Protein AF-A0A1I0S6W9-F1 (afdb_monomer)

Structure (mmCIF, N/CA/C/O backbone):
data_AF-A0A1I0S6W9-F1
#
_entry.id   AF-A0A1I0S6W9-F1
#
loop_
_atom_site.group_PDB
_atom_site.id
_atom_site.type_symbol
_atom_site.label_atom_id
_atom_site.label_alt_id
_atom_site.label_comp_id
_atom_site.label_asym_id
_atom_site.label_entity_id
_atom_site.label_seq_id
_atom_site.pdbx_PDB_ins_code
_atom_site.Cartn_x
_atom_site.Cartn_y
_atom_site.Cartn_z
_atom_site.occupancy
_atom_site.B_iso_or_equiv
_atom_site.auth_seq_id
_atom_site.auth_comp_id
_atom_site.auth_asym_id
_atom_site.auth_atom_id
_atom_site.pdbx_PDB_model_num
ATOM 1 N N . MET A 1 1 ? 18.420 69.011 -19.693 1.00 34.06 1 MET A N 1
ATOM 2 C CA . MET A 1 1 ? 17.581 70.192 -19.987 1.00 34.06 1 MET A CA 1
ATOM 3 C C . MET A 1 1 ? 16.120 69.764 -20.000 1.00 34.06 1 MET A C 1
ATOM 5 O O . MET A 1 1 ? 15.823 68.688 -20.496 1.00 34.06 1 MET A O 1
ATOM 9 N N . GLN A 1 2 ? 15.286 70.566 -19.335 1.00 28.67 2 GLN A N 1
ATOM 10 C CA . GLN A 1 2 ? 13.851 70.407 -19.043 1.00 28.67 2 GLN A CA 1
ATOM 11 C C . GLN A 1 2 ? 12.995 70.218 -20.307 1.00 28.67 2 GLN A C 1
ATOM 13 O O . GLN A 1 2 ? 13.357 70.728 -21.360 1.00 28.67 2 GLN A O 1
ATOM 18 N N . SER A 1 3 ? 11.871 69.491 -20.252 1.00 27.48 3 SER A N 1
ATOM 19 C CA . SER A 1 3 ? 10.493 70.034 -20.122 1.00 27.48 3 SER A CA 1
ATOM 20 C C . SER A 1 3 ? 9.525 68.917 -20.575 1.00 27.48 3 SER A C 1
ATOM 22 O O . SER A 1 3 ? 9.880 68.190 -21.491 1.00 27.48 3 SER A O 1
ATOM 24 N N . SER A 1 4 ? 8.307 68.686 -20.080 1.00 28.06 4 SER A N 1
ATOM 25 C CA . SER A 1 4 ? 7.511 69.193 -18.958 1.00 28.06 4 SER A CA 1
ATOM 26 C C . SER A 1 4 ? 6.297 68.258 -18.784 1.00 28.06 4 SER A C 1
ATOM 28 O O . SER A 1 4 ? 5.915 67.513 -19.685 1.00 28.06 4 SER A O 1
ATOM 30 N N . ALA A 1 5 ? 5.723 68.283 -17.584 1.00 30.48 5 ALA A N 1
ATOM 31 C CA . ALA A 1 5 ? 4.601 67.475 -17.130 1.00 30.48 5 ALA A CA 1
ATOM 32 C C . ALA A 1 5 ? 3.227 68.033 -17.548 1.00 30.48 5 ALA A C 1
ATOM 34 O O . ALA A 1 5 ? 3.073 69.241 -17.700 1.00 30.48 5 ALA A O 1
ATOM 35 N N . LYS A 1 6 ? 2.204 67.165 -17.550 1.00 27.91 6 LYS A N 1
ATOM 36 C CA . LYS A 1 6 ? 0.851 67.443 -17.024 1.00 27.91 6 LYS A CA 1
ATOM 37 C C . LYS A 1 6 ? 0.179 66.110 -16.666 1.00 27.91 6 LYS A C 1
ATOM 39 O O . LYS A 1 6 ? 0.097 65.215 -17.498 1.00 27.91 6 LYS A O 1
ATOM 44 N N . GLY A 1 7 ? -0.200 65.961 -15.396 1.00 25.58 7 GLY A N 1
ATOM 45 C CA . GLY A 1 7 ? -0.736 64.723 -14.825 1.00 25.58 7 GLY A CA 1
ATOM 46 C C . GLY A 1 7 ? -2.258 64.625 -14.845 1.00 25.58 7 GLY A C 1
ATOM 47 O O . GLY A 1 7 ? -2.930 65.572 -15.233 1.00 25.58 7 GLY A O 1
ATOM 48 N N . MET A 1 8 ? -2.784 63.498 -14.347 1.00 24.47 8 MET A N 1
ATOM 49 C CA . MET A 1 8 ? -4.138 63.392 -13.791 1.00 24.47 8 MET A CA 1
ATOM 50 C C . MET A 1 8 ? -4.294 62.149 -12.888 1.00 24.47 8 MET A C 1
ATOM 52 O O . MET A 1 8 ? -4.060 61.020 -13.301 1.00 24.47 8 MET A O 1
ATOM 56 N N . CYS A 1 9 ? -4.702 62.433 -11.647 1.00 24.12 9 CYS A N 1
ATOM 57 C CA . CYS A 1 9 ? -5.577 61.682 -10.736 1.00 24.12 9 CYS A CA 1
ATOM 58 C C . CYS A 1 9 ? -5.337 60.186 -10.428 1.00 24.12 9 CYS A C 1
ATOM 60 O O . CYS A 1 9 ? -5.738 59.286 -11.157 1.00 24.12 9 CYS A O 1
ATOM 62 N N . TYR A 1 10 ? -4.879 59.942 -9.194 1.00 26.95 10 TYR A N 1
ATOM 63 C CA . TYR A 1 10 ? -5.105 58.711 -8.426 1.00 26.95 10 TYR A CA 1
ATOM 64 C C . TYR A 1 10 ? -6.587 58.529 -8.041 1.00 26.95 10 TYR A C 1
ATOM 66 O O . TYR A 1 10 ? -7.192 59.480 -7.537 1.00 26.95 10 TYR A O 1
ATOM 74 N N . PRO A 1 11 ? -7.112 57.286 -8.046 1.00 31.62 11 PRO A N 1
ATOM 75 C CA . PRO A 1 11 ? -8.170 56.898 -7.127 1.00 31.62 11 PRO A CA 1
ATOM 76 C C . PRO A 1 11 ? -7.713 55.827 -6.118 1.00 31.62 11 PRO A C 1
ATOM 78 O O . PRO A 1 11 ? -7.273 54.734 -6.454 1.00 31.62 11 PRO A O 1
ATOM 81 N N . LYS A 1 12 ? -7.859 56.218 -4.848 1.00 26.42 12 LYS A N 1
ATOM 82 C CA . LYS A 1 12 ? -8.341 55.468 -3.673 1.00 26.42 12 LYS A CA 1
ATOM 83 C C . LYS A 1 12 ? -7.995 53.974 -3.508 1.00 26.42 12 LYS A C 1
ATOM 85 O O . LYS A 1 12 ? -8.557 53.091 -4.141 1.00 26.42 12 LYS A O 1
ATOM 90 N N . LYS A 1 13 ? -7.207 53.748 -2.445 1.00 37.06 13 LYS A N 1
ATOM 91 C CA . LYS A 1 13 ? -7.213 52.621 -1.488 1.00 37.06 13 LYS A CA 1
ATOM 92 C C . LYS A 1 13 ? -8.391 51.636 -1.636 1.00 37.06 13 LYS A C 1
ATOM 94 O O . LYS A 1 13 ? -9.505 51.951 -1.223 1.00 37.06 13 LYS A O 1
ATOM 99 N N . SER A 1 14 ? -8.095 50.402 -2.047 1.00 29.05 14 SER A N 1
ATOM 100 C CA . SER A 1 14 ? -8.870 49.216 -1.672 1.00 29.05 14 SER A CA 1
ATOM 101 C C . SER A 1 14 ? -8.132 48.474 -0.552 1.00 29.05 14 SER A C 1
ATOM 103 O O . SER A 1 14 ? -6.925 48.224 -0.610 1.00 29.05 14 SER A O 1
ATOM 105 N N . GLY A 1 15 ? -8.848 48.220 0.543 1.00 29.77 15 GLY A N 1
ATOM 106 C CA . GLY A 1 15 ? -8.318 47.581 1.739 1.00 29.77 15 GLY A CA 1
ATOM 107 C C . GLY A 1 15 ? -7.901 46.138 1.469 1.00 29.77 15 GLY A C 1
ATOM 108 O O . GLY A 1 15 ? -8.711 45.312 1.059 1.00 29.77 15 GLY A O 1
ATOM 109 N N . LYS A 1 16 ? -6.638 45.821 1.761 1.00 31.31 16 LYS A N 1
ATOM 110 C CA . LYS A 1 16 ? -6.207 44.442 2.003 1.00 31.31 16 LYS A CA 1
ATOM 111 C C . LYS A 1 16 ? -6.839 43.981 3.323 1.00 31.31 16 LYS A C 1
ATOM 113 O O . LYS A 1 16 ? -6.613 44.653 4.332 1.00 31.31 16 LYS A O 1
ATOM 118 N N . PRO A 1 17 ? -7.573 42.857 3.387 1.00 30.83 17 PRO A N 1
ATOM 119 C CA . PRO A 1 17 ? -7.879 42.265 4.674 1.00 30.83 17 PRO A CA 1
ATOM 120 C C . PRO A 1 17 ? -6.579 41.709 5.260 1.00 30.83 17 PRO A C 1
ATOM 122 O O . PRO A 1 17 ? -5.844 40.958 4.617 1.00 30.83 17 PRO A O 1
ATOM 125 N N . ALA A 1 18 ? -6.280 42.118 6.487 1.00 34.22 18 ALA A N 1
ATOM 126 C CA . ALA A 1 18 ? -5.176 41.609 7.278 1.00 34.22 18 ALA A CA 1
ATOM 127 C C . ALA A 1 18 ? -5.406 40.122 7.616 1.00 34.22 18 ALA A C 1
ATOM 129 O O . ALA A 1 18 ? -5.950 39.784 8.660 1.00 34.22 18 ALA A O 1
ATOM 130 N N . THR A 1 19 ? -4.975 39.210 6.744 1.00 35.44 19 THR A N 1
ATOM 131 C CA . THR A 1 19 ? -4.903 37.760 7.021 1.00 35.44 19 THR A CA 1
ATOM 132 C C . THR A 1 19 ? -3.455 37.295 7.178 1.00 35.44 19 THR A C 1
ATOM 134 O O . THR A 1 19 ? -3.056 36.239 6.692 1.00 35.44 19 THR A O 1
ATOM 137 N N . LEU A 1 20 ? -2.644 38.104 7.862 1.00 37.47 20 LEU A N 1
ATOM 138 C CA . LEU A 1 20 ? -1.222 37.865 8.111 1.00 37.47 20 LEU A CA 1
ATOM 139 C C . LEU A 1 20 ? -0.908 38.081 9.599 1.00 37.47 20 LEU A C 1
ATOM 141 O O . LEU A 1 20 ? -0.140 38.953 9.976 1.00 37.47 20 LEU A O 1
ATOM 145 N N . SER A 1 21 ? -1.527 37.281 10.470 1.00 40.38 21 SER A N 1
ATOM 146 C CA . SER A 1 21 ? -1.095 37.175 11.878 1.00 40.38 21 SER A CA 1
ATOM 147 C C . SER A 1 21 ? -1.501 35.869 12.571 1.00 40.38 21 SER A C 1
ATOM 149 O O . SER A 1 21 ? -0.802 35.436 13.482 1.00 40.38 21 SER A O 1
ATOM 151 N N . VAL A 1 22 ? -2.517 35.141 12.093 1.00 41.00 22 VAL A N 1
ATOM 152 C CA . VAL A 1 22 ? -2.935 33.875 12.733 1.00 41.00 22 VAL A CA 1
ATOM 153 C C . VAL A 1 22 ? -1.885 32.763 12.581 1.00 41.00 22 VAL A C 1
ATOM 155 O O . VAL A 1 22 ? -1.628 32.047 13.538 1.00 41.00 22 VAL A O 1
ATOM 158 N N . ARG A 1 23 ? -1.198 32.647 11.434 1.00 39.19 23 ARG A N 1
ATOM 159 C CA . ARG A 1 23 ? -0.241 31.547 11.168 1.00 39.19 23 ARG A CA 1
ATOM 160 C C . ARG A 1 23 ? 1.044 31.630 12.010 1.00 39.19 23 ARG A C 1
ATOM 162 O O . ARG A 1 23 ? 1.552 30.603 12.447 1.00 39.19 23 ARG A O 1
ATOM 169 N N . ARG A 1 24 ? 1.549 32.844 12.286 1.00 38.25 24 ARG A N 1
ATOM 170 C CA . ARG A 1 24 ? 2.706 33.051 13.185 1.00 38.25 24 ARG A CA 1
ATOM 171 C C . ARG A 1 24 ? 2.318 32.865 14.654 1.00 38.25 24 ARG A C 1
ATOM 173 O O . ARG A 1 24 ? 3.046 32.190 15.374 1.00 38.25 24 ARG A O 1
ATOM 180 N N . LEU A 1 25 ? 1.145 33.361 15.062 1.00 39.00 25 LEU A N 1
ATOM 181 C CA . LEU A 1 25 ? 0.602 33.134 16.406 1.00 39.00 25 LEU A CA 1
ATOM 182 C C . LEU A 1 25 ? 0.301 31.648 16.665 1.00 39.00 25 LEU A C 1
ATOM 184 O O . LEU A 1 25 ? 0.535 31.177 17.771 1.00 39.00 25 LEU A O 1
ATOM 188 N N . LEU A 1 26 ? -0.168 30.890 15.667 1.00 43.59 26 LEU A N 1
ATOM 189 C CA . LEU A 1 26 ? -0.436 29.453 15.800 1.00 43.59 26 LEU A CA 1
ATOM 190 C C . LEU A 1 26 ? 0.864 28.645 15.942 1.00 43.59 26 LEU A C 1
ATOM 192 O O . LEU A 1 26 ? 0.958 27.813 16.836 1.00 43.59 26 LEU A O 1
ATOM 196 N N . ASN A 1 27 ? 1.891 28.941 15.136 1.00 41.12 27 ASN A N 1
ATOM 197 C CA . ASN A 1 27 ? 3.192 28.268 15.234 1.00 41.12 27 ASN A CA 1
ATOM 198 C C . ASN A 1 27 ? 3.900 28.564 16.568 1.00 41.12 27 ASN A C 1
ATOM 200 O O . ASN A 1 27 ? 4.458 27.653 17.176 1.00 41.12 27 ASN A O 1
ATOM 204 N N . GLN A 1 28 ? 3.825 29.805 17.065 1.00 41.69 28 GLN A N 1
ATOM 205 C CA . GLN A 1 28 ? 4.352 30.165 18.388 1.00 41.69 28 GLN A CA 1
ATOM 206 C C . GLN A 1 28 ? 3.558 29.505 19.528 1.00 41.69 28 GLN A C 1
ATOM 208 O O . GLN A 1 28 ? 4.152 29.072 20.511 1.00 41.69 28 GLN A O 1
ATOM 213 N N . LYS A 1 29 ? 2.234 29.352 19.386 1.00 48.38 29 LYS A N 1
ATOM 214 C CA . LYS A 1 29 ? 1.382 28.667 20.373 1.00 48.38 29 LYS A CA 1
ATOM 215 C C . LYS A 1 29 ? 1.571 27.150 20.389 1.00 48.38 29 LYS A C 1
ATOM 217 O O . LYS A 1 29 ? 1.531 26.569 21.465 1.00 48.38 29 LYS A O 1
ATOM 222 N N . VAL A 1 30 ? 1.813 26.509 19.244 1.00 48.03 30 VAL A N 1
ATOM 223 C CA . VAL A 1 30 ? 2.148 25.073 19.177 1.00 48.03 30 VAL A CA 1
ATOM 224 C C . VAL A 1 30 ? 3.526 24.818 19.784 1.00 48.03 30 VAL A C 1
ATOM 226 O O . VAL A 1 30 ? 3.660 23.894 20.577 1.00 48.03 30 VAL A O 1
ATOM 229 N N . ALA A 1 31 ? 4.521 25.668 19.506 1.00 46.56 31 ALA A N 1
ATOM 230 C CA . ALA A 1 31 ? 5.820 25.588 20.174 1.00 46.56 31 ALA A CA 1
ATOM 231 C C . ALA A 1 31 ? 5.689 25.781 21.694 1.00 46.56 31 ALA A C 1
ATOM 233 O O . ALA A 1 31 ? 6.269 25.012 22.451 1.00 46.56 31 ALA A O 1
ATOM 234 N N . ALA A 1 32 ? 4.863 26.733 22.146 1.00 48.84 32 ALA A N 1
ATOM 235 C CA . ALA A 1 32 ? 4.565 26.921 23.565 1.00 48.84 32 ALA A CA 1
ATOM 236 C C . ALA A 1 32 ? 3.820 25.724 24.181 1.00 48.84 32 ALA A C 1
ATOM 238 O O . ALA A 1 32 ? 4.109 25.374 25.317 1.00 48.84 32 ALA A O 1
ATOM 239 N N . LEU A 1 33 ? 2.909 25.065 23.451 1.00 53.34 33 LEU A N 1
ATOM 240 C CA . LEU A 1 33 ? 2.189 23.871 23.913 1.00 53.34 33 LEU A CA 1
ATOM 241 C C . LEU A 1 33 ? 3.107 22.642 23.992 1.00 53.34 33 LEU A C 1
ATOM 243 O O . LEU A 1 33 ? 3.020 21.889 24.954 1.00 53.34 33 LEU A O 1
ATOM 247 N N . VAL A 1 34 ? 4.009 22.462 23.018 1.00 56.06 34 VAL A N 1
ATOM 248 C CA . VAL A 1 34 ? 5.053 21.423 23.036 1.00 56.06 34 VAL A CA 1
ATOM 249 C C . VAL A 1 34 ? 6.039 21.689 24.172 1.00 56.06 34 VAL A C 1
ATOM 251 O O . VAL A 1 34 ? 6.360 20.768 24.912 1.00 56.06 34 VAL A O 1
ATOM 254 N N . LEU A 1 35 ? 6.449 22.945 24.382 1.00 48.81 35 LEU A N 1
ATOM 255 C CA . LEU A 1 35 ? 7.269 23.342 25.526 1.00 48.81 35 LEU A CA 1
ATOM 256 C C . LEU A 1 35 ? 6.529 23.086 26.848 1.00 48.81 35 LEU A C 1
ATOM 258 O O . LEU A 1 35 ? 7.137 22.579 27.780 1.00 48.81 35 LEU A O 1
ATOM 262 N N . LEU A 1 36 ? 5.217 23.348 26.924 1.00 49.19 36 LEU A N 1
ATOM 263 C CA . LEU A 1 36 ? 4.386 23.042 28.094 1.00 49.19 36 LEU A CA 1
ATOM 264 C C . LEU A 1 36 ? 4.295 21.527 28.343 1.00 49.19 36 LEU A C 1
ATOM 266 O O . LEU A 1 36 ? 4.391 21.096 29.486 1.00 49.19 36 LEU A O 1
ATOM 270 N N . LEU A 1 37 ? 4.162 20.719 27.285 1.00 50.09 37 LEU A N 1
ATOM 271 C CA . LEU A 1 37 ? 4.142 19.251 27.347 1.00 50.09 37 LEU A CA 1
ATOM 272 C C . LEU A 1 37 ? 5.495 18.681 27.807 1.00 50.09 37 LEU A C 1
ATOM 274 O O . LEU A 1 37 ? 5.535 17.804 28.671 1.00 50.09 37 LEU A O 1
ATOM 278 N N . VAL A 1 38 ? 6.605 19.229 27.304 1.00 51.12 38 VAL A N 1
ATOM 279 C CA . VAL A 1 38 ? 7.970 18.889 27.744 1.00 51.12 38 VAL A CA 1
ATOM 280 C C . VAL A 1 38 ? 8.210 19.345 29.190 1.00 51.12 38 VAL A C 1
ATOM 282 O O . VAL A 1 38 ? 8.780 18.599 29.982 1.00 51.12 38 VAL A O 1
ATOM 285 N N . LEU A 1 39 ? 7.694 20.511 29.589 1.00 43.25 39 LEU A N 1
ATOM 286 C CA . LEU A 1 39 ? 7.749 20.997 30.972 1.00 43.25 39 LEU A CA 1
ATOM 287 C C . LEU A 1 39 ? 6.872 20.165 31.925 1.00 43.25 39 LEU A C 1
ATOM 289 O O . LEU A 1 39 ? 7.216 20.043 33.097 1.00 43.25 39 LEU A O 1
ATOM 293 N N . THR A 1 40 ? 5.788 19.537 31.448 1.00 52.62 40 THR A N 1
ATOM 294 C CA . THR A 1 40 ? 5.023 18.561 32.249 1.00 52.62 40 THR A CA 1
ATOM 295 C C . THR A 1 40 ? 5.711 17.201 32.363 1.00 52.62 40 THR A C 1
ATOM 297 O O . THR A 1 40 ? 5.534 16.535 33.377 1.00 52.62 40 THR A O 1
ATOM 300 N N . LEU A 1 41 ? 6.546 16.816 31.389 1.00 46.31 41 LEU A N 1
ATOM 301 C CA . LEU A 1 41 ? 7.429 15.642 31.488 1.00 46.31 41 LEU A CA 1
ATOM 302 C C . LEU A 1 41 ? 8.611 15.888 32.444 1.00 46.31 41 LEU A C 1
ATOM 304 O O . LEU A 1 41 ? 9.058 14.962 33.111 1.00 46.31 41 LEU A O 1
ATOM 308 N N . ALA A 1 42 ? 9.070 17.136 32.568 1.00 41.41 42 ALA A N 1
ATOM 309 C CA . ALA A 1 42 ? 10.085 17.558 33.541 1.00 41.41 42 ALA A CA 1
ATOM 310 C C . ALA A 1 42 ? 9.499 17.975 34.914 1.00 41.41 42 ALA A C 1
ATOM 312 O O . ALA A 1 42 ? 10.228 18.349 35.835 1.00 41.41 42 ALA A O 1
ATOM 313 N N . GLY A 1 43 ? 8.173 17.933 35.072 1.00 39.88 43 GLY A N 1
ATOM 314 C CA . GLY A 1 43 ? 7.462 18.515 36.205 1.00 39.88 43 GLY A CA 1
ATOM 315 C C . GLY A 1 43 ? 7.288 17.562 37.386 1.00 39.88 43 GLY A C 1
ATOM 316 O O . GLY A 1 43 ? 6.303 16.832 37.443 1.00 39.88 43 GLY A O 1
ATOM 317 N N . LYS A 1 44 ? 8.173 17.707 38.383 1.00 40.50 44 LYS A N 1
ATOM 318 C CA . LYS A 1 44 ? 8.165 17.120 39.745 1.00 40.50 44 LYS A CA 1
ATOM 319 C C . LYS A 1 44 ? 8.875 15.772 39.915 1.00 40.50 44 LYS A C 1
ATOM 321 O O . LYS A 1 44 ? 8.289 14.802 40.389 1.00 40.50 44 LYS A O 1
ATOM 326 N N . ALA A 1 45 ? 10.200 15.791 39.783 1.00 35.44 45 ALA A N 1
ATOM 327 C CA . ALA A 1 45 ? 10.996 15.184 40.847 1.00 35.44 45 ALA A CA 1
ATOM 328 C C . ALA A 1 45 ? 10.710 15.990 42.128 1.00 35.44 45 ALA A C 1
ATOM 330 O O . ALA A 1 45 ? 11.237 17.084 42.326 1.00 35.44 45 ALA A O 1
ATOM 331 N N . VAL A 1 46 ? 9.772 15.522 42.954 1.00 38.31 46 VAL A N 1
ATOM 332 C CA . VAL A 1 46 ? 9.625 16.047 44.314 1.00 38.31 46 VAL A CA 1
ATOM 333 C C . VAL A 1 46 ? 10.916 15.666 45.026 1.00 38.31 46 VAL A C 1
ATOM 335 O O . VAL A 1 46 ? 11.084 14.516 45.416 1.00 38.31 46 VAL A O 1
ATOM 338 N N . MET A 1 47 ? 11.848 16.613 45.144 1.00 43.16 47 MET A N 1
ATOM 339 C CA . MET A 1 47 ? 12.962 16.507 46.080 1.00 43.16 47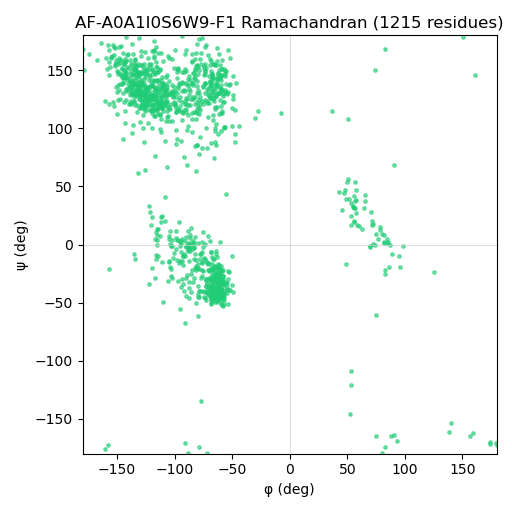 MET A CA 1
ATOM 340 C C . MET A 1 47 ? 12.328 16.300 47.457 1.00 43.16 47 MET A C 1
ATOM 342 O O . MET A 1 47 ? 11.752 17.228 48.027 1.00 43.16 47 MET A O 1
ATOM 346 N N . ALA A 1 48 ? 12.311 15.056 47.935 1.00 50.75 48 ALA A N 1
ATOM 347 C CA . ALA A 1 48 ? 11.841 14.746 49.272 1.00 50.75 48 ALA A CA 1
ATOM 348 C C . ALA A 1 48 ? 12.692 15.562 50.253 1.00 50.75 48 ALA A C 1
ATOM 350 O O . ALA A 1 48 ? 13.917 15.559 50.161 1.00 50.75 48 ALA A O 1
ATOM 351 N N . GLN A 1 49 ? 12.050 16.311 51.149 1.00 66.44 49 GLN A N 1
ATOM 352 C CA . GLN A 1 49 ? 12.758 17.050 52.191 1.00 66.44 49 GLN A CA 1
ATOM 353 C C . GLN A 1 49 ? 13.398 16.027 53.132 1.00 66.44 49 GLN A C 1
ATOM 355 O O . GLN A 1 49 ? 12.695 15.277 53.810 1.00 66.44 49 GLN A O 1
ATOM 360 N N . THR A 1 50 ? 14.724 15.952 53.106 1.00 80.38 50 THR A N 1
ATOM 361 C CA . THR A 1 50 ? 15.507 15.037 53.934 1.00 80.38 50 THR A CA 1
ATOM 362 C C . THR A 1 50 ? 15.918 15.722 55.233 1.00 80.38 50 THR A C 1
ATOM 364 O O . THR A 1 50 ? 16.306 16.888 55.210 1.00 80.38 50 THR A O 1
ATOM 367 N N . ILE A 1 51 ? 15.857 14.998 56.346 1.00 86.00 51 ILE A N 1
ATOM 368 C CA . ILE A 1 51 ? 16.188 15.464 57.694 1.00 86.00 51 ILE A CA 1
ATOM 369 C C . ILE A 1 51 ? 17.548 14.889 58.087 1.00 86.00 51 ILE A C 1
ATOM 371 O O . ILE A 1 51 ? 17.756 13.677 57.990 1.00 86.00 51 ILE A O 1
ATOM 375 N N . SER A 1 52 ? 18.445 15.752 58.558 1.00 90.06 52 SER A N 1
ATOM 376 C CA . SER A 1 52 ? 19.696 15.345 59.198 1.00 90.06 52 SER A CA 1
ATOM 377 C C . SER A 1 52 ? 19.701 15.891 60.621 1.00 90.06 52 SER A C 1
ATOM 379 O O . SER A 1 52 ? 19.665 17.106 60.828 1.00 90.06 52 SER A O 1
ATOM 381 N N . LEU A 1 53 ? 19.680 14.997 61.606 1.00 88.38 53 LEU A N 1
ATOM 382 C CA . LEU A 1 53 ? 19.550 15.364 63.010 1.00 88.38 53 LEU A CA 1
ATOM 383 C C . LEU A 1 53 ? 20.322 14.382 63.888 1.00 88.38 53 LEU A C 1
ATOM 385 O O . LEU A 1 53 ? 20.066 13.180 63.855 1.00 88.38 53 LEU A O 1
ATOM 389 N N . SER A 1 54 ? 21.221 14.925 64.704 1.00 91.31 54 SER A N 1
ATOM 390 C CA . SER A 1 54 ? 21.956 14.184 65.724 1.00 91.31 54 SER A CA 1
ATOM 391 C C . SER A 1 54 ? 21.603 14.744 67.097 1.00 91.31 54 SER A C 1
ATOM 393 O O . SER A 1 54 ? 21.763 15.939 67.354 1.00 91.31 54 SER A O 1
ATOM 395 N N . ALA A 1 55 ? 21.062 13.904 67.972 1.00 87.56 55 ALA A N 1
ATOM 396 C CA . ALA A 1 55 ? 20.693 14.262 69.332 1.00 87.56 55 ALA A CA 1
ATOM 397 C C . ALA A 1 55 ? 20.872 13.055 70.257 1.00 87.56 55 ALA A C 1
ATOM 399 O O . ALA A 1 55 ? 20.493 11.936 69.917 1.00 87.56 55 ALA A O 1
ATOM 400 N N . LYS A 1 56 ? 21.422 13.278 71.453 1.00 89.31 56 LYS A N 1
ATOM 401 C CA . LYS A 1 56 ? 21.678 12.234 72.454 1.00 89.31 56 LYS A CA 1
ATOM 402 C C . LYS A 1 56 ? 20.897 12.552 73.727 1.00 89.31 56 LYS A C 1
ATOM 404 O O . LYS A 1 56 ? 21.094 13.616 74.303 1.00 89.31 56 LYS A O 1
ATOM 409 N N . GLN A 1 57 ? 20.003 11.647 74.132 1.00 87.44 57 GLN A N 1
ATOM 410 C CA . GLN A 1 57 ? 19.083 11.797 75.270 1.00 87.44 57 GLN A CA 1
ATOM 411 C C . GLN A 1 57 ? 18.344 13.148 75.307 1.00 87.44 57 GLN A C 1
ATOM 413 O O . GLN A 1 57 ? 18.214 13.782 76.353 1.00 87.44 57 GLN A O 1
ATOM 418 N N . ALA A 1 58 ? 17.841 13.603 74.160 1.00 87.88 58 ALA A N 1
ATOM 419 C CA . ALA A 1 58 ? 17.084 14.846 74.082 1.00 87.88 58 ALA A CA 1
ATOM 420 C C . ALA A 1 58 ? 15.577 14.591 74.294 1.00 87.88 58 ALA A C 1
ATOM 422 O O . ALA A 1 58 ? 15.037 13.616 73.764 1.00 87.88 58 ALA A O 1
ATOM 423 N N . PRO A 1 59 ? 14.862 15.455 75.039 1.00 90.75 59 PRO A N 1
ATOM 424 C CA . PRO A 1 59 ? 13.412 15.355 75.160 1.00 90.75 59 PRO A CA 1
ATOM 425 C C . PRO A 1 59 ? 12.735 15.684 73.822 1.00 90.75 59 PRO A C 1
ATOM 427 O O . PRO A 1 59 ? 13.215 16.527 73.057 1.00 90.75 59 PRO A O 1
ATOM 430 N N . LEU A 1 60 ? 11.575 15.071 73.555 1.00 89.06 60 LEU A N 1
ATOM 431 C CA . LEU A 1 60 ? 10.815 15.314 72.319 1.00 89.06 60 LEU A CA 1
ATOM 432 C C . LEU A 1 60 ? 10.446 16.795 72.135 1.00 89.06 60 LEU A C 1
ATOM 434 O O . LEU A 1 60 ? 10.410 17.275 71.004 1.00 89.06 60 LEU A O 1
ATOM 438 N N . SER A 1 61 ? 10.274 17.547 73.226 1.00 86.94 61 SER A N 1
ATOM 439 C CA . SER A 1 61 ? 10.043 18.998 73.199 1.00 86.94 61 SER A CA 1
ATOM 440 C C . SER A 1 61 ? 11.171 19.800 72.536 1.00 86.94 61 SER A C 1
ATOM 442 O O . SER A 1 61 ? 10.913 20.889 72.035 1.00 86.94 61 SER A O 1
ATOM 444 N N . LYS A 1 62 ? 12.403 19.269 72.471 1.00 88.19 62 LYS A N 1
ATOM 445 C CA . LYS A 1 62 ? 13.522 19.871 71.722 1.00 88.19 62 LYS A CA 1
ATOM 446 C C . LYS A 1 62 ? 13.656 19.333 70.296 1.00 88.19 62 LYS A C 1
ATOM 448 O O . LYS A 1 62 ? 14.100 20.061 69.416 1.00 88.19 62 LYS A O 1
ATOM 453 N N . ILE A 1 63 ? 13.254 18.087 70.055 1.00 90.62 63 ILE A N 1
ATOM 454 C CA . ILE A 1 63 ? 13.391 17.430 68.747 1.00 90.62 63 ILE A CA 1
ATOM 455 C C . ILE A 1 63 ? 12.287 17.861 67.775 1.00 90.62 63 ILE A C 1
ATOM 457 O O . ILE A 1 63 ? 12.573 18.179 66.624 1.00 90.62 63 ILE A O 1
ATOM 461 N N . LEU A 1 64 ? 11.024 17.905 68.216 1.00 91.69 64 LEU A N 1
ATOM 462 C CA . LEU A 1 64 ? 9.885 18.224 67.343 1.00 91.69 64 LEU A CA 1
ATOM 463 C C . LEU A 1 64 ? 9.973 19.631 66.705 1.00 91.69 64 LEU A C 1
ATOM 465 O O . LEU A 1 64 ? 9.651 19.746 65.519 1.00 91.69 64 LEU A O 1
ATOM 469 N N . PRO A 1 65 ? 10.453 20.690 67.395 1.00 90.00 65 PRO A N 1
ATOM 470 C CA . PRO A 1 65 ? 10.712 21.986 66.761 1.00 90.00 65 PRO A CA 1
ATOM 471 C C . PRO A 1 65 ? 11.779 21.936 65.658 1.00 90.00 65 PRO A C 1
ATOM 473 O O . PRO A 1 65 ? 11.632 22.604 64.634 1.00 90.00 65 PRO A O 1
ATOM 476 N N . GLU A 1 66 ? 12.820 21.119 65.821 1.00 89.06 66 GLU A N 1
ATOM 477 C CA . GLU A 1 66 ? 13.873 20.967 64.810 1.00 89.06 66 GLU A CA 1
ATOM 478 C C . GLU A 1 66 ? 13.356 20.192 63.589 1.00 89.06 66 GLU A C 1
ATOM 480 O O . GLU A 1 66 ? 13.586 20.586 62.443 1.00 89.06 66 GLU A O 1
ATOM 485 N N . LEU A 1 67 ? 12.520 19.169 63.811 1.00 90.69 67 LEU A N 1
ATOM 486 C CA . LEU A 1 67 ? 11.805 18.494 62.725 1.00 90.69 67 LEU A CA 1
ATOM 487 C C . LEU A 1 67 ? 10.840 19.435 62.005 1.00 90.69 67 LEU A C 1
ATOM 489 O O . LEU A 1 67 ? 10.762 19.392 60.778 1.00 90.69 67 LEU A O 1
ATOM 493 N N . LYS A 1 68 ? 10.133 20.317 62.721 1.00 90.12 68 LYS A N 1
ATOM 494 C CA . LYS A 1 68 ? 9.293 21.365 62.118 1.00 90.12 68 LYS A CA 1
ATOM 495 C C . LYS A 1 68 ? 10.113 22.274 61.201 1.00 90.12 68 LYS A C 1
ATOM 497 O O . LYS A 1 68 ? 9.679 22.556 60.084 1.00 90.12 68 LYS A O 1
ATOM 502 N N . LYS A 1 69 ? 11.305 22.686 61.643 1.00 86.94 69 LYS A N 1
ATOM 503 C CA . LYS A 1 69 ? 12.214 23.555 60.884 1.00 86.94 69 LYS A CA 1
ATOM 504 C C . LYS A 1 69 ? 12.727 22.892 59.602 1.00 86.94 69 LYS A C 1
ATOM 506 O O . LYS A 1 69 ? 12.709 23.531 58.555 1.00 86.94 69 LYS A O 1
ATOM 511 N N . GLN A 1 70 ? 13.133 21.622 59.664 1.00 87.69 70 GLN A N 1
ATOM 512 C CA . GLN A 1 70 ? 13.723 20.919 58.515 1.00 87.69 70 GLN A CA 1
ATOM 513 C C . GLN A 1 70 ? 12.684 20.315 57.553 1.00 87.69 70 GLN A C 1
ATOM 515 O O . GLN A 1 70 ? 12.910 20.268 56.346 1.00 87.69 70 GLN A O 1
ATOM 520 N N . SER A 1 71 ? 11.528 19.870 58.058 1.00 87.31 71 SER A N 1
ATOM 521 C CA . SER A 1 71 ? 10.500 19.195 57.246 1.00 87.31 71 SER A CA 1
ATOM 522 C C . SER A 1 71 ? 9.384 20.111 56.741 1.00 87.31 71 SER A C 1
ATOM 524 O O . SER A 1 71 ? 8.600 19.711 55.886 1.00 87.31 71 SER A O 1
ATOM 526 N N . GLY A 1 72 ? 9.226 21.313 57.301 1.00 82.31 72 GLY A N 1
ATOM 527 C CA . GLY A 1 72 ? 8.103 22.196 56.974 1.00 82.31 72 GLY A CA 1
ATOM 528 C C . GLY A 1 72 ? 6.715 21.632 57.326 1.00 82.31 72 GLY A C 1
ATOM 529 O O . GLY A 1 72 ? 5.711 22.169 56.847 1.00 82.31 72 GLY A O 1
ATOM 530 N N . TYR A 1 73 ? 6.639 20.561 58.128 1.00 89.69 73 TYR A N 1
ATOM 531 C CA . TYR A 1 73 ? 5.398 20.072 58.733 1.00 89.69 73 TYR A CA 1
ATOM 532 C C . TYR A 1 73 ? 5.075 20.872 59.992 1.00 89.69 73 TYR A C 1
ATOM 534 O O . TYR A 1 73 ? 5.963 21.252 60.753 1.00 89.69 73 TYR A O 1
ATOM 542 N N . GLN A 1 74 ? 3.787 21.096 60.241 1.00 87.62 74 GLN A N 1
ATOM 543 C CA . GLN A 1 74 ? 3.332 21.576 61.543 1.00 87.62 74 GLN A CA 1
ATOM 544 C C . GLN A 1 74 ? 3.262 20.402 62.517 1.00 87.62 74 GLN A C 1
ATOM 546 O O . GLN A 1 74 ? 2.947 19.285 62.122 1.00 87.62 74 GLN A O 1
ATOM 551 N N . PHE A 1 75 ? 3.533 20.652 63.791 1.00 91.31 75 PHE A N 1
ATOM 552 C CA . PHE A 1 75 ? 3.420 19.651 64.844 1.00 91.31 75 PHE A CA 1
ATOM 553 C C . PHE A 1 75 ? 2.366 20.125 65.834 1.00 91.31 75 PHE A C 1
ATOM 555 O O . PHE A 1 75 ? 2.441 21.252 66.316 1.00 91.31 75 PHE A O 1
ATOM 562 N N . PHE A 1 76 ? 1.369 19.282 66.083 1.00 87.62 76 PHE A N 1
ATOM 563 C CA . PHE A 1 76 ? 0.285 19.543 67.017 1.00 87.62 76 PHE A CA 1
ATOM 564 C C . PHE A 1 76 ? 0.387 18.548 68.169 1.00 87.62 76 PHE A C 1
ATOM 566 O O . PHE A 1 76 ? 0.302 17.335 67.963 1.00 87.62 76 PHE A O 1
ATOM 573 N N . TYR A 1 77 ? 0.616 19.063 69.370 1.00 86.75 77 TYR A N 1
ATOM 574 C CA . TYR A 1 77 ? 0.801 18.288 70.590 1.00 86.75 77 TYR A CA 1
ATOM 575 C C . TYR A 1 77 ? 0.406 19.138 71.799 1.00 86.75 77 TYR A C 1
ATOM 577 O O . TYR A 1 77 ? 0.334 20.362 71.709 1.00 86.75 77 TYR A O 1
ATOM 585 N N . ASN A 1 78 ? 0.161 18.482 72.929 1.00 81.56 78 ASN A N 1
ATOM 586 C CA . ASN A 1 78 ? -0.012 19.127 74.226 1.00 81.56 78 ASN A CA 1
ATOM 587 C C . ASN A 1 78 ? 1.279 18.932 75.042 1.00 81.56 78 ASN A C 1
ATOM 589 O O . ASN A 1 78 ? 1.783 17.810 75.127 1.00 81.56 78 ASN A O 1
ATOM 593 N N . ASP A 1 79 ? 1.814 19.997 75.641 1.00 80.06 79 ASP A N 1
ATOM 594 C CA . ASP A 1 79 ? 3.067 19.955 76.411 1.00 80.06 79 ASP A CA 1
ATOM 595 C C . ASP A 1 79 ? 3.002 18.974 77.593 1.00 80.06 79 ASP A C 1
ATOM 597 O O . ASP A 1 79 ? 3.972 18.264 77.867 1.00 80.06 79 ASP A O 1
ATOM 601 N N . ALA A 1 80 ? 1.829 18.825 78.221 1.00 78.62 80 ALA A N 1
ATOM 602 C CA . ALA A 1 80 ? 1.607 17.839 79.281 1.00 78.62 80 ALA A CA 1
ATOM 603 C C . ALA A 1 80 ? 1.723 16.383 78.783 1.00 78.62 80 ALA A C 1
ATOM 605 O O . ALA A 1 80 ? 2.019 15.481 79.564 1.00 78.62 80 ALA A O 1
ATOM 606 N N . MET A 1 81 ? 1.509 16.134 77.485 1.00 79.62 81 MET A N 1
ATOM 607 C CA . MET A 1 81 ? 1.680 14.807 76.883 1.00 79.62 81 MET A CA 1
ATOM 608 C C . MET A 1 81 ? 3.153 14.517 76.606 1.00 79.62 81 MET A C 1
ATOM 610 O O . MET A 1 81 ? 3.620 13.424 76.911 1.00 79.62 81 MET A O 1
ATOM 614 N N . LEU A 1 82 ? 3.905 15.497 76.091 1.00 83.44 82 LEU A N 1
ATOM 615 C CA . LEU A 1 82 ? 5.341 15.336 75.838 1.00 83.44 82 LEU A CA 1
ATOM 616 C C . LEU A 1 82 ? 6.143 15.104 77.125 1.00 83.44 82 LEU A C 1
ATOM 618 O O . LEU A 1 82 ? 7.158 14.417 77.072 1.00 83.44 82 LEU A O 1
ATOM 622 N N . ALA A 1 83 ? 5.669 15.602 78.272 1.00 80.12 83 ALA A N 1
ATOM 623 C CA . ALA A 1 83 ? 6.268 15.333 79.581 1.00 80.12 83 ALA A CA 1
ATOM 624 C C . ALA A 1 83 ? 6.236 13.843 79.982 1.00 80.12 83 ALA A C 1
ATOM 626 O O . ALA A 1 83 ? 7.052 13.414 80.793 1.00 80.12 83 ALA A O 1
ATOM 627 N N . LYS A 1 84 ? 5.328 13.042 79.402 1.00 80.38 84 LYS A N 1
ATOM 628 C CA . LYS A 1 84 ? 5.261 11.587 79.620 1.00 80.38 84 LYS A CA 1
ATOM 629 C C . LYS A 1 84 ? 6.297 10.814 78.793 1.00 80.38 84 LYS A C 1
ATOM 631 O O . LYS A 1 84 ? 6.526 9.638 79.061 1.00 80.38 84 LYS A O 1
ATOM 636 N N . ALA A 1 85 ? 6.876 11.428 77.759 1.00 83.94 85 ALA A N 1
ATOM 637 C CA . ALA A 1 85 ? 7.831 10.769 76.876 1.00 83.94 85 ALA A CA 1
ATOM 638 C C . ALA A 1 85 ? 9.230 10.724 77.500 1.00 83.94 85 ALA A C 1
ATOM 640 O O . ALA A 1 85 ? 9.730 11.719 78.023 1.00 83.94 85 ALA A O 1
ATOM 641 N N . SER A 1 86 ? 9.894 9.576 77.385 1.00 88.44 86 SER A N 1
ATOM 642 C CA . SER A 1 86 ? 11.300 9.448 77.770 1.00 88.44 86 SER A CA 1
ATOM 643 C C . SER A 1 86 ? 12.205 10.148 76.745 1.00 88.44 86 SER A C 1
ATOM 645 O O . SER A 1 86 ? 11.881 10.140 75.554 1.00 88.44 86 SER A O 1
ATOM 647 N N . PRO A 1 87 ? 13.345 10.737 77.153 1.00 88.62 87 PRO A N 1
ATOM 648 C CA . PRO A 1 87 ? 14.306 11.314 76.215 1.00 88.62 87 PRO A CA 1
ATOM 649 C C . PRO A 1 87 ? 14.786 10.288 75.181 1.00 88.62 87 PRO A C 1
ATOM 651 O O . PRO A 1 87 ? 14.965 9.114 75.502 1.00 88.62 87 PRO A O 1
ATOM 654 N N . VAL A 1 88 ? 15.026 10.730 73.945 1.00 89.19 88 VAL A N 1
ATOM 655 C CA . VAL A 1 88 ? 15.454 9.858 72.841 1.00 89.19 88 VAL A CA 1
ATOM 656 C C . VAL A 1 88 ? 16.811 10.271 72.292 1.00 89.19 88 VAL A C 1
ATOM 658 O O . VAL A 1 88 ? 17.194 11.443 72.319 1.00 89.19 88 VAL A O 1
ATOM 661 N N . SER A 1 89 ? 17.538 9.282 71.782 1.00 88.75 89 SER A N 1
ATOM 662 C CA . SER A 1 89 ? 18.771 9.486 71.029 1.00 88.75 89 SER A CA 1
ATOM 663 C C . SER A 1 89 ? 18.534 9.079 69.581 1.00 88.75 89 SER A C 1
ATOM 665 O O . SER A 1 89 ? 17.995 8.002 69.331 1.00 88.75 89 SER A O 1
ATOM 667 N N . LEU A 1 90 ? 18.939 9.921 68.638 1.00 89.19 90 LEU A N 1
ATOM 668 C CA . LEU A 1 90 ? 18.931 9.619 67.214 1.00 89.19 90 LEU A CA 1
ATOM 669 C C . LEU A 1 90 ? 20.147 10.251 66.549 1.00 89.19 90 LEU A C 1
ATOM 671 O O . LEU A 1 90 ? 20.552 11.349 66.917 1.00 89.19 90 LEU A O 1
ATOM 675 N N . ASP A 1 91 ? 20.695 9.558 65.564 1.00 91.94 91 ASP A N 1
ATOM 676 C CA . ASP A 1 91 ? 21.728 10.077 64.682 1.00 91.94 91 ASP A CA 1
ATOM 677 C C . ASP A 1 91 ? 21.351 9.656 63.266 1.00 91.94 91 ASP A C 1
ATOM 679 O O . ASP A 1 91 ? 21.395 8.473 62.925 1.00 91.94 91 ASP A O 1
ATOM 683 N N . VAL A 1 92 ? 20.815 10.599 62.494 1.00 88.44 92 VAL A N 1
ATOM 684 C CA . VAL A 1 92 ? 20.279 10.339 61.156 1.00 88.44 92 VAL A CA 1
ATOM 685 C C . VAL A 1 92 ? 20.818 11.362 60.171 1.00 88.44 92 VAL A C 1
ATOM 687 O O . VAL A 1 92 ? 20.810 12.562 60.442 1.00 88.44 92 VAL A O 1
ATOM 690 N N . GLU A 1 93 ? 21.232 10.887 59.000 1.00 88.62 93 GLU A N 1
ATOM 691 C CA . GLU A 1 93 ? 21.679 11.721 57.890 1.00 88.62 93 GLU A CA 1
ATOM 692 C C . GLU A 1 93 ? 20.784 11.466 56.672 1.00 88.62 93 GLU A C 1
ATOM 694 O O . GLU A 1 93 ? 20.587 10.328 56.250 1.00 88.62 93 GLU A O 1
ATOM 699 N N . ARG A 1 94 ? 20.209 12.535 56.112 1.00 85.88 94 ARG A N 1
ATOM 700 C CA . ARG A 1 94 ? 19.330 12.516 54.930 1.00 85.88 94 ARG A CA 1
ATOM 701 C C . ARG A 1 94 ? 18.109 11.575 55.033 1.00 85.88 94 ARG A C 1
ATOM 703 O O . ARG A 1 94 ? 17.644 11.056 54.018 1.00 85.88 94 ARG A O 1
ATOM 710 N N . ALA A 1 95 ? 17.548 11.387 56.226 1.00 84.12 95 ALA A N 1
ATOM 711 C CA . ALA A 1 95 ? 16.400 10.506 56.460 1.00 84.12 95 ALA A CA 1
ATOM 712 C C . ALA A 1 95 ? 15.057 11.162 56.086 1.00 84.12 95 ALA A C 1
ATOM 714 O O . ALA A 1 95 ? 14.917 12.387 56.117 1.00 84.12 95 ALA A O 1
ATOM 715 N N . SER A 1 96 ? 14.030 10.370 55.752 1.00 87.44 96 SER A N 1
ATOM 716 C CA . SER A 1 96 ? 12.683 10.919 55.539 1.00 87.44 96 SER A CA 1
ATOM 717 C C . SER A 1 96 ? 12.023 11.276 56.877 1.00 87.44 96 SER A C 1
ATOM 719 O O . SER A 1 96 ? 12.274 10.625 57.891 1.00 87.44 96 SER A O 1
ATOM 721 N N . LEU A 1 97 ? 11.116 12.265 56.898 1.00 88.06 97 LEU A N 1
ATOM 722 C CA . LEU A 1 97 ? 10.376 12.626 58.120 1.00 88.06 97 LEU A CA 1
ATOM 723 C C . LEU A 1 97 ? 9.707 11.410 58.778 1.00 88.06 97 LEU A C 1
ATOM 725 O O . LEU A 1 97 ? 9.702 11.296 59.999 1.00 88.06 97 LEU A O 1
ATOM 729 N N . LYS A 1 98 ? 9.162 10.489 57.978 1.00 86.88 98 LYS A N 1
ATOM 730 C CA . LYS A 1 98 ? 8.479 9.297 58.487 1.00 86.88 98 LYS A CA 1
ATOM 731 C C . LYS A 1 98 ? 9.436 8.366 59.239 1.00 86.88 98 LYS A C 1
ATOM 733 O O . LYS A 1 98 ? 9.058 7.845 60.286 1.00 86.88 98 LYS A O 1
ATOM 738 N N . ASP A 1 99 ? 10.658 8.203 58.740 1.00 87.12 99 ASP A N 1
ATOM 739 C CA . ASP A 1 99 ? 11.674 7.353 59.371 1.00 87.12 99 ASP A CA 1
ATOM 740 C C . ASP A 1 99 ? 12.141 7.966 60.691 1.00 87.12 99 ASP A C 1
ATOM 742 O O . ASP A 1 99 ? 12.209 7.282 61.711 1.00 87.12 99 ASP A O 1
ATOM 746 N N . VAL A 1 100 ? 12.355 9.286 60.707 1.00 90.06 100 VAL A N 1
ATOM 747 C CA . VAL A 1 100 ? 12.737 10.005 61.928 1.00 90.06 100 VAL A CA 1
ATOM 748 C C . VAL A 1 100 ? 11.627 9.945 62.980 1.00 90.06 100 VAL A C 1
ATOM 750 O O . VAL A 1 100 ? 11.905 9.646 64.140 1.00 90.06 100 VAL A O 1
ATOM 753 N N . LEU A 1 101 ? 10.360 10.138 62.588 1.00 91.31 101 LEU A N 1
ATOM 754 C CA . LEU A 1 101 ? 9.209 9.991 63.487 1.00 91.31 101 LEU A CA 1
ATOM 755 C C . LEU A 1 101 ? 9.092 8.566 64.049 1.00 91.31 101 LEU A C 1
ATOM 757 O O . LEU A 1 101 ? 8.790 8.396 65.228 1.00 91.31 101 LEU A O 1
ATOM 761 N N . ALA A 1 102 ? 9.353 7.538 63.236 1.00 87.38 102 ALA A N 1
ATOM 762 C CA . ALA A 1 102 ? 9.341 6.151 63.696 1.00 87.38 102 ALA A CA 1
ATOM 763 C C . ALA A 1 102 ? 10.421 5.874 64.754 1.00 87.38 102 ALA A C 1
ATOM 765 O O . ALA A 1 102 ? 10.157 5.131 65.696 1.00 87.38 102 ALA A O 1
ATOM 766 N N . ILE A 1 103 ? 11.602 6.491 64.635 1.00 87.81 103 ILE A N 1
ATOM 767 C CA . ILE A 1 103 ? 12.687 6.364 65.619 1.00 87.81 103 ILE A CA 1
ATOM 768 C C . ILE A 1 103 ? 12.306 7.048 66.937 1.00 87.81 103 ILE A C 1
ATOM 770 O O . ILE A 1 103 ? 12.398 6.429 67.994 1.00 87.81 103 ILE A O 1
ATOM 774 N N . ILE A 1 104 ? 11.841 8.301 66.889 1.00 90.12 104 ILE A N 1
ATOM 775 C CA . ILE A 1 104 ? 11.624 9.097 68.110 1.00 90.12 104 ILE A CA 1
ATOM 776 C C . ILE A 1 104 ? 10.364 8.704 68.893 1.00 90.12 104 ILE A C 1
ATOM 778 O O . ILE A 1 104 ? 10.291 8.966 70.089 1.00 90.12 104 ILE A O 1
ATOM 782 N N . PHE A 1 105 ? 9.385 8.061 68.248 1.00 89.81 105 PHE A N 1
ATOM 783 C CA . PHE A 1 105 ? 8.191 7.522 68.913 1.00 89.81 105 PHE A CA 1
ATOM 784 C C . PHE A 1 105 ? 8.298 6.021 69.227 1.00 89.81 105 PHE A C 1
ATOM 786 O O . PHE A 1 105 ? 7.349 5.424 69.737 1.00 89.81 105 PHE A O 1
ATOM 793 N N . ARG A 1 106 ? 9.447 5.385 68.958 1.00 84.31 106 ARG A N 1
ATOM 794 C CA . ARG A 1 106 ? 9.668 3.977 69.305 1.00 84.31 106 ARG A CA 1
ATOM 795 C C . ARG A 1 106 ? 9.715 3.813 70.824 1.00 84.31 106 ARG A C 1
ATOM 797 O O . ARG A 1 106 ? 10.466 4.511 71.496 1.00 84.31 106 ARG A O 1
ATOM 804 N N . ASN A 1 107 ? 8.947 2.857 71.348 1.00 79.19 107 ASN A N 1
ATOM 805 C CA . ASN A 1 107 ? 8.861 2.536 72.780 1.00 79.19 107 ASN A CA 1
ATOM 806 C C . ASN A 1 107 ? 8.445 3.724 73.672 1.00 79.19 107 ASN A C 1
ATOM 808 O O . ASN A 1 107 ? 8.804 3.771 74.845 1.00 79.19 107 ASN A O 1
ATOM 812 N N . GLN A 1 108 ? 7.693 4.682 73.124 1.00 83.50 108 GLN A N 1
ATOM 813 C CA . GLN A 1 108 ? 7.149 5.812 73.874 1.00 83.50 108 GLN A CA 1
ATOM 814 C C . GLN A 1 108 ? 5.691 5.546 74.288 1.00 83.50 108 GLN A C 1
ATOM 816 O O . GLN A 1 108 ? 4.952 4.884 73.553 1.00 83.50 108 GLN A O 1
ATOM 821 N N . PRO A 1 109 ? 5.210 6.138 75.396 1.00 79.56 109 PRO A N 1
ATOM 822 C CA . PRO A 1 109 ? 3.782 6.159 75.732 1.00 79.56 109 PRO A CA 1
ATOM 823 C C . PRO A 1 109 ? 2.956 7.075 74.802 1.00 79.56 109 PRO A C 1
ATOM 825 O O . PRO A 1 109 ? 1.766 7.286 75.030 1.00 79.56 109 PRO A O 1
ATOM 828 N N . LEU A 1 110 ? 3.578 7.608 73.744 1.00 85.31 110 LEU A N 1
ATOM 829 C CA . LEU A 1 110 ? 2.989 8.469 72.724 1.00 85.31 110 LEU A CA 1
ATOM 830 C C . LEU A 1 110 ? 3.175 7.857 71.329 1.00 85.31 110 LEU A C 1
ATOM 832 O O . LEU A 1 110 ? 4.190 7.224 71.041 1.00 85.31 110 LEU A O 1
ATOM 836 N N . THR A 1 111 ? 2.239 8.138 70.430 1.00 85.31 111 THR A N 1
ATOM 837 C CA . THR A 1 111 ? 2.311 7.820 69.000 1.00 85.31 111 THR A CA 1
ATOM 838 C C . THR A 1 111 ? 1.954 9.049 68.156 1.00 85.31 111 THR A C 1
ATOM 840 O O . THR A 1 111 ? 1.623 10.112 68.685 1.00 85.31 111 THR A O 1
ATOM 843 N N . TYR A 1 112 ? 2.016 8.931 66.830 1.00 87.94 112 TYR A N 1
ATOM 844 C CA . TYR A 1 112 ? 1.746 10.037 65.916 1.00 87.94 112 TYR A CA 1
ATOM 845 C C . TYR A 1 112 ? 0.833 9.634 64.755 1.00 87.94 112 TYR A C 1
ATOM 847 O O . TYR A 1 112 ? 0.766 8.475 64.347 1.00 87.94 112 TYR A O 1
ATOM 855 N N . ALA A 1 113 ? 0.129 10.616 64.199 1.00 80.62 113 ALA A N 1
ATOM 856 C CA . ALA A 1 113 ? -0.578 10.501 62.930 1.00 80.62 113 ALA A CA 1
ATOM 857 C C . ALA A 1 113 ? -0.219 11.689 62.035 1.00 80.62 113 ALA A C 1
ATOM 859 O O . ALA A 1 113 ? -0.149 12.826 62.498 1.00 80.62 113 ALA A O 1
ATOM 860 N N . ILE A 1 114 ? -0.003 11.430 60.747 1.00 83.06 114 ILE A N 1
ATOM 861 C CA . ILE A 1 114 ? 0.238 12.481 59.757 1.00 83.06 114 ILE A CA 1
ATOM 862 C C . ILE A 1 114 ? -1.080 12.747 59.036 1.00 83.06 114 ILE A C 1
ATOM 864 O O . ILE A 1 114 ? -1.581 11.883 58.318 1.00 83.06 114 ILE A O 1
ATOM 868 N N . VAL A 1 115 ? -1.641 13.941 59.224 1.00 73.12 115 VAL A N 1
ATOM 869 C CA . VAL A 1 115 ? -2.858 14.387 58.539 1.00 73.12 115 VAL A CA 1
ATOM 870 C C . VAL A 1 115 ? -2.497 15.602 57.690 1.00 73.12 115 VAL A C 1
ATOM 872 O O . VAL A 1 115 ? -2.169 16.669 58.207 1.00 73.12 115 VAL A O 1
ATOM 875 N N . ALA A 1 116 ? -2.520 15.425 56.367 1.00 79.19 116 ALA A N 1
ATOM 876 C CA . ALA A 1 116 ? -2.015 16.399 55.398 1.00 79.19 116 ALA A CA 1
ATOM 877 C C . ALA A 1 116 ? -0.556 16.821 55.689 1.00 79.19 116 ALA A C 1
ATOM 879 O O . ALA A 1 116 ? 0.353 16.022 55.486 1.00 79.19 116 ALA A O 1
ATOM 880 N N . LYS A 1 117 ? -0.328 18.059 56.153 1.00 86.69 117 LYS A N 1
ATOM 881 C CA . LYS A 1 117 ? 0.995 18.621 56.497 1.00 86.69 117 LYS A CA 1
ATOM 882 C C . LYS A 1 117 ? 1.184 18.866 58.002 1.00 86.69 117 LYS A C 1
ATOM 884 O O . LYS A 1 117 ? 2.066 19.626 58.401 1.00 86.69 117 LYS A O 1
ATOM 889 N N . THR A 1 118 ? 0.370 18.212 58.829 1.00 82.50 118 THR A N 1
ATOM 890 C CA . THR A 1 118 ? 0.421 18.322 60.289 1.00 82.50 118 THR A CA 1
ATOM 891 C C . THR A 1 118 ? 0.666 16.950 60.914 1.00 82.50 118 THR A C 1
ATOM 893 O O . THR A 1 118 ? -0.064 15.995 60.642 1.00 82.50 118 THR A O 1
ATOM 896 N N . VAL A 1 119 ? 1.694 16.847 61.754 1.00 89.12 119 VAL A N 1
ATOM 897 C CA . VAL A 1 119 ? 1.970 15.689 62.608 1.00 89.12 119 VAL A CA 1
ATOM 898 C C . VAL A 1 119 ? 1.249 15.902 63.933 1.00 89.12 119 VAL A C 1
ATOM 900 O O . VAL A 1 119 ? 1.575 16.822 64.680 1.00 89.12 119 VAL A O 1
ATOM 903 N N . VAL A 1 120 ? 0.255 15.068 64.217 1.00 88.50 120 VAL A N 1
ATOM 904 C CA . VAL A 1 120 ? -0.511 15.103 65.466 1.00 88.50 120 VAL A CA 1
ATOM 905 C C . VAL A 1 120 ? 0.048 14.041 66.406 1.00 88.50 120 VAL A C 1
ATOM 907 O O . VAL A 1 120 ? -0.005 12.853 66.081 1.00 88.50 120 VAL A O 1
ATOM 910 N N . VAL A 1 121 ? 0.583 14.460 67.553 1.00 87.88 121 VAL A N 1
ATOM 911 C CA . VAL A 1 121 ? 1.053 13.556 68.614 1.00 87.88 121 VAL A CA 1
ATOM 912 C C . VAL A 1 121 ? -0.124 13.208 69.518 1.00 87.88 121 VAL A C 1
ATOM 914 O O . VAL A 1 121 ? -0.872 14.093 69.931 1.00 87.88 121 VAL A O 1
ATOM 917 N N . LYS A 1 122 ? -0.303 11.924 69.821 1.00 81.38 122 LYS A N 1
ATOM 918 C CA . LYS A 1 122 ? -1.401 11.417 70.655 1.00 81.38 122 LYS A CA 1
ATOM 919 C C . LYS A 1 122 ? -0.903 10.346 71.627 1.00 81.38 122 LYS A C 1
ATOM 921 O O . LYS A 1 122 ? 0.107 9.706 71.349 1.00 81.38 122 LYS A O 1
ATOM 926 N N . ASP A 1 123 ? -1.598 10.144 72.746 1.00 76.31 123 ASP A N 1
ATOM 927 C CA . ASP A 1 123 ? -1.284 9.053 73.679 1.00 76.31 123 ASP A CA 1
ATOM 928 C C . ASP A 1 123 ? -1.421 7.708 72.945 1.00 76.31 123 ASP A C 1
ATOM 930 O O . ASP A 1 123 ? -2.303 7.527 72.092 1.00 76.31 123 ASP A O 1
ATOM 934 N N . THR A 1 124 ? -0.546 6.756 73.266 1.00 58.91 124 THR A N 1
ATOM 935 C CA . THR A 1 124 ? -0.683 5.375 72.801 1.00 58.91 124 THR A CA 1
ATOM 936 C C . THR A 1 124 ? -1.849 4.748 73.560 1.00 58.91 124 THR A C 1
ATOM 938 O O . THR A 1 124 ? -1.667 4.111 74.592 1.00 58.91 124 THR A O 1
ATOM 941 N N . ALA A 1 125 ? -3.078 4.970 73.089 1.00 47.69 125 ALA A N 1
ATOM 942 C CA . ALA A 1 125 ? -4.226 4.231 73.588 1.00 47.69 125 ALA A CA 1
ATOM 943 C C . ALA A 1 125 ? -3.956 2.738 73.348 1.00 47.69 125 ALA A C 1
ATOM 945 O O . ALA A 1 125 ? -3.855 2.309 72.195 1.00 47.69 125 ALA A O 1
ATOM 946 N N . MET A 1 126 ? -3.829 1.951 74.422 1.00 41.66 126 MET A N 1
ATOM 947 C CA . MET A 1 126 ? -4.026 0.505 74.347 1.00 41.66 126 MET A CA 1
ATOM 948 C C . MET A 1 126 ? -5.488 0.287 73.961 1.00 41.66 126 MET A C 1
ATOM 950 O O . MET A 1 126 ? -6.372 0.187 74.806 1.00 41.66 126 MET A O 1
ATOM 954 N N . LEU A 1 127 ? -5.751 0.305 72.657 1.00 43.19 127 LEU A N 1
ATOM 955 C CA . LEU A 1 127 ? -7.003 -0.166 72.094 1.00 43.19 127 LEU A CA 1
ATOM 956 C C . LEU A 1 127 ? -7.071 -1.654 72.417 1.00 43.19 127 LEU A C 1
ATOM 958 O O . LEU A 1 127 ? -6.181 -2.402 72.002 1.00 43.19 127 LEU A O 1
ATOM 962 N N . SER A 1 128 ? -8.084 -2.079 73.177 1.00 50.81 128 SER A N 1
ATOM 963 C CA . SER A 1 128 ? -8.341 -3.505 73.318 1.00 50.81 128 SER A CA 1
ATOM 964 C C . SER A 1 128 ? -8.658 -4.033 71.924 1.00 50.81 128 SER A C 1
ATOM 966 O O . SER A 1 128 ? -9.616 -3.626 71.267 1.00 50.81 128 SER A O 1
ATOM 968 N N . GLN A 1 129 ? -7.754 -4.862 71.426 1.00 66.19 129 GLN A N 1
ATOM 969 C CA . GLN A 1 129 ? -7.944 -5.572 70.181 1.00 66.19 129 GLN A CA 1
ATOM 970 C C . GLN A 1 129 ? -8.999 -6.644 70.438 1.00 66.19 129 GLN A C 1
ATOM 972 O O . GLN A 1 129 ? -8.965 -7.310 71.474 1.00 66.19 129 GLN A O 1
ATOM 977 N N . MET A 1 130 ? -9.964 -6.765 69.533 1.00 79.25 130 MET A N 1
ATOM 978 C CA . MET A 1 130 ? -10.998 -7.789 69.631 1.00 79.25 130 MET A CA 1
ATOM 979 C C . MET A 1 130 ? -10.922 -8.736 68.439 1.00 79.25 130 MET A C 1
ATOM 981 O O . MET A 1 130 ? -10.599 -8.321 67.324 1.00 79.25 130 MET A O 1
ATOM 985 N N . ASP A 1 131 ? -11.285 -9.990 68.668 1.00 86.31 131 ASP A N 1
ATOM 986 C CA . ASP A 1 131 ? -11.589 -10.913 67.584 1.00 86.31 131 ASP A CA 1
ATOM 987 C C . ASP A 1 131 ? -13.016 -10.638 67.102 1.00 86.31 131 ASP A C 1
ATOM 989 O O . ASP A 1 131 ? -13.944 -10.523 67.904 1.00 86.31 131 ASP A O 1
ATOM 993 N N . VAL A 1 132 ? -13.178 -10.501 65.788 1.00 89.75 132 VAL A N 1
ATOM 994 C CA . VAL A 1 132 ? -14.471 -10.274 65.143 1.00 89.75 132 VAL A CA 1
ATOM 995 C C . VAL A 1 132 ? -14.881 -11.531 64.387 1.00 89.75 132 VAL A C 1
ATOM 997 O O . VAL A 1 132 ? -14.146 -12.004 63.516 1.00 89.75 132 VAL A O 1
ATOM 1000 N N . VAL A 1 133 ? -16.062 -12.054 64.698 1.00 92.62 133 VAL A N 1
ATOM 1001 C CA . VAL A 1 133 ? -16.668 -13.220 64.050 1.00 92.62 133 VAL A CA 1
ATOM 1002 C C . VAL A 1 133 ? -17.951 -12.836 63.315 1.00 92.62 133 VAL A C 1
ATOM 1004 O O . VAL A 1 133 ? -18.619 -11.864 63.668 1.00 92.62 133 VAL A O 1
ATOM 1007 N N . GLY A 1 134 ? -18.295 -13.581 62.267 1.00 92.00 134 GLY A N 1
ATOM 1008 C CA . GLY A 1 134 ? -19.558 -13.395 61.555 1.00 92.00 134 GLY A CA 1
ATOM 1009 C C . GLY A 1 134 ? -19.800 -14.447 60.478 1.00 92.00 134 GLY A C 1
ATOM 1010 O O . GLY A 1 134 ? -18.881 -15.148 60.053 1.00 92.00 134 GLY A O 1
ATOM 1011 N N . PHE A 1 135 ? -21.048 -14.537 60.021 1.00 93.69 135 PHE A N 1
ATOM 1012 C CA . PHE A 1 135 ? -21.478 -15.441 58.953 1.00 93.69 135 PHE A CA 1
ATOM 1013 C C . PHE A 1 135 ? -21.812 -14.657 57.688 1.00 93.69 135 PHE A C 1
ATOM 1015 O O . PHE A 1 135 ? -22.504 -13.643 57.742 1.00 93.69 135 PHE A O 1
ATOM 1022 N N . LEU A 1 136 ? -21.370 -15.142 56.535 1.00 92.31 136 LEU A N 1
ATOM 1023 C CA . LEU A 1 136 ? -21.660 -14.557 55.231 1.00 92.31 136 LEU A CA 1
ATOM 1024 C C . LEU A 1 136 ? -22.668 -15.430 54.488 1.00 92.31 136 LEU A C 1
ATOM 1026 O O . LEU A 1 136 ? -22.456 -16.633 54.333 1.00 92.31 136 LEU A O 1
ATOM 1030 N N . LYS A 1 137 ? -23.746 -14.817 53.996 1.00 91.38 137 LYS A N 1
ATOM 1031 C CA . LYS A 1 137 ? -24.733 -15.459 53.115 1.00 91.38 137 LYS A CA 1
ATOM 1032 C C . LYS A 1 137 ? -24.936 -14.651 51.838 1.00 91.38 137 LYS A C 1
ATOM 1034 O O . LYS A 1 137 ? -24.701 -13.445 51.839 1.00 91.38 137 LYS A O 1
ATOM 1039 N N . ASP A 1 138 ? -25.368 -15.302 50.766 1.00 84.44 138 ASP A N 1
ATOM 1040 C CA . ASP A 1 138 ? -25.853 -14.634 49.555 1.00 84.44 138 ASP A CA 1
ATOM 1041 C C . ASP A 1 138 ? -27.316 -14.165 49.703 1.00 84.44 138 ASP A C 1
ATOM 1043 O O . ASP A 1 138 ? -27.991 -14.485 50.687 1.00 84.44 138 ASP A O 1
ATOM 1047 N N . GLU A 1 139 ? -27.837 -13.406 48.732 1.00 83.56 139 GLU A N 1
ATOM 1048 C CA . GLU A 1 139 ? -29.234 -12.939 48.733 1.00 83.56 139 GLU A CA 1
ATOM 1049 C C . GLU A 1 139 ? -30.292 -14.056 48.663 1.00 83.56 139 GLU A C 1
ATOM 1051 O O . GLU A 1 139 ? -31.468 -13.784 48.896 1.00 83.56 139 GLU A O 1
ATOM 1056 N N . ASN A 1 140 ? -29.891 -15.301 48.383 1.00 77.94 140 ASN A N 1
ATOM 1057 C CA . ASN A 1 140 ? -30.759 -16.481 48.387 1.00 77.94 140 ASN A CA 1
ATOM 1058 C C . ASN A 1 140 ? -30.647 -17.282 49.699 1.00 77.94 140 ASN A C 1
ATOM 1060 O O . ASN A 1 140 ? -31.234 -18.358 49.821 1.00 77.94 140 ASN A O 1
ATOM 1064 N N . GLY A 1 141 ? -29.894 -16.779 50.684 1.00 78.56 141 GLY A N 1
ATOM 1065 C CA . GLY A 1 141 ? -29.716 -17.397 51.995 1.00 78.56 141 GLY A CA 1
ATOM 1066 C C . GLY A 1 141 ? -28.699 -18.543 52.043 1.00 78.56 141 GLY A C 1
ATOM 1067 O O . GLY A 1 141 ? -28.610 -19.205 53.081 1.00 78.56 141 GLY A O 1
ATOM 1068 N N . LYS A 1 142 ? -27.920 -18.785 50.978 1.00 84.06 142 LYS A N 1
ATOM 1069 C CA . LYS A 1 142 ? -26.855 -19.803 50.960 1.00 84.06 142 LYS A CA 1
ATOM 1070 C C . LYS A 1 142 ? -25.551 -19.258 51.560 1.00 84.06 142 LYS A C 1
ATOM 1072 O O . LYS A 1 142 ? -25.270 -18.072 51.394 1.00 84.06 142 LYS A O 1
ATOM 1077 N N . PRO A 1 143 ? -24.731 -20.088 52.231 1.00 87.38 143 PRO A N 1
ATOM 1078 C CA . PRO A 1 143 ? -23.428 -19.665 52.746 1.00 87.38 143 PRO A CA 1
ATOM 1079 C C . PRO A 1 143 ? -22.485 -19.144 51.653 1.00 87.38 143 PRO A C 1
ATOM 1081 O O . PRO A 1 143 ? -22.305 -19.784 50.617 1.00 87.38 143 PRO A O 1
ATOM 1084 N N . ALA A 1 144 ? -21.852 -17.994 51.893 1.00 85.19 144 ALA A N 1
ATOM 1085 C CA . ALA A 1 144 ? -20.901 -17.373 50.974 1.00 85.19 144 ALA A CA 1
ATOM 1086 C C . ALA A 1 144 ? -19.455 -17.706 51.385 1.00 85.19 144 ALA A C 1
ATOM 1088 O O . ALA A 1 144 ? -18.833 -16.999 52.184 1.00 85.19 144 ALA A O 1
ATOM 1089 N N . ALA A 1 145 ? -18.925 -18.799 50.834 1.00 85.81 145 ALA A N 1
ATOM 1090 C CA . ALA A 1 145 ? -17.569 -19.290 51.090 1.00 85.81 145 ALA A CA 1
ATOM 1091 C C . ALA A 1 145 ? -16.493 -18.576 50.248 1.00 85.81 145 ALA A C 1
ATOM 1093 O O . ALA A 1 145 ? -16.752 -18.140 49.124 1.00 85.81 145 ALA A O 1
ATOM 1094 N N . GLY A 1 146 ? -15.263 -18.488 50.767 1.00 83.50 146 GLY A N 1
ATOM 1095 C CA . GLY A 1 146 ? -14.109 -17.937 50.045 1.00 83.50 146 GLY A CA 1
ATOM 1096 C C . GLY A 1 146 ? -14.123 -16.414 49.862 1.00 83.50 146 GLY A C 1
ATOM 1097 O O . GLY A 1 146 ? -13.402 -15.892 49.010 1.00 83.50 146 GLY A O 1
ATOM 1098 N N . ILE A 1 147 ? -14.930 -15.687 50.639 1.00 89.56 147 ILE A N 1
ATOM 1099 C CA . ILE A 1 147 ? -14.963 -14.221 50.631 1.00 89.56 147 ILE A CA 1
ATOM 1100 C C . ILE A 1 147 ? -13.830 -13.694 51.509 1.00 89.56 147 ILE A C 1
ATOM 1102 O O . ILE A 1 147 ? -13.712 -14.073 52.672 1.00 89.56 147 ILE A O 1
ATOM 1106 N N . SER A 1 148 ? -13.009 -12.803 50.958 1.00 89.50 148 SER A N 1
ATOM 1107 C CA . SER A 1 148 ? -11.956 -12.101 51.689 1.00 89.50 148 SER A CA 1
ATOM 1108 C C . SER A 1 148 ? -12.568 -11.034 52.592 1.00 89.50 148 SER A C 1
ATOM 1110 O O . SER A 1 148 ? -13.265 -10.139 52.106 1.00 89.50 148 SER A O 1
ATOM 1112 N N . VAL A 1 149 ? -12.270 -11.104 53.888 1.00 91.94 149 VAL A N 1
ATOM 1113 C CA . VAL A 1 149 ? -12.687 -10.145 54.919 1.00 91.94 149 VAL A CA 1
ATOM 1114 C C . VAL A 1 149 ? -11.450 -9.447 55.470 1.00 91.94 149 VAL A C 1
ATOM 1116 O O . VAL A 1 149 ? -10.567 -10.098 56.022 1.00 91.94 149 VAL A O 1
ATOM 1119 N N . GLN A 1 150 ? -11.367 -8.126 55.322 1.00 90.81 150 GLN A N 1
ATOM 1120 C CA . GLN A 1 150 ? -10.164 -7.355 55.655 1.00 90.81 150 GLN A CA 1
ATOM 1121 C C . GLN A 1 150 ? -10.499 -6.060 56.397 1.00 90.81 150 GLN A C 1
ATOM 1123 O O . GLN A 1 150 ? -11.491 -5.407 56.091 1.00 90.81 150 GLN A O 1
ATOM 1128 N N . GLU A 1 151 ? -9.646 -5.629 57.327 1.00 88.12 151 GLU A N 1
ATOM 1129 C CA . GLU A 1 151 ? -9.742 -4.281 57.901 1.00 88.12 151 GLU A CA 1
ATOM 1130 C C . GLU A 1 151 ? -9.343 -3.222 56.856 1.00 88.12 151 GLU A C 1
ATOM 1132 O O . GLU A 1 151 ? -8.226 -3.221 56.329 1.00 88.12 151 GLU A O 1
ATOM 1137 N N . LYS A 1 152 ? -10.247 -2.284 56.555 1.00 79.75 152 LYS A N 1
ATOM 1138 C CA . LYS A 1 152 ? -10.030 -1.243 55.543 1.00 79.75 152 LYS A CA 1
ATOM 1139 C C . LYS A 1 152 ? -8.812 -0.377 55.895 1.00 79.75 152 LYS A C 1
ATOM 1141 O O . LYS A 1 152 ? -8.841 0.393 56.850 1.00 79.75 152 LYS A O 1
ATOM 1146 N N . GLY A 1 153 ? -7.758 -0.467 55.079 1.00 71.00 153 GLY A N 1
ATOM 1147 C CA . GLY A 1 153 ? -6.508 0.288 55.248 1.00 71.00 153 GLY A CA 1
ATOM 1148 C C . GLY A 1 153 ? -5.360 -0.477 55.921 1.00 71.00 153 GLY A C 1
ATOM 1149 O O . GLY A 1 153 ? -4.266 0.076 56.026 1.00 71.00 153 GLY A O 1
ATOM 1150 N N . ARG A 1 154 ? -5.560 -1.741 56.327 1.00 75.19 154 ARG A N 1
ATOM 1151 C CA . ARG A 1 154 ? -4.500 -2.637 56.827 1.00 75.19 154 ARG A CA 1
ATOM 1152 C C . ARG A 1 154 ? -4.381 -3.892 55.968 1.00 75.19 154 ARG A C 1
ATOM 1154 O O . ARG A 1 154 ? -5.342 -4.301 55.341 1.00 75.19 154 ARG A O 1
ATOM 1161 N N . SER A 1 155 ? -3.217 -4.540 55.952 1.00 64.56 155 SER A N 1
ATOM 1162 C CA . SER A 1 155 ? -2.960 -5.781 55.194 1.00 64.56 155 SER A CA 1
ATOM 1163 C C . SER A 1 155 ? -3.490 -7.062 55.861 1.00 64.56 155 SER A C 1
ATOM 1165 O O . SER A 1 155 ? -3.299 -8.147 55.323 1.00 64.56 155 SER A O 1
ATOM 1167 N N . LYS A 1 156 ? -4.142 -6.957 57.026 1.00 70.62 156 LYS A N 1
ATOM 1168 C CA . LYS A 1 156 ? -4.610 -8.101 57.819 1.00 70.62 156 LYS A CA 1
ATOM 1169 C C . LYS A 1 156 ? -6.040 -8.489 57.421 1.00 70.62 156 LYS A C 1
ATOM 1171 O O . LYS A 1 156 ? -6.947 -7.662 57.511 1.00 70.62 156 LYS A O 1
ATOM 1176 N N . GLY A 1 157 ? -6.227 -9.732 56.980 1.00 83.12 157 GLY A N 1
ATOM 1177 C CA . GLY A 1 157 ? -7.503 -10.266 56.501 1.00 83.12 157 GLY A CA 1
ATOM 1178 C C . GLY A 1 157 ? -7.622 -11.778 56.710 1.00 83.12 157 GLY A C 1
ATOM 1179 O O . GLY A 1 157 ? -6.645 -12.442 57.049 1.00 83.12 157 GLY A O 1
ATOM 1180 N N . THR A 1 158 ? -8.825 -12.307 56.520 1.00 90.56 158 THR A N 1
ATOM 1181 C CA . THR A 1 158 ? -9.166 -13.735 56.593 1.00 90.56 158 THR A CA 1
ATOM 1182 C C . THR A 1 158 ? -10.098 -14.097 55.432 1.00 90.56 158 THR A C 1
ATOM 1184 O O . THR A 1 158 ? -10.568 -13.209 54.719 1.00 90.56 158 THR A O 1
ATOM 1187 N N . PHE A 1 159 ? -10.396 -15.380 55.247 1.00 89.38 159 PHE A N 1
ATOM 1188 C CA . PHE A 1 159 ? -11.399 -15.844 54.286 1.00 89.38 159 PHE A CA 1
ATOM 1189 C C . PHE A 1 159 ? -12.547 -16.544 55.010 1.00 89.38 159 PHE A C 1
ATOM 1191 O O . PHE A 1 159 ? -12.324 -17.206 56.024 1.00 89.38 159 PHE A O 1
ATOM 1198 N N . SER A 1 160 ? -13.768 -16.430 54.483 1.00 90.88 160 SER A N 1
ATOM 1199 C CA . SER A 1 160 ? -14.884 -17.251 54.957 1.00 90.88 160 SER A CA 1
ATOM 1200 C C . SER A 1 160 ? -14.711 -18.721 54.561 1.00 90.88 160 SER A C 1
ATOM 1202 O O . SER A 1 160 ? -14.278 -19.034 53.447 1.00 90.88 160 SER A O 1
ATOM 1204 N N . ASN A 1 161 ? -15.051 -19.632 55.473 1.00 86.94 161 ASN A N 1
ATOM 1205 C CA . ASN A 1 161 ? -15.004 -21.079 55.248 1.00 86.94 161 ASN A CA 1
ATOM 1206 C C . ASN A 1 161 ? -16.223 -21.584 54.437 1.00 86.94 161 ASN A C 1
ATOM 1208 O O . ASN A 1 161 ? -17.034 -20.789 53.964 1.00 86.94 161 ASN A O 1
ATOM 1212 N N . ALA A 1 162 ? -16.359 -22.906 54.272 1.00 85.69 162 ALA A N 1
ATOM 1213 C CA . ALA A 1 162 ? -17.454 -23.529 53.514 1.00 85.69 162 ALA A CA 1
ATOM 1214 C C . ALA A 1 162 ? -18.863 -23.194 54.053 1.00 85.69 162 ALA A C 1
ATOM 1216 O O . ALA A 1 162 ? -19.803 -23.091 53.268 1.00 85.69 162 ALA A O 1
ATOM 1217 N N . ASP A 1 163 ? -18.987 -22.945 55.359 1.00 85.75 163 ASP A N 1
ATOM 1218 C CA . ASP A 1 163 ? -20.239 -22.575 56.033 1.00 85.75 163 ASP A CA 1
ATOM 1219 C C . ASP A 1 163 ? -20.461 -21.051 56.081 1.00 85.75 163 ASP A C 1
ATOM 1221 O O . ASP A 1 163 ? -21.398 -20.562 56.714 1.00 85.75 163 ASP A O 1
ATOM 1225 N N . GLY A 1 164 ? -19.603 -20.275 55.408 1.00 84.62 164 GLY A N 1
ATOM 1226 C CA . GLY A 1 164 ? -19.664 -18.815 55.367 1.00 84.62 164 GLY A CA 1
ATOM 1227 C C . GLY A 1 164 ? -19.155 -18.127 56.639 1.00 84.62 164 GLY A C 1
ATOM 1228 O O . GLY A 1 164 ? -19.225 -16.902 56.719 1.00 84.62 164 GLY A O 1
ATOM 1229 N N . LEU A 1 165 ? -18.629 -18.863 57.621 1.00 92.88 165 LEU A N 1
ATOM 1230 C CA . LEU A 1 165 ? -18.069 -18.308 58.856 1.00 92.88 165 LEU A CA 1
ATOM 1231 C C . LEU A 1 165 ? -16.691 -17.690 58.594 1.00 92.88 165 LEU A C 1
ATOM 1233 O O . LEU A 1 165 ? -15.839 -18.309 57.952 1.00 92.88 165 LEU A O 1
ATOM 1237 N N . PHE A 1 166 ? -16.441 -16.504 59.147 1.00 92.62 166 PHE A N 1
ATOM 1238 C CA . PHE A 1 166 ? -15.109 -15.906 59.218 1.00 92.62 166 PHE A CA 1
ATOM 1239 C C . PHE A 1 166 ? -14.753 -15.513 60.655 1.00 92.62 166 PHE A C 1
ATOM 1241 O O . PHE A 1 166 ? -15.618 -15.150 61.452 1.00 92.62 166 PHE A O 1
ATOM 1248 N N . VAL A 1 167 ? -13.455 -15.557 60.960 1.00 92.50 167 VAL A N 1
ATOM 1249 C CA . VAL A 1 167 ? -12.877 -15.077 62.221 1.00 92.50 167 VAL A CA 1
ATOM 1250 C C . VAL A 1 167 ? -11.691 -14.188 61.884 1.00 92.50 167 VAL A C 1
ATOM 1252 O O . VAL A 1 167 ? -10.719 -14.646 61.276 1.00 92.50 167 VAL A O 1
ATOM 1255 N N . LEU A 1 168 ? -11.778 -12.914 62.252 1.00 89.12 168 LEU A N 1
ATOM 1256 C CA . LEU A 1 168 ? -10.751 -11.917 61.992 1.00 89.12 168 LEU A CA 1
ATOM 1257 C C . LEU A 1 168 ? -10.183 -11.403 63.318 1.00 89.12 168 LEU A C 1
ATOM 1259 O O . LEU A 1 168 ? -10.895 -10.781 64.102 1.00 89.12 168 LEU A O 1
ATOM 1263 N N . LYS A 1 169 ? -8.899 -11.685 63.558 1.00 87.00 169 LYS A N 1
ATOM 1264 C CA . LYS A 1 169 ? -8.255 -11.465 64.857 1.00 87.00 169 LYS A CA 1
ATOM 1265 C C . LYS A 1 169 ? -7.576 -10.112 65.005 1.00 87.00 169 LYS A C 1
ATOM 1267 O O . LYS A 1 169 ? -6.979 -9.588 64.058 1.00 87.00 169 LYS A O 1
ATOM 1272 N N . ASP A 1 170 ? -7.574 -9.629 66.236 1.00 83.69 170 ASP A N 1
ATOM 1273 C CA . ASP A 1 170 ? -6.926 -8.402 66.696 1.00 83.69 170 ASP A CA 1
ATOM 1274 C C . ASP A 1 170 ? -7.345 -7.115 65.954 1.00 83.69 170 ASP A C 1
ATOM 1276 O O . ASP A 1 170 ? -6.515 -6.370 65.416 1.00 83.69 170 ASP A O 1
ATOM 1280 N N . ILE A 1 171 ? -8.648 -6.862 65.891 1.00 85.62 171 ILE A N 1
ATOM 1281 C CA . ILE A 1 171 ? -9.244 -5.742 65.159 1.00 85.62 171 ILE A CA 1
ATOM 1282 C C . ILE A 1 171 ? -9.559 -4.565 66.086 1.00 85.62 171 ILE A C 1
ATOM 1284 O O . ILE A 1 171 ? -9.962 -4.741 67.236 1.00 85.62 171 ILE A O 1
ATOM 1288 N N . ASP A 1 172 ? -9.360 -3.346 65.570 1.00 81.25 172 ASP A N 1
ATOM 1289 C CA . ASP A 1 172 ? -9.710 -2.096 66.252 1.00 81.25 172 ASP A CA 1
ATOM 1290 C C . ASP A 1 172 ? -11.242 -1.992 66.418 1.00 81.25 172 ASP A C 1
ATOM 1292 O O . ASP A 1 172 ? -11.953 -2.101 65.417 1.00 81.25 172 ASP A O 1
ATOM 1296 N N . PRO A 1 173 ? -11.780 -1.723 67.625 1.00 79.25 173 PRO A N 1
ATOM 1297 C CA . PRO A 1 173 ? -13.217 -1.554 67.851 1.00 79.25 173 PRO A CA 1
ATOM 1298 C C . PRO A 1 173 ? -13.933 -0.538 66.943 1.00 79.25 173 PRO A C 1
ATOM 1300 O O . PRO A 1 173 ? -15.143 -0.641 66.731 1.00 79.25 173 PRO A O 1
ATOM 1303 N N . GLY A 1 174 ? -13.217 0.439 66.380 1.00 81.00 174 GLY A N 1
ATOM 1304 C CA . GLY A 1 174 ? -13.737 1.412 65.416 1.00 81.00 174 GLY A CA 1
ATOM 1305 C C . GLY A 1 174 ? -13.601 1.012 63.940 1.00 81.00 174 GLY A C 1
ATOM 1306 O O . GLY A 1 174 ? -13.941 1.819 63.065 1.00 81.00 174 GLY A O 1
ATOM 1307 N N . ALA A 1 175 ? -13.090 -0.187 63.646 1.00 83.62 175 ALA A N 1
ATOM 1308 C CA . ALA A 1 175 ? -12.733 -0.623 62.302 1.00 83.62 175 ALA A CA 1
ATOM 1309 C C . ALA A 1 175 ? -13.931 -0.753 61.349 1.00 83.62 175 ALA A C 1
ATOM 1311 O O . ALA A 1 175 ? -15.086 -0.974 61.725 1.00 83.62 175 ALA A O 1
ATOM 1312 N N . THR A 1 176 ? -13.632 -0.623 60.058 1.00 89.00 176 THR A N 1
ATOM 1313 C CA . THR A 1 176 ? -14.548 -0.968 58.967 1.00 89.00 176 THR A CA 1
ATOM 1314 C C . THR A 1 176 ? -13.989 -2.184 58.250 1.00 89.00 176 THR A C 1
ATOM 1316 O O . THR A 1 176 ? -12.853 -2.145 57.778 1.00 89.00 176 THR A O 1
ATOM 1319 N N . LEU A 1 177 ? -14.775 -3.254 58.185 1.00 90.88 177 LEU A N 1
ATOM 1320 C CA . LEU A 1 177 ? -14.428 -4.461 57.453 1.00 90.88 177 LEU A CA 1
ATOM 1321 C C . LEU A 1 177 ? -14.869 -4.336 56.000 1.00 90.88 177 LEU A C 1
ATOM 1323 O O . LEU A 1 177 ? -15.968 -3.866 55.705 1.00 90.88 177 LEU A O 1
ATOM 1327 N N . LEU A 1 178 ? -13.988 -4.765 55.109 1.00 91.06 178 LEU A N 1
ATOM 1328 C CA . LEU A 1 178 ? -14.169 -4.830 53.674 1.00 91.06 178 LEU A CA 1
ATOM 1329 C C . LEU A 1 178 ? -14.350 -6.297 53.274 1.00 91.06 178 LEU A C 1
ATOM 1331 O O . LEU A 1 178 ? -13.457 -7.113 53.504 1.00 91.06 178 LEU A O 1
ATOM 1335 N N . PHE A 1 179 ? -15.482 -6.608 52.651 1.00 91.62 179 PHE A N 1
ATOM 1336 C CA . PHE A 1 179 ? -15.809 -7.929 52.123 1.00 91.62 179 PHE A CA 1
ATOM 1337 C C . PHE A 1 179 ? -15.624 -7.906 50.608 1.00 91.62 179 PHE A C 1
ATOM 1339 O O . PHE A 1 179 ? -16.244 -7.099 49.911 1.00 91.62 179 PHE A O 1
ATOM 1346 N N . THR A 1 180 ? -14.750 -8.766 50.090 1.00 81.62 180 THR A N 1
ATOM 1347 C CA . THR A 1 180 ? -14.420 -8.842 48.661 1.00 81.62 180 THR A CA 1
ATOM 1348 C C . THR A 1 180 ? -14.369 -10.287 48.194 1.00 81.62 180 THR A C 1
ATOM 1350 O O . THR A 1 180 ? -13.805 -11.153 48.854 1.00 81.62 180 THR A O 1
ATOM 1353 N N . GLY A 1 181 ? -14.946 -10.564 47.031 1.00 75.06 181 GLY A N 1
ATOM 1354 C CA . GLY A 1 181 ? -14.910 -11.886 46.420 1.00 75.06 181 GLY A CA 1
ATOM 1355 C C . GLY A 1 181 ? -15.200 -11.796 44.929 1.00 75.06 181 GLY A C 1
ATOM 1356 O O . GLY A 1 181 ? -15.751 -10.803 44.457 1.00 75.06 181 GLY A O 1
ATOM 1357 N N . LEU A 1 182 ? -14.823 -12.831 44.178 1.00 64.75 182 LEU A N 1
ATOM 1358 C CA . LEU A 1 182 ? -14.999 -12.880 42.719 1.00 64.75 182 LEU A CA 1
ATOM 1359 C C . LEU A 1 182 ? -16.468 -12.694 42.293 1.00 64.75 182 LEU A C 1
ATOM 1361 O O . LEU A 1 182 ? -16.731 -12.050 41.279 1.00 64.75 182 LEU A O 1
ATOM 1365 N N . ASN A 1 183 ? -17.404 -13.195 43.108 1.00 65.25 183 ASN A N 1
ATOM 1366 C CA . ASN A 1 183 ? -18.825 -13.319 42.773 1.00 65.25 183 ASN A CA 1
ATOM 1367 C C . ASN A 1 183 ? -19.749 -12.434 43.630 1.00 65.25 183 ASN A C 1
ATOM 1369 O O . ASN A 1 183 ? -20.957 -12.640 43.612 1.00 65.25 183 ASN A O 1
ATOM 1373 N N . VAL A 1 184 ? -19.224 -11.465 44.387 1.00 74.75 184 VAL A N 1
ATOM 1374 C CA . VAL A 1 184 ? -20.015 -10.575 45.265 1.00 74.75 184 VAL A CA 1
ATOM 1375 C C . VAL A 1 184 ? -19.620 -9.113 45.066 1.00 74.75 184 VAL A C 1
ATOM 1377 O O . VAL A 1 184 ? -18.480 -8.812 44.705 1.00 74.75 184 VAL A O 1
ATOM 1380 N N . GLU A 1 185 ? -20.560 -8.188 45.250 1.00 79.00 185 GLU A N 1
ATOM 1381 C CA . GLU A 1 185 ? -20.236 -6.759 45.285 1.00 79.00 185 GLU A CA 1
ATOM 1382 C C . GLU A 1 185 ? -19.376 -6.443 46.516 1.00 79.00 185 GLU A C 1
ATOM 1384 O O . GLU A 1 185 ? -19.580 -7.009 47.591 1.00 79.00 185 GLU A O 1
ATOM 1389 N N . THR A 1 186 ? -18.413 -5.526 46.369 1.00 83.06 186 THR A N 1
ATOM 1390 C CA . THR A 1 186 ? -17.617 -5.056 47.507 1.00 83.06 186 THR A CA 1
ATOM 1391 C C . THR A 1 186 ? -18.545 -4.439 48.547 1.00 83.06 186 THR A C 1
ATOM 1393 O O . THR A 1 186 ? -19.224 -3.450 48.266 1.00 83.06 186 THR A O 1
ATOM 1396 N N . HIS A 1 187 ? -18.553 -5.007 49.748 1.00 85.44 187 HIS A N 1
ATOM 1397 C CA . HIS A 1 187 ? -19.409 -4.563 50.841 1.00 85.44 187 HIS A CA 1
ATOM 1398 C C . HIS A 1 187 ? -18.551 -4.050 52.001 1.00 85.44 187 HIS A C 1
ATOM 1400 O O . HIS A 1 187 ? -17.497 -4.614 52.291 1.00 85.44 187 HIS A O 1
ATOM 1406 N N . GLU A 1 188 ? -18.981 -2.971 52.654 1.00 91.75 188 GLU A N 1
ATOM 1407 C CA . GLU A 1 188 ? -18.280 -2.378 53.797 1.00 91.75 188 GLU A CA 1
ATOM 1408 C C . GLU A 1 188 ? -19.188 -2.390 55.026 1.00 91.75 188 GLU A C 1
ATOM 1410 O O . GLU A 1 188 ? -20.306 -1.877 54.970 1.00 91.75 188 GLU A O 1
ATOM 1415 N N . VAL A 1 189 ? -18.701 -2.932 56.145 1.00 89.06 189 VAL A N 1
ATOM 1416 C CA . VAL A 1 189 ? -19.436 -2.951 57.420 1.00 89.06 189 VAL A CA 1
ATOM 1417 C C . VAL A 1 189 ? -18.578 -2.348 58.518 1.00 89.06 189 VAL A C 1
ATOM 1419 O O . VAL A 1 189 ? -17.466 -2.799 58.785 1.00 89.06 189 VAL A O 1
ATOM 1422 N N . ARG A 1 190 ? -19.102 -1.322 59.187 1.00 88.75 190 ARG A N 1
ATOM 1423 C CA . ARG A 1 190 ? -18.468 -0.732 60.369 1.00 88.75 190 ARG A CA 1
ATOM 1424 C C . ARG A 1 190 ? -18.843 -1.537 61.614 1.00 88.75 190 ARG A C 1
ATOM 1426 O O . ARG A 1 190 ? -20.032 -1.715 61.886 1.00 88.75 190 ARG A O 1
ATOM 1433 N N . ILE A 1 191 ? -17.850 -2.010 62.370 1.00 88.44 191 ILE A N 1
ATOM 1434 C CA . ILE A 1 191 ? -18.099 -2.966 63.465 1.00 88.44 191 ILE A CA 1
ATOM 1435 C C . ILE A 1 191 ? -18.674 -2.301 64.723 1.00 88.44 191 ILE A C 1
ATOM 1437 O O . ILE A 1 191 ? -19.474 -2.916 65.425 1.00 88.44 191 ILE A O 1
ATOM 1441 N N . ASN A 1 192 ? -18.359 -1.018 64.959 1.00 84.25 192 ASN A N 1
ATOM 1442 C CA . ASN A 1 192 ? -18.868 -0.213 66.082 1.00 84.25 192 ASN A CA 1
ATOM 1443 C C . ASN A 1 192 ? -18.760 -0.928 67.447 1.00 84.25 192 ASN A C 1
ATOM 1445 O O . ASN A 1 192 ? -19.727 -0.968 68.202 1.00 84.25 192 ASN A O 1
ATOM 1449 N N . GLY A 1 193 ? -17.608 -1.524 67.756 1.00 79.38 193 GLY A N 1
ATOM 1450 C CA . GLY A 1 193 ? -17.371 -2.192 69.039 1.00 79.38 193 GLY A CA 1
ATOM 1451 C C . GLY A 1 193 ? -17.903 -3.625 69.155 1.00 79.38 193 GLY A C 1
ATOM 1452 O O . GLY A 1 193 ? -17.763 -4.220 70.218 1.00 79.38 193 GLY A O 1
ATOM 1453 N N . ARG A 1 194 ? -18.514 -4.187 68.102 1.00 82.62 194 ARG A N 1
ATOM 1454 C CA . ARG A 1 194 ? -19.102 -5.536 68.128 1.00 82.62 194 ARG A CA 1
ATOM 1455 C C . ARG A 1 194 ? -18.091 -6.611 67.723 1.00 82.62 194 ARG A C 1
ATOM 1457 O O . ARG A 1 194 ? -17.547 -6.544 66.622 1.00 82.62 194 ARG A O 1
ATOM 1464 N N . SER A 1 195 ? -17.914 -7.615 68.584 1.00 83.38 195 SER A N 1
ATOM 1465 C CA . SER A 1 195 ? -17.115 -8.822 68.320 1.00 83.38 195 SER A CA 1
ATOM 1466 C C . SER A 1 195 ? -17.874 -9.888 67.523 1.00 83.38 195 SER A C 1
ATOM 1468 O O . SER A 1 195 ? -17.246 -10.717 66.880 1.00 83.38 195 SER A O 1
ATOM 1470 N N . ASP A 1 196 ? -19.208 -9.847 67.503 1.00 88.56 196 ASP A N 1
ATOM 1471 C CA . ASP A 1 196 ? -20.048 -10.686 66.643 1.00 88.56 196 ASP A CA 1
ATOM 1472 C C . ASP A 1 196 ? -20.879 -9.799 65.705 1.00 88.56 196 ASP A C 1
ATOM 1474 O O . ASP A 1 196 ? -21.651 -8.938 66.142 1.00 88.56 196 ASP A O 1
ATOM 1478 N N . LEU A 1 197 ? -20.686 -9.982 64.400 1.00 85.62 197 LEU A N 1
ATOM 1479 C CA . LEU A 1 197 ? -21.395 -9.252 63.349 1.00 85.62 197 LEU A CA 1
ATOM 1480 C C . LEU A 1 197 ? -22.647 -9.980 62.844 1.00 85.62 197 LEU A C 1
ATOM 1482 O O . LEU A 1 197 ? -23.294 -9.484 61.919 1.00 85.62 197 LEU A O 1
ATOM 1486 N N . ALA A 1 198 ? -23.012 -11.109 63.456 1.00 85.81 198 ALA A N 1
ATOM 1487 C CA . ALA A 1 198 ? -24.123 -11.960 63.054 1.00 85.81 198 ALA A CA 1
ATOM 1488 C C . ALA A 1 198 ? -24.039 -12.342 61.559 1.00 85.81 198 ALA A C 1
ATOM 1490 O O . ALA A 1 198 ? -22.954 -12.572 61.018 1.00 85.81 198 ALA A O 1
ATOM 1491 N N . THR A 1 199 ? -25.187 -12.468 60.884 1.00 88.44 199 THR A N 1
ATOM 1492 C CA . THR A 1 199 ? -25.242 -12.791 59.451 1.00 88.44 199 THR A CA 1
ATOM 1493 C C . THR A 1 199 ? -25.193 -11.525 58.597 1.00 88.44 199 THR A C 1
ATOM 1495 O O . THR A 1 199 ? -26.102 -10.698 58.644 1.00 88.44 199 THR A O 1
ATOM 1498 N N . ILE A 1 200 ? -24.175 -11.414 57.750 1.00 89.88 200 ILE A N 1
ATOM 1499 C CA . ILE A 1 200 ? -24.035 -10.374 56.731 1.00 89.88 200 ILE A CA 1
ATOM 1500 C C . ILE A 1 200 ? -24.466 -10.968 55.389 1.00 89.88 200 ILE A C 1
ATOM 1502 O O . ILE A 1 200 ? -23.914 -11.967 54.925 1.00 89.88 200 ILE A O 1
ATOM 1506 N N . THR A 1 201 ? -25.463 -10.346 54.758 1.00 90.19 201 THR A N 1
ATOM 1507 C CA . THR A 1 201 ? -25.928 -10.743 53.422 1.00 90.19 201 THR A CA 1
ATOM 1508 C C . THR A 1 201 ? -25.155 -9.966 52.364 1.00 90.19 201 THR A C 1
ATOM 1510 O O . THR A 1 201 ? -25.245 -8.739 52.294 1.00 90.19 201 THR A O 1
ATOM 1513 N N . LEU A 1 202 ? -24.390 -10.675 51.545 1.00 86.56 202 LEU A N 1
ATOM 1514 C CA . LEU A 1 202 ? -23.648 -10.119 50.424 1.00 86.56 202 LEU A CA 1
ATOM 1515 C C . LEU A 1 202 ? -24.492 -10.246 49.165 1.00 86.56 202 LEU A C 1
ATOM 1517 O O . LEU A 1 202 ? -25.010 -11.317 48.868 1.00 86.56 202 LEU A O 1
ATOM 1521 N N . LYS A 1 203 ? -24.599 -9.157 48.405 1.00 81.12 203 LYS A N 1
ATOM 1522 C CA . LYS A 1 203 ? -25.195 -9.226 47.073 1.00 81.12 203 LYS A CA 1
ATOM 1523 C C . LYS A 1 203 ? -24.225 -9.934 46.149 1.00 81.12 203 LYS A C 1
ATOM 1525 O O . LYS A 1 203 ? -23.085 -9.476 45.995 1.00 81.12 203 LYS A O 1
ATOM 1530 N N . THR A 1 204 ? -24.672 -11.009 45.514 1.00 68.38 204 THR A N 1
ATOM 1531 C CA . THR A 1 204 ? -23.934 -11.578 44.404 1.00 68.38 204 THR A CA 1
ATOM 1532 C C . THR A 1 204 ? -23.751 -10.491 43.367 1.00 68.38 204 THR A C 1
ATOM 1534 O O . THR A 1 204 ? -24.645 -9.722 42.997 1.00 68.38 204 THR A O 1
ATOM 1537 N N . LYS A 1 205 ? -22.515 -10.403 42.908 1.00 57.69 205 LYS A N 1
ATOM 1538 C CA . LYS A 1 205 ? -22.211 -9.665 41.714 1.00 57.69 205 LYS A CA 1
ATOM 1539 C C . LYS A 1 205 ? -22.899 -10.460 40.621 1.00 57.69 205 LYS A C 1
ATOM 1541 O O . LYS A 1 205 ? -22.414 -11.525 40.236 1.00 57.69 205 LYS A O 1
ATOM 1546 N N . VAL A 1 206 ? -23.995 -9.924 40.084 1.00 41.44 206 VAL A N 1
ATOM 1547 C CA . VAL A 1 206 ? -24.393 -10.232 38.712 1.00 41.44 206 VAL A CA 1
ATOM 1548 C C . VAL A 1 206 ? -23.296 -9.635 37.844 1.00 41.44 206 VAL A C 1
ATOM 1550 O O . VAL A 1 206 ? -23.419 -8.581 37.223 1.00 41.44 206 VAL A O 1
ATOM 1553 N N . THR A 1 207 ? -22.150 -10.306 37.848 1.00 30.97 207 THR A N 1
ATOM 1554 C CA . THR A 1 207 ? -21.284 -10.325 36.701 1.00 30.97 207 THR A CA 1
ATOM 1555 C C . THR A 1 207 ? -22.228 -10.870 35.651 1.00 30.97 207 THR A C 1
ATOM 1557 O O . THR A 1 207 ? -22.509 -12.065 35.617 1.00 30.97 207 THR A O 1
ATOM 1560 N N . ALA A 1 208 ? -22.775 -9.983 34.815 1.00 31.72 208 ALA A N 1
ATOM 1561 C CA . ALA A 1 208 ? -22.876 -10.346 33.422 1.00 31.72 208 ALA A CA 1
ATOM 1562 C C . ALA A 1 208 ? -21.507 -10.965 33.153 1.00 31.72 208 ALA A C 1
ATOM 1564 O O . ALA A 1 208 ? -20.507 -10.239 33.197 1.00 31.72 208 ALA A O 1
ATOM 1565 N N . LEU A 1 209 ? -21.450 -12.311 33.113 1.00 28.06 209 LEU A N 1
ATOM 1566 C CA . LEU A 1 209 ? -20.363 -13.075 32.508 1.00 28.06 209 LEU A CA 1
ATOM 1567 C C . LEU A 1 209 ? -19.849 -12.151 31.448 1.00 28.06 209 LEU A C 1
ATOM 1569 O O . LEU A 1 209 ? -20.705 -11.773 30.657 1.00 28.06 209 LEU A O 1
ATOM 1573 N N . ASN A 1 210 ? -18.603 -11.675 31.561 1.00 29.50 210 ASN A N 1
ATOM 1574 C CA . ASN A 1 210 ? -18.056 -10.661 30.675 1.00 29.50 210 ASN A CA 1
ATOM 1575 C C . ASN A 1 210 ? -18.389 -11.081 29.237 1.00 29.50 210 ASN A C 1
ATOM 1577 O O . ASN A 1 210 ? -17.599 -11.752 28.580 1.00 29.50 210 ASN A O 1
ATOM 1581 N N . GLU A 1 211 ? -19.564 -10.678 28.747 1.00 31.64 211 GLU A N 1
ATOM 1582 C CA . GLU A 1 211 ? -19.836 -10.380 27.379 1.00 31.64 211 GLU A CA 1
ATOM 1583 C C . GLU A 1 211 ? -18.775 -9.336 27.211 1.00 31.64 211 GLU A C 1
ATOM 1585 O O . GLU A 1 211 ? -18.839 -8.237 27.775 1.00 31.64 211 GLU A O 1
ATOM 1590 N N . ILE A 1 212 ? -17.684 -9.777 26.598 1.00 34.00 212 ILE A N 1
ATOM 1591 C CA . ILE A 1 212 ? -16.728 -8.911 25.968 1.00 34.00 212 ILE A CA 1
ATOM 1592 C C . ILE A 1 212 ? -17.639 -7.994 25.164 1.00 34.00 212 ILE A C 1
ATOM 1594 O O . ILE A 1 212 ? -18.153 -8.391 24.123 1.00 34.00 212 ILE A O 1
ATOM 1598 N N . ASN A 1 213 ? -17.979 -6.839 25.739 1.00 39.41 213 ASN A N 1
ATOM 1599 C CA . ASN A 1 213 ? -18.841 -5.854 25.129 1.00 39.41 213 ASN A CA 1
ATOM 1600 C C . ASN A 1 213 ? -17.980 -5.360 23.986 1.00 39.41 213 ASN A C 1
ATOM 1602 O O . ASN A 1 213 ? -17.141 -4.477 24.173 1.00 39.41 213 ASN A O 1
ATOM 1606 N N . VAL A 1 214 ? -18.072 -6.046 22.843 1.00 57.53 214 VAL A N 1
ATOM 1607 C CA . VAL A 1 214 ? -17.280 -5.754 21.663 1.00 57.53 214 VAL A CA 1
ATOM 1608 C C . VAL A 1 214 ? -17.736 -4.376 21.237 1.00 57.53 214 VAL A C 1
ATOM 1610 O O . VAL A 1 214 ? -18.796 -4.183 20.644 1.00 57.53 214 VAL A O 1
ATOM 1613 N N . ALA A 1 215 ? -16.948 -3.399 21.654 1.00 74.31 215 ALA A N 1
ATOM 1614 C CA . ALA A 1 215 ? -17.206 -2.008 21.419 1.00 74.31 215 ALA A CA 1
ATOM 1615 C C . ALA A 1 215 ? -16.846 -1.716 19.959 1.00 74.31 215 ALA A C 1
ATOM 1617 O O . ALA A 1 215 ? -15.729 -1.987 19.512 1.00 74.31 215 ALA A O 1
ATOM 1618 N N . VAL A 1 216 ? -17.807 -1.200 19.209 1.00 82.62 216 VAL A N 1
ATOM 1619 C CA . VAL A 1 216 ? -17.675 -0.803 17.812 1.00 82.62 216 VAL A CA 1
ATOM 1620 C C . VAL A 1 216 ? -17.374 0.681 17.795 1.00 82.62 216 VAL A C 1
ATOM 1622 O O . VAL A 1 216 ? -18.197 1.496 18.218 1.00 82.62 216 VAL A O 1
ATOM 1625 N N . SER A 1 217 ? -16.186 1.042 17.323 1.00 87.88 217 SER A N 1
ATOM 1626 C CA . SER A 1 217 ? -15.840 2.445 17.143 1.00 87.88 217 SER A CA 1
ATOM 1627 C C . SER A 1 217 ? -16.206 2.888 15.736 1.00 87.88 217 SER A C 1
ATOM 1629 O O . SER A 1 217 ? -15.719 2.331 14.756 1.00 87.88 217 SER A O 1
ATOM 1631 N N . THR A 1 218 ? -17.024 3.931 15.629 1.00 86.81 218 THR A N 1
ATOM 1632 C CA . THR A 1 218 ? -17.267 4.611 14.349 1.00 86.81 218 THR A CA 1
ATOM 1633 C C . THR A 1 218 ? -16.253 5.731 14.094 1.00 86.81 218 THR A C 1
ATOM 1635 O O . THR A 1 218 ? -16.356 6.450 13.105 1.00 86.81 218 THR A O 1
ATOM 1638 N N . GLY A 1 219 ? -15.299 5.942 15.009 1.00 85.62 219 GLY A N 1
ATOM 1639 C CA . GLY A 1 219 ? -14.385 7.087 15.038 1.00 85.62 219 GLY A CA 1
ATOM 1640 C C . GLY A 1 219 ? -14.975 8.353 15.678 1.00 85.62 219 GLY A C 1
ATOM 1641 O O . GLY A 1 219 ? -14.217 9.193 16.149 1.00 85.62 219 GLY A O 1
ATOM 1642 N N . TYR A 1 220 ? -16.305 8.488 15.745 1.00 88.12 220 TYR A N 1
ATOM 1643 C CA . TYR A 1 220 ? -16.989 9.605 16.426 1.00 88.12 220 TYR A CA 1
ATOM 1644 C C . TYR A 1 220 ? -17.606 9.178 17.756 1.00 88.12 220 TYR A C 1
ATOM 1646 O O . TYR A 1 220 ? -17.703 9.979 18.682 1.00 88.12 220 TYR A O 1
ATOM 1654 N N . GLN A 1 221 ? -18.039 7.921 17.837 1.00 85.50 221 GLN A N 1
ATOM 1655 C CA . GLN A 1 221 ? -18.630 7.328 19.025 1.00 85.50 221 GLN A CA 1
ATOM 1656 C C . GLN A 1 221 ? -18.238 5.856 19.134 1.00 85.50 221 GLN A C 1
ATOM 1658 O O . GLN A 1 221 ? -17.792 5.232 18.165 1.00 85.50 221 GLN A O 1
ATOM 1663 N N . THR A 1 222 ? -18.449 5.310 20.323 1.00 84.81 222 THR A N 1
ATOM 1664 C CA . THR A 1 222 ? -18.292 3.889 20.604 1.00 84.81 222 THR A CA 1
ATOM 1665 C C . THR A 1 222 ? -19.655 3.329 20.983 1.00 84.81 222 THR A C 1
ATOM 1667 O O . THR A 1 222 ? -20.229 3.738 21.990 1.00 84.81 222 THR A O 1
ATOM 1670 N N . ILE A 1 223 ? -20.168 2.406 20.177 1.00 82.38 223 ILE A N 1
ATOM 1671 C CA . ILE A 1 223 ? -21.446 1.718 20.397 1.00 82.38 223 ILE A CA 1
ATOM 1672 C C . ILE A 1 223 ? -21.176 0.245 20.687 1.00 82.38 223 ILE A C 1
ATOM 1674 O O . ILE A 1 223 ? -20.173 -0.300 20.242 1.00 82.38 223 ILE A O 1
ATOM 1678 N N . SER A 1 224 ? -22.033 -0.418 21.453 1.00 81.31 224 SER A N 1
ATOM 1679 C CA . SER A 1 224 ? -21.867 -1.853 21.707 1.00 81.31 224 SER A CA 1
ATOM 1680 C C . SER A 1 224 ? -22.444 -2.690 20.557 1.00 81.31 224 SER A C 1
ATOM 1682 O O . SER A 1 224 ? -23.365 -2.249 19.860 1.00 81.31 224 SER A O 1
ATOM 1684 N N . LYS A 1 225 ? -21.868 -3.875 20.314 1.00 80.25 225 LYS A N 1
ATOM 1685 C CA . LYS A 1 225 ? -22.199 -4.760 19.179 1.00 80.25 225 LYS A CA 1
ATOM 1686 C C . LYS A 1 225 ? -23.688 -5.109 19.104 1.00 80.25 225 LYS A C 1
ATOM 1688 O O . LYS A 1 225 ? -24.259 -5.168 18.014 1.00 80.25 225 LYS A O 1
ATOM 1693 N N . GLU A 1 226 ? -24.332 -5.322 20.242 1.00 76.81 226 GLU A N 1
ATOM 1694 C CA . GLU A 1 226 ? -25.749 -5.661 20.349 1.00 76.81 226 GLU A CA 1
ATOM 1695 C C . GLU A 1 226 ? -26.683 -4.509 19.945 1.00 76.81 226 GLU A C 1
ATOM 1697 O O . GLU A 1 226 ? -27.821 -4.764 19.560 1.00 76.81 226 GLU A O 1
ATOM 1702 N N . ARG A 1 227 ? -26.189 -3.260 19.949 1.00 79.94 227 ARG A N 1
ATOM 1703 C CA . ARG A 1 227 ? -26.935 -2.047 19.558 1.00 79.94 227 ARG A CA 1
ATOM 1704 C C . ARG A 1 227 ? -26.651 -1.568 18.127 1.00 79.94 227 ARG A C 1
ATOM 1706 O O . ARG A 1 227 ? -27.244 -0.585 17.680 1.00 79.94 227 ARG A O 1
ATOM 1713 N N . SER A 1 228 ? -25.727 -2.211 17.410 1.00 85.12 228 SER A N 1
ATOM 1714 C CA . SER A 1 228 ? -25.363 -1.840 16.037 1.00 85.12 228 SER A CA 1
ATOM 1715 C C . SER A 1 228 ? -26.060 -2.739 15.017 1.00 85.12 228 SER A C 1
ATOM 1717 O O . SER A 1 228 ? -25.817 -3.944 14.989 1.00 85.12 228 SER A O 1
ATOM 1719 N N . ALA A 1 229 ? -26.871 -2.150 14.133 1.00 87.25 229 ALA A N 1
ATOM 1720 C CA . ALA A 1 229 ? -27.407 -2.841 12.956 1.00 87.25 229 ALA A CA 1
ATOM 1721 C C . ALA A 1 229 ? -26.405 -2.935 11.785 1.00 87.25 229 ALA A C 1
ATOM 1723 O O . ALA A 1 229 ? -26.568 -3.781 10.908 1.00 87.25 229 ALA A O 1
ATOM 1724 N N . GLY A 1 230 ? -25.375 -2.079 11.758 1.00 88.19 230 GLY A N 1
ATOM 1725 C CA . GLY A 1 230 ? -24.397 -2.026 10.664 1.00 88.19 230 GLY A CA 1
ATOM 1726 C C . GLY A 1 230 ? -23.411 -3.200 10.654 1.00 88.19 230 GLY A C 1
ATOM 1727 O O . GLY A 1 230 ? -23.058 -3.721 11.712 1.00 88.19 230 GLY A O 1
ATOM 1728 N N . SER A 1 231 ? -22.941 -3.585 9.464 1.00 90.12 231 SER A N 1
ATOM 1729 C CA . SER A 1 231 ? -21.876 -4.579 9.268 1.00 90.12 231 SER A CA 1
ATOM 1730 C C . SER A 1 231 ? -20.495 -3.979 9.543 1.00 90.12 231 SER A C 1
ATOM 1732 O O . SER A 1 231 ? -20.048 -3.027 8.891 1.00 90.12 231 SER A O 1
ATOM 1734 N N . PHE A 1 232 ? -19.790 -4.578 10.497 1.00 92.50 232 PHE A N 1
ATOM 1735 C CA . PHE A 1 232 ? -18.415 -4.247 10.842 1.00 92.50 232 PHE A CA 1
ATOM 1736 C C . PHE A 1 232 ? -17.623 -5.519 11.146 1.00 92.50 232 PHE A C 1
ATOM 1738 O O . PHE A 1 232 ? -18.178 -6.594 11.379 1.00 92.50 232 PHE A O 1
ATOM 1745 N N . SER A 1 233 ? -16.302 -5.405 11.144 1.00 92.50 233 SER A N 1
ATOM 1746 C CA . SER A 1 233 ? -15.400 -6.501 11.491 1.00 92.50 233 SER A CA 1
ATOM 1747 C C . SER A 1 233 ? -14.204 -5.965 12.259 1.00 92.50 233 SER A C 1
ATOM 1749 O O . SER A 1 233 ? -13.789 -4.824 12.061 1.00 92.50 233 SER A O 1
ATOM 1751 N N . LYS A 1 234 ? -13.666 -6.782 13.159 1.00 91.69 234 LYS A N 1
ATOM 1752 C CA . LYS A 1 234 ? -12.510 -6.441 13.987 1.00 91.69 234 LYS A CA 1
ATOM 1753 C C . LYS A 1 234 ? -11.521 -7.599 13.903 1.00 91.69 234 LYS A C 1
ATOM 1755 O O . LYS A 1 234 ? -11.975 -8.740 13.991 1.00 91.69 234 LYS A O 1
ATOM 1760 N N . PRO A 1 235 ? -10.224 -7.336 13.692 1.00 91.69 235 PRO A N 1
ATOM 1761 C CA . PRO A 1 235 ? -9.234 -8.397 13.653 1.00 91.69 235 PRO A CA 1
ATOM 1762 C C . PRO A 1 235 ? -8.924 -8.858 15.082 1.00 91.69 235 PRO A C 1
ATOM 1764 O O . PRO A 1 235 ? -9.199 -8.142 16.050 1.00 91.69 235 PRO A O 1
ATOM 1767 N N . ASP A 1 236 ? -8.288 -10.018 15.216 1.00 87.19 236 ASP A N 1
ATOM 1768 C CA . ASP A 1 236 ? -7.644 -10.374 16.475 1.00 87.19 236 ASP A CA 1
ATOM 1769 C C . ASP A 1 236 ? -6.399 -9.495 16.668 1.00 87.19 236 ASP A C 1
ATOM 1771 O O . ASP A 1 236 ? -5.401 -9.610 15.948 1.00 87.19 236 ASP A O 1
ATOM 1775 N N . MET A 1 237 ? -6.466 -8.579 17.635 1.00 88.19 237 MET A N 1
ATOM 1776 C CA . MET A 1 237 ? -5.378 -7.641 17.894 1.00 88.19 237 MET A CA 1
ATOM 1777 C C . MET A 1 237 ? -4.114 -8.316 18.439 1.00 88.19 237 MET A C 1
ATOM 1779 O O . MET A 1 237 ? -3.043 -7.740 18.266 1.00 88.19 237 MET A O 1
ATOM 1783 N N . ALA A 1 238 ? -4.195 -9.514 19.034 1.00 83.62 238 ALA A N 1
ATOM 1784 C CA . ALA A 1 238 ? -3.005 -10.265 19.437 1.00 83.62 238 ALA A CA 1
ATOM 1785 C C . ALA A 1 238 ? -2.229 -10.738 18.198 1.00 83.62 238 ALA A C 1
ATOM 1787 O O . ALA A 1 238 ? -1.041 -10.453 18.060 1.00 83.62 238 ALA A O 1
ATOM 1788 N N . VAL A 1 239 ? -2.935 -11.327 17.225 1.00 85.94 239 VAL A N 1
ATOM 1789 C CA . VAL A 1 239 ? -2.349 -11.742 15.939 1.00 85.94 239 VAL A CA 1
ATOM 1790 C C . VAL A 1 239 ? -1.763 -10.543 15.184 1.00 85.94 239 VAL A C 1
ATOM 1792 O O . VAL A 1 239 ? -0.648 -10.608 14.667 1.00 85.94 239 VAL A O 1
ATOM 1795 N N . VAL A 1 240 ? -2.485 -9.419 15.131 1.00 89.12 240 VAL A N 1
ATOM 1796 C CA . VAL A 1 240 ? -2.013 -8.198 14.451 1.00 89.12 240 VAL A CA 1
ATOM 1797 C C . VAL A 1 240 ? -0.783 -7.588 15.141 1.00 89.12 240 VAL A C 1
ATOM 1799 O O . VAL A 1 240 ? 0.115 -7.088 14.454 1.00 89.12 240 VAL A O 1
ATOM 1802 N N . ALA A 1 241 ? -0.721 -7.614 16.475 1.00 86.44 241 ALA A N 1
ATOM 1803 C CA . ALA A 1 241 ? 0.420 -7.100 17.233 1.00 86.44 241 ALA A CA 1
ATOM 1804 C C . ALA A 1 241 ? 1.683 -7.948 17.014 1.00 86.44 241 ALA A C 1
ATOM 1806 O O . ALA A 1 241 ? 2.760 -7.383 16.800 1.00 86.44 241 ALA A O 1
ATOM 1807 N N . ASP A 1 242 ? 1.538 -9.276 16.984 1.00 85.75 242 ASP A N 1
ATOM 1808 C CA . ASP A 1 242 ? 2.653 -10.214 16.822 1.00 85.75 242 ASP A CA 1
ATOM 1809 C C . ASP A 1 242 ? 3.223 -10.235 15.398 1.00 85.75 242 ASP A C 1
ATOM 1811 O O . ASP A 1 242 ? 4.435 -10.394 15.220 1.00 85.75 242 ASP A O 1
ATOM 1815 N N . ARG A 1 243 ? 2.387 -9.991 14.376 1.00 89.44 243 ARG A N 1
ATOM 1816 C CA . ARG A 1 243 ? 2.796 -9.918 12.963 1.00 89.44 243 ARG A CA 1
ATOM 1817 C C . ARG A 1 243 ? 3.832 -8.826 12.719 1.00 89.44 243 ARG A C 1
ATOM 1819 O O . ARG A 1 243 ? 3.498 -7.671 12.484 1.00 89.44 243 ARG A O 1
ATOM 1826 N N . SER A 1 244 ? 5.102 -9.204 12.685 1.00 87.50 244 SER A N 1
ATOM 1827 C CA . SER A 1 244 ? 6.230 -8.262 12.691 1.00 87.50 244 SER A CA 1
ATOM 1828 C C . SER A 1 244 ? 6.972 -8.171 11.344 1.00 87.50 244 SER A C 1
ATOM 1830 O O . SER A 1 244 ? 8.114 -7.730 11.287 1.00 87.50 244 SER A O 1
ATOM 1832 N N . THR A 1 245 ? 6.340 -8.579 10.239 1.00 84.44 245 THR A N 1
ATOM 1833 C CA . THR A 1 245 ? 6.926 -8.555 8.880 1.00 84.44 245 THR A CA 1
ATOM 1834 C C . THR A 1 245 ? 6.922 -7.180 8.222 1.00 84.44 245 THR A C 1
ATOM 1836 O O . THR A 1 245 ? 7.667 -6.944 7.275 1.00 84.44 245 THR A O 1
ATOM 1839 N N . SER A 1 246 ? 6.063 -6.275 8.691 1.00 87.00 246 SER A N 1
ATOM 1840 C CA . SER A 1 246 ? 5.907 -4.925 8.154 1.00 87.00 246 SER A CA 1
ATOM 1841 C C . SER A 1 246 ? 5.492 -3.956 9.255 1.00 87.00 246 SER A C 1
ATOM 1843 O O . SER A 1 246 ? 4.760 -4.320 10.180 1.00 87.00 246 SER A O 1
ATOM 1845 N N . MET A 1 247 ? 5.920 -2.699 9.146 1.00 89.56 247 MET A N 1
ATOM 1846 C CA . MET A 1 247 ? 5.443 -1.609 10.005 1.00 89.56 247 MET A CA 1
ATOM 1847 C C . MET A 1 247 ? 4.143 -0.968 9.497 1.00 89.56 247 MET A C 1
ATOM 1849 O O . MET A 1 247 ? 3.581 -0.107 10.170 1.00 89.56 247 MET A O 1
ATOM 1853 N N . ASN A 1 248 ? 3.636 -1.385 8.333 1.00 89.75 248 ASN A N 1
ATOM 1854 C CA . ASN A 1 248 ? 2.350 -0.935 7.814 1.00 89.75 248 ASN A CA 1
ATOM 1855 C C . ASN A 1 248 ? 1.202 -1.727 8.462 1.00 89.75 248 ASN A C 1
ATOM 1857 O O . ASN A 1 248 ? 1.041 -2.922 8.217 1.00 89.75 248 ASN A O 1
ATOM 1861 N N . ILE A 1 249 ? 0.375 -1.041 9.254 1.00 91.81 249 ILE A N 1
ATOM 1862 C CA . ILE A 1 249 ? -0.749 -1.640 9.989 1.00 91.81 249 ILE A CA 1
ATOM 1863 C C . ILE A 1 249 ? -1.755 -2.316 9.049 1.00 91.81 249 ILE A C 1
ATOM 1865 O O . ILE A 1 249 ? -2.243 -3.396 9.371 1.00 91.81 249 ILE A O 1
ATOM 1869 N N . LEU A 1 250 ? -2.052 -1.729 7.882 1.00 91.44 250 LEU A N 1
ATOM 1870 C CA . LEU A 1 250 ? -3.054 -2.293 6.971 1.00 91.44 250 LEU A CA 1
ATOM 1871 C C . LEU A 1 250 ? -2.590 -3.621 6.380 1.00 91.44 250 LEU A C 1
ATOM 1873 O O . LEU A 1 250 ? -3.386 -4.546 6.294 1.00 91.44 250 LEU A O 1
ATOM 1877 N N . GLN A 1 251 ? -1.301 -3.756 6.054 1.00 88.44 251 GLN A N 1
ATOM 1878 C CA . GLN A 1 251 ? -0.741 -5.024 5.567 1.00 88.44 251 GLN A CA 1
ATOM 1879 C C . GLN A 1 251 ? -0.856 -6.153 6.604 1.00 88.44 251 GLN A C 1
ATOM 1881 O O . GLN A 1 251 ? -0.960 -7.319 6.235 1.00 88.44 251 GLN A O 1
ATOM 1886 N N . ARG A 1 252 ? -0.901 -5.829 7.905 1.00 91.19 252 ARG A N 1
ATOM 1887 C CA . ARG A 1 252 ? -1.086 -6.823 8.976 1.00 91.19 252 ARG A CA 1
ATOM 1888 C C . ARG A 1 252 ? -2.521 -7.350 9.077 1.00 91.19 252 ARG A C 1
ATOM 1890 O O . ARG A 1 252 ? -2.732 -8.354 9.756 1.00 91.19 252 ARG A O 1
ATOM 1897 N N . LEU A 1 253 ? -3.489 -6.724 8.401 1.00 92.94 253 LEU A N 1
ATOM 1898 C CA . LEU A 1 253 ? -4.893 -7.155 8.369 1.00 92.94 253 LEU A CA 1
ATOM 1899 C C . LEU A 1 253 ? -5.173 -8.259 7.340 1.00 92.94 253 LEU A C 1
ATOM 1901 O O . LEU A 1 253 ? -6.303 -8.742 7.267 1.00 92.94 253 LEU A O 1
ATOM 1905 N N . ASP A 1 254 ? -4.172 -8.667 6.557 1.00 90.00 254 ASP A N 1
ATOM 1906 C CA . ASP A 1 254 ? -4.336 -9.652 5.487 1.00 90.00 254 ASP A CA 1
ATOM 1907 C C . ASP A 1 254 ? -4.903 -10.984 6.018 1.00 90.00 254 ASP A C 1
ATOM 1909 O O . ASP A 1 254 ? -4.357 -11.577 6.958 1.00 90.00 254 ASP A O 1
ATOM 1913 N N . GLY A 1 255 ? -6.040 -11.419 5.468 1.00 90.75 255 GLY A N 1
ATOM 1914 C CA . GLY A 1 255 ? -6.806 -12.590 5.924 1.00 90.75 255 GLY A CA 1
ATOM 1915 C C . GLY A 1 255 ? -7.523 -12.460 7.280 1.00 90.75 255 GLY A C 1
ATOM 1916 O O . GLY A 1 255 ? -8.199 -13.398 7.698 1.00 90.75 255 GLY A O 1
ATOM 1917 N N . GLN A 1 256 ? -7.410 -11.325 7.981 1.00 92.31 256 GLN A N 1
ATOM 1918 C CA . GLN A 1 256 ? -8.014 -11.118 9.311 1.00 92.31 256 GLN A CA 1
ATOM 1919 C C . GLN A 1 256 ? -9.399 -10.463 9.262 1.00 92.31 256 GLN A C 1
ATOM 1921 O O . GLN A 1 256 ? -10.107 -10.449 10.267 1.00 92.31 256 GLN A O 1
ATOM 1926 N N . ILE A 1 257 ? -9.785 -9.903 8.114 1.00 95.12 257 ILE A N 1
ATOM 1927 C CA . ILE A 1 257 ? -11.041 -9.174 7.939 1.00 95.12 257 ILE A CA 1
ATOM 1928 C C . ILE A 1 257 ? -11.795 -9.736 6.728 1.00 95.12 257 ILE A C 1
ATOM 1930 O O . ILE A 1 257 ? -11.275 -9.686 5.613 1.00 95.12 257 ILE A O 1
ATOM 1934 N N . PRO A 1 258 ? -13.036 -10.222 6.892 1.00 93.81 258 PRO A N 1
ATOM 1935 C CA . PRO A 1 258 ? -13.825 -10.714 5.775 1.00 93.81 258 PRO A CA 1
ATOM 1936 C C . PRO A 1 258 ? -14.320 -9.544 4.920 1.00 93.81 258 PRO A C 1
ATOM 1938 O O . PRO A 1 258 ? -14.888 -8.573 5.432 1.00 93.81 258 PRO A O 1
ATOM 1941 N N . GLY A 1 259 ? -14.109 -9.652 3.611 1.00 92.06 259 GLY A N 1
ATOM 1942 C CA . GLY A 1 259 ? -14.477 -8.634 2.626 1.00 92.06 259 GLY A CA 1
ATOM 1943 C C . GLY A 1 259 ? -13.412 -7.564 2.403 1.00 92.06 259 GLY A C 1
ATOM 1944 O O . GLY A 1 259 ? -13.636 -6.686 1.573 1.00 92.06 259 GLY A O 1
ATOM 1945 N N . LEU A 1 260 ? -12.273 -7.629 3.106 1.00 94.00 260 LEU A N 1
ATOM 1946 C CA . LEU A 1 260 ? -11.090 -6.811 2.838 1.00 94.00 260 LEU A CA 1
ATOM 1947 C C . LEU A 1 260 ? -10.103 -7.611 1.981 1.00 94.00 260 LEU A C 1
ATOM 1949 O O . LEU A 1 260 ? -9.548 -8.607 2.437 1.00 94.00 260 LEU A O 1
ATOM 1953 N N . VAL A 1 261 ? -9.855 -7.141 0.762 1.00 91.38 261 VAL A N 1
ATOM 1954 C CA . VAL A 1 261 ? -8.811 -7.672 -0.120 1.00 91.38 261 VAL A CA 1
ATOM 1955 C C . VAL A 1 261 ? -7.588 -6.774 -0.017 1.00 91.38 261 VAL A C 1
ATOM 1957 O O . VAL A 1 261 ? -7.695 -5.561 -0.224 1.00 91.38 261 VAL A O 1
ATOM 1960 N N . ILE A 1 262 ? -6.435 -7.377 0.273 1.00 90.38 262 ILE A N 1
ATOM 1961 C CA . ILE A 1 262 ? -5.127 -6.727 0.185 1.00 90.38 262 ILE A CA 1
ATOM 1962 C C . ILE A 1 262 ? -4.414 -7.303 -1.033 1.00 90.38 262 ILE A C 1
ATOM 1964 O O . ILE A 1 262 ? -3.996 -8.459 -1.029 1.00 90.38 262 ILE A O 1
ATOM 1968 N N . ASN A 1 263 ? -4.325 -6.517 -2.104 1.00 84.12 263 ASN A N 1
ATOM 1969 C CA . ASN A 1 263 ? -3.682 -6.949 -3.337 1.00 84.12 263 ASN A CA 1
ATOM 1970 C C . ASN A 1 263 ? -2.214 -6.509 -3.346 1.00 84.12 263 ASN A C 1
ATOM 1972 O O . ASN A 1 263 ? -1.912 -5.326 -3.504 1.00 84.12 263 ASN A O 1
ATOM 1976 N N . ASN A 1 264 ? -1.316 -7.479 -3.173 1.00 81.62 264 ASN A N 1
ATOM 1977 C CA . ASN A 1 264 ? 0.129 -7.257 -3.137 1.00 81.62 264 ASN A CA 1
ATOM 1978 C C . ASN A 1 264 ? 0.792 -7.285 -4.529 1.00 81.62 264 ASN A C 1
ATOM 1980 O O . ASN A 1 264 ? 1.987 -7.010 -4.619 1.00 81.62 264 ASN A O 1
ATOM 1984 N N . SER A 1 265 ? 0.039 -7.582 -5.600 1.00 76.81 265 SER A N 1
ATOM 1985 C CA . SER A 1 265 ? 0.568 -7.615 -6.971 1.00 76.81 265 SER A CA 1
ATOM 1986 C C . SER A 1 265 ? 1.148 -6.253 -7.393 1.00 76.81 265 SER A C 1
ATOM 1988 O O . SER A 1 265 ? 0.580 -5.211 -7.045 1.00 76.81 265 SER A O 1
ATOM 1990 N N . PRO A 1 266 ? 2.231 -6.215 -8.199 1.00 71.56 266 PRO A N 1
ATOM 1991 C CA . PRO A 1 266 ? 2.805 -4.968 -8.709 1.00 71.56 266 PRO A CA 1
ATOM 1992 C C . PRO A 1 266 ? 1.787 -4.063 -9.410 1.00 71.56 266 PRO A C 1
ATOM 1994 O O . PRO A 1 266 ? 1.806 -2.847 -9.214 1.00 71.56 266 PRO A O 1
ATOM 1997 N N . SER A 1 267 ? 0.862 -4.653 -10.178 1.00 66.69 267 SER A N 1
ATOM 1998 C CA . SER A 1 267 ? -0.186 -3.909 -10.886 1.00 66.69 267 SER A CA 1
ATOM 1999 C C . SER A 1 267 ? -1.142 -3.204 -9.925 1.00 66.69 267 SER A C 1
ATOM 2001 O O . SER A 1 267 ? -1.665 -2.142 -10.256 1.00 66.69 267 SER A O 1
ATOM 2003 N N . ALA A 1 268 ? -1.318 -3.725 -8.707 1.00 68.44 268 ALA A N 1
ATOM 2004 C CA . ALA A 1 268 ? -2.238 -3.154 -7.735 1.00 68.44 268 ALA A CA 1
ATOM 2005 C C . ALA A 1 268 ? -1.753 -1.825 -7.141 1.00 68.44 268 ALA A C 1
ATOM 2007 O O . ALA A 1 268 ? -2.541 -0.918 -6.856 1.00 68.44 268 ALA A O 1
ATOM 2008 N N . SER A 1 269 ? -0.434 -1.699 -6.970 1.00 64.81 269 SER A N 1
ATOM 2009 C CA . SER A 1 269 ? 0.207 -0.451 -6.549 1.00 64.81 269 SER A CA 1
ATOM 2010 C C . SER A 1 269 ? 0.097 0.613 -7.645 1.00 64.81 269 SER A C 1
ATOM 2012 O O . SER A 1 269 ? -0.333 1.738 -7.380 1.00 64.81 269 SER A O 1
ATOM 2014 N N . THR A 1 270 ? 0.389 0.238 -8.897 1.00 60.34 270 THR A N 1
ATOM 2015 C CA . THR A 1 270 ? 0.259 1.123 -10.067 1.00 60.34 270 THR A CA 1
ATOM 2016 C C . THR A 1 270 ? -1.182 1.608 -10.258 1.00 60.34 270 THR A C 1
ATOM 2018 O O . THR A 1 270 ? -1.409 2.804 -10.446 1.00 60.34 270 THR A O 1
ATOM 2021 N N . ASP A 1 271 ? -2.159 0.710 -10.115 1.00 57.56 271 ASP A N 1
ATOM 2022 C CA . ASP A 1 271 ? -3.589 0.998 -10.280 1.00 57.56 271 ASP A CA 1
ATOM 2023 C C . ASP A 1 271 ? -4.256 1.580 -9.011 1.00 57.56 271 ASP A C 1
ATOM 2025 O O . ASP A 1 271 ? -5.469 1.827 -9.005 1.00 57.56 271 ASP A O 1
ATOM 2029 N N . LYS A 1 272 ? -3.493 1.821 -7.931 1.00 63.50 272 LYS A N 1
ATOM 2030 C CA . LYS A 1 272 ? -3.957 2.373 -6.639 1.00 63.50 272 LYS A CA 1
ATOM 2031 C C . LYS A 1 272 ? -5.162 1.632 -6.039 1.00 63.50 272 LYS A C 1
ATOM 2033 O O . LYS A 1 272 ? -6.068 2.263 -5.497 1.00 63.50 272 LYS A O 1
ATOM 2038 N N . ASN A 1 273 ? -5.198 0.307 -6.144 1.00 72.56 273 ASN A N 1
ATOM 2039 C CA . ASN A 1 273 ? -6.287 -0.545 -5.647 1.00 72.56 273 ASN A CA 1
ATOM 2040 C C . ASN A 1 273 ? -5.786 -1.597 -4.633 1.00 72.56 273 ASN A C 1
ATOM 2042 O O . ASN A 1 273 ? -6.318 -2.703 -4.554 1.00 72.56 273 ASN A O 1
ATOM 2046 N N . THR A 1 274 ? -4.766 -1.235 -3.848 1.00 81.12 274 THR A N 1
ATOM 2047 C CA . THR A 1 274 ? -4.097 -2.115 -2.876 1.00 81.12 274 THR A CA 1
ATOM 2048 C C . THR A 1 274 ? -5.035 -2.622 -1.783 1.00 81.12 274 THR A C 1
ATOM 2050 O O . THR A 1 274 ? -4.937 -3.786 -1.408 1.00 81.12 274 THR A O 1
ATOM 2053 N N . PHE A 1 275 ? -5.949 -1.782 -1.281 1.00 90.44 275 PHE A N 1
ATOM 2054 C CA . PHE A 1 275 ? -6.910 -2.154 -0.239 1.00 90.44 275 PHE A CA 1
ATOM 2055 C C . PHE A 1 275 ? -8.335 -1.940 -0.742 1.00 90.44 275 PHE A C 1
ATOM 2057 O O . PHE A 1 275 ? -8.712 -0.814 -1.064 1.00 90.44 275 PHE A O 1
ATOM 2064 N N . LEU A 1 276 ? -9.145 -2.999 -0.785 1.00 91.31 276 LEU A N 1
ATOM 2065 C CA . LEU A 1 276 ? -10.527 -2.928 -1.267 1.00 91.31 276 LEU A CA 1
ATOM 2066 C C . LEU A 1 276 ? -11.478 -3.598 -0.280 1.00 91.31 276 LEU A C 1
ATOM 2068 O O . LEU A 1 276 ? -11.273 -4.750 0.095 1.00 91.31 276 LEU A O 1
ATOM 2072 N N . ILE A 1 277 ? -12.544 -2.890 0.104 1.00 93.69 277 ILE A N 1
ATOM 2073 C CA . ILE A 1 277 ? -13.626 -3.435 0.931 1.00 93.69 277 ILE A CA 1
ATOM 2074 C C . ILE A 1 277 ? -14.838 -3.698 0.036 1.00 93.69 277 ILE A C 1
ATOM 2076 O O . ILE A 1 277 ? -15.424 -2.760 -0.511 1.00 93.69 277 ILE A O 1
ATOM 2080 N N . ARG A 1 278 ? -15.232 -4.974 -0.083 1.00 92.75 278 ARG A N 1
ATOM 2081 C CA . ARG A 1 278 ? -16.372 -5.431 -0.905 1.00 92.75 278 ARG A CA 1
ATOM 2082 C C . ARG A 1 278 ? -16.266 -5.004 -2.380 1.00 92.75 278 ARG A C 1
ATOM 2084 O O . ARG A 1 278 ? -17.244 -4.577 -2.992 1.00 92.75 278 ARG A O 1
ATOM 2091 N N . GLY A 1 279 ? -15.058 -5.112 -2.938 1.00 89.88 279 GLY A N 1
ATOM 2092 C CA . GLY A 1 279 ? -14.771 -4.839 -4.349 1.00 89.88 279 GLY A CA 1
ATOM 2093 C C . GLY A 1 279 ? -14.541 -3.368 -4.710 1.00 89.88 279 GLY A C 1
ATOM 2094 O O . GLY A 1 279 ? -14.454 -2.487 -3.855 1.00 89.88 279 GLY A O 1
ATOM 2095 N N . LEU A 1 280 ? -14.405 -3.113 -6.015 1.00 89.75 280 LEU A N 1
ATOM 2096 C CA . LEU A 1 280 ? -14.160 -1.787 -6.586 1.00 89.75 280 LEU A CA 1
ATOM 2097 C C . LEU A 1 280 ? -15.453 -0.957 -6.642 1.00 89.75 280 LEU A C 1
ATOM 2099 O O . LEU A 1 280 ? -16.412 -1.382 -7.284 1.00 89.75 280 LEU A O 1
ATOM 2103 N N . ASN A 1 281 ? -15.467 0.243 -6.049 1.00 88.44 281 ASN A N 1
ATOM 2104 C CA . ASN A 1 281 ? -16.637 1.140 -6.089 1.00 88.44 281 ASN A CA 1
ATOM 2105 C C . ASN A 1 281 ? -16.488 2.342 -7.040 1.00 88.44 281 ASN A C 1
ATOM 2107 O O . ASN A 1 281 ? -17.489 2.959 -7.374 1.00 88.44 281 ASN A O 1
ATOM 2111 N N . THR A 1 282 ? -15.275 2.665 -7.502 1.00 87.56 282 THR A N 1
ATOM 2112 C CA . THR A 1 282 ? -14.999 3.811 -8.391 1.00 87.56 282 THR A CA 1
ATOM 2113 C C . THR A 1 282 ? -13.939 3.485 -9.434 1.00 87.56 282 THR A C 1
ATOM 2115 O O . THR A 1 282 ? -13.121 2.589 -9.228 1.00 87.56 282 THR A O 1
ATOM 2118 N N . LEU A 1 283 ? -13.926 4.226 -10.545 1.00 81.75 283 LEU A N 1
ATOM 2119 C CA . LEU A 1 283 ? -12.960 4.043 -11.627 1.00 81.75 283 LEU A CA 1
ATOM 2120 C C . LEU A 1 283 ? -11.763 4.980 -11.493 1.00 81.75 283 LEU A C 1
ATOM 2122 O O . LEU A 1 283 ? -10.645 4.490 -11.455 1.00 81.75 283 LEU A O 1
ATOM 2126 N N . GLN A 1 284 ? -11.933 6.299 -11.400 1.00 74.50 284 GLN A N 1
ATOM 2127 C CA . GLN A 1 284 ? -10.787 7.229 -11.422 1.00 74.50 284 GLN A CA 1
ATOM 2128 C C . GLN A 1 284 ? -10.508 7.951 -10.096 1.00 74.50 284 GLN A C 1
ATOM 2130 O O . GLN A 1 284 ? -9.409 8.493 -9.915 1.00 74.50 284 GLN A O 1
ATOM 2135 N N . SER A 1 285 ? -11.447 7.937 -9.147 1.00 72.44 285 SER A N 1
ATOM 2136 C CA . SER A 1 285 ? -11.268 8.525 -7.811 1.00 72.44 285 SER A CA 1
ATOM 2137 C C . SER A 1 285 ? -10.300 7.690 -6.948 1.00 72.44 285 SER A C 1
ATOM 2139 O O . SER A 1 285 ? -9.703 6.725 -7.426 1.00 72.44 285 SER A O 1
ATOM 2141 N N . ASP A 1 286 ? -10.037 8.095 -5.700 1.00 76.44 286 ASP A N 1
ATOM 2142 C CA . ASP A 1 286 ? -9.287 7.226 -4.778 1.00 76.44 286 ASP A CA 1
ATOM 2143 C C . ASP A 1 286 ? -10.118 5.967 -4.489 1.00 76.44 286 ASP A C 1
ATOM 2145 O O . ASP A 1 286 ? -11.301 6.057 -4.161 1.00 76.44 286 ASP A O 1
ATOM 2149 N N . ARG A 1 287 ? -9.514 4.794 -4.685 1.00 85.56 287 ARG A N 1
ATOM 2150 C CA . ARG A 1 287 ? -10.180 3.489 -4.572 1.00 85.56 287 ARG A CA 1
ATOM 2151 C C . ARG A 1 287 ? -9.981 2.861 -3.196 1.00 85.56 287 ARG A C 1
ATOM 2153 O O . ARG A 1 287 ? -10.686 1.910 -2.869 1.00 85.56 287 ARG A O 1
ATOM 2160 N N . ASN A 1 288 ? -9.044 3.379 -2.403 1.00 88.50 288 ASN A N 1
ATOM 2161 C CA . ASN A 1 288 ? -8.780 2.863 -1.068 1.00 88.50 288 ASN A CA 1
ATOM 2162 C C . ASN A 1 288 ? -9.906 3.259 -0.090 1.00 88.50 288 ASN A C 1
ATOM 2164 O O . ASN A 1 288 ? -10.602 4.261 -0.308 1.00 88.50 288 ASN A O 1
ATOM 2168 N N . PRO A 1 289 ? -10.110 2.492 0.996 1.00 91.88 289 PRO A N 1
ATOM 2169 C CA . PRO A 1 289 ? -11.001 2.884 2.078 1.00 91.88 289 PRO A CA 1
ATOM 2170 C C . PRO A 1 289 ? -10.472 4.115 2.817 1.00 91.88 289 PRO A C 1
ATOM 2172 O O . PRO A 1 289 ? -9.266 4.363 2.877 1.00 91.88 289 PRO A O 1
ATOM 2175 N N . LEU A 1 290 ? -11.379 4.856 3.454 1.00 91.75 290 LEU A N 1
ATOM 2176 C CA . LEU A 1 290 ? -10.989 5.940 4.349 1.00 91.75 290 LEU A CA 1
ATOM 2177 C C . LEU A 1 290 ? -10.347 5.356 5.610 1.00 91.75 290 LEU A C 1
ATOM 2179 O O . LEU A 1 290 ? -10.964 4.552 6.308 1.00 91.75 290 LEU A O 1
ATOM 2183 N N . VAL A 1 291 ? -9.143 5.806 5.948 1.00 94.00 291 VAL A N 1
ATOM 2184 C CA . VAL A 1 291 ? -8.495 5.458 7.214 1.00 94.00 291 VAL A CA 1
ATOM 2185 C C . VAL A 1 291 ? -8.723 6.576 8.220 1.00 94.00 291 VAL A C 1
ATOM 2187 O O . VAL A 1 291 ? -8.582 7.760 7.917 1.00 94.00 291 VAL A O 1
ATOM 2190 N N . VAL A 1 292 ? -9.090 6.196 9.436 1.00 93.69 292 VAL A N 1
ATOM 2191 C CA . VAL A 1 292 ? -9.404 7.106 10.534 1.00 93.69 292 VAL A CA 1
ATOM 2192 C C . VAL A 1 292 ? -8.576 6.702 11.732 1.00 93.69 292 VAL A C 1
ATOM 2194 O O . VAL A 1 292 ? -8.581 5.538 12.112 1.00 93.69 292 VAL A O 1
ATOM 2197 N N . VAL A 1 293 ? -7.910 7.661 12.363 1.00 93.38 293 VAL A N 1
ATOM 2198 C CA . VAL A 1 293 ? -7.086 7.416 13.546 1.00 93.38 293 VAL A CA 1
ATOM 2199 C C . VAL A 1 293 ? -7.506 8.383 14.636 1.00 93.38 293 VAL A C 1
ATOM 2201 O O . VAL A 1 293 ? -7.489 9.595 14.423 1.00 93.38 293 VAL A O 1
ATOM 2204 N N . ASP A 1 294 ? -7.961 7.849 15.769 1.00 91.44 294 ASP A N 1
ATOM 2205 C CA . ASP A 1 294 ? -8.520 8.623 16.888 1.00 91.44 294 ASP A CA 1
ATOM 2206 C C . ASP A 1 294 ? -9.585 9.643 16.446 1.00 91.44 294 ASP A C 1
ATOM 2208 O O . ASP A 1 294 ? -9.661 10.780 16.922 1.00 91.44 294 ASP A O 1
ATOM 2212 N N . GLY A 1 295 ? -10.414 9.222 15.489 1.00 89.44 295 GLY A N 1
ATOM 2213 C CA . GLY A 1 295 ? -11.514 10.017 14.959 1.00 89.44 295 GLY A CA 1
ATOM 2214 C C . GLY A 1 295 ? -11.116 11.100 13.959 1.00 89.44 295 GLY A C 1
ATOM 2215 O O . GLY A 1 295 ? -11.964 11.944 13.672 1.00 89.44 295 GLY A O 1
ATOM 2216 N N . ILE A 1 296 ? -9.883 11.094 13.439 1.00 90.56 296 ILE A N 1
ATOM 2217 C CA . ILE A 1 296 ? -9.383 12.017 12.407 1.00 90.56 296 ILE A CA 1
ATOM 2218 C C . ILE A 1 296 ? -9.018 11.234 11.142 1.00 90.56 296 ILE A C 1
ATOM 2220 O O . ILE A 1 296 ? -8.350 10.207 11.222 1.00 90.56 296 ILE A O 1
ATOM 2224 N N . ALA A 1 297 ? -9.442 11.716 9.973 1.00 89.31 297 ALA A N 1
ATOM 2225 C CA . ALA A 1 297 ? -9.105 11.098 8.692 1.00 89.31 297 ALA A CA 1
ATOM 2226 C C . ALA A 1 297 ? -7.600 11.214 8.390 1.00 89.31 297 ALA A C 1
ATOM 2228 O O . ALA A 1 297 ? -7.011 12.290 8.521 1.00 89.31 297 ALA A O 1
ATOM 2229 N N . VAL A 1 298 ? -6.997 10.112 7.950 1.00 87.62 298 VAL A N 1
ATOM 2230 C CA . VAL A 1 298 ? -5.589 10.012 7.557 1.00 87.62 298 VAL A CA 1
ATOM 2231 C C . VAL A 1 298 ? -5.518 9.389 6.166 1.00 87.62 298 VAL A C 1
ATOM 2233 O O . VAL A 1 298 ? -6.245 8.449 5.859 1.00 87.62 298 VAL A O 1
ATOM 2236 N N . ASP A 1 299 ? -4.645 9.926 5.319 1.00 82.69 299 ASP A N 1
ATOM 2237 C CA . ASP A 1 299 ? -4.370 9.349 4.004 1.00 82.69 299 ASP A CA 1
ATOM 2238 C C . ASP A 1 299 ? -3.737 7.956 4.154 1.00 82.69 299 ASP A C 1
ATOM 2240 O O . ASP A 1 299 ? -2.840 7.759 4.979 1.00 82.69 299 ASP A O 1
ATOM 2244 N N . VAL A 1 300 ? -4.184 6.990 3.351 1.00 81.56 300 VAL A N 1
ATOM 2245 C CA . VAL A 1 300 ? -3.696 5.601 3.383 1.00 81.56 300 VAL A CA 1
ATOM 2246 C C . VAL A 1 300 ? -2.184 5.521 3.160 1.00 81.56 300 VAL A C 1
ATOM 2248 O O . VAL A 1 300 ? -1.519 4.710 3.803 1.00 81.56 300 VAL A O 1
ATOM 2251 N N . SER A 1 301 ? -1.613 6.399 2.329 1.00 78.19 301 SER A N 1
ATOM 2252 C CA . SER A 1 301 ? -0.161 6.479 2.095 1.00 78.19 301 SER A CA 1
ATOM 2253 C C . SER A 1 301 ? 0.635 6.842 3.353 1.00 78.19 301 SER A C 1
ATOM 2255 O O . SER A 1 301 ? 1.827 6.554 3.434 1.00 78.19 301 SER A O 1
ATOM 2257 N N . ARG A 1 302 ? -0.019 7.425 4.366 1.00 81.44 302 ARG A N 1
ATOM 2258 C CA . ARG A 1 302 ? 0.605 7.887 5.615 1.00 81.44 302 ARG A CA 1
ATOM 2259 C C . ARG A 1 302 ? 0.364 6.944 6.788 1.00 81.44 302 ARG A C 1
ATOM 2261 O O . ARG A 1 302 ? 0.810 7.241 7.896 1.00 81.44 302 ARG A O 1
ATOM 2268 N N . ILE A 1 303 ? -0.288 5.795 6.586 1.00 86.81 303 ILE A N 1
ATOM 2269 C CA . ILE A 1 303 ? -0.534 4.835 7.673 1.00 86.81 303 ILE A CA 1
ATOM 2270 C C . ILE A 1 303 ? 0.762 4.320 8.318 1.00 86.81 303 ILE A C 1
ATOM 2272 O O . ILE A 1 303 ? 0.795 4.068 9.520 1.00 86.81 303 ILE A O 1
ATOM 2276 N N . SER A 1 304 ? 1.853 4.228 7.551 1.00 83.69 304 SER A N 1
ATOM 2277 C CA . SER A 1 304 ? 3.171 3.800 8.039 1.00 83.69 304 SER A CA 1
ATOM 2278 C C . SER A 1 304 ? 3.761 4.723 9.112 1.00 83.69 304 SER A C 1
ATOM 2280 O O . SER A 1 304 ? 4.661 4.304 9.842 1.00 83.69 304 SER A O 1
ATOM 2282 N N . THR A 1 305 ? 3.248 5.951 9.260 1.00 86.12 305 THR A N 1
ATOM 2283 C CA . THR A 1 305 ? 3.656 6.888 10.324 1.00 86.12 305 THR A CA 1
ATOM 2284 C C . THR A 1 305 ? 3.182 6.451 11.708 1.00 86.12 305 THR A C 1
ATOM 2286 O O . THR A 1 305 ? 3.806 6.782 12.710 1.00 86.12 305 THR A O 1
ATOM 2289 N N . ILE A 1 306 ? 2.141 5.625 11.793 1.00 91.25 306 ILE A N 1
ATOM 2290 C CA . ILE A 1 306 ? 1.607 5.148 13.070 1.00 91.25 306 ILE A CA 1
ATOM 2291 C C . ILE A 1 306 ? 2.407 3.923 13.502 1.00 91.25 306 ILE A C 1
ATOM 2293 O O . ILE A 1 306 ? 2.795 3.091 12.682 1.00 91.25 306 ILE A O 1
ATOM 2297 N N . ASN A 1 307 ? 2.730 3.825 14.788 1.00 92.88 307 ASN A N 1
ATOM 2298 C CA . ASN A 1 307 ? 3.378 2.638 15.329 1.00 92.88 307 ASN A CA 1
ATOM 2299 C C . ASN A 1 307 ? 2.323 1.543 15.578 1.00 92.88 307 ASN A C 1
ATOM 2301 O O . ASN A 1 307 ? 1.393 1.791 16.349 1.00 92.88 307 ASN A O 1
ATOM 2305 N N . PRO A 1 308 ? 2.449 0.336 14.993 1.00 92.81 308 PRO A N 1
ATOM 2306 C CA . PRO A 1 308 ? 1.524 -0.764 15.260 1.00 92.81 308 PRO A CA 1
ATOM 2307 C C . PRO A 1 308 ? 1.387 -1.102 16.750 1.00 92.81 308 PRO A C 1
ATOM 2309 O O . PRO A 1 308 ? 0.293 -1.445 17.188 1.00 92.81 308 PRO A O 1
ATOM 2312 N N . GLN A 1 309 ? 2.454 -0.940 17.545 1.00 92.38 309 GLN A N 1
ATOM 2313 C CA . GLN A 1 309 ? 2.415 -1.224 18.986 1.00 92.38 309 GLN A CA 1
ATOM 2314 C C . GLN A 1 309 ? 1.596 -0.214 19.801 1.00 92.38 309 GLN A C 1
ATOM 2316 O O . GLN A 1 309 ? 1.181 -0.521 20.921 1.00 92.38 309 GLN A O 1
ATOM 2321 N N . ASP A 1 310 ? 1.302 0.960 19.239 1.00 94.94 310 ASP A N 1
ATOM 2322 C CA . ASP A 1 310 ? 0.446 1.966 19.871 1.00 94.94 310 ASP A CA 1
ATOM 2323 C C . ASP A 1 310 ? -1.039 1.778 19.538 1.00 94.94 310 ASP A C 1
ATOM 2325 O O . ASP A 1 310 ? -1.892 2.474 20.095 1.00 94.94 310 ASP A O 1
ATOM 2329 N N . VAL A 1 311 ? -1.378 0.838 18.650 1.00 94.81 311 VAL A N 1
ATOM 2330 C CA . VAL A 1 311 ? -2.763 0.549 18.271 1.00 94.81 311 VAL A CA 1
ATOM 2331 C C . VAL A 1 311 ? -3.433 -0.278 19.365 1.00 94.81 311 VAL A C 1
ATOM 2333 O O . VAL A 1 311 ? -2.930 -1.319 19.785 1.00 94.81 311 VAL A O 1
ATOM 2336 N N . ALA A 1 312 ? -4.583 0.192 19.840 1.00 92.62 312 ALA A N 1
ATOM 2337 C CA . ALA A 1 312 ? -5.413 -0.528 20.799 1.00 92.62 312 ALA A CA 1
ATOM 2338 C C . ALA A 1 312 ? -6.463 -1.396 20.104 1.00 92.62 312 ALA A C 1
ATOM 2340 O O . ALA A 1 312 ? -6.761 -2.490 20.570 1.00 92.62 312 ALA A O 1
ATOM 2341 N N . ASP A 1 313 ? -7.053 -0.878 19.028 1.00 92.88 313 ASP A N 1
ATOM 2342 C CA . ASP A 1 313 ? -8.195 -1.498 18.373 1.00 92.88 313 ASP A CA 1
ATOM 2343 C C . ASP A 1 313 ? -8.308 -1.063 16.914 1.00 92.88 313 ASP A C 1
ATOM 2345 O O . ASP A 1 313 ? -8.028 0.094 16.581 1.00 92.88 313 ASP A O 1
ATOM 2349 N N . ILE A 1 314 ? -8.780 -1.979 16.069 1.00 95.12 314 ILE A N 1
ATOM 2350 C CA . ILE A 1 314 ? -9.110 -1.716 14.671 1.00 95.12 314 ILE A CA 1
ATOM 2351 C C . ILE A 1 314 ? -10.551 -2.165 14.421 1.00 95.12 314 ILE A C 1
ATOM 2353 O O . ILE A 1 314 ? -10.930 -3.296 14.720 1.00 95.12 314 ILE A O 1
ATOM 2357 N N . THR A 1 315 ? -11.360 -1.278 13.848 1.00 95.62 315 THR A N 1
ATOM 2358 C CA . THR A 1 315 ? -12.725 -1.570 13.406 1.00 95.62 315 THR A CA 1
ATOM 2359 C C . THR A 1 315 ? -12.849 -1.254 11.919 1.00 95.62 315 THR A C 1
ATOM 2361 O O . THR A 1 315 ? -12.642 -0.119 11.500 1.00 95.62 315 THR A O 1
ATOM 2364 N N . VAL A 1 316 ? -13.217 -2.245 11.111 1.00 95.81 316 VAL A N 1
ATOM 2365 C CA . VAL A 1 316 ? -13.501 -2.080 9.682 1.00 95.81 316 VAL A CA 1
ATOM 2366 C C . VAL A 1 316 ? -15.010 -1.979 9.486 1.00 95.81 316 VAL A C 1
ATOM 2368 O O . VAL A 1 316 ? -15.739 -2.934 9.746 1.00 95.81 316 VAL A O 1
ATOM 2371 N N . LEU A 1 317 ? -15.481 -0.816 9.042 1.00 94.94 317 LEU A N 1
ATOM 2372 C CA . LEU A 1 317 ? -16.885 -0.511 8.766 1.00 94.94 317 LEU A CA 1
ATOM 2373 C C . LEU A 1 317 ? -17.156 -0.795 7.283 1.00 94.94 317 LEU A C 1
ATOM 2375 O O . LEU A 1 317 ? -16.592 -0.130 6.409 1.00 94.94 317 LEU A O 1
ATOM 2379 N N . LYS A 1 318 ? -17.984 -1.809 7.001 1.00 93.38 318 LYS A N 1
ATOM 2380 C CA . LYS A 1 318 ? -18.142 -2.378 5.649 1.00 93.38 318 LYS A CA 1
ATOM 2381 C C . LYS A 1 318 ? -19.427 -1.958 4.942 1.00 93.38 318 LYS A C 1
ATOM 2383 O O . LYS A 1 318 ? -19.517 -2.086 3.720 1.00 93.38 318 LYS A O 1
ATOM 2388 N N . ASP A 1 319 ? -20.422 -1.488 5.690 1.00 88.81 319 ASP A N 1
ATOM 2389 C CA . ASP A 1 319 ? -21.694 -1.026 5.143 1.00 88.81 319 ASP A CA 1
ATOM 2390 C C . ASP A 1 319 ? -21.956 0.467 5.388 1.00 88.81 319 ASP A C 1
ATOM 2392 O O . ASP A 1 319 ? -21.245 1.158 6.126 1.00 88.81 319 ASP A O 1
ATOM 2396 N N . ALA A 1 320 ? -22.996 0.969 4.721 1.00 83.81 320 ALA A N 1
ATOM 2397 C CA . ALA A 1 320 ? -23.350 2.379 4.748 1.00 83.81 320 ALA A CA 1
ATOM 2398 C C . ALA A 1 320 ? -23.848 2.842 6.126 1.00 83.81 320 ALA A C 1
ATOM 2400 O O . ALA A 1 320 ? -23.607 3.991 6.479 1.00 83.81 320 ALA A O 1
ATOM 2401 N N . THR A 1 321 ? -24.505 1.985 6.918 1.00 87.31 321 THR A N 1
ATOM 2402 C CA . THR A 1 321 ? -24.997 2.360 8.256 1.00 87.31 321 THR A CA 1
ATOM 2403 C C . THR A 1 321 ? -23.869 2.454 9.275 1.00 87.31 321 THR A C 1
ATOM 2405 O O . THR A 1 321 ? -23.794 3.453 9.995 1.00 87.31 321 THR A O 1
ATOM 2408 N N . ALA A 1 322 ? -22.949 1.485 9.295 1.00 85.00 322 ALA A N 1
ATOM 2409 C CA . ALA A 1 322 ? -21.770 1.507 10.156 1.00 85.00 322 ALA A CA 1
ATOM 2410 C C . ALA A 1 322 ? -20.848 2.695 9.834 1.00 85.00 322 ALA A C 1
ATOM 2412 O O . ALA A 1 322 ? -20.391 3.384 10.746 1.00 85.00 322 ALA A O 1
ATOM 2413 N N . ALA A 1 323 ? -20.614 2.977 8.547 1.00 88.88 323 ALA A N 1
ATOM 2414 C CA . ALA A 1 323 ? -19.725 4.048 8.093 1.00 88.88 323 ALA A CA 1
ATOM 2415 C C . ALA A 1 323 ? -20.418 5.414 7.895 1.00 88.88 323 ALA A C 1
ATOM 2417 O O . ALA A 1 323 ? -19.755 6.398 7.564 1.00 88.88 323 ALA A O 1
ATOM 2418 N N . SER A 1 324 ? -21.735 5.494 8.123 1.00 84.62 324 SER A N 1
ATOM 2419 C CA . SER A 1 324 ? -22.597 6.645 7.799 1.00 84.62 324 SER A CA 1
ATOM 2420 C C . SER A 1 324 ? -22.081 7.996 8.289 1.00 84.62 324 SER A C 1
ATOM 2422 O O . SER A 1 324 ? -22.237 9.012 7.609 1.00 84.62 324 SER A O 1
ATOM 2424 N N . ILE A 1 325 ? -21.431 8.017 9.453 1.00 86.62 325 ILE A N 1
ATOM 2425 C CA . ILE A 1 325 ? -20.927 9.244 10.070 1.00 86.62 325 ILE A CA 1
ATOM 2426 C C . ILE A 1 325 ? -19.833 9.928 9.237 1.00 86.62 325 ILE A C 1
ATOM 2428 O O . ILE A 1 325 ? -19.689 11.146 9.312 1.00 86.62 325 ILE A O 1
ATOM 2432 N N . TRP A 1 326 ? -19.118 9.173 8.396 1.00 89.69 326 TRP A N 1
ATOM 2433 C CA . TRP A 1 326 ? -18.070 9.658 7.489 1.00 89.69 326 TRP A CA 1
ATOM 2434 C C . TRP A 1 326 ? -18.602 10.123 6.127 1.00 89.69 326 TRP A C 1
ATOM 2436 O O . TRP A 1 326 ? -17.838 10.641 5.307 1.00 89.69 326 TRP A O 1
ATOM 2446 N N . GLY A 1 327 ? -19.910 9.966 5.898 1.00 84.06 327 GLY A N 1
ATOM 2447 C CA . GLY A 1 327 ? -20.651 10.555 4.790 1.00 84.06 327 GLY A CA 1
ATOM 2448 C C . GLY A 1 327 ? -20.047 10.278 3.421 1.00 84.06 327 GLY A C 1
ATOM 2449 O O . GLY A 1 327 ? -19.889 9.130 3.002 1.00 84.06 327 GLY A O 1
ATOM 2450 N N . ALA A 1 328 ? -19.701 11.346 2.711 1.00 73.94 328 ALA A N 1
ATOM 2451 C CA . ALA A 1 328 ? -19.222 11.274 1.342 1.00 73.94 328 ALA A CA 1
ATOM 2452 C C . ALA A 1 328 ? -17.769 10.778 1.178 1.00 73.94 328 ALA A C 1
ATOM 2454 O O . ALA A 1 328 ? -17.201 10.866 0.095 1.00 73.94 328 ALA A O 1
ATOM 2455 N N . ARG A 1 329 ? -17.142 10.259 2.238 1.00 77.25 329 ARG A N 1
ATOM 2456 C CA . ARG A 1 329 ? -15.860 9.534 2.165 1.00 77.25 329 ARG A CA 1
ATOM 2457 C C . ARG A 1 329 ? -15.992 8.061 2.566 1.00 77.25 329 ARG A C 1
ATOM 2459 O O . ARG A 1 329 ? -15.000 7.348 2.619 1.00 77.25 329 ARG A O 1
ATOM 2466 N N . ALA A 1 330 ? -17.213 7.600 2.839 1.00 85.94 330 ALA A N 1
ATOM 2467 C CA . ALA A 1 330 ? -17.490 6.261 3.355 1.00 85.94 330 ALA A CA 1
ATOM 2468 C C . ALA A 1 330 ? -17.768 5.203 2.271 1.00 85.94 330 ALA A C 1
ATOM 2470 O O . ALA A 1 330 ? -17.885 4.024 2.595 1.00 85.94 330 ALA A O 1
ATOM 2471 N N . SER A 1 331 ? -17.898 5.590 0.994 1.00 87.19 331 SER A N 1
ATOM 2472 C CA . SER A 1 331 ? -18.355 4.682 -0.077 1.00 87.19 331 SER A CA 1
ATOM 2473 C C . SER A 1 331 ? -17.442 3.467 -0.294 1.00 87.19 331 SER A C 1
ATOM 2475 O O . SER A 1 331 ? -17.936 2.377 -0.594 1.00 87.19 331 SER A O 1
ATOM 2477 N N . ASN A 1 332 ? -16.134 3.627 -0.070 1.00 90.19 332 ASN A N 1
ATOM 2478 C CA . ASN A 1 332 ? -15.139 2.549 -0.140 1.00 90.19 332 ASN A CA 1
ATOM 2479 C C . ASN A 1 332 ? -14.988 1.763 1.177 1.00 90.19 332 ASN A C 1
ATOM 2481 O O . ASN A 1 332 ? -14.120 0.902 1.273 1.00 90.19 332 ASN A O 1
ATOM 2485 N N . GLY A 1 333 ? -15.817 2.046 2.187 1.00 92.31 333 GLY A N 1
ATOM 2486 C CA . GLY A 1 333 ? -15.645 1.560 3.555 1.00 92.31 333 GLY A CA 1
ATOM 2487 C C . GLY A 1 333 ? -14.669 2.418 4.365 1.00 92.31 333 GLY A C 1
ATOM 2488 O O . GLY A 1 333 ? -13.982 3.295 3.834 1.00 92.31 333 GLY A O 1
ATOM 2489 N N . VAL A 1 334 ? -14.643 2.186 5.679 1.00 94.69 334 VAL A N 1
ATOM 2490 C CA . VAL A 1 334 ? -13.831 2.966 6.624 1.00 94.69 334 VAL A CA 1
ATOM 2491 C C . VAL A 1 334 ? -13.078 2.027 7.560 1.00 94.69 334 VAL A C 1
ATOM 2493 O O . VAL A 1 334 ? -13.672 1.123 8.142 1.00 94.69 334 VAL A O 1
ATOM 2496 N N . ILE A 1 335 ? -11.781 2.260 7.741 1.00 95.62 335 ILE A N 1
ATOM 2497 C CA . ILE A 1 335 ? -10.938 1.559 8.712 1.00 95.62 335 ILE A CA 1
ATOM 2498 C C . ILE A 1 335 ? -10.654 2.520 9.864 1.00 95.62 335 ILE A C 1
ATOM 2500 O O . ILE A 1 335 ? -9.925 3.498 9.707 1.00 95.62 335 ILE A O 1
ATOM 2504 N N . VAL A 1 336 ? -11.244 2.247 11.023 1.00 96.19 336 VAL A N 1
ATOM 2505 C CA . VAL A 1 336 ? -11.080 3.034 12.246 1.00 96.19 336 VAL A CA 1
ATOM 2506 C C . VAL A 1 336 ? -10.009 2.395 13.117 1.00 96.19 336 VAL A C 1
ATOM 2508 O O . VAL A 1 336 ? -10.121 1.233 13.494 1.00 96.19 336 VAL A O 1
ATOM 2511 N N . ILE A 1 337 ? -8.994 3.173 13.463 1.00 95.31 337 ILE A N 1
ATOM 2512 C CA . ILE A 1 337 ? -7.870 2.801 14.314 1.00 95.31 337 ILE A CA 1
ATOM 2513 C C . ILE A 1 337 ? -7.941 3.667 15.568 1.00 95.31 337 ILE A C 1
ATOM 2515 O O . ILE A 1 337 ? -7.957 4.896 15.488 1.00 95.31 337 ILE A O 1
ATOM 2519 N N . ASN A 1 338 ? -7.972 3.034 16.734 1.00 94.31 338 ASN A N 1
ATOM 2520 C CA . ASN A 1 338 ? -7.882 3.732 18.012 1.00 94.31 338 ASN A CA 1
ATOM 2521 C C . ASN A 1 338 ? -6.529 3.450 18.652 1.00 94.31 338 ASN A C 1
ATOM 2523 O O . ASN A 1 338 ? -6.106 2.293 18.727 1.00 94.31 338 ASN A O 1
ATOM 2527 N N . THR A 1 339 ? -5.863 4.496 19.133 1.00 94.12 339 THR A N 1
ATOM 2528 C CA . THR A 1 339 ? -4.592 4.356 19.848 1.00 94.12 339 THR A CA 1
ATOM 2529 C C . THR A 1 339 ? -4.812 4.053 21.330 1.00 94.12 339 THR A C 1
ATOM 2531 O O . THR A 1 339 ? -5.881 4.301 21.909 1.00 94.12 339 THR A O 1
ATOM 2534 N N . LYS A 1 340 ? -3.795 3.456 21.956 1.00 93.69 340 LYS A N 1
ATOM 2535 C CA . LYS A 1 340 ? -3.768 3.174 23.393 1.00 93.69 340 LYS A CA 1
ATOM 2536 C C . LYS A 1 340 ? -3.832 4.477 24.197 1.00 93.69 340 LYS A C 1
ATOM 2538 O O . LYS A 1 340 ? -3.343 5.526 23.789 1.00 93.69 340 LYS A O 1
ATOM 2543 N N . LYS A 1 341 ? -4.473 4.401 25.364 1.00 92.88 341 LYS A N 1
ATOM 2544 C CA . LYS A 1 341 ? -4.683 5.529 26.283 1.00 92.88 341 LYS A CA 1
ATOM 2545 C C . LYS A 1 341 ? -4.205 5.145 27.676 1.00 92.88 341 LYS A C 1
ATOM 2547 O O . LYS A 1 341 ? -4.243 3.965 28.032 1.00 92.88 341 LYS A O 1
ATOM 2552 N N . GLY A 1 342 ? -3.796 6.139 28.461 1.00 87.75 342 GLY A N 1
ATOM 2553 C CA . GLY A 1 342 ? -3.430 5.935 29.859 1.00 87.75 342 GLY A CA 1
ATOM 2554 C C . GLY A 1 342 ? -4.620 5.429 30.672 1.00 87.75 342 GLY A C 1
ATOM 2555 O O . GLY A 1 342 ? -5.771 5.778 30.400 1.00 87.75 342 GLY A O 1
ATOM 2556 N N . LYS A 1 343 ? -4.347 4.607 31.684 1.00 88.38 343 LYS A N 1
ATOM 2557 C CA . LYS A 1 343 ? -5.341 4.168 32.670 1.00 88.38 343 LYS A CA 1
ATOM 2558 C C . LYS A 1 343 ? -4.902 4.622 34.059 1.00 88.38 343 LYS A C 1
ATOM 2560 O O . LYS A 1 343 ? -3.708 4.749 34.316 1.00 88.38 343 LYS A O 1
ATOM 2565 N N . SER A 1 344 ? -5.876 4.852 34.938 1.00 87.06 344 SER A N 1
ATOM 2566 C CA . SER A 1 344 ? -5.611 5.076 36.362 1.00 87.06 344 SER A CA 1
ATOM 2567 C C . SER A 1 344 ? -4.930 3.837 36.940 1.00 87.06 344 SER A C 1
ATOM 2569 O O . SER A 1 344 ? -5.372 2.713 36.685 1.00 87.06 344 SER A O 1
ATOM 2571 N N . GLY A 1 345 ? -3.829 4.031 37.657 1.00 89.06 345 GLY A N 1
ATOM 2572 C CA . GLY A 1 345 ? -3.005 2.942 38.158 1.00 89.06 345 GLY A CA 1
ATOM 2573 C C . GLY A 1 345 ? -1.537 3.324 38.304 1.00 89.06 345 GLY A C 1
ATOM 2574 O O . GLY A 1 345 ? -1.116 4.443 38.001 1.00 89.06 345 GLY A O 1
ATOM 2575 N N . LYS A 1 346 ? -0.748 2.359 38.784 1.00 90.06 346 LYS A N 1
ATOM 2576 C CA . LYS A 1 346 ? 0.705 2.508 38.884 1.00 90.06 346 LYS A CA 1
ATOM 2577 C C . LYS A 1 346 ? 1.301 2.783 37.502 1.00 90.06 346 LYS A C 1
ATOM 2579 O O . LYS A 1 346 ? 0.752 2.368 36.482 1.00 90.06 346 LYS A O 1
ATOM 2584 N N . MET A 1 347 ? 2.419 3.502 37.496 1.00 93.44 347 MET A N 1
ATOM 2585 C CA . MET A 1 347 ? 3.225 3.652 36.292 1.00 93.44 347 MET A CA 1
ATOM 2586 C C . MET A 1 347 ? 3.681 2.267 35.829 1.00 9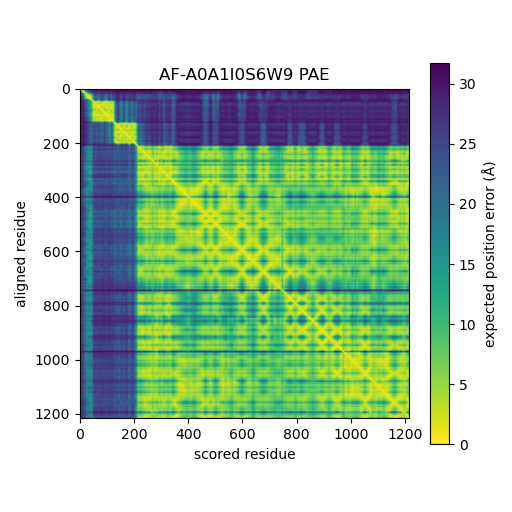3.44 347 MET A C 1
ATOM 2588 O O . MET A 1 347 ? 4.166 1.490 36.644 1.00 93.44 347 MET A O 1
ATOM 2592 N N . LYS A 1 348 ? 3.518 2.003 34.538 1.00 94.31 348 LYS A N 1
ATOM 2593 C CA . LYS A 1 348 ? 3.883 0.768 33.854 1.00 94.31 348 LYS A CA 1
ATOM 2594 C C . LYS A 1 348 ? 4.803 1.112 32.697 1.00 94.31 348 LYS A C 1
ATOM 2596 O O . LYS A 1 348 ? 4.458 1.977 31.879 1.00 94.31 348 LYS A O 1
ATOM 2601 N N . VAL A 1 349 ? 5.950 0.444 32.632 1.00 96.06 349 VAL A N 1
ATOM 2602 C CA . VAL A 1 349 ? 6.926 0.621 31.552 1.00 96.06 349 VAL A CA 1
ATOM 2603 C C . VAL A 1 349 ? 6.967 -0.656 30.729 1.00 96.06 349 VAL A C 1
ATOM 2605 O O . VAL A 1 349 ? 7.228 -1.730 31.256 1.00 96.06 349 VAL A O 1
ATOM 2608 N N . THR A 1 350 ? 6.710 -0.559 29.429 1.00 96.88 350 THR A N 1
ATOM 2609 C CA . THR A 1 350 ? 6.789 -1.709 28.523 1.00 96.88 350 THR A CA 1
ATOM 2610 C C . THR A 1 350 ? 7.842 -1.489 27.458 1.00 96.88 350 THR A C 1
ATOM 2612 O O . THR A 1 350 ? 7.956 -0.392 26.915 1.00 96.88 350 THR A O 1
ATOM 2615 N N . TYR A 1 351 ? 8.563 -2.547 27.112 1.00 97.31 351 TYR A N 1
ATOM 2616 C CA . TYR A 1 351 ? 9.457 -2.588 25.964 1.00 97.31 351 TYR A CA 1
ATOM 2617 C C . TYR A 1 351 ? 9.003 -3.691 25.007 1.00 97.31 351 TYR A C 1
ATOM 2619 O O . TYR A 1 351 ? 8.836 -4.834 25.423 1.00 97.31 351 TYR A O 1
ATOM 2627 N N . ASP A 1 352 ? 8.820 -3.355 23.732 1.00 96.25 352 ASP A N 1
ATOM 2628 C CA . ASP A 1 352 ? 8.594 -4.310 22.646 1.00 96.25 352 ASP A CA 1
ATOM 2629 C C . ASP A 1 352 ? 9.696 -4.147 21.602 1.00 96.25 352 ASP A C 1
ATOM 2631 O O . ASP A 1 352 ? 9.888 -3.058 21.055 1.00 96.25 352 ASP A O 1
ATOM 2635 N N . GLY A 1 353 ? 10.429 -5.222 21.328 1.00 96.50 353 GLY A N 1
ATOM 2636 C CA . GLY A 1 353 ? 11.522 -5.210 20.366 1.00 96.50 353 GLY A CA 1
ATOM 2637 C C . GLY A 1 353 ? 11.501 -6.431 19.464 1.00 96.50 353 GLY A C 1
ATOM 2638 O O . GLY A 1 353 ? 11.221 -7.537 19.927 1.00 96.50 353 GLY A O 1
ATOM 2639 N N . PHE A 1 354 ? 11.830 -6.252 18.186 1.00 96.94 354 PHE A N 1
ATOM 2640 C CA . PHE A 1 354 ? 12.043 -7.371 17.273 1.00 96.94 354 PHE A CA 1
ATOM 2641 C C . PHE A 1 354 ? 13.085 -7.097 16.196 1.00 96.94 354 PHE A C 1
ATOM 2643 O O . PHE A 1 354 ? 13.383 -5.955 15.845 1.00 96.94 354 PHE A O 1
ATOM 2650 N N . VAL A 1 355 ? 13.573 -8.201 15.639 1.00 97.00 355 VAL A N 1
ATOM 2651 C CA . VAL A 1 355 ? 14.462 -8.281 14.486 1.00 97.00 355 VAL A CA 1
ATOM 2652 C C . VAL A 1 355 ? 13.825 -9.263 13.504 1.00 97.00 355 VAL A C 1
ATOM 2654 O O . VAL A 1 355 ? 13.589 -10.419 13.852 1.00 97.00 355 VAL A O 1
ATOM 2657 N N . ASN A 1 356 ? 13.503 -8.802 12.299 1.00 96.25 356 ASN A N 1
ATOM 2658 C CA . ASN A 1 356 ? 12.916 -9.588 11.217 1.00 96.25 356 ASN A CA 1
ATOM 2659 C C . ASN A 1 356 ? 13.936 -9.730 10.078 1.00 96.25 356 ASN A C 1
ATOM 2661 O O . ASN A 1 356 ? 14.228 -8.773 9.363 1.00 96.25 356 ASN A O 1
ATOM 2665 N N . PHE A 1 357 ? 14.486 -10.931 9.924 1.00 95.44 357 PHE A N 1
ATOM 2666 C CA . PHE A 1 357 ? 15.399 -11.310 8.853 1.00 95.44 357 PHE A CA 1
ATOM 2667 C C . PHE A 1 357 ? 14.589 -11.690 7.614 1.00 95.44 357 PHE A C 1
ATOM 2669 O O . PHE A 1 357 ? 13.869 -12.688 7.618 1.00 95.44 357 PHE A O 1
ATOM 2676 N N . GLN A 1 358 ? 14.705 -10.897 6.553 1.00 90.62 358 GLN A N 1
ATOM 2677 C CA . GLN A 1 358 ? 13.889 -11.022 5.341 1.00 90.62 358 GLN A CA 1
ATOM 2678 C C . GLN A 1 358 ? 14.610 -11.737 4.188 1.00 90.62 358 GLN A C 1
ATOM 2680 O O . GLN A 1 358 ? 13.989 -12.072 3.179 1.00 90.62 358 GLN A O 1
ATOM 2685 N N . GLY A 1 359 ? 15.907 -12.014 4.351 1.00 89.12 359 GLY A N 1
ATOM 2686 C CA . GLY A 1 359 ? 16.717 -12.721 3.361 1.00 89.12 359 GLY A CA 1
ATOM 2687 C C . GLY A 1 359 ? 17.078 -11.859 2.148 1.00 89.12 359 GLY A C 1
ATOM 2688 O O . GLY A 1 359 ? 16.995 -10.628 2.186 1.00 89.12 359 GLY A O 1
ATOM 2689 N N . ARG A 1 360 ? 17.542 -12.509 1.077 1.00 90.69 360 ARG A N 1
ATOM 2690 C CA . ARG A 1 360 ? 17.812 -11.881 -0.226 1.00 90.69 360 ARG A CA 1
ATOM 2691 C C . ARG A 1 360 ? 16.607 -12.100 -1.157 1.00 90.69 360 ARG A C 1
ATOM 2693 O O . ARG A 1 360 ? 15.931 -13.121 -1.017 1.00 90.69 360 ARG A O 1
ATOM 2700 N N . PRO A 1 361 ? 16.328 -11.181 -2.097 1.00 90.69 361 PRO A N 1
ATOM 2701 C CA . PRO A 1 361 ? 15.331 -11.423 -3.134 1.00 90.69 361 PRO A CA 1
ATOM 2702 C C . PRO A 1 361 ? 15.759 -12.588 -4.040 1.00 90.69 361 PRO A C 1
ATOM 2704 O O . PRO A 1 361 ? 16.950 -12.861 -4.186 1.00 90.69 361 PRO A O 1
ATOM 2707 N N . GLN A 1 362 ? 14.791 -13.252 -4.669 1.00 90.06 362 GLN A N 1
ATOM 2708 C CA . GLN A 1 362 ? 15.035 -14.285 -5.683 1.00 90.06 362 GLN A CA 1
ATOM 2709 C C . GLN A 1 362 ? 15.338 -13.619 -7.032 1.00 90.06 362 GLN A C 1
ATOM 2711 O O . GLN A 1 362 ? 14.440 -13.365 -7.834 1.00 90.06 362 GLN A O 1
ATOM 2716 N N . TYR A 1 363 ? 16.602 -13.261 -7.259 1.00 87.88 363 TYR A N 1
ATOM 2717 C CA . TYR A 1 363 ? 17.043 -12.524 -8.453 1.00 87.88 363 TYR A CA 1
ATOM 2718 C C . TYR A 1 363 ? 17.188 -13.381 -9.720 1.00 87.88 363 TYR A C 1
ATOM 2720 O O . TYR A 1 363 ? 17.374 -12.852 -10.817 1.00 87.88 363 TYR A O 1
ATOM 2728 N N . ASP A 1 364 ? 17.062 -14.695 -9.567 1.00 86.12 364 ASP A N 1
ATOM 2729 C CA . ASP A 1 364 ? 17.045 -15.726 -10.602 1.00 86.12 364 ASP A CA 1
ATOM 2730 C C . ASP A 1 364 ? 15.629 -16.267 -10.886 1.00 86.12 364 ASP A C 1
ATOM 2732 O O . ASP A 1 364 ? 15.467 -17.264 -11.583 1.00 86.12 364 ASP A O 1
ATOM 2736 N N . TYR A 1 365 ? 14.592 -15.599 -10.372 1.00 89.38 365 TYR A N 1
ATOM 2737 C CA . TYR A 1 365 ? 13.205 -16.064 -10.423 1.00 89.38 365 TYR A CA 1
ATOM 2738 C C . TYR A 1 365 ? 12.626 -16.229 -11.841 1.00 89.38 365 TYR A C 1
ATOM 2740 O O . TYR A 1 365 ? 11.734 -17.051 -12.049 1.00 89.38 365 TYR A O 1
ATOM 2748 N N . PHE A 1 366 ? 13.087 -15.452 -12.825 1.00 89.88 366 PHE A N 1
ATOM 2749 C CA . PHE A 1 366 ? 12.522 -15.498 -14.176 1.00 89.88 366 PHE A CA 1
ATOM 2750 C C . PHE A 1 366 ? 13.124 -16.644 -15.004 1.00 89.88 366 PHE A C 1
ATOM 2752 O O . PHE A 1 366 ? 14.323 -16.900 -14.945 1.00 89.88 366 PHE A O 1
ATOM 2759 N N . HIS A 1 367 ? 12.325 -17.298 -15.849 1.00 91.38 367 HIS A N 1
ATOM 2760 C CA . HIS A 1 367 ? 12.805 -18.363 -16.741 1.00 91.38 367 HIS A CA 1
ATOM 2761 C C . HIS A 1 367 ? 13.572 -17.790 -17.944 1.00 91.38 367 HIS A C 1
ATOM 2763 O O . HIS A 1 367 ? 13.008 -17.571 -19.016 1.00 91.38 367 HIS A O 1
ATOM 2769 N N . MET A 1 368 ? 14.856 -17.502 -17.750 1.00 93.25 368 MET A N 1
ATOM 2770 C CA . MET A 1 368 ? 15.738 -16.867 -18.733 1.00 93.25 368 MET A CA 1
ATOM 2771 C C . MET A 1 368 ? 16.830 -17.821 -19.211 1.00 93.25 368 MET A C 1
ATOM 2773 O O . MET A 1 368 ? 17.244 -18.713 -18.471 1.00 93.25 368 MET A O 1
ATOM 2777 N N . MET A 1 369 ? 17.290 -17.647 -20.451 1.00 95.56 369 MET A N 1
ATOM 2778 C CA . MET A 1 369 ? 18.367 -18.467 -21.007 1.00 95.56 369 MET A CA 1
ATOM 2779 C C . MET A 1 369 ? 19.650 -18.333 -20.185 1.00 95.56 369 MET A C 1
ATOM 2781 O O . MET A 1 369 ? 20.033 -17.236 -19.767 1.00 95.56 369 MET A O 1
ATOM 2785 N N . ASN A 1 370 ? 20.357 -19.450 -20.015 1.00 96.56 370 ASN A N 1
ATOM 2786 C CA . ASN A 1 370 ? 21.747 -19.405 -19.574 1.00 96.56 370 ASN A CA 1
ATOM 2787 C C . ASN A 1 370 ? 22.663 -18.902 -20.709 1.00 96.56 370 ASN A C 1
ATOM 2789 O O . ASN A 1 370 ? 22.242 -18.765 -21.860 1.00 96.56 370 ASN A O 1
ATOM 2793 N N . SER A 1 371 ? 23.934 -18.641 -20.405 1.00 97.50 371 SER A N 1
ATOM 2794 C CA . SER A 1 371 ? 24.880 -18.068 -21.371 1.00 97.50 371 SER A CA 1
ATOM 2795 C C . SER A 1 371 ? 25.083 -18.911 -22.622 1.00 97.50 371 SER A C 1
ATOM 2797 O O . SER A 1 371 ? 25.086 -18.364 -23.720 1.00 97.50 371 SER A O 1
ATOM 2799 N N . SER A 1 372 ? 25.198 -20.232 -22.491 1.00 97.38 372 SER A N 1
ATOM 2800 C CA . SER A 1 372 ? 25.356 -21.124 -23.643 1.00 97.38 372 SER A CA 1
ATOM 2801 C C . SER A 1 372 ? 24.132 -21.071 -24.565 1.00 97.38 372 SER A C 1
ATOM 2803 O O . SER A 1 372 ? 24.275 -20.855 -25.769 1.00 97.38 372 SER A O 1
ATOM 2805 N N . GLN A 1 373 ? 22.926 -21.163 -23.996 1.00 97.56 373 GLN A N 1
ATOM 2806 C CA . GLN A 1 373 ? 21.662 -21.062 -24.731 1.00 97.56 373 GLN A CA 1
ATOM 2807 C C . GLN A 1 373 ? 21.492 -19.695 -25.405 1.00 97.56 373 GLN A C 1
ATOM 2809 O O . GLN A 1 373 ? 21.078 -19.621 -26.565 1.00 97.56 373 GLN A O 1
ATOM 2814 N N . TYR A 1 374 ? 21.842 -18.613 -24.704 1.00 96.94 374 TYR A N 1
ATOM 2815 C CA . TYR A 1 374 ? 21.775 -17.254 -25.235 1.00 96.94 374 TYR A CA 1
ATOM 2816 C C . TYR A 1 374 ? 22.727 -17.076 -26.425 1.00 96.94 374 TYR A C 1
ATOM 2818 O O . TYR A 1 374 ? 22.309 -16.621 -27.488 1.00 96.94 374 TYR A O 1
ATOM 2826 N N . ILE A 1 375 ? 23.994 -17.481 -26.282 1.00 97.50 375 ILE A N 1
ATOM 2827 C CA . ILE A 1 375 ? 24.999 -17.378 -27.348 1.00 97.50 375 ILE A CA 1
ATOM 2828 C C . ILE A 1 375 ? 24.602 -18.222 -28.560 1.00 97.50 375 ILE A C 1
ATOM 2830 O O . ILE A 1 375 ? 24.672 -17.733 -29.689 1.00 97.50 375 ILE A O 1
ATOM 2834 N N . GLN A 1 376 ? 24.134 -19.453 -28.343 1.00 96.62 376 GLN A N 1
ATOM 2835 C CA . GLN A 1 376 ? 23.624 -20.305 -29.415 1.00 96.62 376 GLN A CA 1
ATOM 2836 C C . GLN A 1 376 ? 22.457 -19.633 -30.150 1.00 96.62 376 GLN A C 1
ATOM 2838 O O . GLN A 1 376 ? 22.443 -19.576 -31.378 1.00 96.62 376 GLN A O 1
ATOM 2843 N N . THR A 1 377 ? 21.521 -19.041 -29.408 1.00 95.81 377 THR A N 1
ATOM 2844 C CA . THR A 1 377 ? 20.394 -18.303 -29.986 1.00 95.81 377 THR A CA 1
ATOM 2845 C C . THR A 1 377 ? 20.862 -17.105 -30.809 1.00 95.81 377 THR A C 1
ATOM 2847 O O . THR A 1 377 ? 20.355 -16.898 -31.910 1.00 95.81 377 THR A O 1
ATOM 2850 N N . MET A 1 378 ? 21.850 -16.343 -30.323 1.00 95.25 378 MET A N 1
ATOM 2851 C CA . MET A 1 378 ? 22.417 -15.217 -31.072 1.00 95.25 378 MET A CA 1
ATOM 2852 C C . MET A 1 378 ? 23.032 -15.686 -32.389 1.00 95.25 378 MET A C 1
ATOM 2854 O O . MET A 1 378 ? 22.741 -15.087 -33.418 1.00 95.25 378 MET A O 1
ATOM 2858 N N . ARG A 1 379 ? 23.799 -16.787 -32.388 1.00 95.38 379 ARG A N 1
ATOM 2859 C CA . ARG A 1 379 ? 24.358 -17.385 -33.615 1.00 95.38 379 ARG A CA 1
ATOM 2860 C C . ARG A 1 379 ? 23.261 -17.768 -34.613 1.00 95.38 379 ARG A C 1
ATOM 2862 O O . ARG A 1 379 ? 23.364 -17.418 -35.782 1.00 95.38 379 ARG A O 1
ATOM 2869 N N . GLU A 1 380 ? 22.204 -18.438 -34.150 1.00 94.69 380 GLU A N 1
ATOM 2870 C CA . GLU A 1 380 ? 21.110 -18.934 -35.003 1.00 94.69 380 GLU A CA 1
ATOM 2871 C C . GLU A 1 380 ? 20.346 -17.821 -35.732 1.00 94.69 380 GLU A C 1
ATOM 2873 O O . GLU A 1 380 ? 19.896 -18.010 -36.860 1.00 94.69 380 GLU A O 1
ATOM 2878 N N . VAL A 1 381 ? 20.156 -16.666 -35.091 1.00 94.25 381 VAL A N 1
ATOM 2879 C CA . VAL A 1 381 ? 19.337 -15.569 -35.641 1.00 94.25 381 VAL A CA 1
ATOM 2880 C C . VAL A 1 381 ? 20.162 -14.479 -36.330 1.00 94.25 381 VAL A C 1
ATOM 2882 O O . VAL A 1 381 ? 19.594 -13.637 -37.034 1.00 94.25 381 VAL A O 1
ATOM 2885 N N . PHE A 1 382 ? 21.486 -14.475 -36.142 1.00 95.25 382 PHE A N 1
ATOM 2886 C CA . PHE A 1 382 ? 22.355 -13.358 -36.516 1.00 95.25 382 PHE A CA 1
ATOM 2887 C C . PHE A 1 382 ? 22.336 -13.024 -38.006 1.00 95.25 382 PHE A C 1
ATOM 2889 O O . PHE A 1 382 ? 22.294 -11.845 -38.363 1.00 95.25 382 PHE A O 1
ATOM 2896 N N . ASP A 1 383 ? 22.330 -14.024 -38.887 1.00 93.75 383 ASP A N 1
ATOM 2897 C CA . ASP A 1 383 ? 22.361 -13.781 -40.333 1.00 93.75 383 ASP A CA 1
ATOM 2898 C C . ASP A 1 383 ? 21.158 -12.946 -40.782 1.00 93.75 383 ASP A C 1
ATOM 2900 O O . ASP A 1 383 ? 21.315 -11.955 -41.494 1.00 93.75 383 ASP A O 1
ATOM 2904 N N . SER A 1 384 ? 19.968 -13.262 -40.265 1.00 92.44 384 SER A N 1
ATOM 2905 C CA . SER A 1 384 ? 18.752 -12.488 -40.532 1.00 92.44 384 SER A CA 1
ATOM 2906 C C . SER A 1 384 ? 18.761 -11.125 -39.827 1.00 92.44 384 SER A C 1
ATOM 2908 O O . SER A 1 384 ? 18.367 -10.118 -40.419 1.00 92.44 384 SER A O 1
ATOM 2910 N N . VAL A 1 385 ? 19.217 -11.062 -38.568 1.00 92.06 385 VAL A N 1
ATOM 2911 C CA . VAL A 1 385 ? 19.291 -9.806 -37.793 1.00 92.06 385 VAL A CA 1
ATOM 2912 C C . VAL A 1 385 ? 20.231 -8.801 -38.448 1.00 92.06 385 VAL A C 1
ATOM 2914 O O . VAL A 1 385 ? 19.863 -7.640 -38.608 1.00 92.06 385 VAL A O 1
ATOM 2917 N N . SER A 1 386 ? 21.407 -9.244 -38.882 1.00 92.81 386 SER A N 1
ATOM 2918 C CA . SER A 1 386 ? 22.436 -8.394 -39.483 1.00 92.81 386 SER A CA 1
ATOM 2919 C C . SER A 1 386 ? 22.070 -7.876 -40.881 1.00 92.81 386 SER A C 1
ATOM 2921 O O . SER A 1 386 ? 22.686 -6.920 -41.346 1.00 92.81 386 SER A O 1
ATOM 2923 N N . LEU A 1 387 ? 21.070 -8.463 -41.552 1.00 91.50 387 LEU A N 1
ATOM 2924 C CA . LEU A 1 387 ? 20.474 -7.895 -42.770 1.00 91.50 387 LEU A CA 1
ATOM 2925 C C . LEU A 1 387 ? 19.547 -6.710 -42.453 1.00 91.50 387 LEU A C 1
ATOM 2927 O O . LEU A 1 387 ? 19.556 -5.709 -43.162 1.00 91.50 387 LEU A O 1
ATOM 2931 N N . TYR A 1 388 ? 18.757 -6.800 -41.378 1.00 88.62 388 TYR A N 1
ATOM 2932 C CA . TYR A 1 388 ? 17.854 -5.725 -40.939 1.00 88.62 388 TYR A CA 1
ATOM 2933 C C . TYR A 1 388 ? 18.589 -4.586 -40.203 1.00 88.62 388 TYR A C 1
ATOM 2935 O O . TYR A 1 388 ? 18.284 -3.399 -40.375 1.00 88.62 388 TYR A O 1
ATOM 2943 N N . MET A 1 389 ? 19.561 -4.949 -39.371 1.00 88.88 389 MET A N 1
ATOM 2944 C CA . MET A 1 389 ? 20.414 -4.053 -38.597 1.00 88.88 389 MET A CA 1
ATOM 2945 C C . MET A 1 389 ? 21.863 -4.231 -39.065 1.00 88.88 389 MET A C 1
ATOM 2947 O O . MET A 1 389 ? 22.637 -4.880 -38.380 1.00 88.88 389 MET A O 1
ATOM 2951 N N . PRO A 1 390 ? 22.278 -3.697 -40.225 1.00 90.31 390 PRO A N 1
ATOM 2952 C CA . PRO A 1 390 ? 23.684 -3.763 -40.622 1.00 90.31 390 PRO A CA 1
ATOM 2953 C C . PRO A 1 390 ? 24.572 -3.052 -39.590 1.00 90.31 390 PRO A C 1
ATOM 2955 O O . PRO A 1 390 ? 24.121 -2.121 -38.919 1.00 90.31 390 PRO A O 1
ATOM 2958 N N . TYR A 1 391 ? 25.849 -3.443 -39.502 1.00 89.81 391 TYR A N 1
ATOM 2959 C CA . TYR A 1 391 ? 26.786 -2.951 -38.478 1.00 89.81 391 TYR A CA 1
ATOM 2960 C C . TYR A 1 391 ? 26.797 -1.422 -38.337 1.00 89.81 391 TYR A C 1
ATOM 2962 O O . TYR A 1 391 ? 26.798 -0.899 -37.226 1.00 89.81 391 TYR A O 1
ATOM 2970 N N . GLN A 1 392 ? 26.733 -0.692 -39.457 1.00 88.19 392 GLN A N 1
ATOM 2971 C CA . GLN A 1 392 ? 26.667 0.771 -39.446 1.00 88.19 392 GLN A CA 1
ATOM 2972 C C . GLN A 1 392 ? 25.438 1.278 -38.682 1.00 88.19 392 GLN A C 1
ATOM 2974 O O . GLN A 1 392 ? 25.576 2.046 -37.738 1.00 88.19 392 GLN A O 1
ATOM 2979 N N . ARG A 1 393 ? 24.244 0.775 -39.011 1.00 85.94 393 ARG A N 1
ATOM 2980 C CA . ARG A 1 393 ? 22.997 1.154 -38.335 1.00 85.94 393 ARG A CA 1
ATOM 2981 C C . ARG A 1 393 ? 22.965 0.703 -36.871 1.00 85.94 393 ARG A C 1
ATOM 2983 O O . ARG A 1 393 ? 22.346 1.367 -36.054 1.00 85.94 393 ARG A O 1
ATOM 2990 N N . ALA A 1 394 ? 23.616 -0.414 -36.549 1.00 84.12 394 ALA A N 1
ATOM 2991 C CA . ALA A 1 394 ? 23.699 -0.945 -35.190 1.00 84.12 394 ALA A CA 1
ATOM 2992 C C . ALA A 1 394 ? 24.693 -0.190 -34.283 1.00 84.12 394 ALA A C 1
ATOM 2994 O O . ALA A 1 394 ? 24.654 -0.376 -33.071 1.00 84.12 394 ALA A O 1
ATOM 2995 N N . THR A 1 395 ? 25.590 0.630 -34.847 1.00 84.81 395 THR A N 1
ATOM 2996 C CA . THR A 1 395 ? 26.650 1.324 -34.089 1.00 84.81 395 THR A CA 1
ATOM 2997 C C . THR A 1 395 ? 26.597 2.845 -34.161 1.00 84.81 395 THR A C 1
ATOM 2999 O O . THR A 1 395 ? 27.167 3.497 -33.286 1.00 84.81 395 THR A O 1
ATOM 3002 N N . THR A 1 396 ? 25.924 3.424 -35.154 1.00 83.94 396 THR A N 1
ATOM 3003 C CA . THR A 1 396 ? 25.736 4.874 -35.251 1.00 83.94 396 THR A CA 1
ATOM 3004 C C . THR A 1 396 ? 24.778 5.369 -34.168 1.00 83.94 396 THR A C 1
ATOM 3006 O O . THR A 1 396 ? 23.664 4.865 -34.039 1.00 83.94 396 THR A O 1
ATOM 3009 N N . TYR A 1 397 ? 25.207 6.387 -33.419 1.00 81.25 397 TYR A N 1
ATOM 3010 C CA . TYR A 1 397 ? 24.346 7.095 -32.474 1.00 81.25 397 TYR A CA 1
ATOM 3011 C C . TYR A 1 397 ? 23.184 7.776 -33.208 1.00 81.25 397 TYR A C 1
ATOM 3013 O O . TYR A 1 397 ? 23.391 8.508 -34.178 1.00 81.25 397 TYR A O 1
ATOM 3021 N N . ASP A 1 398 ? 21.964 7.568 -32.719 1.00 76.44 398 ASP A N 1
ATOM 3022 C CA . ASP A 1 398 ? 20.768 8.232 -33.223 1.00 76.44 398 ASP A CA 1
ATOM 3023 C C . ASP A 1 398 ? 19.950 8.772 -32.041 1.00 76.44 398 ASP A C 1
ATOM 3025 O O . ASP A 1 398 ? 19.413 7.984 -31.265 1.00 76.44 398 ASP A O 1
ATOM 3029 N N . PRO A 1 399 ? 19.802 10.099 -31.886 1.00 72.25 399 PRO A N 1
ATOM 3030 C CA . PRO A 1 399 ? 19.032 10.665 -30.778 1.00 72.25 399 PRO A CA 1
ATOM 3031 C C . PRO A 1 399 ? 17.526 10.353 -30.864 1.00 72.25 399 PRO A C 1
ATOM 3033 O O . PRO A 1 399 ? 16.804 10.588 -29.898 1.00 72.25 399 PRO A O 1
ATOM 3036 N N . LEU A 1 400 ? 17.038 9.846 -32.006 1.00 69.81 400 LEU A N 1
ATOM 3037 C CA . LEU A 1 400 ? 15.625 9.517 -32.235 1.00 69.81 400 LEU A CA 1
ATOM 3038 C C . LEU A 1 400 ? 15.312 8.026 -32.136 1.00 69.81 400 LEU A C 1
ATOM 3040 O O . LEU A 1 400 ? 14.185 7.657 -31.814 1.00 69.81 400 LEU A O 1
ATOM 3044 N N . ASN A 1 401 ? 16.283 7.173 -32.446 1.00 60.94 401 ASN A N 1
ATOM 3045 C CA . ASN A 1 401 ? 16.119 5.731 -32.398 1.00 60.94 401 ASN A CA 1
ATOM 3046 C C . ASN A 1 401 ? 16.954 5.235 -31.232 1.00 60.94 401 ASN A C 1
ATOM 3048 O O . ASN A 1 401 ? 18.168 5.352 -31.292 1.00 60.94 401 ASN A O 1
ATOM 3052 N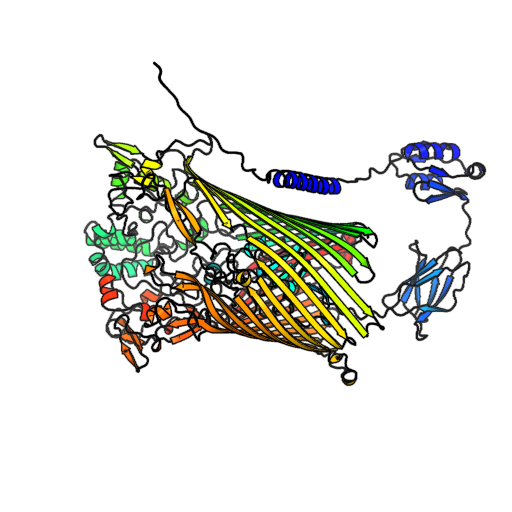 N . SER A 1 402 ? 16.303 4.689 -30.205 1.00 57.00 402 SER A N 1
ATOM 3053 C CA . SER A 1 402 ? 16.844 4.079 -28.978 1.00 57.00 402 SER A CA 1
ATOM 3054 C C . SER A 1 402 ? 17.857 2.931 -29.201 1.00 57.00 402 SER A C 1
ATOM 3056 O O . SER A 1 402 ? 17.767 1.879 -28.572 1.00 57.00 402 SER A O 1
ATOM 3058 N N . VAL A 1 403 ? 18.790 3.078 -30.139 1.00 56.53 403 VAL A N 1
ATOM 3059 C CA . VAL A 1 403 ? 19.870 2.150 -30.446 1.00 56.53 403 VAL A CA 1
ATOM 3060 C C . VAL A 1 403 ? 21.000 2.484 -29.489 1.00 56.53 403 VAL A C 1
ATOM 3062 O O . VAL A 1 403 ? 21.765 3.424 -29.684 1.00 56.53 403 VAL A O 1
ATOM 3065 N N . TYR A 1 404 ? 21.037 1.726 -28.405 1.00 67.19 404 TYR A N 1
ATOM 3066 C CA . TYR A 1 404 ? 22.093 1.786 -27.408 1.00 67.19 404 TYR A CA 1
ATOM 3067 C C . TYR A 1 404 ? 23.200 0.804 -27.787 1.00 67.19 404 TYR A C 1
ATOM 3069 O O . TYR A 1 404 ? 23.033 0.009 -28.716 1.00 67.19 404 TYR A O 1
ATOM 3077 N N . GLY A 1 405 ? 24.354 0.915 -27.131 1.00 71.12 405 GLY A N 1
ATOM 3078 C CA . GLY A 1 405 ? 25.565 0.218 -27.545 1.00 71.12 405 GLY A CA 1
ATOM 3079 C C . GLY A 1 405 ? 25.413 -1.298 -27.765 1.00 71.12 405 GLY A C 1
ATOM 3080 O O . GLY A 1 405 ? 24.481 -1.969 -27.319 1.00 71.12 405 GLY A O 1
ATOM 3081 N N . LEU A 1 406 ? 26.362 -1.850 -28.518 1.00 85.69 406 LEU A N 1
ATOM 3082 C CA . LEU A 1 406 ? 26.287 -3.212 -29.027 1.00 85.69 406 LEU A CA 1
ATOM 3083 C C . LEU A 1 406 ? 26.844 -4.226 -28.021 1.00 85.69 406 LEU A C 1
ATOM 3085 O O . LEU A 1 406 ? 28.016 -4.160 -27.654 1.00 85.69 406 LEU A O 1
ATOM 3089 N N . ALA A 1 407 ? 26.013 -5.180 -27.593 1.00 89.75 407 ALA A N 1
ATOM 3090 C CA . ALA A 1 407 ? 26.430 -6.221 -26.654 1.00 89.75 407 ALA A CA 1
ATOM 3091 C C . ALA A 1 407 ? 27.651 -7.017 -27.179 1.00 89.75 407 ALA A C 1
ATOM 3093 O O . ALA A 1 407 ? 27.729 -7.264 -28.388 1.00 89.75 407 ALA A O 1
ATOM 3094 N N . PRO A 1 408 ? 28.564 -7.498 -26.304 1.00 92.06 408 PRO A N 1
ATOM 3095 C CA . PRO A 1 408 ? 29.803 -8.166 -26.730 1.00 92.06 408 PRO A CA 1
ATOM 3096 C C . PRO A 1 408 ? 29.606 -9.355 -27.680 1.00 92.06 408 PRO A C 1
ATOM 3098 O O . PRO A 1 408 ? 30.349 -9.504 -28.647 1.00 92.06 408 PRO A O 1
ATOM 3101 N N . SER A 1 409 ? 28.575 -10.174 -27.452 1.00 93.75 409 SER A N 1
ATOM 3102 C CA . SER A 1 409 ? 28.224 -11.293 -28.337 1.00 93.75 409 SER A CA 1
ATOM 3103 C C . SER A 1 409 ? 27.864 -10.830 -29.753 1.00 93.75 409 SER A C 1
ATOM 3105 O O . SER A 1 409 ? 28.366 -11.389 -30.726 1.00 93.75 409 SER A O 1
ATOM 3107 N N . ASN A 1 410 ? 27.067 -9.765 -29.879 1.00 91.94 410 ASN A N 1
ATOM 3108 C CA . ASN A 1 410 ? 26.708 -9.193 -31.174 1.00 91.94 410 ASN A CA 1
ATOM 3109 C C . ASN A 1 410 ? 27.924 -8.567 -31.867 1.00 91.94 410 ASN A C 1
ATOM 3111 O O . ASN A 1 410 ? 28.085 -8.766 -33.068 1.00 91.94 410 ASN A O 1
ATOM 3115 N N . GLN A 1 411 ? 28.795 -7.860 -31.136 1.00 92.25 411 GLN A N 1
ATOM 3116 C CA . GLN A 1 411 ? 30.028 -7.296 -31.705 1.00 92.25 411 GLN A CA 1
ATOM 3117 C C . GLN A 1 411 ? 30.898 -8.391 -32.338 1.00 92.25 411 GLN A C 1
ATOM 3119 O O . GLN A 1 411 ? 31.275 -8.260 -33.499 1.00 92.25 411 GLN A O 1
ATOM 3124 N N . ILE A 1 412 ? 31.130 -9.503 -31.628 1.00 95.31 412 ILE A N 1
ATOM 3125 C CA . ILE A 1 412 ? 31.915 -10.635 -32.150 1.00 95.31 412 ILE A CA 1
ATOM 3126 C C . ILE A 1 412 ? 31.296 -11.187 -33.442 1.00 95.31 412 ILE A C 1
ATOM 3128 O O . ILE A 1 412 ? 32.014 -11.471 -34.400 1.00 95.31 412 ILE A O 1
ATOM 3132 N N . LEU A 1 413 ? 29.967 -11.307 -33.500 1.00 95.69 413 LEU A N 1
ATOM 3133 C CA . LEU A 1 413 ? 29.267 -11.797 -34.689 1.00 95.69 413 LEU A CA 1
ATOM 3134 C C . LEU A 1 413 ? 29.406 -10.842 -35.893 1.00 95.69 413 LEU A C 1
ATOM 3136 O O . LEU A 1 413 ? 29.616 -11.306 -37.017 1.00 95.69 413 LEU A O 1
ATOM 3140 N N . TYR A 1 414 ? 29.357 -9.518 -35.690 1.00 94.62 414 TYR A N 1
ATOM 3141 C CA . TYR A 1 414 ? 29.644 -8.560 -36.770 1.00 94.62 414 TYR A CA 1
ATOM 3142 C C . TYR A 1 414 ? 31.109 -8.588 -37.196 1.00 94.62 414 TYR A C 1
ATOM 3144 O O . TYR A 1 414 ? 31.374 -8.512 -38.394 1.00 94.62 414 TYR A O 1
ATOM 3152 N N . ASP A 1 415 ? 32.047 -8.737 -36.261 1.00 95.00 415 ASP A N 1
ATOM 3153 C CA . ASP A 1 415 ? 33.475 -8.837 -36.571 1.00 95.00 415 ASP A CA 1
ATOM 3154 C C . ASP A 1 415 ? 33.768 -10.077 -37.428 1.00 95.00 415 ASP A C 1
ATOM 3156 O O . ASP A 1 415 ? 34.512 -9.986 -38.405 1.00 95.00 415 ASP A O 1
ATOM 3160 N N . MET A 1 416 ? 33.126 -11.214 -37.126 1.00 95.94 416 MET A N 1
ATOM 3161 C CA . MET A 1 416 ? 33.184 -12.423 -37.958 1.00 95.94 416 MET A CA 1
ATOM 3162 C C . MET A 1 416 ? 32.604 -12.176 -39.357 1.00 95.94 416 MET A C 1
ATOM 3164 O O . MET A 1 416 ? 33.212 -12.552 -40.356 1.00 95.94 416 MET A O 1
ATOM 3168 N N . LYS A 1 417 ? 31.427 -11.539 -39.447 1.00 94.69 417 LYS A N 1
ATOM 3169 C CA . LYS A 1 417 ? 30.754 -11.266 -40.729 1.00 94.69 417 LYS A CA 1
ATOM 3170 C C . LYS A 1 417 ? 31.523 -10.276 -41.606 1.00 94.69 417 LYS A C 1
ATOM 3172 O O . LYS A 1 417 ? 31.522 -10.424 -42.824 1.00 94.69 417 LYS A O 1
ATOM 3177 N N . ASN A 1 418 ? 32.182 -9.292 -40.999 1.00 94.25 418 ASN A N 1
ATOM 3178 C CA . ASN A 1 418 ? 32.960 -8.266 -41.693 1.00 94.25 418 ASN A CA 1
ATOM 3179 C C . ASN A 1 418 ? 34.422 -8.683 -41.948 1.00 94.25 418 ASN A C 1
ATOM 3181 O O . ASN A 1 418 ? 35.185 -7.885 -42.484 1.00 94.25 418 ASN A O 1
ATOM 3185 N N . GLY A 1 419 ? 34.828 -9.897 -41.552 1.00 94.56 419 GLY A N 1
ATOM 3186 C CA . GLY A 1 419 ? 36.191 -10.403 -41.747 1.00 94.56 419 GLY A CA 1
ATOM 3187 C C . GLY A 1 419 ? 37.254 -9.752 -40.853 1.00 94.56 419 GLY A C 1
ATOM 3188 O O . GLY A 1 419 ? 38.441 -9.880 -41.136 1.00 94.56 419 GLY A O 1
ATOM 3189 N N . VAL A 1 420 ? 36.852 -9.068 -39.776 1.00 95.69 420 VAL A N 1
ATOM 3190 C CA . VAL A 1 420 ? 37.772 -8.476 -38.784 1.00 95.69 420 VAL A CA 1
ATOM 3191 C C . VAL A 1 420 ? 38.474 -9.572 -37.976 1.00 95.69 420 VAL A C 1
ATOM 3193 O O . VAL A 1 420 ? 39.629 -9.421 -37.585 1.00 95.69 420 VAL A O 1
ATOM 3196 N N . ILE A 1 421 ? 37.786 -10.692 -37.738 1.00 96.75 421 ILE A N 1
ATOM 3197 C CA . ILE A 1 421 ? 38.324 -11.896 -37.094 1.00 96.75 421 ILE A CA 1
ATOM 3198 C C . ILE A 1 421 ? 37.896 -13.148 -37.868 1.00 96.75 421 ILE A C 1
ATOM 3200 O O . ILE A 1 421 ? 36.848 -13.152 -38.515 1.00 96.75 421 ILE A O 1
ATOM 3204 N N . SER A 1 422 ? 38.679 -14.229 -37.774 1.00 97.00 422 SER A N 1
ATOM 3205 C CA . SER A 1 422 ? 38.305 -15.515 -38.378 1.00 97.00 422 SER A CA 1
ATOM 3206 C C . SER A 1 422 ? 37.109 -16.152 -37.658 1.00 97.00 422 SER A C 1
ATOM 3208 O O . SER A 1 422 ? 36.818 -15.838 -36.496 1.00 97.00 422 SER A O 1
ATOM 3210 N N . LYS A 1 423 ? 36.418 -17.084 -38.329 1.00 95.00 423 LYS A N 1
ATOM 3211 C CA . LYS A 1 423 ? 35.284 -17.805 -37.732 1.00 95.00 423 LYS A CA 1
ATOM 3212 C C . LYS A 1 423 ? 35.717 -18.635 -36.525 1.00 95.00 423 LYS A C 1
ATOM 3214 O O . LYS A 1 423 ? 34.987 -18.697 -35.545 1.00 95.00 423 LYS A O 1
ATOM 3219 N N . GLU A 1 424 ? 36.907 -19.221 -36.568 1.00 95.94 424 GLU A N 1
ATOM 3220 C CA . GLU A 1 424 ? 37.485 -20.036 -35.496 1.00 95.94 424 GLU A CA 1
ATOM 3221 C C . GLU A 1 424 ? 37.733 -19.181 -34.248 1.00 95.94 424 GLU A C 1
ATOM 3223 O O . GLU A 1 424 ? 37.298 -19.537 -33.153 1.00 95.94 424 GLU A O 1
ATOM 3228 N N . VAL A 1 425 ? 38.349 -18.004 -34.421 1.00 97.25 425 VAL A N 1
ATOM 3229 C CA . VAL A 1 425 ? 38.598 -17.051 -33.327 1.00 97.25 425 VAL A CA 1
ATOM 3230 C C . VAL A 1 425 ? 37.285 -16.516 -32.757 1.00 97.25 425 VAL A C 1
ATOM 3232 O O . VAL A 1 425 ? 37.112 -16.466 -31.539 1.00 97.25 425 VAL A O 1
ATOM 3235 N N . GLY A 1 426 ? 36.345 -16.122 -33.619 1.00 96.75 426 GLY A N 1
ATOM 3236 C CA . GLY A 1 426 ? 35.031 -15.649 -33.191 1.00 96.75 426 GLY A CA 1
ATOM 3237 C C . GLY A 1 426 ? 34.239 -16.720 -32.440 1.00 96.75 426 GLY A C 1
ATOM 3238 O O . GLY A 1 426 ? 33.673 -16.438 -31.383 1.00 96.75 426 GLY A O 1
ATOM 3239 N N . ASN A 1 427 ? 34.276 -17.968 -32.918 1.00 96.94 427 ASN A N 1
ATOM 3240 C CA . ASN A 1 427 ? 33.643 -19.099 -32.250 1.00 96.94 427 ASN A CA 1
ATOM 3241 C C . ASN A 1 427 ? 34.248 -19.343 -30.869 1.00 96.94 427 ASN A C 1
ATOM 3243 O O . ASN A 1 427 ? 33.489 -19.410 -29.910 1.00 96.94 427 ASN A O 1
ATOM 3247 N N . ALA A 1 428 ? 35.578 -19.371 -30.746 1.00 97.38 428 ALA A N 1
ATOM 3248 C CA . ALA A 1 428 ? 36.249 -19.540 -29.460 1.00 97.38 428 ALA A CA 1
ATOM 3249 C C . ALA A 1 428 ? 35.894 -18.425 -28.457 1.00 97.38 428 ALA A C 1
ATOM 3251 O O . ALA A 1 428 ? 35.657 -18.701 -27.279 1.00 97.38 428 ALA A O 1
ATOM 3252 N N . LYS A 1 429 ? 35.799 -17.165 -28.914 1.00 97.69 429 LYS A N 1
ATOM 3253 C CA . LYS A 1 429 ? 35.368 -16.032 -28.075 1.00 97.69 429 LYS A CA 1
ATOM 3254 C C . LYS A 1 429 ? 33.920 -16.185 -27.598 1.00 97.69 429 LYS A C 1
ATOM 3256 O O . LYS A 1 429 ? 33.645 -15.995 -26.417 1.00 97.69 429 LYS A O 1
ATOM 3261 N N . LEU A 1 430 ? 33.001 -16.541 -28.493 1.00 97.69 430 LEU A N 1
ATOM 3262 C CA . LEU A 1 430 ? 31.591 -16.769 -28.157 1.00 97.69 430 LEU A CA 1
ATOM 3263 C C . LEU A 1 430 ? 31.411 -17.980 -27.226 1.00 97.69 430 LEU A C 1
ATOM 3265 O O . LEU A 1 430 ? 30.627 -17.907 -26.283 1.00 97.69 430 LEU A O 1
ATOM 3269 N N . ASP A 1 431 ? 32.168 -19.057 -27.429 1.00 96.94 431 ASP A N 1
ATOM 3270 C CA . ASP A 1 431 ? 32.132 -20.241 -26.564 1.00 96.94 431 ASP A CA 1
ATOM 3271 C C . ASP A 1 431 ? 32.676 -19.932 -25.166 1.00 96.94 431 ASP A C 1
ATOM 3273 O O . ASP A 1 431 ? 32.153 -20.442 -24.176 1.00 96.94 431 ASP A O 1
ATOM 3277 N N . SER A 1 432 ? 33.677 -19.050 -25.065 1.00 96.62 432 SER A N 1
ATOM 3278 C CA . SER A 1 432 ? 34.140 -18.511 -23.782 1.00 96.62 432 SER A CA 1
ATOM 3279 C C . SER A 1 432 ? 33.014 -17.773 -23.050 1.00 96.62 432 SER A C 1
ATOM 3281 O O . SER A 1 432 ? 32.722 -18.102 -21.902 1.00 96.62 432 SER A O 1
ATOM 3283 N N . LEU A 1 433 ? 32.291 -16.869 -23.732 1.00 96.69 433 LEU A N 1
ATOM 3284 C CA . LEU A 1 433 ? 31.114 -16.203 -23.151 1.00 96.69 433 LEU A CA 1
ATOM 3285 C C . LEU A 1 433 ? 30.038 -17.208 -22.719 1.00 96.69 433 LEU A C 1
ATOM 3287 O O . LEU A 1 433 ? 29.437 -17.052 -21.660 1.00 96.69 433 LEU A O 1
ATOM 3291 N N . GLY A 1 434 ? 29.825 -18.267 -23.504 1.00 96.94 434 GLY A N 1
ATOM 3292 C CA . GLY A 1 434 ? 28.859 -19.325 -23.208 1.00 96.94 434 GLY A CA 1
ATOM 3293 C C . GLY A 1 434 ? 29.131 -20.097 -21.910 1.00 96.94 434 GLY A C 1
ATOM 3294 O O . GLY A 1 434 ? 28.199 -20.687 -21.365 1.00 96.94 434 GLY A O 1
ATOM 3295 N N . ARG A 1 435 ? 30.371 -20.075 -21.396 1.00 96.75 435 ARG A N 1
ATOM 3296 C CA . ARG A 1 435 ? 30.783 -20.737 -20.141 1.00 96.75 435 ARG A CA 1
ATOM 3297 C C . ARG A 1 435 ? 30.695 -19.834 -18.907 1.00 96.75 435 ARG A C 1
ATOM 3299 O O . ARG A 1 435 ? 30.850 -20.326 -17.793 1.00 96.75 435 ARG A O 1
ATOM 3306 N N . ILE A 1 436 ? 30.460 -18.534 -19.082 1.00 96.12 436 ILE A N 1
ATOM 3307 C CA . ILE A 1 436 ? 30.410 -17.557 -17.986 1.00 96.12 436 ILE A CA 1
ATOM 3308 C C . ILE A 1 436 ? 28.993 -17.481 -17.409 1.00 96.12 436 ILE A C 1
ATOM 3310 O O . ILE A 1 436 ? 28.019 -17.548 -18.151 1.00 96.12 436 ILE A O 1
ATOM 3314 N N . SER A 1 437 ? 28.864 -17.277 -16.097 1.00 94.50 437 SER A N 1
ATOM 3315 C CA . SER A 1 437 ? 27.598 -16.924 -15.444 1.00 94.50 437 SER A CA 1
ATOM 3316 C C . SER A 1 437 ? 27.793 -15.737 -14.508 1.00 94.50 437 SER A C 1
ATOM 3318 O O . SER A 1 437 ? 28.713 -15.724 -13.691 1.00 94.50 437 SER A O 1
ATOM 3320 N N . ASN A 1 438 ? 26.911 -14.744 -14.602 1.00 93.69 438 ASN A N 1
ATOM 3321 C CA . ASN A 1 438 ? 26.947 -13.560 -13.747 1.00 93.69 438 ASN A CA 1
ATOM 3322 C C . ASN A 1 438 ? 26.142 -13.688 -12.443 1.00 93.69 438 ASN A C 1
ATOM 3324 O O . ASN A 1 438 ? 26.179 -12.775 -11.617 1.00 93.69 438 ASN A O 1
ATOM 3328 N N . THR A 1 439 ? 25.452 -14.811 -12.221 1.00 91.06 439 THR A N 1
ATOM 3329 C CA . THR A 1 439 ? 24.510 -15.003 -11.105 1.00 91.06 439 THR A CA 1
ATOM 3330 C C . THR A 1 439 ? 25.149 -14.772 -9.729 1.00 91.06 439 THR A C 1
ATOM 3332 O O . THR A 1 439 ? 24.556 -14.095 -8.892 1.00 91.06 439 THR A O 1
ATOM 3335 N N . SER A 1 440 ? 26.378 -15.254 -9.497 1.00 91.12 440 SER A N 1
ATOM 3336 C CA . SER A 1 440 ? 27.070 -15.048 -8.210 1.00 91.12 440 SER A CA 1
ATOM 3337 C C . SER A 1 440 ? 27.370 -13.569 -7.961 1.00 91.12 440 SER A C 1
ATOM 3339 O O . SER A 1 440 ? 27.012 -13.025 -6.920 1.00 91.12 440 SER A O 1
ATOM 3341 N N . GLN A 1 441 ? 27.958 -12.885 -8.951 1.00 93.19 441 GLN A N 1
ATOM 3342 C CA . GLN A 1 441 ? 28.256 -11.457 -8.836 1.00 93.19 441 GLN A CA 1
ATOM 3343 C C . GLN A 1 441 ? 26.981 -10.624 -8.685 1.00 93.19 441 GLN A C 1
ATOM 3345 O O . GLN A 1 441 ? 26.995 -9.619 -7.976 1.00 93.19 441 GLN A O 1
ATOM 3350 N N . MET A 1 442 ? 25.868 -11.052 -9.292 1.00 91.00 442 MET A N 1
ATOM 3351 C CA . MET A 1 442 ? 24.586 -10.391 -9.089 1.00 91.00 442 MET A CA 1
ATOM 3352 C C . MET A 1 442 ? 24.175 -10.377 -7.616 1.00 91.00 442 MET A C 1
ATOM 3354 O O . MET A 1 442 ? 23.877 -9.316 -7.065 1.00 91.00 442 MET A O 1
ATOM 3358 N N . GLY A 1 443 ? 24.193 -11.554 -6.986 1.00 89.56 443 GLY A N 1
ATOM 3359 C CA . GLY A 1 443 ? 23.815 -11.733 -5.589 1.00 89.56 443 GLY A CA 1
ATOM 3360 C C . GLY A 1 443 ? 24.739 -11.033 -4.591 1.00 89.56 443 GLY A C 1
ATOM 3361 O O . GLY A 1 443 ? 24.267 -10.669 -3.516 1.00 89.56 443 GLY A O 1
ATOM 3362 N N . ASP A 1 444 ? 26.013 -10.838 -4.935 1.00 90.62 444 ASP A N 1
ATOM 3363 C CA . ASP A 1 444 ? 27.021 -10.300 -4.013 1.00 90.62 444 ASP A CA 1
ATOM 3364 C C . ASP A 1 444 ? 27.261 -8.792 -4.158 1.00 90.62 444 ASP A C 1
ATOM 3366 O O . ASP A 1 444 ? 27.563 -8.121 -3.171 1.00 90.62 444 ASP A O 1
ATOM 3370 N N . ILE A 1 445 ? 27.116 -8.239 -5.366 1.00 92.31 445 ILE A N 1
ATOM 3371 C CA . ILE A 1 445 ? 27.362 -6.812 -5.636 1.00 92.31 445 ILE A CA 1
ATOM 3372 C C . ILE A 1 445 ? 26.090 -5.991 -5.437 1.00 92.31 445 ILE A C 1
ATOM 3374 O O . ILE A 1 445 ? 26.131 -4.916 -4.839 1.00 92.31 445 ILE A O 1
ATOM 3378 N N . TRP A 1 446 ? 24.960 -6.481 -5.951 1.00 91.56 446 TRP A N 1
ATOM 3379 C CA . TRP A 1 446 ? 23.731 -5.689 -6.069 1.00 91.56 446 TRP A CA 1
ATOM 3380 C C . TRP A 1 446 ? 22.702 -5.995 -4.990 1.00 91.56 446 TRP A C 1
ATOM 3382 O O . TRP A 1 446 ? 21.746 -5.237 -4.821 1.00 91.56 446 TRP A O 1
ATOM 3392 N N . TYR A 1 447 ? 22.908 -7.077 -4.240 1.00 92.69 447 TYR A N 1
ATOM 3393 C CA . TYR A 1 447 ? 21.986 -7.535 -3.216 1.00 92.69 447 TYR A CA 1
ATOM 3394 C C . TYR A 1 447 ? 22.691 -7.807 -1.890 1.00 92.69 447 TYR A C 1
ATOM 3396 O O . TYR A 1 447 ? 23.826 -8.264 -1.820 1.00 92.69 447 TYR A O 1
ATOM 3404 N N . ARG A 1 448 ? 21.980 -7.549 -0.795 1.00 91.94 448 ARG A N 1
ATOM 3405 C CA . ARG A 1 448 ? 22.368 -7.940 0.563 1.00 91.94 448 ARG A CA 1
ATOM 3406 C C . ARG A 1 448 ? 21.172 -8.555 1.289 1.00 91.94 448 ARG A C 1
ATOM 3408 O O . ARG A 1 448 ? 20.032 -8.298 0.898 1.00 91.94 448 ARG A O 1
ATOM 3415 N N . PRO A 1 449 ? 21.390 -9.351 2.349 1.00 92.06 449 PRO A N 1
ATOM 3416 C CA . PRO A 1 449 ? 20.301 -9.758 3.226 1.00 92.06 449 PRO A CA 1
ATOM 3417 C C . PRO A 1 449 ? 19.567 -8.530 3.780 1.00 92.06 449 PRO A C 1
ATOM 3419 O O . PRO A 1 449 ? 20.199 -7.594 4.274 1.00 92.06 449 PRO A O 1
ATOM 3422 N N . SER A 1 450 ? 18.243 -8.541 3.673 1.00 92.38 450 SER A N 1
ATOM 3423 C CA . SER A 1 450 ? 17.363 -7.495 4.191 1.00 92.38 450 SER A CA 1
ATOM 3424 C C . SER A 1 450 ? 16.928 -7.787 5.626 1.00 92.38 450 SER A C 1
ATOM 3426 O O . SER A 1 450 ? 16.842 -8.942 6.061 1.00 92.38 450 SER A O 1
ATOM 3428 N N . LEU A 1 451 ? 16.702 -6.714 6.377 1.00 93.88 451 LEU A N 1
ATOM 3429 C CA . LEU A 1 451 ? 16.456 -6.732 7.811 1.00 93.88 451 LEU A CA 1
ATOM 3430 C C . LEU A 1 451 ? 15.514 -5.586 8.178 1.00 93.88 451 LEU A C 1
ATOM 3432 O O . LEU A 1 451 ? 15.780 -4.442 7.825 1.00 93.88 451 LEU A O 1
ATOM 3436 N N . LEU A 1 452 ? 14.493 -5.879 8.977 1.00 95.00 452 LEU A N 1
ATOM 3437 C CA . LEU A 1 452 ? 13.662 -4.879 9.642 1.00 95.00 452 LEU A CA 1
ATOM 3438 C C . LEU A 1 452 ? 13.805 -5.029 11.159 1.00 95.00 452 LEU A C 1
ATOM 3440 O O . LEU A 1 452 ? 13.488 -6.087 11.702 1.00 95.00 452 LEU A O 1
ATOM 3444 N N . THR A 1 453 ? 14.244 -3.983 11.854 1.00 96.25 453 THR A N 1
ATOM 3445 C CA . THR A 1 453 ? 14.224 -3.933 13.323 1.00 96.25 453 THR A CA 1
ATOM 3446 C C . THR A 1 453 ? 13.273 -2.861 13.815 1.00 96.25 453 THR A C 1
ATOM 3448 O O . THR A 1 453 ? 13.078 -1.824 13.179 1.00 96.25 453 THR A O 1
ATOM 3451 N N . ASN A 1 454 ? 12.676 -3.104 14.976 1.00 96.25 454 ASN A N 1
ATOM 3452 C CA . ASN A 1 454 ? 11.879 -2.106 15.666 1.00 96.25 454 ASN A CA 1
ATOM 3453 C C . ASN A 1 454 ? 12.050 -2.248 17.170 1.00 96.25 454 ASN A C 1
ATOM 3455 O O . ASN A 1 454 ? 12.016 -3.356 17.702 1.00 96.25 454 ASN A O 1
ATOM 3459 N N . HIS A 1 455 ? 12.152 -1.109 17.840 1.00 97.19 455 HIS A N 1
ATOM 3460 C CA . HIS A 1 455 ? 12.217 -0.994 19.286 1.00 97.19 455 HIS A CA 1
ATOM 3461 C C . HIS A 1 455 ? 11.170 0.019 19.718 1.00 97.19 455 HIS A C 1
ATOM 3463 O O . HIS A 1 455 ? 11.125 1.119 19.176 1.00 97.19 455 HIS A O 1
ATOM 3469 N N . THR A 1 456 ? 10.310 -0.338 20.661 1.00 97.75 456 THR A N 1
ATOM 3470 C CA . THR A 1 456 ? 9.285 0.544 21.219 1.00 97.75 456 THR A CA 1
ATOM 3471 C C . THR A 1 456 ? 9.366 0.503 22.734 1.00 97.75 456 THR A C 1
ATOM 3473 O O . THR A 1 456 ? 9.284 -0.566 23.329 1.00 97.75 456 THR A O 1
ATOM 3476 N N . VAL A 1 457 ? 9.513 1.668 23.355 1.00 98.06 457 VAL A N 1
ATOM 3477 C CA . VAL A 1 457 ? 9.417 1.854 24.804 1.00 98.06 457 VAL A CA 1
ATOM 3478 C C . VAL A 1 457 ? 8.166 2.662 25.083 1.00 98.06 457 VAL A C 1
ATOM 3480 O O . VAL A 1 457 ? 7.971 3.725 24.498 1.00 98.06 457 VAL A O 1
ATOM 3483 N N . THR A 1 458 ? 7.336 2.192 26.001 1.00 97.50 458 THR A N 1
ATOM 3484 C CA . THR A 1 458 ? 6.099 2.863 26.385 1.00 97.50 458 THR A CA 1
ATOM 3485 C C . THR A 1 458 ? 6.057 3.058 27.891 1.00 97.50 458 THR A C 1
ATOM 3487 O O . THR A 1 458 ? 6.402 2.162 28.653 1.00 97.50 458 THR A O 1
ATOM 3490 N N . VAL A 1 459 ? 5.598 4.227 28.320 1.00 97.00 459 VAL A N 1
ATOM 3491 C CA . VAL A 1 459 ? 5.371 4.588 29.717 1.00 97.00 459 VAL A CA 1
ATOM 3492 C C . VAL A 1 459 ? 3.923 5.040 29.848 1.00 97.00 459 VAL A C 1
ATOM 3494 O O . VAL A 1 459 ? 3.498 6.004 29.205 1.00 97.00 459 VAL A O 1
ATOM 3497 N N . SER A 1 460 ? 3.145 4.346 30.672 1.00 96.12 460 SER A N 1
ATOM 3498 C CA . SER A 1 460 ? 1.727 4.652 30.877 1.00 96.12 460 SER A CA 1
ATOM 3499 C C . SER A 1 460 ? 1.340 4.560 32.346 1.00 96.12 460 SER A C 1
ATOM 3501 O O . SER A 1 460 ? 1.975 3.845 33.113 1.00 96.12 460 SER A O 1
ATOM 3503 N N . GLY A 1 461 ? 0.308 5.291 32.750 1.00 94.19 461 GLY A N 1
ATOM 3504 C CA . GLY A 1 461 ? -0.199 5.264 34.119 1.00 94.19 461 GLY A CA 1
ATOM 3505 C C . GLY A 1 461 ? -0.950 6.538 34.465 1.00 94.19 461 GLY A C 1
ATOM 3506 O O . GLY A 1 461 ? -1.300 7.328 33.584 1.00 94.19 461 GLY A O 1
ATOM 3507 N N . GLY A 1 462 ? -1.183 6.751 35.757 1.00 93.75 462 GLY A N 1
ATOM 3508 C CA . GLY A 1 462 ? -1.741 7.996 36.268 1.00 93.75 462 GLY A CA 1
ATOM 3509 C C . GLY A 1 462 ? -2.791 7.790 37.351 1.00 93.75 462 GLY A C 1
ATOM 3510 O O . GLY A 1 462 ? -2.890 6.746 37.983 1.00 93.75 462 GLY A O 1
ATOM 3511 N N . THR A 1 463 ? -3.585 8.824 37.576 1.00 92.62 463 THR A N 1
ATOM 3512 C CA . THR A 1 463 ? -4.670 8.870 38.557 1.00 92.62 463 THR A CA 1
ATOM 3513 C C . THR A 1 463 ? -6.004 9.097 37.854 1.00 92.62 463 THR A C 1
ATOM 3515 O O . THR A 1 463 ? -6.054 9.409 36.665 1.00 92.62 463 THR A O 1
ATOM 3518 N N . ASP A 1 464 ? -7.104 9.058 38.603 1.00 89.75 464 ASP A N 1
ATOM 3519 C CA . ASP A 1 464 ? -8.431 9.357 38.055 1.00 89.75 464 ASP A CA 1
ATOM 3520 C C . ASP A 1 464 ? -8.543 10.777 37.480 1.00 89.75 464 ASP A C 1
ATOM 3522 O O . ASP A 1 464 ? -9.378 11.017 36.611 1.00 89.75 464 ASP A O 1
ATOM 3526 N N . LYS A 1 465 ? -7.706 11.720 37.941 1.00 92.75 465 LYS A N 1
ATOM 3527 C CA . LYS A 1 465 ? -7.687 13.117 37.472 1.00 92.75 465 LYS A CA 1
ATOM 3528 C C . LYS A 1 465 ? -6.772 13.354 36.276 1.00 92.75 465 LYS A C 1
ATOM 3530 O O . LYS A 1 465 ? -6.986 14.309 35.536 1.00 92.75 465 LYS A O 1
ATOM 3535 N N . HIS A 1 466 ? -5.744 12.533 36.107 1.00 95.38 466 HIS A N 1
ATOM 3536 C CA . HIS A 1 466 ? -4.761 12.683 35.041 1.00 95.38 466 HIS A CA 1
ATOM 3537 C C . HIS A 1 466 ? -4.166 11.325 34.702 1.00 95.38 466 HIS A C 1
ATOM 3539 O O . HIS A 1 466 ? -3.545 10.707 35.562 1.00 95.38 466 HIS A O 1
ATOM 3545 N N . ALA A 1 467 ? -4.349 10.886 33.462 1.00 95.69 467 ALA A N 1
ATOM 3546 C CA . ALA A 1 467 ? -3.771 9.663 32.931 1.00 95.69 467 ALA A CA 1
ATOM 3547 C C . ALA A 1 467 ? -2.915 9.982 31.705 1.00 95.69 467 ALA A C 1
ATOM 3549 O O . ALA A 1 467 ? -3.238 10.882 30.930 1.00 95.69 467 ALA A O 1
ATOM 3550 N N . TYR A 1 468 ? -1.832 9.234 31.523 1.00 95.75 468 TYR A N 1
ATOM 3551 C CA . TYR A 1 468 ? -0.880 9.455 30.445 1.00 95.75 468 TYR A CA 1
ATOM 3552 C C . TYR A 1 468 ? -0.485 8.154 29.747 1.00 95.75 468 TYR A C 1
ATOM 3554 O O . TYR A 1 468 ? -0.468 7.071 30.340 1.00 95.75 468 TYR A O 1
ATOM 3562 N N . TYR A 1 469 ? -0.151 8.282 28.468 1.00 97.25 469 TYR A N 1
ATOM 3563 C CA . TYR A 1 469 ? 0.452 7.254 27.631 1.00 97.25 469 TYR A CA 1
ATOM 3564 C C . TYR A 1 469 ? 1.520 7.921 26.770 1.00 97.25 469 TYR A C 1
ATOM 3566 O O . TYR A 1 469 ? 1.217 8.853 26.032 1.00 97.25 469 TYR A O 1
ATOM 3574 N N . ASN A 1 470 ? 2.765 7.474 26.875 1.00 97.56 470 ASN A N 1
ATOM 3575 C CA . ASN A 1 470 ? 3.878 7.979 26.079 1.00 97.56 470 ASN A CA 1
ATOM 3576 C C . ASN A 1 470 ? 4.612 6.794 25.467 1.00 97.56 470 ASN A C 1
ATOM 3578 O O . ASN A 1 470 ? 4.895 5.835 26.173 1.00 97.56 470 ASN A O 1
ATOM 3582 N N . SER A 1 471 ? 4.932 6.860 24.184 1.00 97.38 471 SER A N 1
ATOM 3583 C CA . SER A 1 471 ? 5.587 5.795 23.436 1.00 97.38 471 SER A CA 1
ATOM 3584 C C . SER A 1 471 ? 6.666 6.385 22.544 1.00 97.38 471 SER A C 1
ATOM 3586 O O . SER A 1 471 ? 6.419 7.346 21.819 1.00 97.38 471 SER A O 1
ATOM 3588 N N . PHE A 1 472 ? 7.865 5.824 22.612 1.00 97.94 472 PHE A N 1
ATOM 3589 C CA . PHE A 1 472 ? 8.989 6.154 21.750 1.00 97.94 472 PHE A CA 1
ATOM 3590 C C . PHE A 1 472 ? 9.357 4.915 20.948 1.00 97.94 472 PHE A C 1
ATOM 3592 O O . PHE A 1 472 ? 9.556 3.848 21.529 1.00 97.94 472 PHE A O 1
ATOM 3599 N N . ALA A 1 473 ? 9.471 5.055 19.631 1.00 97.19 473 ALA A N 1
ATOM 3600 C CA . ALA A 1 473 ? 9.885 3.963 18.772 1.00 97.19 473 ALA A CA 1
ATOM 3601 C C . ALA A 1 473 ? 10.989 4.362 17.797 1.00 97.19 473 ALA A C 1
ATOM 3603 O O . ALA A 1 473 ? 11.004 5.471 17.262 1.00 97.19 473 ALA A O 1
ATOM 3604 N N . TYR A 1 474 ? 11.885 3.415 17.548 1.00 97.38 474 TYR A N 1
ATOM 3605 C CA . TYR A 1 474 ? 12.904 3.485 16.514 1.00 97.38 474 TYR A CA 1
ATOM 3606 C C . TYR A 1 474 ? 12.788 2.253 15.621 1.00 97.38 474 TYR A C 1
ATOM 3608 O O . TYR A 1 474 ? 12.755 1.124 16.113 1.00 97.38 474 TYR A O 1
ATOM 3616 N N . THR A 1 475 ? 12.721 2.486 14.316 1.00 96.62 475 THR A N 1
ATOM 3617 C CA . THR A 1 475 ? 12.683 1.452 13.285 1.00 96.62 475 THR A CA 1
ATOM 3618 C C . THR A 1 475 ? 13.865 1.653 12.340 1.00 96.62 475 THR A C 1
ATOM 3620 O O . THR A 1 475 ? 14.027 2.752 11.804 1.00 96.62 475 THR A O 1
ATOM 3623 N N . ASP A 1 476 ? 14.643 0.597 12.103 1.00 95.88 476 ASP A N 1
ATOM 3624 C CA . ASP A 1 476 ? 15.682 0.540 11.067 1.00 95.88 476 ASP A CA 1
ATOM 3625 C C . ASP A 1 476 ? 15.269 -0.497 10.018 1.00 95.88 476 ASP A C 1
ATOM 3627 O O . ASP A 1 476 ? 15.090 -1.683 10.315 1.00 95.88 476 ASP A O 1
ATOM 3631 N N . ASN A 1 477 ? 15.063 -0.033 8.791 1.00 94.00 477 ASN A N 1
ATOM 3632 C CA . ASN A 1 477 ? 14.655 -0.850 7.660 1.00 94.00 477 ASN A CA 1
ATOM 3633 C C . ASN A 1 477 ? 15.809 -0.932 6.654 1.00 94.00 477 ASN A C 1
ATOM 3635 O O . ASN A 1 477 ? 16.015 -0.057 5.810 1.00 94.00 477 ASN A O 1
ATOM 3639 N N . LYS A 1 478 ? 16.583 -2.012 6.725 1.00 93.06 478 LYS A N 1
ATOM 3640 C CA . LYS A 1 478 ? 17.661 -2.284 5.775 1.00 93.06 478 LYS A CA 1
ATOM 3641 C C . LYS A 1 478 ? 17.098 -3.062 4.598 1.00 93.06 478 LYS A C 1
ATOM 3643 O O . LYS A 1 478 ? 16.915 -4.278 4.668 1.00 93.06 478 LYS A O 1
ATOM 3648 N N . SER A 1 479 ? 16.879 -2.356 3.491 1.00 91.31 479 SER A N 1
ATOM 3649 C CA . SER A 1 479 ? 16.488 -2.983 2.228 1.00 91.31 479 SER A CA 1
ATOM 3650 C C . SER A 1 479 ? 17.564 -3.951 1.720 1.00 91.31 479 SER A C 1
ATOM 3652 O O . SER A 1 479 ? 18.734 -3.895 2.125 1.00 91.31 479 SER A O 1
ATOM 3654 N N . TYR A 1 480 ? 17.175 -4.808 0.776 1.00 91.81 480 TYR A N 1
ATOM 3655 C CA . TYR A 1 480 ? 18.098 -5.710 0.089 1.00 91.81 480 TYR A CA 1
ATOM 3656 C C . TYR A 1 480 ? 19.081 -4.983 -0.837 1.00 91.81 480 TYR A C 1
ATOM 3658 O O . TYR A 1 480 ? 19.976 -5.622 -1.378 1.00 91.81 480 TYR A O 1
ATOM 3666 N N . THR A 1 481 ? 18.933 -3.670 -1.024 1.00 91.31 481 THR A N 1
ATOM 3667 C CA . THR A 1 481 ? 19.789 -2.851 -1.881 1.00 91.31 481 THR A CA 1
ATOM 3668 C C . THR A 1 481 ? 20.963 -2.292 -1.067 1.00 91.31 481 THR A C 1
ATOM 3670 O O . THR A 1 481 ? 20.744 -1.590 -0.072 1.00 91.31 481 THR A O 1
ATOM 3673 N N . PRO A 1 482 ? 22.222 -2.583 -1.437 1.00 90.69 482 PRO A N 1
ATOM 3674 C CA . PRO A 1 482 ? 23.391 -1.980 -0.806 1.00 90.69 482 PRO A CA 1
ATOM 3675 C C . PRO A 1 482 ? 23.384 -0.445 -0.911 1.00 90.69 482 PRO A C 1
ATOM 3677 O O . PRO A 1 482 ? 22.911 0.124 -1.888 1.00 90.69 482 PRO A O 1
ATOM 3680 N N . GLY A 1 483 ? 23.896 0.242 0.114 1.00 87.44 483 GLY A N 1
ATOM 3681 C CA . GLY A 1 483 ? 23.931 1.713 0.172 1.00 87.44 483 GLY A CA 1
ATOM 3682 C C . GLY A 1 483 ? 22.636 2.378 0.662 1.00 87.44 483 GLY A C 1
ATOM 3683 O O . GLY A 1 483 ? 22.713 3.440 1.276 1.00 87.44 483 GLY A O 1
ATOM 3684 N N . SER A 1 484 ? 21.478 1.728 0.505 1.00 92.81 484 SER A N 1
ATOM 3685 C CA . SER A 1 484 ? 20.191 2.229 1.004 1.00 92.81 484 SER A CA 1
ATOM 3686 C C . SER A 1 484 ? 20.099 2.216 2.536 1.00 92.81 484 SER A C 1
ATOM 3688 O O . SER A 1 484 ? 20.510 1.248 3.191 1.00 92.81 484 SER A O 1
ATOM 3690 N N . LYS A 1 485 ? 19.522 3.270 3.115 1.00 93.62 485 LYS A N 1
ATOM 3691 C CA . LYS A 1 485 ? 19.216 3.415 4.547 1.00 93.62 485 LYS A CA 1
ATOM 3692 C C . LYS A 1 485 ? 17.810 3.987 4.715 1.00 93.62 485 LYS A C 1
ATOM 3694 O O . LYS A 1 485 ? 17.471 4.938 4.017 1.00 93.62 485 LYS A O 1
ATOM 3699 N N . ASP A 1 486 ? 17.043 3.464 5.667 1.00 95.25 486 ASP A N 1
ATOM 3700 C CA . ASP A 1 486 ? 15.699 3.941 6.012 1.00 95.25 486 ASP A CA 1
ATOM 3701 C C . ASP A 1 486 ? 15.506 3.848 7.532 1.00 95.25 486 ASP A C 1
ATOM 3703 O O . ASP A 1 486 ? 15.363 2.765 8.097 1.00 95.25 486 ASP A O 1
ATOM 3707 N N . ASN A 1 487 ? 15.570 5.003 8.197 1.00 96.12 487 ASN A N 1
ATOM 3708 C CA . ASN A 1 487 ? 15.460 5.125 9.646 1.00 96.12 487 ASN A CA 1
ATOM 3709 C C . ASN A 1 487 ? 14.224 5.935 10.011 1.00 96.12 487 ASN A C 1
ATOM 3711 O O . ASN A 1 487 ? 14.032 7.047 9.516 1.00 96.12 487 ASN A O 1
ATOM 3715 N N . THR A 1 488 ? 13.429 5.429 10.949 1.00 96.50 488 THR A N 1
ATOM 3716 C CA . THR A 1 488 ? 12.233 6.123 11.428 1.00 96.50 488 THR A CA 1
ATOM 3717 C C . THR A 1 488 ? 12.241 6.248 12.941 1.00 96.50 488 THR A C 1
ATOM 3719 O O . THR A 1 488 ? 12.324 5.251 13.652 1.00 96.50 488 THR A O 1
ATOM 3722 N N . PHE A 1 489 ? 12.085 7.474 13.434 1.00 97.44 489 PHE A N 1
ATOM 3723 C CA . PHE A 1 489 ? 11.841 7.772 14.843 1.00 97.44 489 PHE A CA 1
ATOM 3724 C C . PHE A 1 489 ? 10.387 8.188 15.024 1.00 97.44 489 PHE A C 1
ATOM 3726 O O . PHE A 1 489 ? 9.886 9.018 14.262 1.00 97.44 489 PHE A O 1
ATOM 3733 N N . LYS A 1 490 ? 9.713 7.639 16.034 1.00 96.56 490 LYS A N 1
ATOM 3734 C CA . LYS A 1 490 ? 8.322 7.955 16.368 1.00 96.56 490 LYS A CA 1
ATOM 3735 C C . LYS A 1 490 ? 8.201 8.311 17.843 1.00 96.56 490 LYS A C 1
ATOM 3737 O O . LYS A 1 490 ? 8.781 7.646 18.695 1.00 96.56 490 LYS A O 1
ATOM 3742 N N . LEU A 1 491 ? 7.414 9.337 18.134 1.00 96.75 491 LEU A N 1
ATOM 3743 C CA . LEU A 1 491 ? 6.978 9.693 19.478 1.00 96.75 491 LEU A CA 1
ATOM 3744 C C . LEU A 1 491 ? 5.459 9.821 19.458 1.00 96.75 491 LEU A C 1
ATOM 3746 O O . LEU A 1 491 ? 4.925 10.639 18.717 1.00 96.75 491 LEU A O 1
ATOM 3750 N N . ASN A 1 492 ? 4.774 9.055 20.291 1.00 96.12 492 ASN A N 1
ATOM 3751 C CA . ASN A 1 492 ? 3.351 9.207 20.544 1.00 96.12 492 ASN A CA 1
ATOM 3752 C C . ASN A 1 492 ? 3.159 9.602 22.008 1.00 96.12 492 ASN A C 1
ATOM 3754 O O . ASN A 1 492 ? 3.699 8.964 22.907 1.00 96.12 492 ASN A O 1
ATOM 3758 N N . THR A 1 493 ? 2.409 10.665 22.263 1.00 96.12 493 THR A N 1
ATOM 3759 C CA . THR A 1 493 ? 2.034 11.083 23.612 1.00 96.12 493 THR A CA 1
ATOM 3760 C C . THR A 1 493 ? 0.548 11.376 23.666 1.00 96.12 493 THR A C 1
ATOM 3762 O O . THR A 1 493 ? -0.007 12.014 22.774 1.00 96.12 493 THR A O 1
ATOM 3765 N N . ARG A 1 494 ? -0.102 10.932 24.736 1.00 96.00 494 ARG A N 1
ATOM 3766 C CA . ARG A 1 494 ? -1.490 11.232 25.055 1.00 96.00 494 ARG A CA 1
ATOM 3767 C C . ARG A 1 494 ? -1.622 11.517 26.543 1.00 96.00 494 ARG A C 1
ATOM 3769 O O . ARG A 1 494 ? -1.161 10.745 27.380 1.00 96.00 494 ARG A O 1
ATOM 3776 N N . GLN A 1 495 ? -2.284 12.622 26.850 1.00 96.38 495 GLN A N 1
ATOM 3777 C CA . GLN A 1 495 ? -2.548 13.119 28.192 1.00 96.38 495 GLN A CA 1
ATOM 3778 C C . GLN A 1 495 ? -4.057 13.327 28.328 1.00 96.38 495 GLN A C 1
ATOM 3780 O O . GLN A 1 495 ? -4.635 14.128 27.594 1.00 96.38 495 GLN A O 1
ATOM 3785 N N . ASP A 1 496 ? -4.701 12.616 29.248 1.00 95.88 496 ASP A N 1
ATOM 3786 C CA . ASP A 1 496 ? -6.129 12.729 29.543 1.00 95.88 496 ASP A CA 1
ATOM 3787 C C . ASP A 1 496 ? -6.303 13.367 30.936 1.00 95.88 496 ASP A C 1
ATOM 3789 O O . ASP A 1 496 ? -5.863 12.822 31.947 1.00 95.88 496 ASP A O 1
ATOM 3793 N N . PHE A 1 497 ? -6.957 14.526 30.999 1.00 95.88 497 PHE A N 1
ATOM 3794 C CA . PHE A 1 497 ? -7.242 15.297 32.210 1.00 95.88 497 PHE A CA 1
ATOM 3795 C C . PHE A 1 497 ? -8.737 15.248 32.541 1.00 95.88 497 PHE A C 1
ATOM 3797 O O . PHE A 1 497 ? -9.582 15.716 31.776 1.00 95.88 497 PHE A O 1
ATOM 3804 N N . ASN A 1 498 ? -9.073 14.740 33.724 1.00 95.00 498 ASN A N 1
ATOM 3805 C CA . ASN A 1 498 ? -10.424 14.741 34.277 1.00 95.00 498 ASN A CA 1
ATOM 3806 C C . ASN A 1 498 ? -10.483 15.747 35.436 1.00 95.00 498 ASN A C 1
ATOM 3808 O O . ASN A 1 498 ? -10.243 15.397 36.592 1.00 95.00 498 ASN A O 1
ATOM 3812 N N . PHE A 1 499 ? -10.795 17.009 35.135 1.00 93.06 499 PHE A N 1
ATOM 3813 C CA . PHE A 1 499 ? -10.829 18.074 36.146 1.00 93.06 499 PHE A CA 1
ATOM 3814 C C . PHE A 1 499 ? -11.910 17.823 37.198 1.00 93.06 499 PHE A C 1
ATOM 3816 O O . PHE A 1 499 ? -11.676 17.954 38.400 1.00 93.06 499 PHE A O 1
ATOM 3823 N N . ASN A 1 500 ? -13.104 17.453 36.740 1.00 91.88 500 ASN A N 1
ATOM 3824 C CA . ASN A 1 500 ? -14.240 17.084 37.573 1.00 91.88 500 ASN A CA 1
ATOM 3825 C C . ASN A 1 500 ? -15.218 16.218 36.754 1.00 91.88 500 ASN A C 1
ATOM 3827 O O . ASN A 1 500 ? -14.935 15.821 35.624 1.00 91.88 500 ASN A O 1
ATOM 3831 N N . ARG A 1 501 ? -16.393 15.909 37.316 1.00 89.25 501 ARG A N 1
ATOM 3832 C CA . ARG A 1 501 ? -17.433 15.146 36.604 1.00 89.25 501 ARG A CA 1
ATOM 3833 C C . ARG A 1 501 ? -18.020 15.894 35.400 1.00 89.25 501 ARG A C 1
ATOM 3835 O O . ARG A 1 501 ? -18.623 15.241 34.560 1.00 89.25 501 ARG A O 1
ATOM 3842 N N . LEU A 1 502 ? -17.864 17.215 35.314 1.00 92.81 502 LEU A N 1
ATOM 3843 C CA . LEU A 1 502 ? -18.393 18.054 34.238 1.00 92.81 502 LEU A CA 1
ATOM 3844 C C . LEU A 1 502 ? -17.421 18.146 33.057 1.00 92.81 502 LEU A C 1
ATOM 3846 O O . LEU A 1 502 ? -17.858 17.989 31.927 1.00 92.81 502 LEU A O 1
ATOM 3850 N N . LEU A 1 503 ? -16.130 18.374 33.302 1.00 95.62 503 LEU A N 1
ATOM 3851 C CA . LEU A 1 503 ? -15.145 18.733 32.282 1.00 95.62 503 LEU A CA 1
ATOM 3852 C C . LEU A 1 503 ? -14.000 17.717 32.200 1.00 95.62 503 LEU A C 1
ATOM 3854 O O . LEU A 1 503 ? -13.292 17.471 33.183 1.00 95.62 503 LEU A O 1
ATOM 3858 N N . LYS A 1 504 ? -13.776 17.201 30.989 1.00 96.56 504 LYS A N 1
ATOM 3859 C CA . LYS A 1 504 ? -12.625 16.370 30.620 1.00 96.56 504 LYS A CA 1
ATOM 3860 C C . LYS A 1 504 ? -11.928 16.963 29.404 1.00 96.56 504 LYS A C 1
ATOM 3862 O O . LYS A 1 504 ? -12.594 17.468 28.504 1.00 96.56 504 LYS A O 1
ATOM 3867 N N . ILE A 1 505 ? -10.606 16.888 29.368 1.00 96.50 505 ILE A N 1
ATOM 3868 C CA . ILE A 1 505 ? -9.790 17.360 28.248 1.00 96.50 505 ILE A CA 1
ATOM 3869 C C . ILE A 1 505 ? -8.748 16.296 27.944 1.00 96.50 505 ILE A C 1
ATOM 3871 O O . ILE A 1 505 ? -8.148 15.760 28.868 1.00 96.50 505 ILE A O 1
ATOM 3875 N N . TYR A 1 506 ? -8.494 16.012 26.672 1.00 95.12 506 TYR A N 1
ATOM 3876 C CA . TYR A 1 506 ? -7.316 15.253 26.273 1.00 95.12 506 TYR A CA 1
ATOM 3877 C C . TYR A 1 506 ? -6.493 16.023 25.251 1.00 95.12 506 TYR A C 1
ATOM 3879 O O . TYR A 1 506 ? -7.036 16.774 24.440 1.00 95.12 506 TYR A O 1
ATOM 3887 N N . VAL A 1 507 ? -5.185 15.800 25.283 1.00 96.19 507 VAL A N 1
ATOM 3888 C CA . VAL A 1 507 ? -4.228 16.289 24.290 1.00 96.19 507 VAL A CA 1
ATOM 3889 C C . VAL A 1 507 ? -3.372 15.110 23.860 1.00 96.19 507 VAL A C 1
ATOM 3891 O O . VAL A 1 507 ? -2.875 14.370 24.709 1.00 96.19 507 VAL A O 1
ATOM 3894 N N . SER A 1 508 ? -3.198 14.922 22.558 1.00 95.19 508 SER A N 1
ATOM 3895 C CA . SER A 1 508 ? -2.281 13.932 22.010 1.00 95.19 508 SER A CA 1
ATOM 3896 C C . SER A 1 508 ? -1.439 14.495 20.873 1.00 95.19 508 SER A C 1
ATOM 3898 O O . SER A 1 508 ? -1.866 15.397 20.147 1.00 95.19 508 SER A O 1
ATOM 3900 N N . ALA A 1 509 ? -0.230 13.962 20.732 1.00 95.00 509 ALA A N 1
ATOM 3901 C CA . ALA A 1 509 ? 0.674 14.273 19.642 1.00 95.00 509 ALA A CA 1
ATOM 3902 C C . ALA A 1 509 ? 1.366 13.003 19.136 1.00 95.00 509 ALA A C 1
ATOM 3904 O O . ALA A 1 509 ? 1.976 12.279 19.918 1.00 95.00 509 ALA A O 1
ATOM 3905 N N . ASP A 1 510 ? 1.305 12.781 17.827 1.00 94.81 510 ASP A N 1
ATOM 3906 C CA . ASP A 1 510 ? 2.042 11.739 17.119 1.00 94.81 510 ASP A CA 1
ATOM 3907 C C . ASP A 1 510 ? 3.072 12.412 16.214 1.00 94.81 510 ASP A C 1
ATOM 3909 O O . ASP A 1 510 ? 2.721 13.100 15.252 1.00 94.81 510 ASP A O 1
ATOM 3913 N N . LEU A 1 511 ? 4.347 12.246 16.539 1.00 96.44 511 LEU A N 1
ATOM 3914 C CA . LEU A 1 511 ? 5.473 12.806 15.809 1.00 96.44 511 LEU A CA 1
ATOM 3915 C C . LEU A 1 511 ? 6.242 11.671 15.147 1.00 96.44 511 LEU A C 1
ATOM 3917 O O . LEU A 1 511 ? 6.524 10.650 15.768 1.00 96.44 511 LEU A O 1
ATOM 3921 N N . THR A 1 512 ? 6.597 11.840 13.883 1.00 96.56 512 THR A N 1
ATOM 3922 C CA . THR A 1 512 ? 7.405 10.886 13.125 1.00 96.56 512 THR A CA 1
ATOM 3923 C C . THR A 1 512 ? 8.452 11.643 12.332 1.00 96.56 512 THR A C 1
ATOM 3925 O O . THR A 1 512 ? 8.114 12.579 11.613 1.00 96.56 512 THR A O 1
ATOM 3928 N N . ASN A 1 513 ? 9.710 11.225 12.434 1.00 97.56 513 ASN A N 1
ATOM 3929 C CA . ASN A 1 513 ? 10.772 11.656 11.535 1.00 97.56 513 ASN A CA 1
ATOM 3930 C C . ASN A 1 513 ? 11.312 10.436 10.795 1.00 97.56 513 ASN A C 1
ATOM 3932 O O . ASN A 1 513 ? 11.861 9.530 11.421 1.00 97.56 513 ASN A O 1
ATOM 3936 N N . ASN A 1 514 ? 11.157 10.423 9.478 1.00 96.12 514 ASN A N 1
ATOM 3937 C CA . ASN A 1 514 ? 11.717 9.405 8.604 1.00 96.12 514 ASN A CA 1
ATOM 3938 C C . ASN A 1 514 ? 12.874 10.014 7.804 1.00 96.12 514 ASN A C 1
ATOM 3940 O O . ASN A 1 514 ? 12.721 11.083 7.212 1.00 96.12 514 ASN A O 1
ATOM 3944 N N . SER A 1 515 ? 14.022 9.343 7.824 1.00 96.88 515 SER A N 1
ATOM 3945 C CA . SER A 1 515 ? 15.229 9.739 7.108 1.00 96.88 515 SER A CA 1
ATOM 3946 C C . SER A 1 515 ? 15.693 8.584 6.236 1.00 96.88 515 SER A C 1
ATOM 3948 O O . SER A 1 515 ? 16.057 7.519 6.748 1.00 96.88 515 SER A O 1
ATOM 3950 N N . THR A 1 516 ? 15.686 8.806 4.926 1.00 96.62 516 THR A N 1
ATOM 3951 C CA . THR A 1 516 ? 16.164 7.847 3.940 1.00 96.62 516 THR A CA 1
ATOM 3952 C C . THR A 1 516 ? 17.380 8.384 3.206 1.00 96.62 516 THR A C 1
ATOM 3954 O O . THR A 1 516 ? 17.577 9.590 3.020 1.00 96.62 516 THR A O 1
ATOM 3957 N N . THR A 1 517 ? 18.257 7.474 2.812 1.00 95.88 517 THR A N 1
ATOM 3958 C CA . THR A 1 517 ? 19.382 7.777 1.936 1.00 95.88 517 THR A CA 1
ATOM 3959 C C . THR A 1 517 ? 19.570 6.620 0.986 1.00 95.88 517 THR A C 1
ATOM 3961 O O . THR A 1 517 ? 19.780 5.497 1.429 1.00 95.88 517 THR A O 1
ATOM 3964 N N . ASP A 1 518 ? 19.547 6.918 -0.301 1.00 94.44 518 ASP A N 1
ATOM 3965 C CA . ASP A 1 518 ? 19.864 5.984 -1.368 1.00 94.44 518 ASP A CA 1
ATOM 3966 C C . ASP A 1 518 ? 21.019 6.550 -2.184 1.00 94.44 518 ASP A C 1
ATOM 3968 O O . ASP A 1 518 ? 21.096 7.760 -2.397 1.00 94.44 518 ASP A O 1
ATOM 3972 N N . SER A 1 519 ? 21.916 5.693 -2.661 1.00 91.69 519 SER A N 1
ATOM 3973 C CA . SER A 1 519 ? 22.936 6.095 -3.635 1.00 91.69 519 SER A CA 1
ATOM 3974 C C . SER A 1 519 ? 22.299 6.200 -5.035 1.00 91.69 519 SER A C 1
ATOM 3976 O O . SER A 1 519 ? 21.196 6.735 -5.203 1.00 91.69 519 SER A O 1
ATOM 3978 N N . ARG A 1 520 ? 22.937 5.663 -6.076 1.00 90.06 520 ARG A N 1
ATOM 3979 C CA . ARG A 1 520 ? 22.303 5.424 -7.382 1.00 90.06 520 ARG A CA 1
ATOM 3980 C C . ARG A 1 520 ? 22.054 3.932 -7.585 1.00 90.06 520 ARG A C 1
ATOM 3982 O O . ARG A 1 520 ? 22.721 3.330 -8.424 1.00 90.06 520 ARG A O 1
ATOM 3989 N N . PRO A 1 521 ? 21.152 3.320 -6.791 1.00 86.81 521 PRO A N 1
ATOM 3990 C CA . PRO A 1 521 ? 20.976 1.878 -6.806 1.00 86.81 521 PRO A CA 1
ATOM 3991 C C . PRO A 1 521 ? 20.572 1.394 -8.197 1.00 86.81 521 PRO A C 1
ATOM 3993 O O . PRO A 1 521 ? 19.665 1.946 -8.822 1.00 86.81 521 PRO A O 1
ATOM 3996 N N . ILE A 1 522 ? 21.230 0.336 -8.660 1.00 87.56 522 ILE A N 1
ATOM 3997 C CA . ILE A 1 522 ? 20.884 -0.349 -9.901 1.00 87.56 522 ILE A CA 1
ATOM 3998 C C . ILE A 1 522 ? 20.048 -1.569 -9.541 1.00 87.56 522 ILE A C 1
ATOM 4000 O O . ILE A 1 522 ? 20.402 -2.353 -8.665 1.00 87.56 522 ILE A O 1
ATOM 4004 N N . SER A 1 523 ? 18.918 -1.727 -10.220 1.00 85.56 523 SER A N 1
ATOM 4005 C CA . SER A 1 523 ? 18.122 -2.941 -10.108 1.00 85.56 523 SER A CA 1
ATOM 4006 C C . SER A 1 523 ? 18.464 -3.909 -11.228 1.00 85.56 523 SER A C 1
ATOM 4008 O O . SER A 1 523 ? 18.207 -3.591 -12.387 1.00 85.56 523 SER A O 1
ATOM 4010 N N . ILE A 1 524 ? 18.946 -5.097 -10.874 1.00 90.31 524 ILE A N 1
ATOM 4011 C CA . ILE A 1 524 ? 19.381 -6.117 -11.829 1.00 90.31 524 ILE A CA 1
ATOM 4012 C C . ILE A 1 524 ? 18.760 -7.481 -11.550 1.00 90.31 524 ILE A C 1
ATOM 4014 O O . ILE A 1 524 ? 18.693 -7.920 -10.409 1.00 90.31 524 ILE A O 1
ATOM 4018 N N . ASP A 1 525 ? 18.352 -8.192 -12.587 1.00 91.69 525 ASP A N 1
ATOM 4019 C CA . ASP A 1 525 ? 17.887 -9.573 -12.473 1.00 91.69 525 ASP A CA 1
ATOM 4020 C C . ASP A 1 525 ? 18.359 -10.405 -13.668 1.00 91.69 525 ASP A C 1
ATOM 4022 O O . ASP A 1 525 ? 19.050 -9.909 -14.561 1.00 91.69 525 ASP A O 1
ATOM 4026 N N . ASN A 1 526 ? 18.033 -11.696 -13.674 1.00 91.38 526 ASN A N 1
ATOM 4027 C CA . ASN A 1 526 ? 18.505 -12.630 -14.697 1.00 91.38 526 ASN A CA 1
ATOM 4028 C C . ASN A 1 526 ? 17.907 -12.388 -16.102 1.00 91.38 526 ASN A C 1
ATOM 4030 O O . ASN A 1 526 ? 18.232 -13.115 -17.043 1.00 91.38 526 ASN A O 1
ATOM 4034 N N . ARG A 1 527 ? 17.081 -11.343 -16.272 1.00 91.44 527 ARG A N 1
ATOM 4035 C CA . ARG A 1 527 ? 16.665 -10.818 -17.583 1.00 91.44 527 ARG A CA 1
ATOM 4036 C C . ARG A 1 527 ? 17.760 -9.990 -18.253 1.00 91.44 527 ARG A C 1
ATOM 4038 O O . ARG A 1 527 ? 17.583 -9.579 -19.397 1.00 91.44 527 ARG A O 1
ATOM 4045 N N . TYR A 1 528 ? 18.866 -9.718 -17.564 1.00 92.62 528 TYR A N 1
ATOM 4046 C CA . TYR A 1 528 ? 20.069 -9.127 -18.142 1.00 92.62 528 TYR A CA 1
ATOM 4047 C C . TYR A 1 528 ? 20.997 -10.183 -18.766 1.00 92.62 528 TYR A C 1
ATOM 4049 O O . TYR A 1 528 ? 20.857 -11.374 -18.499 1.00 92.62 528 TYR A O 1
ATOM 4057 N N . LEU A 1 529 ? 21.953 -9.743 -19.596 1.00 93.88 529 LEU A N 1
ATOM 4058 C CA . LEU A 1 529 ? 22.891 -10.610 -20.319 1.00 93.88 529 LEU A CA 1
ATOM 4059 C C . LEU A 1 529 ? 23.564 -11.632 -19.378 1.00 93.88 529 LEU A C 1
ATOM 4061 O O . LEU A 1 529 ? 24.319 -11.218 -18.496 1.00 93.88 529 LEU A O 1
ATOM 4065 N N . PRO A 1 530 ? 23.364 -12.948 -19.577 1.00 95.25 530 PRO A N 1
ATOM 4066 C CA . PRO A 1 530 ? 23.725 -13.969 -18.584 1.00 95.25 530 PRO A CA 1
ATOM 4067 C C . PRO A 1 530 ? 25.243 -14.158 -18.407 1.00 95.25 530 PRO A C 1
ATOM 4069 O O . PRO A 1 530 ? 25.699 -14.609 -17.357 1.00 95.25 530 PRO A O 1
ATOM 4072 N N . TYR A 1 531 ? 26.038 -13.761 -19.405 1.00 95.25 531 TYR A N 1
ATOM 4073 C CA . TYR A 1 531 ? 27.501 -13.860 -19.389 1.00 95.25 531 TYR A CA 1
ATOM 4074 C C . TYR A 1 531 ? 28.201 -12.580 -18.902 1.00 95.25 531 TYR A C 1
ATOM 4076 O O . TYR A 1 531 ? 29.425 -12.560 -18.791 1.00 95.25 531 TYR A O 1
ATOM 4084 N N . GLN A 1 532 ? 27.477 -11.477 -18.671 1.00 94.69 532 GLN A N 1
ATOM 4085 C CA . GLN A 1 532 ? 28.124 -10.202 -18.362 1.00 94.69 532 GLN A CA 1
ATOM 4086 C C . GLN A 1 532 ? 28.519 -10.118 -16.886 1.00 94.69 532 GLN A C 1
ATOM 4088 O O . GLN A 1 532 ? 27.667 -9.901 -16.024 1.00 94.69 532 GLN A O 1
ATOM 4093 N N . LEU A 1 533 ? 29.822 -10.194 -16.618 1.00 95.25 533 LEU A N 1
ATOM 4094 C CA . LEU A 1 533 ? 30.403 -9.941 -15.299 1.00 95.25 533 LEU A CA 1
ATOM 4095 C C . LEU A 1 533 ? 30.543 -8.437 -15.024 1.00 95.25 533 LEU A C 1
ATOM 4097 O O . LEU A 1 533 ? 30.693 -7.629 -15.937 1.00 95.25 533 LEU A O 1
ATOM 4101 N N . PHE A 1 534 ? 30.514 -8.068 -13.749 1.00 95.19 534 PHE A N 1
ATOM 4102 C CA . PHE A 1 534 ? 30.681 -6.707 -13.233 1.00 95.19 534 PHE A CA 1
ATOM 4103 C C . PHE A 1 534 ? 32.065 -6.469 -12.630 1.00 95.19 534 PHE A C 1
ATOM 4105 O O . PHE A 1 534 ? 32.489 -5.319 -12.531 1.00 95.19 534 PHE A O 1
ATOM 4112 N N . ARG A 1 535 ? 32.763 -7.538 -12.238 1.00 95.50 535 ARG A N 1
ATOM 4113 C CA . ARG A 1 535 ? 34.159 -7.524 -11.798 1.00 95.50 535 ARG A CA 1
ATOM 4114 C C . ARG A 1 535 ? 34.976 -8.578 -12.532 1.00 95.50 535 ARG A C 1
ATOM 4116 O O . ARG A 1 535 ? 34.426 -9.624 -12.880 1.00 95.50 535 ARG A O 1
ATOM 4123 N N . ASP A 1 536 ? 36.254 -8.293 -12.749 1.00 93.75 536 ASP A N 1
ATOM 4124 C CA . ASP A 1 536 ? 37.228 -9.294 -13.189 1.00 93.75 536 ASP A CA 1
ATOM 4125 C C . ASP A 1 536 ? 37.653 -10.218 -12.028 1.00 93.75 536 ASP A C 1
ATOM 4127 O O . ASP A 1 536 ? 37.227 -10.037 -10.882 1.00 93.75 536 ASP A O 1
ATOM 4131 N N . ASP A 1 537 ? 38.505 -11.202 -12.320 1.00 91.44 537 ASP A N 1
ATOM 4132 C CA . ASP A 1 537 ? 39.015 -12.166 -11.330 1.00 91.44 537 ASP A CA 1
ATOM 4133 C C . ASP A 1 537 ? 39.893 -11.513 -10.244 1.00 91.44 537 ASP A C 1
ATOM 4135 O O . ASP A 1 537 ? 40.050 -12.064 -9.156 1.00 91.44 537 ASP A O 1
ATOM 4139 N N . ASN A 1 538 ? 40.423 -10.313 -10.508 1.00 94.06 538 ASN A N 1
ATOM 4140 C CA . ASN A 1 538 ? 41.194 -9.515 -9.552 1.00 94.06 538 ASN A CA 1
ATOM 4141 C C . ASN A 1 538 ? 40.298 -8.594 -8.699 1.00 94.06 538 ASN A C 1
ATOM 4143 O O . ASN A 1 538 ? 40.792 -7.884 -7.823 1.00 94.06 538 ASN A O 1
ATOM 4147 N N . GLY A 1 539 ? 38.983 -8.589 -8.943 1.00 89.81 539 GLY A N 1
ATOM 4148 C CA . GLY A 1 539 ? 38.004 -7.766 -8.240 1.00 89.81 539 GLY A CA 1
ATOM 4149 C C . GLY A 1 539 ? 37.837 -6.343 -8.785 1.00 89.81 539 GLY A C 1
ATOM 4150 O O . GLY A 1 539 ? 37.066 -5.575 -8.201 1.00 89.81 539 GLY A O 1
ATOM 4151 N N . ASN A 1 540 ? 38.493 -5.980 -9.890 1.00 94.19 540 ASN A N 1
ATOM 4152 C CA . ASN A 1 540 ? 38.358 -4.660 -10.506 1.00 94.19 540 ASN A CA 1
ATOM 4153 C C . ASN A 1 540 ? 37.004 -4.525 -11.209 1.00 94.19 540 ASN A C 1
ATOM 4155 O O . ASN A 1 540 ? 36.557 -5.447 -11.891 1.00 94.19 540 ASN A O 1
ATOM 4159 N N . SER A 1 541 ? 36.360 -3.361 -11.087 1.00 93.50 541 SER A N 1
ATOM 4160 C CA . SER A 1 541 ? 35.093 -3.070 -11.764 1.00 93.50 541 SER A CA 1
ATOM 4161 C C . SER A 1 541 ? 35.258 -3.086 -13.294 1.00 93.50 541 SER A C 1
ATOM 4163 O O . SER A 1 541 ? 36.126 -2.407 -13.842 1.00 93.50 541 SER A O 1
ATOM 4165 N N . LEU A 1 542 ? 34.385 -3.807 -14.001 1.00 93.75 542 LEU A N 1
ATOM 4166 C CA . LEU A 1 542 ? 34.399 -3.912 -15.461 1.00 93.75 542 LEU A CA 1
ATOM 4167 C C . LEU A 1 542 ? 33.591 -2.792 -16.123 1.00 93.75 542 LEU A C 1
ATOM 4169 O O . LEU A 1 542 ? 32.437 -2.530 -15.773 1.00 93.75 542 LEU A O 1
ATOM 4173 N N . ASN A 1 543 ? 34.181 -2.177 -17.148 1.00 91.62 543 ASN A N 1
ATOM 4174 C CA . ASN A 1 543 ? 33.490 -1.204 -17.986 1.00 91.62 543 ASN A CA 1
ATOM 4175 C C . ASN A 1 543 ? 32.489 -1.895 -18.921 1.00 91.62 543 ASN A C 1
ATOM 4177 O O . ASN A 1 543 ? 32.778 -2.918 -19.538 1.00 91.62 543 ASN A O 1
ATOM 4181 N N . MET A 1 544 ? 31.322 -1.277 -19.070 1.00 92.31 544 MET A N 1
ATOM 4182 C CA . MET A 1 544 ? 30.242 -1.690 -19.964 1.00 92.31 544 MET A CA 1
ATOM 4183 C C . MET A 1 544 ? 29.845 -0.521 -20.874 1.00 92.31 544 MET A C 1
ATOM 4185 O O . MET A 1 544 ? 28.726 -0.018 -20.786 1.00 92.31 544 MET A O 1
ATOM 4189 N N . PRO A 1 545 ? 30.738 -0.042 -21.754 1.00 87.75 545 PRO A N 1
ATOM 4190 C CA . PRO A 1 545 ? 30.451 1.108 -22.617 1.00 87.75 545 PRO A CA 1
ATOM 4191 C C . PRO A 1 545 ? 29.247 0.862 -23.532 1.00 87.75 545 PRO A C 1
ATOM 4193 O O . PRO A 1 545 ? 28.496 1.789 -23.818 1.00 87.75 545 PRO A O 1
ATOM 4196 N N . TYR A 1 546 ? 28.986 -0.398 -23.893 1.00 87.31 546 TYR A N 1
ATOM 4197 C CA . TYR A 1 546 ? 27.815 -0.782 -24.675 1.00 87.31 546 TYR A CA 1
ATOM 4198 C C . TYR A 1 546 ? 26.470 -0.571 -23.946 1.00 87.31 546 TYR A C 1
ATOM 4200 O O . TYR A 1 546 ? 25.419 -0.625 -24.573 1.00 87.31 546 TYR A O 1
ATOM 4208 N N . MET A 1 547 ? 26.481 -0.312 -22.635 1.00 89.00 547 MET A N 1
ATOM 4209 C CA . MET A 1 547 ? 25.294 0.081 -21.865 1.00 89.00 547 MET A CA 1
ATOM 4210 C C . MET A 1 547 ? 25.054 1.599 -21.847 1.00 89.00 547 MET A C 1
ATOM 4212 O O . MET A 1 547 ? 24.043 2.052 -21.304 1.00 89.00 547 MET A O 1
ATOM 4216 N N . GLY A 1 548 ? 25.972 2.375 -22.429 1.00 86.56 548 GLY A N 1
ATOM 4217 C CA . GLY A 1 548 ? 25.876 3.820 -22.592 1.00 86.56 548 GLY A CA 1
ATOM 4218 C C . GLY A 1 548 ? 25.230 4.258 -23.914 1.00 86.56 548 GLY A C 1
ATOM 4219 O O . GLY A 1 548 ? 24.692 3.455 -24.677 1.00 86.56 548 GLY A O 1
ATOM 4220 N N . TYR A 1 549 ? 25.298 5.562 -24.195 1.00 81.25 549 TYR A N 1
ATOM 4221 C CA . TYR A 1 549 ? 24.776 6.188 -25.418 1.00 81.25 549 TYR A CA 1
ATOM 4222 C C . TYR A 1 549 ? 25.582 5.861 -26.679 1.00 81.25 549 TYR A C 1
ATOM 4224 O O . TYR A 1 549 ? 25.071 6.014 -27.783 1.00 81.25 549 TYR A O 1
ATOM 4232 N N . LEU A 1 550 ? 26.848 5.470 -26.533 1.00 84.88 550 LEU A N 1
ATOM 4233 C CA . LEU A 1 550 ? 27.796 5.375 -27.639 1.00 84.88 550 LEU A CA 1
ATOM 4234 C C . LEU A 1 550 ? 28.283 3.939 -27.802 1.00 84.88 550 LEU A C 1
ATOM 4236 O O . LEU A 1 550 ? 28.624 3.273 -26.827 1.00 84.88 550 LEU A O 1
ATOM 4240 N N . SER A 1 551 ? 28.350 3.476 -29.048 1.00 83.25 551 SER A N 1
ATOM 4241 C CA . SER A 1 551 ? 29.024 2.223 -29.386 1.00 83.25 551 SER A CA 1
ATOM 4242 C C . SER A 1 551 ? 30.545 2.370 -29.261 1.00 83.25 551 SER A C 1
ATOM 4244 O O . SER A 1 551 ? 31.072 3.482 -29.295 1.00 83.25 551 SER A O 1
ATOM 4246 N N . GLU A 1 552 ? 31.274 1.253 -29.202 1.00 82.81 552 GLU A N 1
ATOM 4247 C CA . GLU A 1 552 ? 32.750 1.259 -29.223 1.00 82.81 552 GLU A CA 1
ATOM 4248 C C . GLU A 1 552 ? 33.342 1.923 -30.471 1.00 82.81 552 GLU A C 1
ATOM 4250 O O . GLU A 1 552 ? 34.474 2.398 -30.456 1.00 82.81 552 GLU A O 1
ATOM 4255 N N . ARG A 1 553 ? 32.560 2.002 -31.550 1.00 83.50 553 ARG A N 1
ATOM 4256 C CA . ARG A 1 553 ? 32.949 2.688 -32.777 1.00 83.50 553 ARG A CA 1
ATOM 4257 C C . ARG A 1 553 ? 32.914 4.211 -32.629 1.00 83.50 553 ARG A C 1
ATOM 4259 O O . ARG A 1 553 ? 33.840 4.887 -33.061 1.00 83.50 553 ARG A O 1
ATOM 4266 N N . GLU A 1 554 ? 31.842 4.746 -32.048 1.00 85.38 554 GLU A N 1
ATOM 4267 C CA . GLU A 1 554 ? 31.614 6.197 -31.958 1.00 85.38 554 GLU A CA 1
ATOM 4268 C C . GLU A 1 554 ? 32.261 6.813 -30.712 1.00 85.38 554 GLU A C 1
ATOM 4270 O O . GLU A 1 554 ? 32.727 7.954 -30.741 1.00 85.38 554 GLU A O 1
ATOM 4275 N N . ARG A 1 555 ? 32.331 6.052 -29.613 1.00 90.00 555 ARG A N 1
ATOM 4276 C CA . ARG A 1 555 ? 32.798 6.528 -28.307 1.00 90.00 555 ARG A CA 1
ATOM 4277 C C . ARG A 1 555 ? 34.189 7.182 -28.362 1.00 90.00 555 ARG A C 1
ATOM 4279 O O . ARG A 1 555 ? 34.273 8.324 -27.916 1.00 90.00 555 ARG A O 1
ATOM 4286 N N . PRO A 1 556 ? 35.249 6.580 -28.946 1.00 91.94 556 PRO A N 1
ATOM 4287 C CA . PRO A 1 556 ? 36.575 7.205 -28.970 1.00 91.94 556 PRO A CA 1
ATOM 4288 C C . PRO A 1 556 ? 36.601 8.548 -29.713 1.00 91.94 556 PRO A C 1
ATOM 4290 O O . PRO A 1 556 ? 37.312 9.469 -29.310 1.00 91.94 556 PRO A O 1
ATOM 4293 N N . ASN A 1 557 ? 35.800 8.689 -30.776 1.00 91.06 557 ASN A N 1
ATOM 4294 C CA . ASN A 1 557 ? 35.694 9.939 -31.529 1.00 91.06 557 ASN A CA 1
ATOM 4295 C C . ASN A 1 557 ? 35.023 11.029 -30.689 1.00 91.06 557 ASN A C 1
ATOM 4297 O O . ASN A 1 557 ? 35.534 12.145 -30.607 1.00 91.06 557 ASN A O 1
ATOM 4301 N N . ILE A 1 558 ? 33.918 10.696 -30.019 1.00 91.62 558 ILE A N 1
ATOM 4302 C CA . ILE A 1 558 ? 33.217 11.630 -29.133 1.00 91.62 558 ILE A CA 1
ATOM 4303 C C . ILE A 1 558 ? 34.078 12.008 -27.927 1.00 91.62 558 ILE A C 1
ATOM 4305 O O . ILE A 1 558 ? 34.133 13.184 -27.580 1.00 91.62 558 ILE A O 1
ATOM 4309 N N . GLU A 1 559 ? 34.803 11.072 -27.315 1.00 94.25 559 GLU A N 1
ATOM 4310 C CA . GLU A 1 559 ? 35.737 11.365 -26.218 1.00 94.25 559 GLU A CA 1
ATOM 4311 C C . GLU A 1 559 ? 36.877 12.282 -26.683 1.00 94.25 559 GLU A C 1
ATOM 4313 O O . GLU A 1 559 ? 37.222 13.250 -26.005 1.00 94.25 559 GLU A O 1
ATOM 4318 N N . LYS A 1 560 ? 37.429 12.045 -27.882 1.00 94.19 560 LYS A N 1
ATOM 4319 C CA . LYS A 1 560 ? 38.474 12.895 -28.470 1.00 94.19 560 LYS A CA 1
ATOM 4320 C C . LYS A 1 560 ? 37.982 14.317 -28.745 1.00 94.19 560 LYS A C 1
ATOM 4322 O O . LYS A 1 560 ? 38.747 15.261 -28.520 1.00 94.19 560 LYS A O 1
ATOM 4327 N N . LEU A 1 561 ? 36.752 14.461 -29.246 1.00 93.31 561 LEU A N 1
ATOM 4328 C CA . LEU A 1 561 ? 36.126 15.752 -29.542 1.00 93.31 561 LEU A CA 1
ATOM 4329 C C . LEU A 1 561 ? 35.730 16.493 -28.265 1.00 93.31 561 LEU A C 1
ATOM 4331 O O . LEU A 1 561 ? 36.040 17.668 -28.128 1.00 93.31 561 LEU A O 1
ATOM 4335 N N . SER A 1 562 ? 35.071 15.808 -27.333 1.00 93.94 562 SER A N 1
ATOM 4336 C CA . SER A 1 562 ? 34.532 16.412 -26.111 1.00 93.94 562 SER A CA 1
ATOM 4337 C C . SER A 1 562 ? 35.554 16.590 -25.005 1.00 93.94 562 SER A C 1
ATOM 4339 O O . SER A 1 562 ? 35.310 17.397 -24.126 1.00 93.94 562 SER A O 1
ATOM 4341 N N . LYS A 1 563 ? 36.665 15.843 -25.016 1.00 94.94 563 LYS A N 1
ATOM 4342 C CA . LYS A 1 563 ? 37.599 15.695 -23.882 1.00 94.94 563 LYS A CA 1
ATOM 4343 C C . LYS A 1 563 ? 36.942 15.148 -22.606 1.00 94.94 563 LYS A C 1
ATOM 4345 O O . LYS A 1 563 ? 37.531 15.231 -21.531 1.00 94.94 563 LYS A O 1
ATOM 4350 N N . ILE A 1 564 ? 35.751 14.560 -22.718 1.00 94.50 564 ILE A N 1
ATOM 4351 C CA . ILE A 1 564 ? 35.020 13.924 -21.623 1.00 94.50 564 ILE A CA 1
ATOM 4352 C C . ILE A 1 564 ? 35.067 12.413 -21.823 1.00 94.50 564 ILE A C 1
ATOM 4354 O O . ILE A 1 564 ? 34.776 11.917 -22.905 1.00 94.50 564 ILE A O 1
ATOM 4358 N N . ASN A 1 565 ? 35.422 11.672 -20.772 1.00 93.25 565 ASN A N 1
ATOM 4359 C CA . ASN A 1 565 ? 35.374 10.212 -20.790 1.00 93.25 565 ASN A CA 1
ATOM 4360 C C . ASN A 1 565 ? 33.914 9.726 -20.865 1.00 93.25 565 ASN A C 1
ATOM 4362 O O . ASN A 1 565 ? 33.075 10.156 -20.076 1.00 93.25 565 ASN A O 1
ATOM 4366 N N . MET A 1 566 ? 33.617 8.791 -21.761 1.00 91.94 566 MET A N 1
ATOM 4367 C CA . MET A 1 566 ? 32.277 8.248 -21.989 1.00 91.94 566 MET A CA 1
ATOM 4368 C C . MET A 1 566 ? 32.215 6.736 -21.732 1.00 91.94 566 MET A C 1
ATOM 4370 O O . MET A 1 566 ? 31.307 6.057 -22.215 1.00 91.94 566 MET A O 1
ATOM 4374 N N . ASN A 1 567 ? 33.133 6.200 -20.924 1.00 91.81 567 ASN A N 1
ATOM 4375 C CA . ASN A 1 567 ? 33.010 4.858 -20.366 1.00 91.81 567 ASN A CA 1
ATOM 4376 C C . ASN A 1 567 ? 31.897 4.827 -19.324 1.00 91.81 567 ASN A C 1
ATOM 4378 O O . ASN A 1 567 ? 31.703 5.778 -18.559 1.00 91.81 567 ASN A O 1
ATOM 4382 N N . TYR A 1 568 ? 31.193 3.703 -19.266 1.00 92.12 568 TYR A N 1
ATOM 4383 C CA . TYR A 1 568 ? 30.194 3.445 -18.245 1.00 92.12 568 TYR A CA 1
ATOM 4384 C C . TYR A 1 568 ? 30.627 2.270 -17.379 1.00 92.12 568 TYR A C 1
ATOM 4386 O O . TYR A 1 568 ? 30.835 1.169 -17.882 1.00 92.12 568 TYR A O 1
ATOM 4394 N N . ASN A 1 569 ? 30.737 2.513 -16.078 1.00 93.44 569 ASN A N 1
ATOM 4395 C CA . ASN A 1 569 ? 30.985 1.491 -15.078 1.00 93.44 569 ASN A CA 1
ATOM 4396 C C . ASN A 1 569 ? 29.811 1.492 -14.093 1.00 93.44 569 ASN A C 1
ATOM 4398 O O . ASN A 1 569 ? 29.625 2.489 -13.389 1.00 93.44 569 ASN A O 1
ATOM 4402 N N . PRO A 1 570 ? 28.987 0.435 -14.045 1.00 93.00 570 PRO A N 1
ATOM 4403 C CA . PRO A 1 570 ? 27.790 0.444 -13.213 1.00 93.00 570 PRO A CA 1
ATOM 4404 C C . PRO A 1 570 ? 28.110 0.488 -11.713 1.00 93.00 570 PRO A C 1
ATOM 4406 O O . PRO A 1 570 ? 27.386 1.152 -10.971 1.00 93.00 570 PRO A O 1
ATOM 4409 N N . ILE A 1 571 ? 29.186 -0.173 -11.264 1.00 92.12 571 ILE A N 1
ATOM 4410 C CA . ILE A 1 571 ? 29.582 -0.201 -9.845 1.00 92.12 571 ILE A CA 1
ATOM 4411 C C . ILE A 1 571 ? 30.042 1.187 -9.411 1.00 92.12 571 ILE A C 1
ATOM 4413 O O . ILE A 1 571 ? 29.578 1.701 -8.393 1.00 92.12 571 ILE A O 1
ATOM 4417 N N . ASP A 1 572 ? 30.914 1.815 -10.198 1.00 91.00 572 ASP A N 1
ATOM 4418 C CA . ASP A 1 572 ? 31.456 3.126 -9.845 1.00 91.00 572 ASP A CA 1
ATOM 4419 C C . ASP A 1 572 ? 30.349 4.182 -9.908 1.00 91.00 572 ASP A C 1
ATOM 4421 O O . ASP A 1 572 ? 30.153 4.946 -8.964 1.00 91.00 572 ASP A O 1
ATOM 4425 N N . ASN A 1 573 ? 29.535 4.157 -10.971 1.00 91.44 573 ASN A N 1
ATOM 4426 C CA . ASN A 1 573 ? 28.425 5.086 -11.168 1.00 91.44 573 ASN A CA 1
ATOM 4427 C C . ASN A 1 573 ? 27.392 5.031 -10.030 1.00 91.44 573 ASN A C 1
ATOM 4429 O O . ASN A 1 573 ? 26.824 6.070 -9.690 1.00 91.44 573 ASN A O 1
ATOM 4433 N N . MET A 1 574 ? 27.168 3.868 -9.404 1.00 89.94 574 MET A N 1
ATOM 4434 C CA . MET A 1 574 ? 26.291 3.740 -8.232 1.00 89.94 574 MET A CA 1
ATOM 4435 C C . MET A 1 574 ? 26.702 4.676 -7.080 1.00 89.94 574 MET A C 1
ATOM 4437 O O . MET A 1 574 ? 25.837 5.162 -6.351 1.00 89.94 574 MET A O 1
ATOM 4441 N N . ASN A 1 575 ? 28.002 4.954 -6.940 1.00 89.88 575 ASN A N 1
ATOM 4442 C CA . ASN A 1 575 ? 28.578 5.746 -5.850 1.00 89.88 575 ASN A CA 1
ATOM 4443 C C . ASN A 1 575 ? 28.776 7.233 -6.199 1.00 89.88 575 ASN A C 1
ATOM 4445 O O . ASN A 1 575 ? 29.194 8.009 -5.348 1.00 89.88 575 ASN A O 1
ATOM 4449 N N . THR A 1 576 ? 28.443 7.652 -7.422 1.00 93.69 576 THR A N 1
ATOM 4450 C CA . THR A 1 576 ? 28.632 9.038 -7.914 1.00 93.69 576 THR A CA 1
ATOM 4451 C C . THR A 1 576 ? 27.486 9.987 -7.568 1.00 93.69 576 THR A C 1
ATOM 4453 O O . THR A 1 576 ? 27.344 11.052 -8.159 1.00 93.69 576 THR A O 1
ATOM 4456 N N . GLY A 1 577 ? 26.600 9.609 -6.654 1.00 94.12 577 GLY A N 1
ATOM 4457 C CA . GLY A 1 577 ? 25.456 10.439 -6.318 1.00 94.12 577 GLY A CA 1
ATOM 4458 C C . GLY A 1 577 ? 24.578 9.824 -5.251 1.00 94.12 577 GLY A C 1
ATOM 4459 O O . GLY A 1 577 ? 24.705 8.649 -4.904 1.00 94.12 577 GLY A O 1
ATOM 4460 N N . TYR A 1 578 ? 23.661 10.634 -4.738 1.00 95.50 578 TYR A N 1
ATOM 4461 C CA . TYR A 1 578 ? 22.741 10.216 -3.693 1.00 95.50 578 TYR A CA 1
ATOM 4462 C C . TYR A 1 578 ? 21.390 10.923 -3.786 1.00 95.50 578 TYR A C 1
ATOM 4464 O O . TYR A 1 578 ? 21.239 11.992 -4.385 1.00 95.50 578 TYR A O 1
ATOM 4472 N N . THR A 1 579 ? 20.394 10.300 -3.174 1.00 96.81 579 THR A N 1
ATOM 4473 C CA . THR A 1 579 ? 19.102 10.879 -2.836 1.00 96.81 579 THR A CA 1
ATOM 4474 C C . THR A 1 579 ? 18.953 10.797 -1.324 1.00 96.81 579 THR A C 1
ATOM 4476 O O . THR A 1 579 ? 18.954 9.707 -0.762 1.00 96.81 579 THR A O 1
ATOM 4479 N N . LYS A 1 580 ? 18.861 11.944 -0.652 1.00 97.44 580 LYS A N 1
ATOM 4480 C CA . LYS A 1 580 ? 18.620 12.041 0.793 1.00 97.44 580 LYS A CA 1
ATOM 4481 C C . LYS A 1 580 ? 17.250 12.652 1.013 1.00 97.44 580 LYS A C 1
ATOM 4483 O O . LYS A 1 580 ? 17.015 13.765 0.544 1.00 97.44 580 LYS A O 1
ATOM 4488 N N . SER A 1 581 ? 16.380 11.977 1.750 1.00 97.62 581 SER A N 1
ATOM 4489 C CA . SER A 1 581 ? 15.066 12.507 2.110 1.00 97.62 581 SER A CA 1
ATOM 4490 C C . SER A 1 581 ? 14.911 12.528 3.621 1.00 97.62 581 SER A C 1
ATOM 4492 O O . SER A 1 581 ? 15.162 11.532 4.285 1.00 97.62 581 SER A O 1
ATOM 4494 N N . ASN A 1 582 ? 14.476 13.659 4.171 1.00 97.81 582 ASN A N 1
ATOM 4495 C CA . ASN A 1 582 ? 14.071 13.764 5.567 1.00 97.81 582 ASN A CA 1
ATOM 4496 C C . ASN A 1 582 ? 12.660 14.340 5.637 1.00 97.81 582 ASN A C 1
ATOM 4498 O O . ASN A 1 582 ? 12.422 15.469 5.196 1.00 97.81 582 ASN A O 1
ATOM 4502 N N . THR A 1 583 ? 11.742 13.568 6.206 1.00 96.25 583 THR A N 1
ATOM 4503 C CA . THR A 1 583 ? 10.331 13.923 6.323 1.00 96.25 583 THR A CA 1
ATOM 4504 C C . THR A 1 583 ? 9.918 13.894 7.782 1.00 96.25 583 THR A C 1
ATOM 4506 O O . THR A 1 583 ? 9.972 12.854 8.438 1.00 96.25 583 THR A O 1
ATOM 4509 N N . PHE A 1 584 ? 9.466 15.042 8.274 1.00 96.69 584 PHE A N 1
ATOM 4510 C CA . PHE A 1 584 ? 8.851 15.181 9.584 1.00 96.69 584 PHE A CA 1
ATOM 4511 C C . PHE A 1 584 ? 7.335 15.288 9.427 1.00 96.69 584 PHE A C 1
ATOM 4513 O O . PHE A 1 584 ? 6.847 16.130 8.674 1.00 96.69 584 PHE A O 1
ATOM 4520 N N . SER A 1 585 ? 6.596 14.474 10.173 1.00 95.38 585 SER A N 1
ATOM 4521 C CA . SER A 1 585 ? 5.140 14.500 10.263 1.00 95.38 585 SER A CA 1
ATOM 4522 C C . SER A 1 585 ? 4.729 14.640 11.725 1.00 95.38 585 SER A C 1
ATOM 4524 O O . SER A 1 585 ? 5.124 13.831 12.559 1.00 95.38 585 SER A O 1
ATOM 4526 N N . GLY A 1 586 ? 3.925 15.653 12.036 1.00 94.81 586 GLY A N 1
ATOM 4527 C CA . GLY A 1 586 ? 3.327 15.860 13.351 1.00 94.81 586 GLY A CA 1
ATOM 4528 C C . GLY A 1 586 ? 1.807 15.912 13.254 1.00 94.81 586 GLY A C 1
ATOM 4529 O O . GLY A 1 586 ? 1.266 16.715 12.493 1.00 94.81 586 GLY A O 1
ATOM 4530 N N . ARG A 1 587 ? 1.114 15.086 14.038 1.00 94.06 587 ARG A N 1
ATOM 4531 C CA . ARG A 1 587 ? -0.339 15.120 14.230 1.00 94.06 587 ARG A CA 1
ATOM 4532 C C . ARG A 1 587 ? -0.631 15.508 15.669 1.00 94.06 587 ARG A C 1
ATOM 4534 O O . ARG A 1 587 ? -0.225 14.809 16.582 1.00 94.06 587 ARG A O 1
ATOM 4541 N N . PHE A 1 588 ? -1.363 16.591 15.860 1.00 95.25 588 PHE A N 1
ATOM 4542 C CA . PHE A 1 588 ? -1.762 17.112 17.162 1.00 95.25 588 PHE A CA 1
ATOM 4543 C C . PHE A 1 588 ? -3.278 17.041 17.260 1.00 95.25 588 PHE A C 1
ATOM 4545 O O . PHE A 1 588 ? -3.963 17.522 16.359 1.00 95.25 588 PHE A O 1
ATOM 4552 N N . ASN A 1 589 ? -3.806 16.448 18.322 1.00 93.88 589 ASN A N 1
ATOM 4553 C CA . ASN A 1 589 ? -5.240 16.295 18.523 1.00 93.88 589 ASN A CA 1
ATOM 4554 C C . ASN A 1 589 ? -5.611 16.708 19.948 1.00 93.88 589 ASN A C 1
ATOM 4556 O O . ASN A 1 589 ? -5.013 16.244 20.915 1.00 93.88 589 ASN A O 1
ATOM 4560 N N . THR A 1 590 ? -6.611 17.570 20.076 1.00 95.75 590 THR A N 1
ATOM 4561 C CA . THR A 1 590 ? -7.123 18.037 21.362 1.00 95.75 590 THR A CA 1
ATOM 4562 C C . THR A 1 590 ? -8.623 17.842 21.386 1.00 95.75 590 THR A C 1
ATOM 4564 O O . THR A 1 590 ? -9.321 18.303 20.483 1.00 95.75 590 THR A O 1
ATOM 4567 N N . GLY A 1 591 ? -9.130 17.206 22.437 1.00 95.69 591 GLY A N 1
ATOM 4568 C CA . GLY A 1 591 ? -10.561 17.050 22.643 1.00 95.69 591 GLY A CA 1
ATOM 4569 C C . GLY A 1 591 ? -11.015 17.549 24.002 1.00 95.69 591 GLY A C 1
ATOM 4570 O O . GLY A 1 591 ? -10.298 17.444 24.993 1.00 95.69 591 GLY A O 1
ATOM 4571 N N . ILE A 1 592 ? -12.230 18.082 24.041 1.00 96.75 592 ILE A N 1
ATOM 4572 C CA . ILE A 1 592 ? -12.902 18.578 25.238 1.00 96.75 592 ILE A CA 1
ATOM 4573 C C . ILE A 1 592 ? -14.250 17.874 25.333 1.00 96.75 592 ILE A C 1
ATOM 4575 O O . ILE A 1 592 ? -15.003 17.846 24.362 1.00 96.75 592 ILE A O 1
ATOM 4579 N N . THR A 1 593 ? -14.574 17.347 26.508 1.00 97.31 593 THR A N 1
ATOM 4580 C CA . THR A 1 593 ? -15.889 16.787 26.823 1.00 97.31 593 THR A CA 1
ATOM 4581 C C . THR A 1 593 ? -16.499 17.550 27.991 1.00 97.31 593 THR A C 1
ATOM 4583 O O . THR A 1 593 ? -15.884 17.650 29.054 1.00 97.31 593 THR A O 1
ATOM 4586 N N . VAL A 1 594 ? -17.722 18.050 27.807 1.00 97.56 594 VAL A N 1
ATOM 4587 C CA . VAL A 1 594 ? -18.508 18.744 28.836 1.00 97.56 594 VAL A CA 1
ATOM 4588 C C . VAL A 1 594 ? -19.822 18.000 29.066 1.00 97.56 594 VAL A C 1
ATOM 4590 O O . VAL A 1 594 ? -20.659 17.930 28.172 1.00 97.56 594 VAL A O 1
ATOM 4593 N N . ASN A 1 595 ? -20.036 17.447 30.257 1.00 96.56 595 ASN A N 1
ATOM 4594 C CA . ASN A 1 595 ? -21.269 16.746 30.629 1.00 96.56 595 ASN A CA 1
ATOM 4595 C C . ASN A 1 595 ? -22.371 17.744 31.027 1.00 96.56 595 ASN A C 1
ATOM 4597 O O . ASN A 1 595 ? -22.537 18.054 32.202 1.00 96.56 595 ASN A O 1
ATOM 4601 N N . LEU A 1 596 ? -23.114 18.251 30.042 1.00 95.12 596 LEU A N 1
ATOM 4602 C CA . LEU A 1 596 ? -24.132 19.296 30.213 1.00 95.12 596 LEU A CA 1
ATOM 4603 C C . LEU A 1 596 ? -25.309 18.865 31.102 1.00 95.12 596 LEU A C 1
ATOM 4605 O O . LEU A 1 596 ? -25.804 19.651 31.904 1.00 95.12 596 LEU A O 1
ATOM 4609 N N . TYR A 1 597 ? -25.774 17.624 30.950 1.00 93.44 597 TYR A N 1
ATOM 4610 C CA . TYR A 1 597 ? -26.892 17.062 31.711 1.00 93.44 597 TYR A CA 1
ATOM 4611 C C . TYR A 1 597 ? -26.762 15.534 31.798 1.00 93.44 597 TYR A C 1
ATOM 4613 O O . TYR A 1 597 ? -25.913 14.933 31.138 1.00 93.44 597 TYR A O 1
ATOM 4621 N N . LYS A 1 598 ? -27.601 14.858 32.595 1.00 90.25 598 LYS A N 1
ATOM 4622 C CA . LYS A 1 598 ? -27.582 13.389 32.690 1.00 90.25 598 LYS A CA 1
ATOM 4623 C C . LYS A 1 598 ? -27.838 12.763 31.312 1.00 90.25 598 LYS A C 1
ATOM 4625 O O . LYS A 1 598 ? -28.931 12.885 30.764 1.00 90.25 598 LYS A O 1
ATOM 4630 N N . GLY A 1 599 ? -26.813 12.103 30.775 1.00 90.25 599 GLY A N 1
ATOM 4631 C CA . GLY A 1 599 ? -26.821 11.498 29.443 1.00 90.25 599 GLY A CA 1
ATOM 4632 C C . GLY A 1 599 ? -26.435 12.444 28.303 1.00 90.25 599 GLY A C 1
ATOM 4633 O O . GLY A 1 599 ? -26.011 11.956 27.265 1.00 90.25 599 GLY A O 1
ATOM 4634 N N . LEU A 1 600 ? -26.509 13.770 28.486 1.00 95.50 600 LEU A N 1
ATOM 4635 C CA . LEU A 1 600 ? -26.164 14.765 27.465 1.00 95.50 600 LEU A CA 1
ATOM 4636 C C . LEU A 1 600 ? -24.757 15.324 27.696 1.00 95.50 600 LEU A C 1
ATOM 4638 O O . LEU A 1 600 ? -24.493 15.967 28.714 1.00 95.50 600 LEU A O 1
ATOM 4642 N N . LYS A 1 601 ? -23.875 15.156 26.716 1.00 96.50 601 LYS A N 1
ATOM 4643 C CA . LYS A 1 601 ? -22.530 15.731 26.706 1.00 96.50 601 LYS A CA 1
ATOM 4644 C C . LYS A 1 601 ? -22.264 16.499 25.415 1.00 96.50 601 LYS A C 1
ATOM 4646 O O . LYS A 1 601 ? -22.755 16.135 24.351 1.00 96.50 601 LYS A O 1
ATOM 4651 N N . PHE A 1 602 ? -21.467 17.549 25.523 1.00 97.38 602 PHE A N 1
ATOM 4652 C CA . PHE A 1 602 ? -20.831 18.227 24.404 1.00 97.38 602 PHE A CA 1
ATOM 4653 C C . PHE A 1 602 ? -19.418 17.676 24.218 1.00 97.38 602 PHE A C 1
ATOM 4655 O O . PHE A 1 602 ? -18.700 17.476 25.198 1.00 97.38 602 PHE A O 1
ATOM 4662 N N . GLU A 1 603 ? -19.015 17.456 22.973 1.00 96.38 603 GLU A N 1
ATOM 4663 C CA . GLU A 1 603 ? -17.666 17.054 22.595 1.00 96.38 603 GLU A CA 1
ATOM 4664 C C . GLU A 1 603 ? -17.138 17.975 21.492 1.00 96.38 603 GLU A C 1
ATOM 4666 O O . GLU A 1 603 ? -17.713 18.069 20.408 1.00 96.38 603 GLU A O 1
ATOM 4671 N N . GLY A 1 604 ? -16.029 18.652 21.778 1.00 96.44 604 GLY A N 1
ATOM 4672 C CA . GLY A 1 604 ? -15.278 19.456 20.819 1.00 96.44 604 GLY A CA 1
ATOM 4673 C C . GLY A 1 604 ? -13.938 18.796 20.523 1.00 96.44 604 GLY A C 1
ATOM 4674 O O . GLY A 1 604 ? -13.274 18.331 21.445 1.00 96.44 604 GLY A O 1
ATOM 4675 N N . VAL A 1 605 ? -13.530 18.748 19.257 1.00 95.56 605 VAL A N 1
ATOM 4676 C CA . VAL A 1 605 ? -12.242 18.202 18.815 1.00 95.56 605 VAL A CA 1
ATOM 4677 C C . VAL A 1 605 ? -11.584 19.173 17.842 1.00 95.56 605 VAL A C 1
ATOM 4679 O O . VAL A 1 605 ? -12.220 19.643 16.898 1.00 95.56 605 VAL A O 1
ATOM 4682 N N . TYR A 1 606 ? -10.300 19.442 18.056 1.00 96.38 606 TYR A N 1
ATOM 4683 C CA . TYR A 1 606 ? -9.436 20.150 17.122 1.00 96.38 606 TYR A CA 1
ATOM 4684 C C . TYR A 1 606 ? -8.217 19.292 16.808 1.00 96.38 606 TYR A C 1
ATOM 4686 O O . TYR A 1 606 ? -7.475 18.918 17.716 1.00 96.38 606 TYR A O 1
ATOM 4694 N N . ALA A 1 607 ? -7.994 19.020 15.527 1.00 95.06 607 ALA A N 1
ATOM 4695 C CA . ALA A 1 607 ? -6.816 18.315 15.056 1.00 95.06 607 ALA A CA 1
ATOM 4696 C C . ALA A 1 607 ? -6.045 19.158 14.045 1.00 95.06 607 ALA A C 1
ATOM 4698 O O . ALA A 1 607 ? -6.634 19.819 13.190 1.00 95.06 607 ALA A O 1
ATOM 4699 N N . TYR A 1 608 ? -4.722 19.097 14.128 1.00 94.88 608 TYR A N 1
ATOM 4700 C CA . TYR A 1 608 ? -3.802 19.758 13.216 1.00 94.88 608 TYR A CA 1
ATOM 4701 C C . TYR A 1 608 ? -2.700 18.787 12.809 1.00 94.88 608 TYR A C 1
ATOM 4703 O O . TYR A 1 608 ? -2.064 18.165 13.656 1.00 94.88 608 TYR A O 1
ATOM 4711 N N . VAL A 1 609 ? -2.470 18.657 11.510 1.00 93.25 609 VAL A N 1
ATOM 4712 C CA . VAL A 1 609 ? -1.418 17.823 10.935 1.00 93.25 609 VAL A CA 1
ATOM 4713 C C . VAL A 1 609 ? -0.487 18.721 10.134 1.00 93.25 609 VAL A C 1
ATOM 4715 O O . VAL A 1 609 ? -0.922 19.426 9.222 1.00 93.25 609 VAL A O 1
ATOM 4718 N N . LYS A 1 610 ? 0.802 18.658 10.462 1.00 94.25 610 LYS A N 1
ATOM 4719 C CA . LYS A 1 610 ? 1.879 19.344 9.755 1.00 94.25 610 LYS A CA 1
ATOM 4720 C C . LYS A 1 610 ? 2.859 18.315 9.222 1.00 94.25 610 LYS A C 1
ATOM 4722 O O . LYS A 1 610 ? 3.389 17.527 9.995 1.00 94.25 610 LYS A O 1
ATOM 4727 N N . GLU A 1 611 ? 3.127 18.347 7.924 1.00 95.12 611 GLU A N 1
ATOM 4728 C CA . GLU A 1 611 ? 4.247 17.611 7.337 1.00 95.12 611 GLU A CA 1
ATOM 4729 C C . GLU A 1 611 ? 5.214 18.575 6.668 1.00 95.12 611 GLU A C 1
ATOM 4731 O O . GLU A 1 611 ? 4.795 19.544 6.027 1.00 95.12 611 GLU A O 1
ATOM 4736 N N . THR A 1 612 ? 6.500 18.294 6.811 1.00 96.56 612 THR A N 1
ATOM 4737 C CA . THR A 1 612 ? 7.573 18.974 6.094 1.00 96.56 612 THR A CA 1
ATOM 4738 C C . THR A 1 612 ? 8.556 17.936 5.588 1.00 96.56 612 THR A C 1
ATOM 4740 O O . THR A 1 612 ? 9.105 17.178 6.387 1.00 96.56 612 THR A O 1
ATOM 4743 N N . GLY A 1 613 ? 8.790 17.916 4.282 1.00 96.88 613 GLY A N 1
ATOM 4744 C CA . GLY A 1 613 ? 9.767 17.042 3.646 1.00 96.88 613 GLY A CA 1
ATOM 4745 C C . GLY A 1 613 ? 10.853 17.851 2.956 1.00 96.88 613 GLY A C 1
ATOM 4746 O O . GLY A 1 613 ? 10.571 18.873 2.330 1.00 96.88 613 GLY A O 1
ATOM 4747 N N . LYS A 1 614 ? 12.094 17.381 3.045 1.00 97.81 614 LYS A N 1
ATOM 4748 C CA . LYS A 1 614 ? 13.216 17.860 2.238 1.00 97.81 614 LYS A CA 1
ATOM 4749 C C . LYS A 1 614 ? 13.845 16.665 1.539 1.00 97.81 614 LYS A C 1
ATOM 4751 O O . LYS A 1 614 ? 14.318 15.759 2.213 1.00 97.81 614 LYS A O 1
ATOM 4756 N N . THR A 1 615 ? 13.863 16.676 0.210 1.00 97.69 615 THR A N 1
ATOM 4757 C CA . THR A 1 615 ? 14.574 15.684 -0.605 1.00 97.69 615 THR A CA 1
ATOM 4758 C C . THR A 1 615 ? 15.679 16.369 -1.391 1.00 97.69 615 THR A C 1
ATOM 4760 O O . THR A 1 615 ? 15.425 17.335 -2.102 1.00 97.69 615 THR A O 1
ATOM 4763 N N . GLN A 1 616 ? 16.902 15.876 -1.254 1.00 97.06 616 GLN A N 1
ATOM 4764 C CA . GLN A 1 616 ? 18.101 16.341 -1.938 1.00 97.06 616 GLN A CA 1
ATOM 4765 C C . GLN A 1 616 ? 18.553 15.251 -2.903 1.00 97.06 616 GLN A C 1
ATOM 4767 O O . GLN A 1 616 ? 18.748 14.113 -2.486 1.00 97.06 616 GLN A O 1
ATOM 4772 N N . VAL A 1 617 ? 18.730 15.597 -4.172 1.00 96.19 617 VAL A N 1
ATOM 4773 C CA . VAL A 1 617 ? 19.249 14.707 -5.213 1.00 96.19 617 VAL A CA 1
ATOM 4774 C C . VAL A 1 617 ? 20.535 15.326 -5.735 1.00 96.19 617 VAL A C 1
ATOM 4776 O O . VAL A 1 617 ? 20.492 16.421 -6.292 1.00 96.19 617 VAL A O 1
ATOM 4779 N N . TYR A 1 618 ? 21.660 14.645 -5.542 1.00 96.50 618 TYR A N 1
ATOM 4780 C CA . TYR A 1 618 ? 22.968 15.069 -6.038 1.00 96.50 618 TYR A CA 1
ATOM 4781 C C . TYR A 1 618 ? 23.543 14.022 -6.989 1.00 96.50 618 TYR A C 1
ATOM 4783 O O . TYR A 1 618 ? 23.625 12.851 -6.624 1.00 96.50 618 TYR A O 1
ATOM 4791 N N . ASP A 1 619 ? 23.933 14.442 -8.188 1.00 95.62 619 ASP A N 1
ATOM 4792 C CA . ASP A 1 619 ? 24.696 13.635 -9.141 1.00 95.62 619 ASP A CA 1
ATOM 4793 C C . ASP A 1 619 ? 26.020 14.332 -9.413 1.00 95.62 619 ASP A C 1
ATOM 4795 O O . ASP A 1 619 ? 26.024 15.428 -9.973 1.00 95.62 619 ASP A O 1
ATOM 4799 N N . ASP A 1 620 ? 27.128 13.704 -9.044 1.00 95.69 620 ASP A N 1
ATOM 4800 C CA . ASP A 1 620 ? 28.461 14.236 -9.284 1.00 95.69 620 ASP A CA 1
ATOM 4801 C C . ASP A 1 620 ? 28.758 14.363 -10.785 1.00 95.69 620 ASP A C 1
ATOM 4803 O O . ASP A 1 620 ? 28.169 13.674 -11.621 1.00 95.69 620 ASP A O 1
ATOM 4807 N N . VAL A 1 621 ? 29.714 15.217 -11.147 1.00 94.62 621 VAL A N 1
ATOM 4808 C CA . VAL A 1 621 ? 30.168 15.343 -12.538 1.00 94.62 621 VAL A CA 1
ATOM 4809 C C . VAL A 1 621 ? 30.753 14.034 -13.091 1.00 94.62 621 VAL A C 1
ATOM 4811 O O . VAL A 1 621 ? 30.666 13.765 -14.289 1.00 94.62 621 VAL A O 1
ATOM 4814 N N . SER A 1 622 ? 31.286 13.172 -12.218 1.00 94.25 622 SER A N 1
ATOM 4815 C CA . SER A 1 622 ? 31.725 11.808 -12.531 1.00 94.25 622 SER A CA 1
ATOM 4816 C C . SER A 1 622 ? 30.577 10.800 -12.686 1.00 94.25 622 SER A C 1
ATOM 4818 O O . SER A 1 622 ? 30.821 9.626 -12.970 1.00 94.25 622 SER A O 1
ATOM 4820 N N . ASN A 1 623 ? 29.316 11.209 -12.571 1.00 94.69 623 ASN A N 1
ATOM 4821 C CA . ASN A 1 623 ? 28.190 10.376 -12.973 1.00 94.69 623 ASN A CA 1
ATOM 4822 C C . ASN A 1 623 ? 28.095 10.313 -14.507 1.00 94.69 623 ASN A C 1
ATOM 4824 O O . ASN A 1 623 ? 28.223 11.327 -15.197 1.00 94.69 623 ASN A O 1
ATOM 4828 N N . TYR A 1 624 ? 27.823 9.130 -15.061 1.00 92.88 624 TYR A N 1
ATOM 4829 C CA . TYR A 1 624 ? 27.748 8.922 -16.509 1.00 92.88 624 TYR A CA 1
ATOM 4830 C C . TYR A 1 624 ? 26.717 9.832 -17.188 1.00 92.88 624 TYR A C 1
ATOM 4832 O O . TYR A 1 624 ? 27.007 10.435 -18.221 1.00 92.88 624 TYR A O 1
ATOM 4840 N N . GLN A 1 625 ? 25.534 9.995 -16.585 1.00 90.88 625 GLN A N 1
ATOM 4841 C CA . GLN A 1 625 ? 24.497 10.861 -17.142 1.00 90.88 625 GLN A CA 1
ATOM 4842 C C . GLN A 1 625 ? 24.926 12.332 -17.121 1.00 90.88 625 GLN A C 1
ATOM 4844 O O . GLN A 1 625 ? 24.568 13.071 -18.034 1.00 90.88 625 GLN A O 1
ATOM 4849 N N . GLN A 1 626 ? 25.704 12.768 -16.123 1.00 93.19 626 GLN A N 1
ATOM 4850 C CA . GLN A 1 626 ? 26.208 14.144 -16.078 1.00 93.19 626 GLN A CA 1
ATOM 4851 C C . GLN A 1 626 ? 27.298 14.382 -17.123 1.00 93.19 626 GLN A C 1
ATOM 4853 O O . GLN A 1 626 ? 27.232 15.382 -17.833 1.00 93.19 626 GLN A O 1
ATOM 4858 N N . ARG A 1 627 ? 28.221 13.433 -17.325 1.00 94.44 627 ARG A N 1
ATOM 4859 C CA . ARG A 1 627 ? 29.189 13.489 -18.437 1.00 94.44 627 ARG A CA 1
ATOM 4860 C C . ARG A 1 627 ? 28.509 13.527 -19.803 1.00 94.44 627 ARG A C 1
ATOM 4862 O O . ARG A 1 627 ? 28.871 14.346 -20.649 1.00 94.44 627 ARG A O 1
ATOM 4869 N N . ALA A 1 628 ? 27.486 12.695 -19.998 1.00 91.31 628 ALA A N 1
ATOM 4870 C CA . ALA A 1 628 ? 26.675 12.711 -21.209 1.00 91.31 628 ALA A CA 1
ATOM 4871 C C . ALA A 1 628 ? 25.959 14.056 -21.383 1.00 91.31 628 ALA A C 1
ATOM 4873 O O . ALA A 1 628 ? 26.029 14.647 -22.454 1.00 91.31 628 ALA A O 1
ATOM 4874 N N . ASN A 1 629 ? 25.345 14.591 -20.323 1.00 90.69 629 ASN A N 1
ATOM 4875 C CA . ASN A 1 629 ? 24.708 15.905 -20.360 1.00 90.69 629 ASN A CA 1
ATOM 4876 C C . ASN A 1 629 ? 25.713 17.006 -20.719 1.00 90.69 629 ASN A C 1
ATOM 4878 O O . ASN A 1 629 ? 25.416 17.817 -21.579 1.00 90.69 629 ASN A O 1
ATOM 4882 N N . ILE A 1 630 ? 26.911 17.027 -20.140 1.00 93.75 630 ILE A N 1
ATOM 4883 C CA . ILE A 1 630 ? 27.945 18.012 -20.494 1.00 93.75 630 ILE A CA 1
ATOM 4884 C C . ILE A 1 630 ? 28.317 17.897 -21.976 1.00 93.75 630 ILE A C 1
ATOM 4886 O O . ILE A 1 630 ? 28.330 18.901 -22.685 1.00 93.75 630 ILE A O 1
ATOM 4890 N N . THR A 1 631 ? 28.535 16.673 -22.459 1.00 93.94 631 THR A N 1
ATOM 4891 C CA . THR A 1 631 ? 28.840 16.383 -23.871 1.00 93.94 631 THR A CA 1
ATOM 4892 C C . THR A 1 631 ? 27.714 16.845 -24.797 1.00 93.94 631 THR A C 1
ATOM 4894 O O . THR A 1 631 ? 27.978 17.418 -25.854 1.00 93.94 631 THR A O 1
ATOM 4897 N N . ASN A 1 632 ? 26.456 16.682 -24.375 1.00 91.19 632 ASN A N 1
ATOM 4898 C CA . ASN A 1 632 ? 25.289 17.100 -25.145 1.00 91.19 632 ASN A CA 1
ATOM 4899 C C . ASN A 1 632 ? 25.249 18.610 -25.398 1.00 91.19 632 ASN A C 1
ATOM 4901 O O . ASN A 1 632 ? 24.624 19.038 -26.360 1.00 91.19 632 ASN A O 1
ATOM 4905 N N . PHE A 1 633 ? 25.899 19.419 -24.560 1.00 93.25 633 PHE A N 1
ATOM 4906 C CA . PHE A 1 633 ? 25.940 20.879 -24.682 1.00 93.25 633 PHE A CA 1
ATOM 4907 C C . PHE A 1 633 ? 27.352 21.413 -24.970 1.00 93.25 633 PHE A C 1
ATOM 4909 O O . PHE A 1 633 ? 27.566 22.626 -24.948 1.00 93.25 633 PHE A O 1
ATOM 4916 N N . ALA A 1 634 ? 28.317 20.535 -25.244 1.00 95.44 634 ALA A N 1
ATOM 4917 C CA . ALA A 1 634 ? 29.672 20.912 -25.625 1.00 95.44 634 ALA A CA 1
ATOM 4918 C C . ALA A 1 634 ? 29.765 21.126 -27.141 1.00 95.44 634 ALA A C 1
ATOM 4920 O O . ALA A 1 634 ? 29.166 20.371 -27.905 1.00 95.44 634 ALA A O 1
ATOM 4921 N N . VAL A 1 635 ? 30.533 22.126 -27.577 1.00 95.88 635 VAL A N 1
ATOM 4922 C CA . VAL A 1 635 ? 30.818 22.402 -28.996 1.00 95.88 635 VAL A CA 1
ATOM 4923 C C . VAL A 1 635 ? 32.320 22.284 -29.222 1.00 95.88 635 VAL A C 1
ATOM 4925 O O . VAL A 1 635 ? 33.100 22.919 -28.512 1.00 95.88 635 VAL A O 1
ATOM 4928 N N . ALA A 1 636 ? 32.723 21.465 -30.193 1.00 94.50 636 ALA A N 1
ATOM 4929 C CA . ALA A 1 636 ? 34.113 21.384 -30.628 1.00 94.50 636 ALA A CA 1
ATOM 4930 C C . ALA A 1 636 ? 34.394 22.524 -31.617 1.00 94.50 636 ALA A C 1
ATOM 4932 O O . ALA A 1 636 ? 33.740 22.625 -32.655 1.00 94.50 636 ALA A O 1
ATOM 4933 N N . ASN A 1 637 ? 35.352 23.384 -31.283 1.00 93.00 637 ASN A N 1
ATOM 4934 C CA . ASN A 1 637 ? 35.734 24.526 -32.104 1.00 93.00 637 ASN A CA 1
ATOM 4935 C C . ASN A 1 637 ? 36.751 24.104 -33.177 1.00 93.00 637 ASN A C 1
ATOM 4937 O O . ASN A 1 637 ? 37.463 23.107 -33.035 1.00 93.00 637 ASN A O 1
ATOM 4941 N N . SER A 1 638 ? 36.854 24.883 -34.256 1.00 89.31 638 SER A N 1
ATOM 4942 C CA . SER A 1 638 ? 37.777 24.605 -35.368 1.00 89.31 638 SER A CA 1
ATOM 4943 C C . SER A 1 638 ? 39.260 24.657 -34.977 1.00 89.31 638 SER A C 1
ATOM 4945 O O . SER A 1 638 ? 40.088 24.086 -35.679 1.00 89.31 638 SER A O 1
ATOM 4947 N N . ASP A 1 639 ? 39.598 25.316 -33.866 1.00 89.75 639 ASP A N 1
ATOM 4948 C CA . ASP A 1 639 ? 40.951 25.405 -33.299 1.00 89.75 639 ASP A CA 1
ATOM 4949 C C . ASP A 1 639 ? 41.323 24.205 -32.397 1.00 89.75 639 ASP A C 1
ATOM 4951 O O . ASP A 1 639 ? 42.419 24.155 -31.841 1.00 89.75 639 ASP A O 1
ATOM 4955 N N . GLY A 1 640 ? 40.421 23.228 -32.244 1.00 84.75 640 GLY A N 1
ATOM 4956 C CA . GLY A 1 640 ? 40.617 22.046 -31.403 1.00 84.75 640 GLY A CA 1
ATOM 4957 C C . GLY A 1 640 ? 40.268 22.241 -29.922 1.00 84.75 640 GLY A C 1
ATOM 4958 O O . GLY A 1 640 ? 40.400 21.286 -29.147 1.00 84.75 640 GLY A O 1
ATOM 4959 N N . THR A 1 641 ? 39.805 23.431 -29.519 1.00 93.31 641 THR A N 1
ATOM 4960 C CA . THR A 1 641 ? 39.267 23.696 -28.175 1.00 93.31 641 THR A CA 1
ATOM 4961 C C . THR A 1 641 ? 37.804 23.253 -28.050 1.00 93.31 641 THR A C 1
ATOM 4963 O O . THR A 1 641 ? 37.128 22.981 -29.044 1.00 93.31 641 THR A O 1
ATOM 4966 N N . VAL A 1 642 ? 37.299 23.155 -26.814 1.00 95.88 642 VAL A N 1
ATOM 4967 C CA . VAL A 1 642 ? 35.907 22.769 -26.532 1.00 95.88 642 VAL A CA 1
ATOM 4968 C C . VAL A 1 642 ? 35.223 23.855 -25.717 1.00 95.88 642 VAL A C 1
ATOM 4970 O O . VAL A 1 642 ? 35.670 24.193 -24.621 1.00 95.88 642 VAL A O 1
ATOM 4973 N N . THR A 1 643 ? 34.104 24.359 -26.227 1.00 95.31 643 THR A N 1
ATOM 4974 C CA . THR A 1 643 ? 33.217 25.258 -25.488 1.00 95.31 643 THR A CA 1
ATOM 4975 C C . THR A 1 643 ? 32.197 24.431 -24.713 1.00 95.31 643 THR A C 1
ATOM 4977 O O . THR A 1 643 ? 31.313 23.812 -25.310 1.00 95.31 643 THR A O 1
ATOM 4980 N N . TYR A 1 644 ? 32.289 24.426 -23.382 1.00 95.00 644 TYR A N 1
ATOM 4981 C CA . TYR A 1 644 ? 31.316 23.761 -22.512 1.00 95.00 644 TYR A CA 1
ATOM 4982 C C . TYR A 1 644 ? 30.229 24.738 -22.064 1.00 95.00 644 TYR A C 1
ATOM 4984 O O . TYR A 1 644 ? 30.496 25.660 -21.298 1.00 95.00 644 TYR A O 1
ATOM 4992 N N . ASN A 1 645 ? 28.988 24.514 -22.506 1.00 93.75 645 ASN A N 1
ATOM 4993 C CA . ASN A 1 645 ? 27.841 25.335 -22.092 1.00 93.75 645 ASN A CA 1
ATOM 4994 C C . ASN A 1 645 ? 27.169 24.829 -20.799 1.00 93.75 645 ASN A C 1
ATOM 4996 O O . ASN A 1 645 ? 26.215 25.435 -20.313 1.00 93.75 645 ASN A O 1
ATOM 5000 N N . LEU A 1 646 ? 27.670 23.723 -20.239 1.00 92.94 646 LEU A N 1
ATOM 5001 C CA . LEU A 1 646 ? 27.367 23.248 -18.891 1.00 92.94 646 LEU A CA 1
ATOM 5002 C C . LEU A 1 646 ? 28.675 23.088 -18.098 1.00 92.94 646 LEU A C 1
ATOM 5004 O O . LEU A 1 646 ? 29.713 22.815 -18.704 1.00 92.94 646 LEU A O 1
ATOM 5008 N N . PRO A 1 647 ? 28.653 23.231 -16.762 1.00 93.44 647 PRO A N 1
ATOM 5009 C CA . PRO A 1 647 ? 29.863 23.163 -15.950 1.00 93.44 647 PRO A CA 1
ATOM 5010 C C . PRO A 1 647 ? 30.521 21.780 -16.006 1.00 93.44 647 PRO A C 1
ATOM 5012 O O . PRO A 1 647 ? 29.842 20.763 -15.913 1.00 93.44 647 PRO A O 1
ATOM 5015 N N . THR A 1 648 ? 31.851 21.751 -16.104 1.00 94.25 648 THR A N 1
ATOM 5016 C CA . THR A 1 648 ? 32.675 20.524 -16.073 1.00 94.25 648 THR A CA 1
ATOM 5017 C C . THR A 1 648 ? 33.202 20.181 -14.678 1.00 94.25 648 THR A C 1
ATOM 5019 O O . THR A 1 648 ? 33.912 19.193 -14.502 1.00 94.25 648 THR A O 1
ATOM 5022 N N . LYS A 1 649 ? 32.862 21.002 -13.681 1.00 92.81 649 LYS A N 1
ATOM 5023 C CA . LYS A 1 649 ? 33.150 20.810 -12.257 1.00 92.81 649 LYS A CA 1
ATOM 5024 C C . LYS A 1 649 ? 31.866 21.032 -11.465 1.00 92.81 649 LYS A C 1
ATOM 5026 O O . LYS A 1 649 ? 31.048 21.859 -11.869 1.00 92.81 649 LYS A O 1
ATOM 5031 N N . GLY A 1 650 ? 31.730 20.329 -10.343 1.00 92.50 650 GLY A N 1
ATOM 5032 C CA . GLY A 1 650 ? 30.515 20.329 -9.531 1.00 92.50 650 GLY A CA 1
ATOM 5033 C C . GLY A 1 650 ? 29.376 19.528 -10.175 1.00 92.50 650 GLY A C 1
ATOM 5034 O O . GLY A 1 650 ? 29.280 19.398 -11.396 1.00 92.50 650 GLY A O 1
ATOM 5035 N N . GLY A 1 651 ? 28.511 18.962 -9.343 1.00 93.88 651 GLY A N 1
ATOM 5036 C CA . GLY A 1 651 ? 27.436 18.075 -9.774 1.00 93.88 651 GLY A CA 1
ATOM 5037 C C . GLY A 1 651 ? 26.131 18.783 -10.138 1.00 93.88 651 GLY A C 1
ATOM 5038 O O . GLY A 1 651 ? 25.981 20.004 -10.050 1.00 93.88 651 GLY A O 1
ATOM 5039 N N . ARG A 1 652 ? 25.126 17.999 -10.523 1.00 94.50 652 ARG A N 1
ATOM 5040 C CA . ARG A 1 652 ? 23.733 18.449 -10.583 1.00 94.50 652 ARG A CA 1
ATOM 5041 C C . ARG A 1 652 ? 23.105 18.267 -9.213 1.00 94.50 652 ARG A C 1
ATOM 5043 O O . ARG A 1 652 ? 23.052 17.152 -8.701 1.00 94.50 652 ARG A O 1
ATOM 5050 N N . TYR A 1 653 ? 22.549 19.338 -8.665 1.00 95.25 653 TYR A N 1
ATOM 5051 C CA . TYR A 1 653 ? 21.904 19.317 -7.360 1.00 95.25 653 TYR A CA 1
ATOM 5052 C C . TYR A 1 653 ? 20.457 19.788 -7.460 1.00 95.25 653 TYR A C 1
ATOM 5054 O O . TYR A 1 653 ? 20.167 20.864 -7.982 1.00 95.25 653 TYR A O 1
ATOM 5062 N N . THR A 1 654 ? 19.534 18.965 -6.970 1.00 94.81 654 THR A N 1
ATOM 5063 C CA . THR A 1 654 ? 18.102 19.265 -6.927 1.00 94.81 654 THR A CA 1
ATOM 5064 C C . THR A 1 654 ? 17.581 19.167 -5.502 1.00 94.81 654 THR A C 1
ATOM 5066 O O . THR A 1 654 ? 17.819 18.172 -4.822 1.00 94.81 654 THR A O 1
ATOM 5069 N N . VAL A 1 655 ? 16.816 20.165 -5.062 1.00 95.44 655 VAL A N 1
ATOM 5070 C CA . VAL A 1 655 ? 16.129 20.160 -3.766 1.00 95.44 655 VAL A CA 1
ATOM 5071 C C . VAL A 1 655 ? 14.629 20.244 -3.979 1.00 95.44 655 VAL A C 1
ATOM 5073 O O . VAL A 1 655 ? 14.146 21.157 -4.646 1.00 95.44 655 VAL A O 1
ATOM 5076 N N . TYR A 1 656 ? 13.903 19.324 -3.354 1.00 94.88 656 TYR A N 1
ATOM 5077 C CA . TYR A 1 656 ? 12.458 19.366 -3.199 1.00 94.88 656 TYR A CA 1
ATOM 5078 C C . TYR A 1 656 ? 12.129 19.684 -1.743 1.00 94.88 656 TYR A C 1
ATOM 5080 O O . TYR A 1 656 ? 12.538 18.949 -0.847 1.00 94.88 656 TYR A O 1
ATOM 5088 N N . ASN A 1 657 ? 11.377 20.753 -1.502 1.00 96.31 657 ASN A N 1
ATOM 5089 C CA . ASN A 1 657 ? 10.798 21.052 -0.198 1.00 96.31 657 ASN A CA 1
ATOM 5090 C C . ASN A 1 657 ? 9.283 20.891 -0.290 1.00 96.31 657 ASN A C 1
ATOM 5092 O O . ASN A 1 657 ? 8.638 21.612 -1.048 1.00 96.31 657 ASN A O 1
ATOM 5096 N N . SER A 1 658 ? 8.711 19.970 0.476 1.00 95.19 658 SER A N 1
ATOM 5097 C CA . SER A 1 658 ? 7.267 19.774 0.569 1.00 95.19 658 SER A CA 1
ATOM 5098 C C . SER A 1 658 ? 6.739 20.265 1.915 1.00 95.19 658 SER A C 1
ATOM 5100 O O . SER A 1 658 ? 7.397 20.150 2.950 1.00 95.19 658 SER A O 1
ATOM 5102 N N . SER A 1 659 ? 5.534 20.828 1.913 1.00 95.25 659 SER A N 1
ATOM 5103 C CA . SER A 1 659 ? 4.817 21.219 3.125 1.00 95.25 659 SER A CA 1
ATOM 5104 C C . SER A 1 659 ? 3.342 20.876 2.983 1.00 95.25 659 SER A C 1
ATOM 5106 O O . SER A 1 659 ? 2.668 21.421 2.108 1.00 95.25 659 SER A O 1
ATOM 5108 N N . LEU A 1 660 ? 2.832 20.046 3.890 1.00 93.00 660 LEU A N 1
ATOM 5109 C CA . LEU A 1 660 ? 1.408 19.747 4.023 1.00 93.00 660 LEU A CA 1
ATOM 5110 C C . LEU A 1 660 ? 0.873 20.386 5.303 1.00 93.00 660 LEU A C 1
ATOM 5112 O O . LEU A 1 660 ? 1.443 20.205 6.379 1.00 93.00 660 LEU A O 1
ATOM 5116 N N . ASP A 1 661 ? -0.239 21.103 5.178 1.00 93.31 661 ASP A N 1
ATOM 5117 C CA . ASP A 1 661 ? -1.030 21.614 6.295 1.00 93.31 661 ASP A CA 1
ATOM 5118 C C . ASP A 1 661 ? -2.440 21.008 6.213 1.00 93.31 661 ASP A C 1
ATOM 5120 O O . ASP A 1 661 ? -3.088 21.078 5.166 1.00 93.31 661 ASP A O 1
ATOM 5124 N N . ASN A 1 662 ? -2.920 20.412 7.305 1.00 92.56 662 ASN A N 1
ATOM 5125 C CA . ASN A 1 662 ? -4.287 19.904 7.420 1.00 92.56 662 ASN A CA 1
ATOM 5126 C C . ASN A 1 662 ? -4.856 20.225 8.806 1.00 92.56 662 ASN A C 1
ATOM 5128 O O . ASN A 1 662 ? -4.164 20.061 9.810 1.00 92.56 662 ASN A O 1
ATOM 5132 N N . TRP A 1 663 ? -6.104 20.676 8.878 1.00 94.00 663 TRP A N 1
ATOM 5133 C CA . TRP A 1 663 ? -6.800 20.886 10.145 1.00 94.00 663 TRP A CA 1
ATOM 5134 C C . TRP A 1 663 ? -8.242 20.404 10.085 1.00 94.00 663 TRP A C 1
ATOM 5136 O O . TRP A 1 663 ? -8.888 20.466 9.042 1.00 94.00 663 TRP A O 1
ATOM 5146 N N . VAL A 1 664 ? -8.747 19.965 11.237 1.00 94.81 664 VAL A N 1
ATOM 5147 C CA . VAL A 1 664 ? -10.131 19.531 11.439 1.00 94.81 664 VAL A CA 1
ATOM 5148 C C . VAL A 1 664 ? -10.653 20.153 12.730 1.00 94.81 664 VAL A C 1
ATOM 5150 O O . VAL A 1 664 ? -10.010 20.061 13.773 1.00 94.81 664 VAL A O 1
ATOM 5153 N N . VAL A 1 665 ? -11.830 20.767 12.671 1.00 96.44 665 VAL A N 1
ATOM 5154 C CA . VAL A 1 665 ? -12.593 21.229 13.836 1.00 96.44 665 VAL A CA 1
ATOM 5155 C C . VAL A 1 665 ? -13.928 20.504 13.824 1.00 96.44 665 VAL A C 1
ATOM 5157 O O . VAL A 1 665 ? -14.647 20.545 12.826 1.00 96.44 665 VAL A O 1
ATOM 5160 N N . ARG A 1 666 ? -14.287 19.880 14.941 1.00 95.62 666 ARG A N 1
ATOM 5161 C CA . ARG A 1 666 ? -15.548 19.158 15.098 1.00 95.62 666 ARG A CA 1
ATOM 5162 C C . ARG A 1 666 ? -16.189 19.503 16.429 1.00 95.62 666 ARG A C 1
ATOM 5164 O O . ARG A 1 666 ? -15.526 19.460 17.456 1.00 95.62 666 ARG A O 1
ATOM 5171 N N . ASN A 1 667 ? -17.485 19.786 16.405 1.00 97.06 667 ASN A N 1
ATOM 5172 C CA . ASN A 1 667 ? -18.286 20.026 17.599 1.00 97.06 667 ASN A CA 1
ATOM 5173 C C . ASN A 1 667 ? -19.555 19.185 17.516 1.00 97.06 667 ASN A C 1
ATOM 5175 O O . ASN A 1 667 ? -20.251 19.229 16.500 1.00 97.06 667 ASN A O 1
ATOM 5179 N N . GLN A 1 668 ? -19.858 18.433 18.568 1.00 96.44 668 GLN A N 1
ATOM 5180 C CA . GLN A 1 668 ? -21.013 17.545 18.599 1.00 96.44 668 GLN A CA 1
ATOM 5181 C C . GLN A 1 668 ? -21.672 17.506 19.978 1.00 96.44 668 GLN A C 1
ATOM 5183 O O . GLN A 1 668 ? -21.022 17.645 21.012 1.00 96.44 668 GLN A O 1
ATOM 5188 N N . LEU A 1 669 ? -22.981 17.295 19.980 1.00 97.25 669 LEU A N 1
ATOM 5189 C CA . LEU A 1 669 ? -23.771 16.929 21.144 1.00 97.25 669 LEU A CA 1
ATOM 5190 C C . LEU A 1 669 ? -24.053 15.437 21.071 1.00 97.25 669 LEU A C 1
ATOM 5192 O O . LEU A 1 669 ? -24.391 14.919 20.010 1.00 97.25 669 LEU A O 1
ATOM 5196 N N . HIS A 1 670 ? -23.934 14.762 22.203 1.00 95.38 670 HIS A N 1
ATOM 5197 C CA . HIS A 1 670 ? -24.176 13.338 22.336 1.00 95.38 670 HIS A CA 1
ATOM 5198 C C . HIS A 1 670 ? -25.093 13.091 23.527 1.00 95.38 670 HIS A C 1
ATOM 5200 O O . HIS A 1 670 ? -24.794 13.496 24.649 1.00 95.38 670 HIS A O 1
ATOM 5206 N N . TYR A 1 671 ? -26.193 12.398 23.283 1.00 94.94 671 TYR A N 1
ATOM 5207 C CA . TYR A 1 671 ? -27.191 12.002 24.257 1.00 94.94 671 TYR A CA 1
ATOM 5208 C C . TYR A 1 671 ? -27.224 10.479 24.373 1.00 94.94 671 TYR A C 1
ATOM 5210 O O . TYR A 1 671 ? -27.443 9.799 23.379 1.00 94.94 671 TYR A O 1
ATOM 5218 N N . ASP A 1 672 ? -27.026 9.935 25.569 1.00 92.56 672 ASP A N 1
ATOM 5219 C CA . ASP A 1 672 ? -27.187 8.508 25.859 1.00 92.56 672 ASP A CA 1
ATOM 5220 C C . ASP A 1 672 ? -28.010 8.338 27.134 1.00 92.56 672 ASP A C 1
ATOM 5222 O O . ASP A 1 672 ? -27.645 8.839 28.203 1.00 92.56 672 ASP A O 1
ATOM 5226 N N . LYS A 1 673 ? -29.156 7.667 27.014 1.00 92.12 673 LYS A N 1
ATOM 5227 C CA . LYS A 1 673 ? -30.055 7.413 28.135 1.00 92.12 673 LYS A CA 1
ATOM 5228 C C . LYS A 1 673 ? -30.680 6.031 28.033 1.00 92.12 673 LYS A C 1
ATOM 5230 O O . LYS A 1 673 ? -31.256 5.657 27.014 1.00 92.12 673 LYS A O 1
ATOM 5235 N N . ASN A 1 674 ? -30.672 5.327 29.159 1.00 91.12 674 ASN A N 1
ATOM 5236 C CA . ASN A 1 674 ? -31.460 4.129 29.403 1.00 91.12 674 ASN A CA 1
ATOM 5237 C C . ASN A 1 674 ? -32.549 4.410 30.457 1.00 91.12 674 ASN A C 1
ATOM 5239 O O . ASN A 1 674 ? -32.354 5.201 31.381 1.00 91.12 674 ASN A O 1
ATOM 5243 N N . TRP A 1 675 ? -33.727 3.802 30.312 1.00 92.25 675 TRP A N 1
ATOM 5244 C CA . TRP A 1 675 ? -34.815 3.930 31.291 1.00 92.25 675 TRP A CA 1
ATOM 5245 C C . TRP A 1 675 ? -35.670 2.660 31.376 1.00 92.25 675 TRP A C 1
ATOM 5247 O O . TRP A 1 675 ? -35.494 1.726 30.589 1.00 92.25 675 TRP A O 1
ATOM 5257 N N . ASN A 1 676 ? -36.551 2.602 32.382 1.00 91.44 676 ASN A N 1
ATOM 5258 C CA . ASN A 1 676 ? -37.408 1.452 32.699 1.00 91.44 676 ASN A CA 1
ATOM 5259 C C . ASN A 1 676 ? -36.613 0.136 32.797 1.00 91.44 676 ASN A C 1
ATOM 5261 O O . ASN A 1 676 ? -36.877 -0.806 32.056 1.00 91.44 676 ASN A O 1
ATOM 5265 N N . ASN A 1 677 ? -35.594 0.085 33.661 1.00 86.69 677 ASN A N 1
ATOM 5266 C CA . ASN A 1 677 ? -34.710 -1.081 33.846 1.00 86.69 677 ASN A CA 1
ATOM 5267 C C . ASN A 1 677 ? -34.006 -1.552 32.556 1.00 86.69 677 ASN A C 1
ATOM 5269 O O . ASN A 1 677 ? -33.716 -2.732 32.365 1.00 86.69 677 ASN A O 1
ATOM 5273 N N . GLY A 1 678 ? -33.719 -0.616 31.645 1.00 83.00 678 GLY A N 1
ATOM 5274 C CA . GLY A 1 678 ? -33.063 -0.906 30.372 1.00 83.00 678 GLY A CA 1
ATOM 5275 C C . GLY A 1 678 ? -33.996 -1.489 29.310 1.00 83.00 678 GLY A C 1
ATOM 5276 O O . GLY A 1 678 ? -33.496 -1.992 28.306 1.00 83.00 678 GLY A O 1
ATOM 5277 N N . LYS A 1 679 ? -35.323 -1.404 29.503 1.00 89.94 679 LYS A N 1
ATOM 5278 C CA . LYS A 1 679 ? -36.312 -1.684 28.449 1.00 89.94 679 LYS A CA 1
ATOM 5279 C C . LYS A 1 679 ? -36.203 -0.701 27.291 1.00 89.94 679 LYS A C 1
ATOM 5281 O O . LYS A 1 679 ? -36.526 -1.063 26.171 1.00 89.94 679 LYS A O 1
ATOM 5286 N N . HIS A 1 680 ? -35.755 0.521 27.546 1.00 93.88 680 HIS A N 1
ATOM 5287 C CA . HIS A 1 680 ? -35.515 1.504 26.502 1.00 93.88 680 HIS A CA 1
ATOM 5288 C C . HIS A 1 680 ? -34.092 2.024 26.607 1.00 93.88 680 HIS A C 1
ATOM 5290 O O . HIS A 1 680 ? -33.612 2.325 27.705 1.00 93.88 680 HIS A O 1
ATOM 5296 N N . GLN A 1 681 ? -33.435 2.142 25.462 1.00 92.25 681 GLN A N 1
ATOM 5297 C CA . GLN A 1 681 ? -32.103 2.714 25.338 1.00 92.25 681 GLN A CA 1
ATOM 5298 C C . GLN A 1 681 ? -32.079 3.604 24.102 1.00 92.25 681 GLN A C 1
ATOM 5300 O O . GLN A 1 681 ? -32.399 3.140 23.011 1.00 92.25 681 GLN A O 1
ATOM 5305 N N . LEU A 1 682 ? -31.720 4.871 24.276 1.00 92.06 682 LEU A N 1
ATOM 5306 C CA . LEU A 1 682 ? -31.580 5.843 23.198 1.00 92.06 682 LEU A CA 1
ATOM 5307 C C . LEU A 1 682 ? -30.165 6.407 23.224 1.00 92.06 682 LEU A C 1
ATOM 5309 O O . LEU A 1 682 ? -29.743 6.970 24.234 1.00 92.06 682 LEU A O 1
ATOM 5313 N N . THR A 1 683 ? -29.481 6.314 22.092 1.00 91.75 683 THR A N 1
ATOM 5314 C CA . THR A 1 683 ? -28.234 7.023 21.821 1.00 91.75 683 THR A CA 1
ATOM 5315 C C . THR A 1 683 ? -28.470 7.933 20.624 1.00 91.75 683 THR A C 1
ATOM 5317 O O . THR A 1 683 ? -28.926 7.473 19.585 1.00 91.75 683 THR A O 1
ATOM 5320 N N . ALA A 1 684 ? -28.189 9.221 20.748 1.00 93.19 684 ALA A N 1
ATOM 5321 C CA . ALA A 1 684 ? -28.317 10.179 19.661 1.00 93.19 684 ALA A CA 1
ATOM 5322 C C . ALA A 1 684 ? -27.135 11.144 19.664 1.00 93.19 684 ALA A C 1
ATOM 5324 O O . ALA A 1 684 ? -26.668 11.558 20.720 1.00 93.19 684 ALA A O 1
ATOM 5325 N N . LEU A 1 685 ? -26.667 11.536 18.488 1.00 93.94 685 LEU A N 1
ATOM 5326 C CA . LEU A 1 685 ? -25.674 12.585 18.317 1.00 93.94 685 LEU A CA 1
ATOM 5327 C C . LEU A 1 685 ? -26.085 13.534 17.202 1.00 93.94 685 LEU A C 1
ATOM 5329 O O . LEU A 1 685 ? -26.741 13.135 16.240 1.00 93.94 685 LEU A O 1
ATOM 5333 N N . ALA A 1 686 ? -25.646 14.779 17.317 1.00 96.44 686 ALA A N 1
ATOM 5334 C CA . ALA A 1 686 ? -25.735 15.776 16.263 1.00 96.44 686 ALA A CA 1
ATOM 5335 C C . ALA A 1 686 ? -24.503 16.676 16.317 1.00 96.44 686 ALA A C 1
ATOM 5337 O O . ALA A 1 686 ? -24.050 17.038 17.403 1.00 96.44 686 ALA A O 1
ATOM 5338 N N . GLY A 1 687 ? -23.949 17.042 15.166 1.00 96.44 687 GLY A N 1
ATOM 5339 C CA . GLY A 1 687 ? -22.723 17.824 15.137 1.00 96.44 687 GLY A CA 1
ATOM 5340 C C . GLY A 1 687 ? -22.423 18.484 13.804 1.00 96.44 687 GLY A C 1
ATOM 5341 O O . GLY A 1 687 ? -23.100 18.274 12.794 1.00 96.44 687 GLY A O 1
ATOM 5342 N N . ALA A 1 688 ? -21.375 19.298 13.837 1.00 96.62 688 ALA A N 1
ATOM 5343 C CA . ALA A 1 688 ? -20.800 19.956 12.681 1.00 96.62 688 ALA A CA 1
ATOM 5344 C C . ALA A 1 688 ? -19.288 19.709 12.628 1.00 96.62 688 ALA A C 1
ATOM 5346 O O . ALA A 1 688 ? -18.620 19.595 13.660 1.00 96.62 688 ALA A O 1
ATOM 5347 N N . GLU A 1 689 ? -18.751 19.635 11.416 1.00 94.81 689 GLU A N 1
ATOM 5348 C CA . GLU A 1 689 ? -17.324 19.473 11.153 1.00 94.81 689 GLU A CA 1
ATOM 5349 C C . GLU A 1 689 ? -16.875 20.393 10.021 1.00 94.81 689 GLU A C 1
ATOM 5351 O O . GLU A 1 689 ? -17.564 20.529 9.010 1.00 94.81 689 GLU A O 1
ATOM 5356 N N . ALA A 1 690 ? -15.696 20.987 10.177 1.00 94.94 690 ALA A N 1
ATOM 5357 C CA . ALA A 1 690 ? -14.998 21.716 9.133 1.00 94.94 690 ALA A CA 1
ATOM 5358 C C . ALA A 1 690 ? -13.554 21.223 9.033 1.00 94.94 690 ALA A C 1
ATOM 5360 O O . ALA A 1 690 ? -12.910 20.970 10.051 1.00 94.94 690 ALA A O 1
ATOM 5361 N N . GLN A 1 691 ? -13.042 21.111 7.811 1.00 92.31 691 GLN A N 1
ATOM 5362 C CA . GLN A 1 691 ? -11.661 20.705 7.559 1.00 92.31 691 GLN A CA 1
ATOM 5363 C C . GLN A 1 691 ? -11.079 21.418 6.337 1.00 92.31 691 GLN A C 1
ATOM 5365 O O . GLN A 1 691 ? -11.816 21.752 5.404 1.00 92.31 691 GLN A O 1
ATOM 5370 N N . GLU A 1 692 ? -9.760 21.597 6.325 1.00 91.88 692 GLU A N 1
ATOM 5371 C CA . GLU A 1 692 ? -8.994 22.050 5.162 1.00 91.88 692 GLU A CA 1
ATOM 5372 C C . GLU A 1 692 ? -7.693 21.260 5.042 1.00 91.88 692 GLU A C 1
ATOM 5374 O O . GLU A 1 692 ? -7.015 21.044 6.042 1.00 91.88 692 GLU A O 1
ATOM 5379 N N . GLN A 1 693 ? -7.307 20.921 3.814 1.00 89.81 693 GLN A N 1
ATOM 5380 C CA . GLN A 1 693 ? -6.009 20.334 3.486 1.00 89.81 693 GLN A CA 1
ATOM 5381 C C . GLN A 1 693 ? -5.347 21.102 2.338 1.00 89.81 693 GLN A C 1
ATOM 5383 O O . GLN A 1 693 ? -6.024 21.502 1.389 1.00 89.81 693 GLN A O 1
ATOM 5388 N N . ARG A 1 694 ? -4.023 21.280 2.408 1.00 90.50 694 ARG A N 1
ATOM 5389 C CA . ARG A 1 694 ? -3.204 21.895 1.353 1.00 90.50 694 ARG A CA 1
ATOM 5390 C C . ARG A 1 694 ? -1.788 21.319 1.341 1.00 90.50 694 ARG A C 1
ATOM 5392 O O . ARG A 1 694 ? -1.172 21.230 2.403 1.00 90.50 694 ARG A O 1
ATOM 5399 N N . THR A 1 695 ? -1.249 21.034 0.154 1.00 90.12 695 THR A N 1
ATOM 5400 C CA . THR A 1 695 ? 0.154 20.614 -0.022 1.00 90.12 695 THR A CA 1
ATOM 5401 C C . THR A 1 695 ? 0.855 21.461 -1.072 1.00 90.12 695 THR A C 1
ATOM 5403 O O . THR A 1 695 ? 0.367 21.601 -2.190 1.00 90.12 695 THR A O 1
ATOM 5406 N N . VAL A 1 696 ? 2.019 21.998 -0.708 1.00 91.75 696 VAL A N 1
ATOM 5407 C CA . VAL A 1 696 ? 2.886 22.796 -1.583 1.00 91.75 696 VAL A CA 1
ATOM 5408 C C . VAL A 1 696 ? 4.228 22.091 -1.730 1.00 91.75 696 VAL A C 1
ATOM 5410 O O . VAL A 1 696 ? 4.782 21.619 -0.735 1.00 91.75 696 VAL A O 1
ATOM 5413 N N . VAL A 1 697 ? 4.749 22.034 -2.955 1.00 90.94 697 VAL A N 1
ATOM 5414 C CA . VAL A 1 697 ? 6.074 21.498 -3.274 1.00 90.94 697 VAL A CA 1
ATOM 5415 C C . VAL A 1 697 ? 6.877 22.548 -4.028 1.00 90.94 697 VAL A C 1
ATOM 5417 O O . VAL A 1 697 ? 6.441 23.047 -5.063 1.00 90.94 697 VAL A O 1
ATOM 5420 N N . ASN A 1 698 ? 8.068 22.833 -3.512 1.00 92.25 698 ASN A N 1
ATOM 5421 C CA . ASN A 1 698 ? 9.064 23.706 -4.112 1.00 92.25 698 ASN A CA 1
ATOM 5422 C C . ASN A 1 698 ? 10.219 22.873 -4.647 1.00 92.25 698 ASN A C 1
ATOM 5424 O O . ASN A 1 698 ? 10.796 22.087 -3.898 1.00 92.25 698 ASN A O 1
ATOM 5428 N N . ARG A 1 699 ? 10.572 23.065 -5.915 1.00 89.69 699 ARG A N 1
ATOM 5429 C CA . ARG A 1 699 ? 11.712 22.422 -6.570 1.00 89.69 699 ARG A CA 1
ATOM 5430 C C . ARG A 1 699 ? 12.722 23.478 -6.996 1.00 89.69 699 ARG A C 1
ATOM 5432 O O . ARG A 1 699 ? 12.341 24.447 -7.647 1.00 89.69 699 ARG A O 1
ATOM 5439 N N . SER A 1 700 ? 13.992 23.224 -6.703 1.00 90.94 700 SER A N 1
ATOM 5440 C CA . SER A 1 700 ? 15.127 24.005 -7.200 1.00 90.94 700 SER A CA 1
ATOM 5441 C C . SER A 1 700 ? 16.183 23.066 -7.772 1.00 90.94 700 SER A C 1
ATOM 5443 O O . SER A 1 700 ? 16.538 22.095 -7.112 1.00 90.94 700 SER A O 1
ATOM 5445 N N . THR A 1 701 ? 16.681 23.325 -8.978 1.00 90.00 701 THR A N 1
ATOM 5446 C CA . THR A 1 701 ? 17.757 22.563 -9.632 1.00 90.00 701 THR A CA 1
ATOM 5447 C C . THR A 1 701 ? 18.865 23.505 -10.070 1.00 90.00 701 THR A C 1
ATOM 5449 O O . THR A 1 701 ? 18.593 24.513 -10.717 1.00 90.00 701 THR A O 1
ATOM 5452 N N . VAL A 1 702 ? 20.106 23.144 -9.762 1.00 92.00 702 VAL A N 1
ATOM 5453 C CA . VAL A 1 702 ? 21.315 23.839 -10.213 1.00 92.00 702 VAL A CA 1
ATOM 5454 C C . VAL A 1 702 ? 22.310 22.836 -10.801 1.00 92.00 702 VAL A C 1
ATOM 5456 O O . VAL A 1 702 ? 22.286 21.648 -10.467 1.00 92.00 702 VAL A O 1
ATOM 5459 N N . TYR A 1 703 ? 23.176 23.322 -11.687 1.00 91.88 703 TYR A N 1
ATOM 5460 C CA . TYR A 1 703 ? 24.256 22.560 -12.316 1.00 91.88 703 TYR A CA 1
ATOM 5461 C C . TYR A 1 703 ? 25.604 23.147 -11.897 1.00 91.88 703 TYR A C 1
ATOM 5463 O O . TYR A 1 703 ? 25.702 24.354 -11.685 1.00 91.88 703 TYR A O 1
ATOM 5471 N N . GLY A 1 704 ? 26.633 22.305 -11.796 1.00 93.62 704 GLY A N 1
ATOM 5472 C CA . GLY A 1 704 ? 27.952 22.713 -11.311 1.00 93.62 704 GLY A CA 1
ATOM 5473 C C . GLY A 1 704 ? 27.982 23.023 -9.816 1.00 93.62 704 GLY A C 1
ATOM 5474 O O . GLY A 1 704 ? 28.756 23.871 -9.387 1.00 93.62 704 GLY A O 1
ATOM 5475 N N . TYR A 1 705 ? 27.104 22.392 -9.034 1.00 96.19 705 TYR A N 1
ATOM 5476 C CA . TYR A 1 705 ? 27.041 22.574 -7.590 1.00 96.19 705 TYR A CA 1
ATOM 5477 C C . TYR A 1 705 ? 28.232 21.904 -6.913 1.00 96.19 705 TYR A C 1
ATOM 5479 O O . TYR A 1 705 ? 28.424 20.695 -7.042 1.00 96.19 705 TYR A O 1
ATOM 5487 N N . ASP A 1 706 ? 29.006 22.696 -6.187 1.00 95.44 706 ASP A N 1
ATOM 5488 C CA . ASP A 1 706 ? 30.082 22.232 -5.323 1.00 95.44 706 ASP A CA 1
ATOM 5489 C C . ASP A 1 706 ? 29.516 22.021 -3.912 1.00 95.44 706 ASP A C 1
ATOM 5491 O O . ASP A 1 706 ? 29.031 22.969 -3.290 1.00 95.44 706 ASP A O 1
ATOM 5495 N N . GLU A 1 707 ? 29.514 20.779 -3.419 1.00 92.31 707 GLU A N 1
ATOM 5496 C CA . GLU A 1 707 ? 28.932 20.457 -2.109 1.00 92.31 707 GLU A CA 1
ATOM 5497 C C . GLU A 1 707 ? 29.735 21.031 -0.934 1.00 92.31 707 GLU A C 1
ATOM 5499 O O . GLU A 1 707 ? 29.142 21.350 0.100 1.00 92.31 707 GLU A O 1
ATOM 5504 N N . GLU A 1 708 ? 31.055 21.178 -1.086 1.00 93.19 708 GLU A N 1
ATOM 5505 C CA . GLU A 1 708 ? 31.946 21.674 -0.033 1.00 93.19 708 GLU A CA 1
ATOM 5506 C C . GLU A 1 708 ? 31.861 23.196 0.074 1.00 93.19 708 GLU A C 1
ATOM 5508 O O . GLU A 1 708 ? 31.704 23.744 1.165 1.00 93.19 708 GLU A O 1
ATOM 5513 N N . LEU A 1 709 ? 31.894 23.883 -1.070 1.00 94.94 709 LEU A N 1
ATOM 5514 C CA . LEU A 1 709 ? 31.791 25.340 -1.140 1.00 94.94 709 LEU A CA 1
ATOM 5515 C C . LEU A 1 709 ? 30.341 25.834 -1.068 1.00 94.94 709 LEU A C 1
ATOM 5517 O O . LEU A 1 709 ? 30.107 27.012 -0.806 1.00 94.94 709 LEU A O 1
ATOM 5521 N N . GLN A 1 710 ? 29.364 24.960 -1.326 1.00 94.69 710 GLN A N 1
ATOM 5522 C CA . GLN A 1 710 ? 27.941 25.291 -1.472 1.00 94.69 710 GLN A CA 1
ATOM 5523 C C . GLN A 1 710 ? 27.672 26.373 -2.530 1.00 94.69 710 GLN A C 1
ATOM 5525 O O . GLN A 1 710 ? 26.732 27.165 -2.412 1.00 94.69 710 GLN A O 1
ATOM 5530 N N . THR A 1 711 ? 28.484 26.392 -3.586 1.00 94.88 711 THR A N 1
ATOM 5531 C CA . THR A 1 711 ? 28.390 27.354 -4.691 1.00 94.88 711 THR A CA 1
ATOM 5532 C C . THR A 1 711 ? 28.023 26.661 -5.997 1.00 94.88 711 THR A C 1
ATOM 5534 O O . THR A 1 711 ? 28.071 25.439 -6.109 1.00 94.88 711 THR A O 1
ATOM 5537 N N . TYR A 1 712 ? 27.602 27.442 -6.987 1.00 94.12 712 TYR A N 1
ATOM 5538 C CA . TYR A 1 712 ? 27.370 26.978 -8.351 1.00 94.12 712 TYR A CA 1
ATOM 5539 C C . TYR A 1 712 ? 27.633 28.133 -9.331 1.00 94.12 712 TYR A C 1
ATOM 5541 O O . TYR A 1 712 ? 27.428 29.298 -8.972 1.00 94.12 712 TYR A O 1
ATOM 5549 N N . PRO A 1 713 ? 28.081 27.848 -10.563 1.00 92.62 713 PRO A N 1
ATOM 5550 C CA . PRO A 1 713 ? 28.281 28.868 -11.583 1.00 92.62 713 PRO A CA 1
ATOM 5551 C C . PRO A 1 713 ? 26.948 29.365 -12.158 1.00 92.62 713 PRO A C 1
ATOM 5553 O O . PRO A 1 713 ? 25.944 28.652 -12.195 1.00 92.62 713 PRO A O 1
ATOM 5556 N N . MET A 1 714 ? 26.944 30.600 -12.658 1.00 90.12 714 MET A N 1
ATOM 5557 C CA . MET A 1 714 ? 25.793 31.153 -13.375 1.00 90.12 714 MET A CA 1
ATOM 5558 C C . MET A 1 714 ? 25.710 30.557 -14.787 1.00 90.12 714 MET A C 1
ATOM 5560 O O . MET A 1 714 ? 26.721 30.463 -15.477 1.00 90.12 714 MET A O 1
ATOM 5564 N N . LEU A 1 715 ? 24.503 30.181 -15.222 1.00 88.50 715 LEU A N 1
ATOM 5565 C CA . LEU A 1 715 ? 24.235 29.663 -16.568 1.00 88.50 715 LEU A CA 1
ATOM 5566 C C . LEU A 1 715 ? 23.246 30.554 -17.315 1.00 88.50 715 LEU A C 1
ATOM 5568 O O . LEU A 1 715 ? 22.296 31.073 -16.724 1.00 88.50 715 LEU A O 1
ATOM 5572 N N . ASP A 1 716 ? 23.415 30.654 -18.634 1.00 88.19 716 ASP A N 1
ATOM 5573 C CA . ASP A 1 716 ? 22.422 31.270 -19.513 1.00 88.19 716 ASP A CA 1
ATOM 5574 C C . ASP A 1 716 ? 21.278 30.285 -19.793 1.00 88.19 716 ASP A C 1
ATOM 5576 O O . ASP A 1 716 ? 21.182 29.640 -20.841 1.00 88.19 716 ASP A O 1
ATOM 5580 N N . TYR A 1 717 ? 20.381 30.158 -18.816 1.00 81.62 717 TYR A N 1
ATOM 5581 C CA . TYR A 1 717 ? 19.205 29.302 -18.939 1.00 81.62 717 TYR A CA 1
ATOM 5582 C C . TYR A 1 717 ? 18.295 29.713 -20.099 1.00 81.62 717 TYR A C 1
ATOM 5584 O O . TYR A 1 717 ? 17.595 28.852 -20.630 1.00 81.62 717 TYR A O 1
ATOM 5592 N N . LYS A 1 718 ? 18.295 30.985 -20.525 1.00 80.62 718 LYS A N 1
ATOM 5593 C CA . LYS A 1 718 ? 17.488 31.444 -21.663 1.00 80.62 718 LYS A CA 1
ATOM 5594 C C . LYS A 1 718 ? 18.029 30.841 -22.956 1.00 80.62 718 LYS A C 1
ATOM 5596 O O . LYS A 1 718 ? 17.254 30.216 -23.679 1.00 80.62 718 LYS A O 1
ATOM 5601 N N . LEU A 1 719 ? 19.333 30.960 -23.209 1.00 85.06 719 LEU A N 1
ATOM 5602 C CA . LEU A 1 719 ? 20.007 30.328 -24.347 1.00 85.06 719 LEU A CA 1
ATOM 5603 C C . LEU A 1 719 ? 19.810 28.808 -24.327 1.00 85.06 719 LEU A C 1
ATOM 5605 O O . LEU A 1 719 ? 19.339 28.236 -25.307 1.00 85.06 719 LEU A O 1
ATOM 5609 N N . LEU A 1 720 ? 20.100 28.160 -23.195 1.00 85.94 720 LEU A N 1
ATOM 5610 C CA . LEU A 1 720 ? 20.046 26.700 -23.074 1.00 85.94 720 LEU A CA 1
ATOM 5611 C C . LEU A 1 720 ? 18.640 26.125 -23.297 1.00 85.94 720 LEU A C 1
ATOM 5613 O O . LEU A 1 720 ? 18.514 25.027 -23.839 1.00 85.94 720 LEU A O 1
ATOM 5617 N N . SER A 1 721 ? 17.586 26.844 -22.897 1.00 77.69 721 SER A N 1
ATOM 5618 C CA . SER A 1 721 ? 16.203 26.355 -22.992 1.00 77.69 721 SER A CA 1
ATOM 5619 C C . SER A 1 721 ? 15.439 26.763 -24.252 1.00 77.69 721 SER A C 1
ATOM 5621 O O . SER A 1 721 ? 14.625 25.981 -24.748 1.00 77.69 721 SER A O 1
ATOM 5623 N N . THR A 1 722 ? 15.651 27.980 -24.763 1.00 75.06 722 THR A N 1
ATOM 5624 C CA . THR A 1 722 ? 14.829 28.532 -25.854 1.00 75.06 722 THR A CA 1
ATOM 5625 C C . THR A 1 722 ? 15.419 28.198 -27.219 1.00 75.06 722 THR A C 1
ATOM 5627 O O . THR A 1 722 ? 14.849 27.402 -27.967 1.00 75.06 722 THR A O 1
ATOM 5630 N N . THR A 1 723 ? 16.583 28.762 -27.530 1.00 79.31 723 THR A N 1
ATOM 5631 C CA . THR A 1 723 ? 17.300 28.546 -28.790 1.00 79.31 723 THR A CA 1
ATOM 5632 C C . THR A 1 723 ? 18.041 27.208 -28.785 1.00 79.31 723 THR A C 1
ATOM 5634 O O . THR A 1 723 ? 17.965 26.455 -29.762 1.00 79.31 723 THR A O 1
ATOM 5637 N N . GLY A 1 724 ? 18.656 26.850 -27.655 1.00 84.50 724 GLY A N 1
ATOM 5638 C CA . GLY A 1 724 ? 19.555 25.707 -27.525 1.00 84.50 724 GLY A CA 1
ATOM 5639 C C . GLY A 1 724 ? 20.962 25.990 -28.027 1.00 84.50 724 GLY A C 1
ATOM 5640 O O . GLY A 1 724 ? 21.264 27.081 -28.508 1.00 84.50 724 GLY A O 1
ATOM 5641 N N . ILE A 1 725 ? 21.804 24.966 -27.944 1.00 91.56 725 ILE A N 1
ATOM 5642 C CA . ILE A 1 725 ? 23.148 24.946 -28.522 1.00 91.56 725 ILE A CA 1
ATOM 5643 C C . ILE A 1 725 ? 23.074 24.266 -29.886 1.00 91.56 725 ILE A C 1
ATOM 5645 O O . ILE A 1 725 ? 22.536 23.164 -29.991 1.00 91.56 725 ILE A O 1
ATOM 5649 N N . VAL A 1 726 ? 23.586 24.927 -30.924 1.00 89.94 726 VAL A N 1
ATOM 5650 C CA . VAL A 1 726 ? 23.646 24.413 -32.302 1.00 89.94 726 VAL A CA 1
ATOM 5651 C C . VAL A 1 726 ? 25.021 23.795 -32.552 1.00 89.94 726 VAL A C 1
ATOM 5653 O O . VAL A 1 726 ? 26.028 24.344 -32.119 1.00 89.94 726 VAL A O 1
ATOM 5656 N N . GLY A 1 727 ? 25.056 22.659 -33.247 1.00 89.50 727 GLY A N 1
ATOM 5657 C CA . GLY A 1 727 ? 26.278 21.897 -33.501 1.00 89.50 727 GLY A CA 1
ATOM 5658 C C . GLY A 1 727 ? 26.943 21.303 -32.251 1.00 89.50 727 GLY A C 1
ATOM 5659 O O . GLY A 1 727 ? 28.172 21.321 -32.187 1.00 89.50 727 GLY A O 1
ATOM 5660 N N . PRO A 1 728 ? 26.199 20.803 -31.241 1.00 92.69 728 PRO A N 1
ATOM 5661 C CA . PRO A 1 728 ? 26.836 20.132 -30.122 1.00 92.69 728 PRO A CA 1
ATOM 5662 C C . PRO A 1 728 ? 27.493 18.824 -30.578 1.00 92.69 728 PRO A C 1
ATOM 5664 O O . PRO A 1 728 ? 27.057 18.196 -31.544 1.00 92.69 728 PRO A O 1
ATOM 5667 N N . ILE A 1 729 ? 28.504 18.386 -29.833 1.00 91.88 729 ILE A N 1
ATOM 5668 C CA . ILE A 1 729 ? 29.255 17.150 -30.095 1.00 91.88 729 ILE A CA 1
ATOM 5669 C C . ILE A 1 729 ? 28.331 15.926 -30.055 1.00 91.88 729 ILE A C 1
ATOM 5671 O O . ILE A 1 729 ? 28.485 15.015 -30.865 1.00 91.88 729 ILE A O 1
ATOM 5675 N N . LEU A 1 730 ? 27.354 15.922 -29.140 1.00 88.56 730 LEU A N 1
ATOM 5676 C CA . LEU A 1 730 ? 26.341 14.874 -29.026 1.00 88.56 730 LEU A CA 1
ATOM 5677 C C . LEU A 1 730 ? 24.924 15.489 -29.049 1.00 88.56 730 LEU A C 1
ATOM 5679 O O . LEU A 1 730 ? 24.382 15.853 -28.007 1.00 88.56 730 LEU A O 1
ATOM 5683 N N . PRO A 1 731 ? 24.307 15.687 -30.227 1.00 88.25 731 PRO A N 1
ATOM 5684 C CA . PRO A 1 731 ? 23.004 16.338 -30.318 1.00 88.25 731 PRO A CA 1
ATOM 5685 C C . PRO A 1 731 ? 21.888 15.486 -29.705 1.00 88.25 731 PRO A C 1
ATOM 5687 O O . PRO A 1 731 ? 21.865 14.262 -29.833 1.00 88.25 731 PRO A O 1
ATOM 5690 N N . THR A 1 732 ? 20.933 16.160 -29.064 1.00 82.75 732 THR A N 1
ATOM 5691 C CA . THR A 1 732 ? 19.746 15.551 -28.425 1.00 82.75 732 THR A CA 1
ATOM 5692 C C . THR A 1 732 ? 18.430 15.984 -29.073 1.00 82.75 732 THR A C 1
ATOM 5694 O O . THR A 1 732 ? 17.374 15.417 -28.803 1.00 82.75 732 THR A O 1
ATOM 5697 N N . GLY A 1 733 ? 18.472 17.004 -29.927 1.00 71.69 733 GLY A N 1
ATOM 5698 C CA . GLY A 1 733 ? 17.329 17.545 -30.639 1.00 71.69 733 GLY A CA 1
ATOM 5699 C C . GLY A 1 733 ? 16.840 16.625 -31.753 1.00 71.69 733 GLY A C 1
ATOM 5700 O O . GLY A 1 733 ? 17.608 15.896 -32.380 1.00 71.69 733 GLY A O 1
ATOM 5701 N N . ILE A 1 734 ? 15.541 16.721 -32.051 1.00 70.81 734 ILE A N 1
ATOM 5702 C CA . ILE A 1 734 ? 14.899 16.005 -33.168 1.00 70.81 734 ILE A CA 1
ATOM 5703 C C . ILE A 1 734 ? 15.508 16.414 -34.516 1.00 70.81 734 ILE A C 1
ATOM 5705 O O . ILE A 1 734 ? 15.573 15.614 -35.444 1.00 70.81 734 ILE A O 1
ATOM 5709 N N . ASP A 1 735 ? 16.004 17.648 -34.608 1.00 74.75 735 ASP A N 1
ATOM 5710 C CA . ASP A 1 735 ? 16.743 18.155 -35.766 1.00 74.75 735 ASP A CA 1
ATOM 5711 C C . ASP A 1 735 ? 18.121 17.497 -35.952 1.00 74.75 735 ASP A C 1
ATOM 5713 O O . ASP A 1 735 ? 18.784 17.764 -36.955 1.00 74.75 735 ASP A O 1
ATOM 5717 N N . ARG A 1 736 ? 18.552 16.656 -34.995 1.00 80.12 736 ARG A N 1
ATOM 5718 C CA . ARG A 1 736 ? 19.865 15.997 -34.925 1.00 80.12 736 ARG A CA 1
ATOM 5719 C C . ARG A 1 736 ? 21.042 16.973 -34.977 1.00 80.12 736 ARG A C 1
ATOM 5721 O O . ARG A 1 736 ? 22.157 16.581 -35.305 1.00 80.12 736 ARG A O 1
ATOM 5728 N N . LYS A 1 737 ? 20.793 18.250 -34.687 1.00 85.38 737 LYS A N 1
ATOM 5729 C CA . LYS A 1 737 ? 21.745 19.355 -34.863 1.00 85.38 737 LYS A CA 1
ATOM 5730 C C . LYS A 1 737 ? 21.809 20.281 -33.663 1.00 85.38 737 LYS A C 1
ATOM 5732 O O . LYS A 1 737 ? 22.715 21.108 -33.605 1.00 85.38 737 LYS A O 1
ATOM 5737 N N . SER A 1 738 ? 20.871 20.180 -32.730 1.00 86.94 738 SER A N 1
ATOM 5738 C CA . SER A 1 738 ? 20.863 21.003 -31.530 1.00 86.94 738 SER A CA 1
ATOM 5739 C C . SER A 1 738 ? 20.704 20.183 -30.257 1.00 86.94 738 SER A C 1
ATOM 5741 O O . SER A 1 738 ? 20.281 19.029 -30.282 1.00 86.94 738 SER A O 1
ATOM 5743 N N . SER A 1 739 ? 21.047 20.796 -29.129 1.00 88.56 739 SER A N 1
ATOM 5744 C CA . SER A 1 739 ? 20.710 20.307 -27.794 1.00 88.56 739 SER A CA 1
ATOM 5745 C C . SER A 1 739 ? 20.062 21.419 -26.993 1.00 88.56 739 SER A C 1
ATOM 5747 O O . SER A 1 739 ? 20.492 22.574 -27.035 1.00 88.56 739 SER A O 1
ATOM 5749 N N . ARG A 1 740 ? 18.993 21.075 -26.277 1.00 83.88 740 ARG A N 1
ATOM 5750 C CA . ARG A 1 740 ? 18.188 22.021 -25.499 1.00 83.88 740 ARG A CA 1
ATOM 5751 C C . ARG A 1 740 ? 17.935 21.469 -24.117 1.00 83.88 740 ARG A C 1
ATOM 5753 O O . ARG A 1 740 ? 17.615 20.293 -23.960 1.00 83.88 740 ARG A O 1
ATOM 5760 N N . LEU A 1 741 ? 18.054 22.329 -23.118 1.00 79.38 741 LEU A N 1
ATOM 5761 C CA . LEU A 1 741 ? 17.755 21.979 -21.743 1.00 79.38 741 LEU A CA 1
ATOM 5762 C C . LEU A 1 741 ? 16.235 22.032 -21.572 1.00 79.38 741 LEU A C 1
ATOM 5764 O O . LEU A 1 741 ? 15.612 23.060 -21.845 1.00 79.38 741 LEU A O 1
ATOM 5768 N N . SER A 1 742 ? 15.624 20.900 -21.216 1.00 68.12 742 SER A N 1
ATOM 5769 C CA . SER A 1 742 ? 14.163 20.770 -21.199 1.00 68.12 742 SER A CA 1
ATOM 5770 C C . SER A 1 742 ? 13.502 21.762 -20.233 1.00 68.12 742 SER A C 1
ATOM 5772 O O . SER A 1 742 ? 13.920 21.884 -19.083 1.00 68.12 742 SER A O 1
ATOM 5774 N N . THR A 1 743 ? 12.433 22.424 -20.692 1.00 56.50 743 THR A N 1
ATOM 5775 C CA . THR A 1 743 ? 11.550 23.290 -19.884 1.00 56.50 743 THR A CA 1
ATOM 5776 C C . THR A 1 743 ? 10.118 22.765 -19.775 1.00 56.50 743 THR A C 1
ATOM 5778 O O . THR A 1 743 ? 9.206 23.507 -19.414 1.00 56.50 743 THR A O 1
ATOM 5781 N N . SER A 1 744 ? 9.866 21.510 -20.160 1.00 47.19 744 SER A N 1
ATOM 5782 C CA . SER A 1 744 ? 8.512 20.956 -20.133 1.00 47.19 744 SER A CA 1
ATOM 5783 C C . SER A 1 744 ? 7.999 20.774 -18.700 1.00 47.19 744 SER A C 1
ATOM 5785 O O . SER A 1 744 ? 8.691 20.233 -17.843 1.00 47.19 744 SER A O 1
ATOM 5787 N N . ASN A 1 745 ? 6.741 21.154 -18.469 1.00 44.28 745 ASN A N 1
ATOM 5788 C CA . ASN A 1 745 ? 6.029 21.072 -17.184 1.00 44.28 745 ASN A CA 1
ATOM 5789 C C . ASN A 1 745 ? 5.867 19.648 -16.593 1.00 44.28 745 ASN A C 1
ATOM 5791 O O . ASN A 1 745 ? 5.255 19.515 -15.536 1.00 44.28 745 ASN A O 1
ATOM 5795 N N . ASP A 1 746 ? 6.407 18.614 -17.237 1.00 39.69 746 ASP A N 1
ATOM 5796 C CA . ASP A 1 746 ? 6.377 17.225 -16.778 1.00 39.69 746 ASP A CA 1
ATOM 5797 C C . ASP A 1 746 ? 7.758 16.828 -16.261 1.00 39.69 746 ASP A C 1
ATOM 5799 O O . ASP A 1 746 ? 8.726 16.876 -17.019 1.00 39.69 746 ASP A O 1
ATOM 5803 N N . GLU A 1 747 ? 7.809 16.493 -14.966 1.00 41.12 747 GLU A N 1
ATOM 5804 C CA . GLU A 1 747 ? 8.842 15.807 -14.155 1.00 41.12 747 GLU A CA 1
ATOM 5805 C C . GLU A 1 747 ? 10.316 16.283 -14.244 1.00 41.12 747 GLU A C 1
ATOM 5807 O O . GLU A 1 747 ? 11.093 16.053 -13.318 1.00 41.12 747 GLU A O 1
ATOM 5812 N N . ASN A 1 748 ? 10.705 17.048 -15.267 1.00 42.84 748 ASN A N 1
ATOM 5813 C CA . ASN A 1 748 ? 12.078 17.427 -15.589 1.00 42.84 748 ASN A CA 1
ATOM 5814 C C . ASN A 1 748 ? 12.291 18.911 -15.954 1.00 42.84 748 ASN A C 1
ATOM 5816 O O . ASN A 1 748 ? 13.449 19.313 -16.035 1.00 42.84 748 ASN A O 1
ATOM 5820 N N . GLY A 1 749 ? 11.262 19.750 -16.135 1.00 48.03 749 GLY A N 1
ATOM 5821 C CA . GLY A 1 749 ? 11.442 21.031 -16.848 1.00 48.03 749 GLY A CA 1
ATOM 5822 C C . GLY A 1 749 ? 11.116 22.349 -16.138 1.00 48.03 749 GLY A C 1
ATOM 5823 O O . GLY A 1 749 ? 10.846 23.330 -16.818 1.00 48.03 749 GLY A O 1
ATOM 5824 N N . SER A 1 750 ? 11.207 22.454 -14.809 1.00 55.81 750 SER A N 1
ATOM 5825 C CA . SER A 1 750 ? 11.385 23.787 -14.197 1.00 55.81 750 SER A CA 1
ATOM 5826 C C . SER A 1 750 ? 12.553 23.813 -13.221 1.00 55.81 750 SER A C 1
ATOM 5828 O O . SER A 1 750 ? 12.534 23.101 -12.215 1.00 55.81 750 SER A O 1
ATOM 5830 N N . TYR A 1 751 ? 13.572 24.630 -13.513 1.00 70.19 751 TYR A N 1
ATOM 5831 C CA . TYR A 1 751 ? 14.734 24.842 -12.637 1.00 70.19 751 TYR A CA 1
ATOM 5832 C C . TYR A 1 751 ? 14.316 25.393 -11.276 1.00 70.19 751 TYR A C 1
ATOM 5834 O O . TYR A 1 751 ? 14.910 25.034 -10.268 1.00 70.19 751 TYR A O 1
ATOM 5842 N N . PHE A 1 752 ? 13.262 26.211 -11.255 1.00 79.62 752 PHE A N 1
ATOM 5843 C CA . PHE A 1 752 ? 12.636 26.747 -10.055 1.00 79.62 752 PHE A CA 1
ATOM 5844 C C . PHE A 1 752 ? 11.123 26.693 -10.228 1.00 79.62 752 PHE A C 1
ATOM 5846 O O . PHE A 1 752 ? 10.576 27.274 -11.164 1.00 79.62 752 PHE A O 1
ATOM 5853 N N . GLY A 1 753 ? 10.430 25.985 -9.348 1.00 77.56 753 GLY A N 1
ATOM 5854 C CA . GLY A 1 753 ? 8.978 25.886 -9.421 1.00 77.56 753 GLY A CA 1
ATOM 5855 C C . GLY A 1 753 ? 8.354 25.688 -8.055 1.00 77.56 753 GLY A C 1
ATOM 5856 O O . GLY A 1 753 ? 8.824 24.858 -7.279 1.00 77.56 753 GLY A O 1
ATOM 5857 N N . GLU A 1 754 ? 7.279 26.427 -7.795 1.00 84.31 754 GLU A N 1
ATOM 5858 C CA . GLU A 1 754 ? 6.318 26.112 -6.743 1.00 84.31 754 GLU A CA 1
ATOM 5859 C C . GLU A 1 754 ? 5.090 25.485 -7.403 1.00 84.31 754 GLU A C 1
ATOM 5861 O O . GLU A 1 754 ? 4.569 26.000 -8.394 1.00 84.31 754 GLU A O 1
ATOM 5866 N N . SER A 1 755 ? 4.625 24.367 -6.859 1.00 82.25 755 SER A N 1
ATOM 5867 C CA . SER A 1 755 ? 3.385 23.728 -7.290 1.00 82.25 755 SER A CA 1
ATOM 5868 C C . SER A 1 755 ? 2.523 23.381 -6.084 1.00 82.25 755 SER A C 1
ATOM 5870 O O . SER A 1 755 ? 3.016 22.937 -5.044 1.00 82.25 755 SER A O 1
ATOM 5872 N N . GLU A 1 756 ? 1.216 23.580 -6.223 1.00 81.19 756 GLU A N 1
ATOM 5873 C CA . GLU A 1 756 ? 0.230 23.122 -5.250 1.00 81.19 756 GLU A CA 1
ATOM 5874 C C . GLU A 1 756 ? -0.287 21.752 -5.704 1.00 81.19 756 GLU A C 1
ATOM 5876 O O . GLU A 1 756 ? -1.230 21.657 -6.485 1.00 81.19 756 GLU A O 1
ATOM 5881 N N . THR A 1 757 ? 0.382 20.680 -5.267 1.00 71.31 757 THR A N 1
ATOM 5882 C CA . THR A 1 757 ? 0.062 19.301 -5.683 1.00 71.31 757 THR A CA 1
ATOM 5883 C C . THR A 1 757 ? -1.261 18.806 -5.103 1.00 71.31 757 THR A C 1
ATOM 5885 O O . THR A 1 757 ? -1.943 17.997 -5.726 1.00 71.31 757 THR A O 1
ATOM 5888 N N . ILE A 1 758 ? -1.651 19.323 -3.933 1.00 71.62 758 ILE A N 1
ATOM 5889 C CA . ILE A 1 758 ? -3.012 19.208 -3.401 1.00 71.62 758 ILE A CA 1
ATOM 5890 C C . ILE A 1 758 ? -3.554 20.629 -3.241 1.00 71.62 758 ILE A C 1
ATOM 5892 O O . ILE A 1 758 ? -3.219 21.283 -2.240 1.00 71.62 758 ILE A O 1
ATOM 5896 N N . PRO A 1 759 ? -4.379 21.097 -4.203 1.00 77.31 759 PRO A N 1
ATOM 5897 C CA . PRO A 1 759 ? -5.137 22.331 -4.078 1.00 77.31 759 PRO A CA 1
ATOM 5898 C C . PRO A 1 759 ? -5.890 22.386 -2.755 1.00 77.31 759 PRO A C 1
ATOM 5900 O O . PRO A 1 759 ? -6.392 21.363 -2.284 1.00 77.31 759 PRO A O 1
ATOM 5903 N N . ARG A 1 760 ? -6.007 23.585 -2.182 1.00 83.94 760 ARG A N 1
ATOM 5904 C CA . ARG A 1 760 ? -6.739 23.840 -0.941 1.00 83.94 760 ARG A CA 1
ATOM 5905 C C . ARG A 1 760 ? -8.147 23.240 -1.006 1.00 83.94 760 ARG A C 1
ATOM 5907 O O . ARG A 1 760 ? -9.060 23.822 -1.590 1.00 83.94 760 ARG A O 1
ATOM 5914 N N . SER A 1 761 ? -8.315 22.097 -0.355 1.00 84.56 761 SER A N 1
ATOM 5915 C CA . SER A 1 761 ? -9.556 21.331 -0.293 1.00 84.56 761 SER A CA 1
ATOM 5916 C C . SER A 1 761 ? -10.238 21.605 1.034 1.00 84.56 761 SER A C 1
ATOM 5918 O O . SER A 1 761 ? -9.587 21.554 2.074 1.00 84.56 761 SER A O 1
ATOM 5920 N N . ARG A 1 762 ? -11.531 21.923 1.009 1.00 87.94 762 ARG A N 1
ATOM 5921 C CA . ARG A 1 762 ? -12.337 22.276 2.178 1.00 87.94 762 ARG A CA 1
ATOM 5922 C C . ARG A 1 762 ? -13.617 21.471 2.198 1.00 87.94 762 ARG A C 1
ATOM 5924 O O . ARG A 1 762 ? -14.301 21.367 1.181 1.00 87.94 762 ARG A O 1
ATOM 5931 N N . PHE A 1 763 ? -13.966 20.983 3.383 1.00 88.38 763 PHE A N 1
ATOM 5932 C CA . PHE A 1 763 ? -15.278 20.403 3.636 1.00 88.38 763 PHE A CA 1
ATOM 5933 C C . PHE A 1 763 ? -15.930 21.079 4.830 1.00 88.38 763 PHE A C 1
ATOM 5935 O O . PHE A 1 763 ? -15.270 21.426 5.810 1.00 88.38 763 PHE A O 1
ATOM 5942 N N . THR A 1 764 ? -17.242 21.238 4.755 1.00 92.25 764 THR A N 1
ATOM 5943 C CA . THR A 1 764 ? -18.086 21.611 5.887 1.00 92.25 764 THR A CA 1
ATOM 5944 C C . THR A 1 764 ? -19.271 20.673 5.909 1.00 92.25 764 THR A C 1
ATOM 5946 O O . THR A 1 764 ? -19.892 20.434 4.879 1.00 92.25 764 THR A O 1
ATOM 5949 N N . SER A 1 765 ? -19.551 20.104 7.071 1.00 93.38 765 SER A N 1
ATOM 5950 C CA . SER A 1 765 ? -20.469 18.982 7.188 1.00 93.38 765 SER A CA 1
ATOM 5951 C C . SER A 1 765 ? -21.359 19.141 8.401 1.00 93.38 765 SER A C 1
ATOM 5953 O O . SER A 1 765 ? -20.879 19.519 9.468 1.00 93.38 765 SER A O 1
ATOM 5955 N N . TYR A 1 766 ? -22.629 18.786 8.246 1.00 95.31 766 TYR A N 1
ATOM 5956 C CA . TYR A 1 766 ? -23.603 18.720 9.333 1.00 95.31 766 TYR A CA 1
ATOM 5957 C C . TYR A 1 766 ? -24.189 17.320 9.369 1.00 95.31 766 TYR A C 1
ATOM 5959 O O . TYR A 1 766 ? -24.531 16.776 8.319 1.00 95.31 766 TYR A O 1
ATOM 5967 N N . TYR A 1 767 ? -24.291 16.724 10.549 1.00 95.00 767 TYR A N 1
ATOM 5968 C CA . TYR A 1 767 ? -24.716 15.335 10.679 1.00 95.00 767 TYR A CA 1
ATOM 5969 C C . TYR A 1 767 ? -25.506 15.088 11.958 1.00 95.00 767 TYR A C 1
ATOM 5971 O O . TYR A 1 767 ? -25.350 15.787 12.959 1.00 95.00 767 TYR A O 1
ATOM 5979 N N . GLY A 1 768 ? -26.326 14.045 11.915 1.00 94.69 768 GLY A N 1
ATOM 5980 C CA . GLY A 1 768 ? -27.034 13.479 13.049 1.00 94.69 768 GLY A CA 1
ATOM 5981 C C . GLY A 1 768 ? -27.127 11.962 12.923 1.00 94.69 768 GLY A C 1
ATOM 5982 O O . GLY A 1 768 ? -27.237 11.419 11.822 1.00 94.69 768 GLY A O 1
ATOM 5983 N N . ASN A 1 769 ? -27.062 11.267 14.051 1.00 92.88 769 ASN A N 1
ATOM 5984 C CA . ASN A 1 769 ? -27.235 9.820 14.130 1.00 92.88 769 ASN A CA 1
ATOM 5985 C C . ASN A 1 769 ? -28.051 9.489 15.381 1.00 92.88 769 ASN A C 1
ATOM 5987 O O . ASN A 1 769 ? -27.840 10.096 16.426 1.00 92.88 769 ASN A O 1
ATOM 5991 N N . ALA A 1 770 ? -28.990 8.558 15.269 1.00 92.50 770 ALA A N 1
ATOM 5992 C CA . ALA A 1 770 ? -29.798 8.086 16.379 1.00 92.50 770 ALA A CA 1
ATOM 5993 C C . ALA A 1 770 ? -29.911 6.562 16.335 1.00 92.50 770 ALA A C 1
ATOM 5995 O O . ALA A 1 770 ? -30.091 5.967 15.274 1.00 92.50 770 ALA A O 1
ATOM 5996 N N . ALA A 1 771 ? -29.827 5.937 17.500 1.00 92.25 771 ALA A N 1
ATOM 5997 C CA . ALA A 1 771 ? -29.991 4.514 17.712 1.00 92.25 771 ALA A CA 1
ATOM 5998 C C . ALA A 1 771 ? -30.927 4.294 18.899 1.00 92.25 771 ALA A C 1
ATOM 6000 O O . ALA A 1 771 ? -30.705 4.836 19.983 1.00 92.25 771 ALA A O 1
ATOM 6001 N N . TYR A 1 772 ? -31.963 3.489 18.706 1.00 94.00 772 TYR A N 1
ATOM 6002 C CA . TYR A 1 772 ? -32.935 3.166 19.739 1.00 94.00 772 TYR A CA 1
ATOM 6003 C C . TYR A 1 772 ? -33.079 1.657 19.866 1.00 94.00 772 TYR A C 1
ATOM 6005 O O . TYR A 1 772 ? -33.229 0.968 18.862 1.00 94.00 772 TYR A O 1
ATOM 6013 N N . THR A 1 773 ? -33.023 1.144 21.093 1.00 94.56 773 THR A N 1
ATOM 6014 C CA . THR A 1 773 ? -33.217 -0.276 21.399 1.00 94.56 773 THR A CA 1
ATOM 6015 C C . THR A 1 773 ? -34.359 -0.453 22.393 1.00 94.56 773 THR A C 1
ATOM 6017 O O . THR A 1 773 ? -34.340 0.116 23.487 1.00 94.56 773 THR A O 1
ATOM 6020 N N . LEU A 1 774 ? -35.340 -1.269 22.009 1.00 95.06 774 LEU A N 1
ATOM 6021 C CA . LEU A 1 774 ? -36.519 -1.621 22.791 1.00 95.06 774 LEU A CA 1
ATOM 6022 C C . LEU A 1 774 ? -36.411 -3.065 23.296 1.00 95.06 774 LEU A C 1
ATOM 6024 O O . LEU A 1 774 ? -36.102 -3.982 22.537 1.00 95.06 774 LEU A O 1
ATOM 6028 N N . LEU A 1 775 ? -36.669 -3.263 24.590 1.00 92.06 775 LEU A N 1
ATOM 6029 C CA . LEU A 1 775 ? -36.648 -4.538 25.318 1.00 92.06 775 LEU A CA 1
ATOM 6030 C C . LEU A 1 775 ? -35.338 -5.333 25.175 1.00 92.06 775 LEU A C 1
ATOM 6032 O O . LEU A 1 775 ? -35.325 -6.523 25.462 1.00 92.06 775 LEU A O 1
ATOM 6036 N N . ARG A 1 776 ? -34.245 -4.692 24.731 1.00 89.44 776 ARG A N 1
ATOM 6037 C CA . ARG A 1 776 ? -32.993 -5.351 24.295 1.00 89.44 776 ARG A CA 1
ATOM 6038 C C . ARG A 1 776 ? -33.175 -6.322 23.111 1.00 89.44 776 ARG A C 1
ATOM 6040 O O . ARG A 1 776 ? -32.291 -7.130 22.834 1.00 89.44 776 ARG A O 1
ATOM 6047 N N . LYS A 1 777 ? -34.304 -6.230 22.403 1.00 93.00 777 LYS A N 1
ATOM 6048 C CA . LYS A 1 777 ? -34.700 -7.113 21.296 1.00 93.00 777 LYS A CA 1
ATOM 6049 C C . LYS A 1 777 ? -34.661 -6.403 19.954 1.00 93.00 777 LYS A C 1
ATOM 6051 O O . LYS A 1 777 ? -34.076 -6.922 19.014 1.00 93.00 777 LYS A O 1
ATOM 6056 N N . TYR A 1 778 ? -35.270 -5.222 19.879 1.00 95.25 778 TYR A N 1
ATOM 6057 C CA . TYR A 1 778 ? -35.475 -4.501 18.625 1.00 95.25 778 TYR A CA 1
ATOM 6058 C C . TYR A 1 778 ? -34.637 -3.232 18.628 1.00 95.25 778 TYR A C 1
ATOM 6060 O O . TYR A 1 778 ? -34.901 -2.319 19.412 1.00 95.25 778 TYR A O 1
ATOM 6068 N N . SER A 1 779 ? -33.635 -3.178 17.762 1.00 94.56 779 SER A N 1
ATOM 6069 C CA . SER A 1 779 ? -32.759 -2.025 17.593 1.00 94.56 779 SER A CA 1
ATOM 6070 C C . SER A 1 779 ? -32.992 -1.389 16.229 1.00 94.56 779 SER A C 1
ATOM 6072 O O . SER A 1 779 ? -33.049 -2.086 15.219 1.00 94.56 779 SER A O 1
ATOM 6074 N N . ILE A 1 780 ? -33.110 -0.064 16.194 1.00 94.75 780 ILE A N 1
ATOM 6075 C CA . ILE A 1 780 ? -33.185 0.733 14.967 1.00 94.75 780 ILE A CA 1
ATOM 6076 C C . ILE A 1 780 ? -32.096 1.798 15.025 1.00 94.75 780 ILE A C 1
ATOM 6078 O O . ILE A 1 780 ? -31.948 2.481 16.037 1.00 94.75 780 ILE A O 1
ATOM 6082 N N . ASN A 1 781 ? -31.361 1.961 13.931 1.00 92.81 781 ASN A N 1
ATOM 6083 C CA . ASN A 1 781 ? -30.327 2.971 13.749 1.00 92.81 781 ASN A CA 1
ATOM 6084 C C . ASN A 1 781 ? -30.680 3.820 12.526 1.00 92.81 781 ASN A C 1
ATOM 6086 O O . ASN A 1 781 ? -31.030 3.280 11.481 1.00 92.81 781 ASN A O 1
ATOM 6090 N N . ALA A 1 782 ? -30.549 5.135 12.630 1.00 93.62 782 ALA A N 1
ATOM 6091 C CA . ALA A 1 782 ? -30.749 6.062 11.527 1.00 93.62 782 ALA A CA 1
ATOM 6092 C C . ALA A 1 782 ? -29.674 7.150 11.540 1.00 93.62 782 ALA A C 1
ATOM 6094 O O . ALA A 1 782 ? -29.204 7.576 12.595 1.00 93.62 782 ALA A O 1
ATOM 6095 N N . SER A 1 783 ? -29.287 7.618 10.359 1.00 93.94 783 SER A N 1
ATOM 6096 C CA . SER A 1 783 ? -28.297 8.682 10.204 1.00 93.94 783 SER A CA 1
ATOM 6097 C C . SER A 1 783 ? -28.666 9.608 9.058 1.00 93.94 783 SER A C 1
ATOM 6099 O O . SER A 1 783 ? -29.077 9.129 8.001 1.00 93.94 783 SER A O 1
ATOM 6101 N N . LEU A 1 784 ? -28.396 10.896 9.218 1.00 94.81 784 LEU A N 1
ATOM 6102 C CA . LEU A 1 784 ? -28.494 11.901 8.167 1.00 94.81 784 LEU A CA 1
ATOM 6103 C C . LEU A 1 784 ? -27.244 12.774 8.206 1.00 94.81 784 LEU A C 1
ATOM 6105 O O . LEU A 1 784 ? -26.795 13.178 9.278 1.00 94.81 784 LEU A O 1
ATOM 6109 N N . ARG A 1 785 ? -26.692 13.094 7.041 1.00 93.38 785 ARG A N 1
ATOM 6110 C CA . ARG A 1 785 ? -25.542 13.982 6.914 1.00 93.38 785 ARG A CA 1
ATOM 6111 C C . ARG A 1 785 ? -25.623 14.783 5.623 1.00 93.38 785 ARG A C 1
ATOM 6113 O O . ARG A 1 785 ? -26.120 14.302 4.613 1.00 93.38 785 ARG A O 1
ATOM 6120 N N . ASN A 1 786 ? -25.147 16.017 5.668 1.00 92.31 786 ASN A N 1
ATOM 6121 C CA . ASN A 1 786 ? -25.040 16.900 4.518 1.00 92.31 786 ASN A CA 1
ATOM 6122 C C . ASN A 1 786 ? -23.608 17.428 4.436 1.00 92.31 786 ASN A C 1
ATOM 6124 O O . ASN A 1 786 ? -23.188 18.204 5.298 1.00 92.31 786 ASN A O 1
ATOM 6128 N N . ASP A 1 787 ? -22.882 16.992 3.409 1.00 90.06 787 ASP A N 1
ATOM 6129 C CA . ASP A 1 787 ? -21.496 17.381 3.152 1.00 90.06 787 ASP A CA 1
ATOM 6130 C C . ASP A 1 787 ? -21.445 18.479 2.088 1.00 90.06 787 ASP A C 1
ATOM 6132 O O . ASP A 1 787 ? -22.065 18.350 1.034 1.00 90.06 787 ASP A O 1
ATOM 6136 N N . GLN A 1 788 ? -20.690 19.546 2.351 1.00 88.12 788 GLN A N 1
ATOM 6137 C CA . GLN A 1 788 ? -20.376 20.602 1.392 1.00 88.12 788 GLN A CA 1
ATOM 6138 C C . GLN A 1 788 ? -18.879 20.608 1.092 1.00 88.12 788 GLN A C 1
ATOM 6140 O O . GLN A 1 788 ? -18.071 20.616 2.020 1.00 88.12 788 GLN A O 1
ATOM 6145 N N . SER A 1 789 ? -18.509 20.648 -0.189 1.00 85.88 789 SER A N 1
ATOM 6146 C CA . SER A 1 789 ? -17.112 20.653 -0.635 1.00 85.88 789 SER A CA 1
ATOM 6147 C C . SER A 1 789 ? -16.834 21.761 -1.651 1.00 85.88 789 SER A C 1
ATOM 6149 O O . SER A 1 789 ? -17.695 22.096 -2.463 1.00 85.88 789 SER A O 1
ATOM 6151 N N . ASN A 1 790 ? -15.618 22.317 -1.630 1.00 80.69 790 ASN A N 1
ATOM 6152 C CA . ASN A 1 790 ? -15.137 23.264 -2.645 1.00 80.69 790 ASN A CA 1
ATOM 6153 C C . ASN A 1 790 ? -14.506 22.580 -3.874 1.00 80.69 790 ASN A C 1
ATOM 6155 O O . ASN A 1 790 ? -13.913 23.261 -4.706 1.00 80.69 790 ASN A O 1
ATOM 6159 N N . LEU A 1 791 ? -14.604 21.250 -3.969 1.00 76.06 791 LEU A N 1
ATOM 6160 C CA . LEU A 1 791 ? -14.080 20.452 -5.083 1.00 76.06 791 LEU A CA 1
ATOM 6161 C C . LEU A 1 791 ? -15.020 20.394 -6.298 1.00 76.06 791 LEU A C 1
ATOM 6163 O O . LEU A 1 791 ? -14.718 19.726 -7.282 1.00 76.06 791 LEU A O 1
ATOM 6167 N N . PHE A 1 792 ? -16.157 21.078 -6.212 1.00 74.50 792 PHE A N 1
ATOM 6168 C CA . PHE A 1 792 ? -17.176 21.163 -7.250 1.00 74.50 792 PHE A CA 1
ATOM 6169 C C . PHE A 1 792 ? -17.332 22.608 -7.717 1.00 74.50 792 PHE A C 1
ATOM 6171 O O . PHE A 1 792 ? -16.878 23.546 -7.053 1.00 74.50 792 PHE A O 1
ATOM 6178 N N . GLY A 1 793 ? -18.024 22.792 -8.841 1.00 65.75 793 GLY A N 1
ATOM 6179 C CA . GLY A 1 793 ? -18.431 24.113 -9.302 1.00 65.75 793 GLY A CA 1
ATOM 6180 C C . GLY A 1 793 ? -19.213 24.914 -8.247 1.00 65.75 793 GLY A C 1
ATOM 6181 O O . GLY A 1 793 ? -19.661 24.391 -7.231 1.00 65.75 793 GLY A O 1
ATOM 6182 N N . LEU A 1 794 ? -19.408 26.212 -8.477 1.00 68.62 794 LEU A N 1
ATOM 6183 C CA . LEU A 1 794 ? -20.177 27.123 -7.620 1.00 68.62 794 LEU A CA 1
ATOM 6184 C C . LEU A 1 794 ? -21.675 26.772 -7.529 1.00 68.62 794 LEU A C 1
ATOM 6186 O O . LEU A 1 794 ? -22.388 27.350 -6.705 1.00 68.62 794 LEU A O 1
ATOM 6190 N N . ASN A 1 795 ? -22.164 25.825 -8.339 1.00 71.25 795 ASN A N 1
ATOM 6191 C CA . ASN A 1 795 ? -23.543 25.361 -8.277 1.00 71.25 795 ASN A CA 1
ATOM 6192 C C . ASN A 1 795 ? -23.813 24.653 -6.935 1.00 71.25 795 ASN A C 1
ATOM 6194 O O . ASN A 1 795 ? -23.217 23.626 -6.610 1.00 71.25 795 ASN A O 1
ATOM 6198 N N . ARG A 1 796 ? -24.751 25.192 -6.144 1.00 67.94 796 ARG A N 1
ATOM 6199 C CA . ARG A 1 796 ? -25.079 24.681 -4.799 1.00 67.94 796 ARG A CA 1
ATOM 6200 C C . ARG A 1 796 ? -25.511 23.213 -4.800 1.00 67.94 796 ARG A C 1
ATOM 6202 O O . ARG A 1 796 ? -25.226 22.516 -3.830 1.00 67.94 796 ARG A O 1
ATOM 6209 N N . SER A 1 797 ? -26.192 22.768 -5.857 1.00 68.12 797 SER A N 1
ATOM 6210 C CA . SER A 1 797 ? -26.654 21.380 -6.007 1.00 68.12 797 SER A CA 1
ATOM 6211 C C . SER A 1 797 ? -25.501 20.392 -6.230 1.00 68.12 797 SER A C 1
ATOM 6213 O O . SER A 1 797 ? -25.574 19.260 -5.764 1.00 68.12 797 SER A O 1
ATOM 6215 N N . ALA A 1 798 ? -24.409 20.841 -6.856 1.00 70.75 798 ALA A N 1
ATOM 6216 C CA . ALA A 1 798 ? -23.185 20.067 -7.039 1.00 70.75 798 ALA A CA 1
ATOM 6217 C C . ALA A 1 798 ? -22.309 20.064 -5.775 1.00 70.75 798 ALA A C 1
ATOM 6219 O O . ALA A 1 798 ? -21.705 19.052 -5.434 1.00 70.75 798 ALA A O 1
ATOM 6220 N N . GLN A 1 799 ? -22.264 21.175 -5.028 1.00 76.81 799 GLN A N 1
ATOM 6221 C CA . GLN A 1 799 ? -21.423 21.281 -3.827 1.00 76.81 799 GLN A CA 1
ATOM 6222 C C . GLN A 1 799 ? -21.939 20.488 -2.629 1.00 76.81 799 GLN A C 1
ATOM 6224 O O . GLN A 1 799 ? -21.129 20.110 -1.783 1.00 76.81 799 GLN A O 1
ATOM 6229 N N . ARG A 1 800 ? -23.260 20.298 -2.517 1.00 82.31 800 ARG A N 1
ATOM 6230 C CA . ARG A 1 800 ? -23.911 19.673 -1.359 1.00 82.31 800 ARG A CA 1
ATOM 6231 C C . ARG A 1 800 ? -24.364 18.255 -1.673 1.00 82.31 800 ARG A C 1
ATOM 6233 O O . ARG A 1 800 ? -25.101 18.044 -2.631 1.00 82.31 800 ARG A O 1
ATOM 6240 N N . LYS A 1 801 ? -24.007 17.298 -0.817 1.00 86.12 801 LYS A N 1
ATOM 6241 C CA . LYS A 1 801 ? -24.477 15.914 -0.913 1.00 86.12 801 LYS A CA 1
ATOM 6242 C C . LYS A 1 801 ? -25.182 15.485 0.376 1.00 86.12 801 LYS A C 1
ATOM 6244 O O . LYS A 1 801 ? -24.503 15.190 1.363 1.00 86.12 801 LYS A O 1
ATOM 6249 N N . PRO A 1 802 ? -26.526 15.403 0.381 1.00 89.38 802 PRO A N 1
ATOM 6250 C CA . PRO A 1 802 ? -27.240 14.722 1.447 1.00 89.38 802 PRO A CA 1
ATOM 6251 C C . PRO A 1 802 ? -27.013 13.208 1.329 1.00 89.38 802 PRO A C 1
ATOM 6253 O O . PRO A 1 802 ? -27.195 12.610 0.266 1.00 89.38 802 PRO A O 1
ATOM 6256 N N . VAL A 1 803 ? -26.611 12.593 2.435 1.00 92.25 803 VAL A N 1
ATOM 6257 C CA . VAL A 1 803 ? -26.381 11.154 2.600 1.00 92.25 803 VAL A CA 1
ATOM 6258 C C . VAL A 1 803 ? -27.104 10.684 3.854 1.00 92.25 803 VAL A C 1
ATOM 6260 O O . VAL A 1 803 ? -27.224 11.423 4.832 1.00 92.25 803 VAL A O 1
ATOM 6263 N N . TRP A 1 804 ? -27.629 9.466 3.831 1.00 93.88 804 TRP A N 1
ATOM 6264 C CA . TRP A 1 804 ? -28.428 8.944 4.934 1.00 93.88 804 TRP A CA 1
ATOM 6265 C C . TRP A 1 804 ? -28.407 7.423 4.960 1.00 93.88 804 TRP A C 1
ATOM 6267 O O . TRP A 1 804 ? -28.080 6.770 3.970 1.00 93.88 804 TRP A O 1
ATOM 6277 N N . SER A 1 805 ? -28.747 6.853 6.109 1.00 94.75 805 SER A N 1
ATOM 6278 C CA . SER A 1 805 ? -28.858 5.408 6.269 1.00 94.75 805 SER A CA 1
ATOM 6279 C C . SER A 1 805 ? -29.889 5.059 7.330 1.00 94.75 805 SER A C 1
ATOM 6281 O O . SER A 1 805 ? -30.171 5.866 8.219 1.00 94.75 805 SER A O 1
ATOM 6283 N N . ILE A 1 806 ? -30.429 3.852 7.227 1.00 96.25 806 ILE A N 1
ATOM 6284 C CA . ILE A 1 806 ? -31.322 3.249 8.204 1.00 96.25 806 ILE A CA 1
ATOM 6285 C C . ILE A 1 806 ? -30.992 1.763 8.337 1.00 96.25 806 ILE A C 1
ATOM 6287 O O . ILE A 1 806 ? -30.666 1.093 7.358 1.00 96.25 806 ILE A O 1
ATOM 6291 N N . GLY A 1 807 ? -31.059 1.244 9.554 1.00 96.00 807 GLY A N 1
ATOM 6292 C CA . GLY A 1 807 ? -30.810 -0.157 9.844 1.00 96.00 807 GLY A CA 1
ATOM 6293 C C . GLY A 1 807 ? -31.670 -0.652 10.990 1.00 96.00 807 GLY A C 1
ATOM 6294 O O . GLY A 1 807 ? -31.967 0.100 11.914 1.00 96.00 807 GLY A O 1
ATOM 6295 N N . GLY A 1 808 ? -32.059 -1.918 10.923 1.00 96.06 808 GLY A N 1
ATOM 6296 C CA . GLY A 1 808 ? -32.772 -2.623 11.978 1.00 96.06 808 GLY A CA 1
ATOM 6297 C C . GLY A 1 808 ? -32.017 -3.880 12.392 1.00 96.06 808 GLY A C 1
ATOM 6298 O O . GLY A 1 808 ? -31.374 -4.524 11.561 1.00 96.06 808 GLY A O 1
ATOM 6299 N N . LYS A 1 809 ? -32.102 -4.236 13.672 1.00 95.94 809 LYS A N 1
ATOM 6300 C CA . LYS A 1 809 ? -31.577 -5.483 14.231 1.00 95.94 809 LYS A CA 1
ATOM 6301 C C . LYS A 1 809 ? -32.588 -6.083 15.204 1.00 95.94 809 LYS A C 1
ATOM 6303 O O . LYS A 1 809 ? -33.118 -5.382 16.063 1.00 95.94 809 LYS A O 1
ATOM 6308 N N . TRP A 1 810 ? -32.840 -7.378 15.060 1.00 96.69 810 TRP A N 1
ATOM 6309 C CA . TRP A 1 810 ? -33.704 -8.171 15.925 1.00 96.69 810 TRP A CA 1
ATOM 6310 C C . TRP A 1 810 ? -32.874 -9.252 16.617 1.00 96.69 810 TRP A C 1
ATOM 6312 O O . TRP A 1 810 ? -32.398 -10.179 15.966 1.00 96.69 810 TRP A O 1
ATOM 6322 N N . ASN A 1 811 ? -32.685 -9.119 17.930 1.00 94.75 811 ASN A N 1
ATOM 6323 C CA . ASN A 1 811 ? -32.010 -10.098 18.780 1.00 94.75 811 ASN A CA 1
ATOM 6324 C C . ASN A 1 811 ? -33.001 -11.203 19.175 1.00 94.75 811 ASN A C 1
ATOM 6326 O O . ASN A 1 811 ? -33.630 -11.135 20.231 1.00 94.75 811 ASN A O 1
ATOM 6330 N N . ILE A 1 812 ? -33.143 -12.202 18.305 1.00 95.81 812 ILE A N 1
ATOM 6331 C CA . ILE A 1 812 ? -34.081 -13.324 18.445 1.00 95.81 812 ILE A CA 1
ATOM 6332 C C . ILE A 1 812 ? -33.784 -14.149 19.703 1.00 95.81 812 ILE A C 1
ATOM 6334 O O . ILE A 1 812 ? -34.716 -14.550 20.387 1.00 95.81 812 ILE A O 1
ATOM 6338 N N . ALA A 1 813 ? -32.511 -14.349 20.066 1.00 91.69 813 ALA A N 1
ATOM 6339 C CA . ALA A 1 813 ? -32.146 -15.103 21.276 1.00 91.69 813 ALA A CA 1
ATOM 6340 C C . ALA A 1 813 ? -32.693 -14.492 22.581 1.00 91.69 813 ALA A C 1
ATOM 6342 O O . ALA A 1 813 ? -32.854 -15.200 23.568 1.00 91.69 813 ALA A O 1
ATOM 6343 N N . ASN A 1 814 ? -33.033 -13.198 22.580 1.00 91.94 814 ASN A N 1
ATOM 6344 C CA . ASN A 1 814 ? -33.644 -12.537 23.733 1.00 91.94 814 ASN A CA 1
ATOM 6345 C C . ASN A 1 814 ? -35.174 -12.721 23.787 1.00 91.94 814 ASN A C 1
ATOM 6347 O O . ASN A 1 814 ? -35.821 -12.178 24.684 1.00 91.94 814 ASN A O 1
ATOM 6351 N N . GLU A 1 815 ? -35.785 -13.408 22.818 1.00 94.81 815 GLU A N 1
ATOM 6352 C CA . GLU A 1 815 ? -37.220 -13.677 22.807 1.00 94.81 815 GLU A CA 1
ATOM 6353 C C . GLU A 1 815 ? -37.620 -14.752 23.814 1.00 94.81 815 GLU A C 1
ATOM 6355 O O . GLU A 1 815 ? -36.910 -15.730 24.025 1.00 94.81 815 GLU A O 1
ATOM 6360 N N . SER A 1 816 ? -38.814 -14.612 24.397 1.00 93.69 816 SER A N 1
ATOM 6361 C CA . SER A 1 816 ? -39.289 -15.548 25.421 1.00 93.69 816 SER A CA 1
ATOM 6362 C C . SER A 1 816 ? -39.453 -16.972 24.890 1.00 93.69 816 SER A C 1
ATOM 6364 O O . SER A 1 816 ? -39.252 -17.915 25.641 1.00 93.69 816 SER A O 1
ATOM 6366 N N . PHE A 1 817 ? -39.775 -17.132 23.602 1.00 94.94 817 PHE A N 1
ATOM 6367 C CA . PHE A 1 817 ? -39.886 -18.446 22.960 1.00 94.94 817 PHE A CA 1
ATOM 6368 C C . PHE A 1 817 ? -38.527 -19.117 22.698 1.00 94.94 817 PHE A C 1
ATOM 6370 O O . PHE A 1 817 ? -38.494 -20.299 22.377 1.00 94.94 817 PHE A O 1
ATOM 6377 N N . MET A 1 818 ? -37.411 -18.385 22.816 1.00 94.50 818 MET A N 1
ATOM 6378 C CA . MET A 1 818 ? -36.060 -18.942 22.674 1.00 94.50 818 MET A CA 1
ATOM 6379 C C . MET A 1 818 ? -35.451 -19.374 24.009 1.00 94.50 818 MET A C 1
ATOM 6381 O O . MET A 1 818 ? -34.412 -20.027 24.001 1.00 94.50 818 MET A O 1
ATOM 6385 N N . HIS A 1 819 ? -36.073 -19.046 25.149 1.00 89.19 819 HIS A N 1
ATOM 6386 C CA . HIS A 1 819 ? -35.522 -19.357 26.473 1.00 89.19 819 HIS A CA 1
ATOM 6387 C C . HIS A 1 819 ? -35.324 -20.865 26.710 1.00 89.19 819 HIS A C 1
ATOM 6389 O O . HIS A 1 819 ? -34.381 -21.246 27.399 1.00 89.19 819 HIS A O 1
ATOM 6395 N N . ASP A 1 820 ? -36.160 -21.714 26.104 1.00 92.62 820 ASP A N 1
ATOM 6396 C CA . ASP A 1 820 ? -36.055 -23.177 26.211 1.00 92.62 820 ASP A CA 1
ATOM 6397 C C . ASP A 1 820 ? -35.012 -23.779 25.242 1.00 92.62 820 ASP A C 1
ATOM 6399 O O . ASP A 1 820 ? -34.678 -24.962 25.320 1.00 92.62 820 ASP A O 1
ATOM 6403 N N . VAL A 1 821 ? -34.452 -22.979 24.325 1.00 93.81 821 VAL A N 1
ATOM 6404 C CA . VAL A 1 821 ? -33.489 -23.422 23.303 1.00 93.81 821 VAL A CA 1
ATOM 6405 C C . VAL A 1 821 ? -32.057 -23.269 23.822 1.00 93.81 821 VAL A C 1
ATOM 6407 O O . VAL A 1 821 ? -31.301 -22.395 23.410 1.00 93.81 821 VAL A O 1
ATOM 6410 N N . SER A 1 822 ? -31.645 -24.166 24.717 1.00 89.12 822 SER A N 1
ATOM 6411 C CA . SER A 1 822 ? -30.369 -24.061 25.447 1.00 89.12 822 SER A CA 1
ATOM 6412 C C . SER A 1 822 ? -29.091 -24.213 24.606 1.00 89.12 822 SER A C 1
ATOM 6414 O O . SER A 1 822 ? -27.993 -24.019 25.126 1.00 89.12 822 SER A O 1
ATOM 6416 N N . TRP A 1 823 ? -29.192 -24.645 23.345 1.00 90.50 823 TRP A N 1
ATOM 6417 C CA . TRP A 1 823 ? -28.037 -24.806 22.450 1.00 90.50 823 TRP A CA 1
ATOM 6418 C C . TRP A 1 823 ? -27.729 -23.546 21.627 1.00 90.50 823 TRP A C 1
ATOM 6420 O O . TRP A 1 823 ? -26.676 -23.501 20.989 1.00 90.50 823 TRP A O 1
ATOM 6430 N N . VAL A 1 824 ? -28.611 -22.539 21.644 1.00 93.94 824 VAL A N 1
ATOM 6431 C CA . VAL A 1 824 ? -28.423 -21.236 20.989 1.00 93.94 824 VAL A CA 1
ATOM 6432 C C . VAL A 1 824 ? -28.136 -20.187 22.057 1.00 93.94 824 VAL A C 1
ATOM 6434 O O . VAL A 1 824 ? -28.995 -19.871 22.870 1.00 93.94 824 VAL A O 1
ATOM 6437 N N . ASP A 1 825 ? -26.938 -19.615 22.031 1.00 89.69 825 ASP A N 1
ATOM 6438 C CA . ASP A 1 825 ? -26.505 -18.590 22.988 1.00 89.69 825 ASP A CA 1
ATOM 6439 C C . ASP A 1 825 ? -26.775 -17.176 22.472 1.00 89.69 825 ASP A C 1
ATOM 6441 O O . ASP A 1 825 ? -27.072 -16.259 23.234 1.00 89.69 825 ASP A O 1
ATOM 6445 N N . ALA A 1 826 ? -26.654 -16.991 21.158 1.00 91.56 826 ALA A N 1
ATOM 6446 C CA . ALA A 1 826 ? -26.909 -15.731 20.486 1.00 91.56 826 ALA A CA 1
ATOM 6447 C C . ALA A 1 826 ? -27.495 -15.989 19.099 1.00 91.56 826 ALA A C 1
ATOM 6449 O O . ALA A 1 826 ? -27.033 -16.848 18.352 1.00 91.56 826 ALA A O 1
ATOM 6450 N N . LEU A 1 827 ? -28.499 -15.201 18.732 1.00 95.19 827 LEU A N 1
ATOM 6451 C CA . LEU A 1 827 ? -29.081 -15.198 17.399 1.00 95.19 827 LEU A CA 1
ATOM 6452 C C . LEU A 1 827 ? -29.679 -13.824 17.141 1.00 95.19 827 LEU A C 1
ATOM 6454 O O . LEU A 1 827 ? -30.536 -13.364 17.900 1.00 95.19 827 LEU A O 1
ATOM 6458 N N . ALA A 1 828 ? -29.232 -13.173 16.075 1.00 96.06 828 ALA A N 1
ATOM 6459 C CA . ALA A 1 828 ? -29.792 -11.912 15.634 1.00 96.06 828 ALA A CA 1
ATOM 6460 C C . ALA A 1 828 ? -29.832 -11.815 14.112 1.00 96.06 828 ALA A C 1
ATOM 6462 O O . ALA A 1 828 ? -28.910 -12.248 13.425 1.00 96.06 828 ALA A O 1
ATOM 6463 N N . VAL A 1 829 ? -30.882 -11.181 13.595 1.00 97.19 829 VAL A N 1
ATOM 6464 C CA . VAL A 1 829 ? -30.998 -10.810 12.181 1.00 97.19 829 VAL A CA 1
ATOM 6465 C C . VAL A 1 829 ? -30.915 -9.297 12.074 1.00 97.19 829 VAL A C 1
ATOM 6467 O O . VAL A 1 829 ? -31.499 -8.575 12.882 1.00 97.19 829 VAL A O 1
ATOM 6470 N N . ARG A 1 830 ? -30.190 -8.802 11.075 1.00 95.94 830 ARG A N 1
ATOM 6471 C CA . ARG A 1 830 ? -30.036 -7.371 10.807 1.00 95.94 830 ARG A CA 1
ATOM 6472 C C . ARG A 1 830 ? -30.199 -7.057 9.332 1.00 95.94 830 ARG A C 1
ATOM 6474 O O . ARG A 1 830 ? -29.793 -7.835 8.476 1.00 95.94 830 ARG A O 1
ATOM 6481 N N . ALA A 1 831 ? -30.770 -5.896 9.043 1.00 96.94 831 ALA A N 1
ATOM 6482 C CA . ALA A 1 831 ? -30.932 -5.385 7.691 1.00 96.94 831 ALA A CA 1
ATOM 6483 C C . ALA A 1 831 ? -30.621 -3.890 7.665 1.00 96.94 831 ALA A C 1
ATOM 6485 O O . ALA A 1 831 ? -31.067 -3.150 8.543 1.00 96.94 831 ALA A O 1
ATOM 6486 N N . THR A 1 832 ? -29.861 -3.441 6.668 1.00 96.94 832 THR A N 1
ATOM 6487 C CA . THR A 1 832 ? -29.488 -2.035 6.510 1.00 96.94 832 THR A CA 1
ATOM 6488 C C . THR A 1 832 ? -29.634 -1.565 5.069 1.00 96.94 832 THR A C 1
ATOM 6490 O O . THR A 1 832 ? -29.437 -2.318 4.110 1.00 96.94 832 THR A O 1
ATOM 6493 N N . TYR A 1 833 ? -29.991 -0.292 4.930 1.00 96.06 833 TYR A N 1
ATOM 6494 C CA . TYR A 1 833 ? -30.001 0.442 3.676 1.00 96.06 833 TYR A CA 1
ATOM 6495 C C . TYR A 1 833 ? -29.335 1.797 3.888 1.00 96.06 833 TYR A C 1
ATOM 6497 O O . TYR A 1 833 ? -29.646 2.517 4.839 1.00 96.06 833 TYR A O 1
ATOM 6505 N N . GLY A 1 834 ? -28.433 2.182 2.992 1.00 93.94 834 GLY A N 1
ATOM 6506 C CA . GLY A 1 834 ? -27.833 3.506 3.065 1.00 93.94 834 GLY A CA 1
ATOM 6507 C C . GLY A 1 834 ? -27.302 4.023 1.743 1.00 93.94 834 GLY A C 1
ATOM 6508 O O . GLY A 1 834 ? -26.914 3.264 0.855 1.00 93.94 834 GLY A O 1
ATOM 6509 N N . LEU A 1 835 ? -27.289 5.346 1.650 1.00 93.06 835 LEU A N 1
ATOM 6510 C CA . LEU A 1 835 ? -26.781 6.127 0.540 1.00 93.06 835 LEU A CA 1
ATOM 6511 C C . LEU A 1 835 ? -25.519 6.855 0.995 1.00 93.06 835 LEU A C 1
ATOM 6513 O O . LEU A 1 835 ? -25.592 7.709 1.876 1.00 93.06 835 LEU A O 1
ATOM 6517 N N . THR A 1 836 ? -24.382 6.560 0.375 1.00 91.12 836 THR A N 1
ATOM 6518 C CA . THR A 1 836 ? -23.119 7.281 0.578 1.00 91.12 836 THR A CA 1
ATOM 6519 C C . THR A 1 836 ? -22.730 8.052 -0.683 1.00 91.12 836 THR A C 1
ATOM 6521 O O . THR A 1 836 ? -23.281 7.831 -1.765 1.00 91.12 836 THR A O 1
ATOM 6524 N N . GLY A 1 837 ? -21.794 8.991 -0.542 1.00 86.00 837 GLY A N 1
ATOM 6525 C CA . GLY A 1 837 ? -21.254 9.779 -1.653 1.00 86.00 837 GLY A CA 1
ATOM 6526 C C . GLY A 1 837 ? -19.749 9.586 -1.826 1.00 86.00 837 GLY A C 1
ATOM 6527 O O . GLY A 1 837 ? -19.102 9.051 -0.925 1.00 86.00 837 GLY A O 1
ATOM 6528 N N . MET A 1 838 ? -19.194 10.025 -2.956 1.00 86.19 838 MET A N 1
ATOM 6529 C CA . MET A 1 838 ? -17.754 10.270 -3.109 1.00 86.19 838 MET A CA 1
ATOM 6530 C C . MET A 1 838 ? -17.478 11.542 -3.913 1.00 86.19 838 MET A C 1
ATOM 6532 O O . MET A 1 838 ? -18.100 11.775 -4.951 1.00 86.19 838 MET A O 1
ATOM 6536 N N . SER A 1 839 ? -16.581 12.389 -3.395 1.00 82.25 839 SER A N 1
ATOM 6537 C CA . SER A 1 839 ? -16.131 13.615 -4.067 1.00 82.25 839 SER A CA 1
ATOM 6538 C C . SER A 1 839 ? -15.068 13.320 -5.131 1.00 82.25 839 SER A C 1
ATOM 6540 O O . SER A 1 839 ? -14.295 12.376 -4.953 1.00 82.25 839 SER A O 1
ATOM 6542 N N . PRO A 1 840 ? -14.933 14.165 -6.170 1.00 78.69 840 PRO A N 1
ATOM 6543 C CA . PRO A 1 840 ? -13.792 14.139 -7.072 1.00 78.69 840 PRO A CA 1
ATOM 6544 C C . PRO A 1 840 ? -12.498 14.471 -6.327 1.00 78.69 840 PRO A C 1
ATOM 6546 O O . PRO A 1 840 ? -12.502 14.947 -5.188 1.00 78.69 840 PRO A O 1
ATOM 6549 N N . LYS A 1 841 ? -11.367 14.259 -7.001 1.00 73.62 841 LYS A N 1
ATOM 6550 C CA . LYS A 1 841 ? -10.071 14.707 -6.492 1.00 73.62 841 LYS A CA 1
ATOM 6551 C C . LYS A 1 841 ? -9.946 16.232 -6.623 1.00 73.62 841 LYS A C 1
ATOM 6553 O O . LYS A 1 841 ? -10.484 16.804 -7.580 1.00 73.62 841 LYS A O 1
ATOM 6558 N N . PRO A 1 842 ? -9.207 16.899 -5.723 1.00 67.38 842 PRO A N 1
ATOM 6559 C CA . PRO A 1 842 ? -8.855 18.304 -5.895 1.00 67.38 842 PRO A CA 1
ATOM 6560 C C . PRO A 1 842 ? -8.286 18.602 -7.287 1.00 67.38 842 PRO A C 1
ATOM 6562 O O . PRO A 1 842 ? -7.389 17.904 -7.746 1.00 67.38 842 PRO A O 1
ATOM 6565 N N . GLY A 1 843 ? -8.835 19.616 -7.965 1.00 64.56 843 GLY A N 1
ATOM 6566 C CA . GLY A 1 843 ? -8.406 20.027 -9.309 1.00 64.56 843 GLY A CA 1
ATOM 6567 C C . GLY A 1 8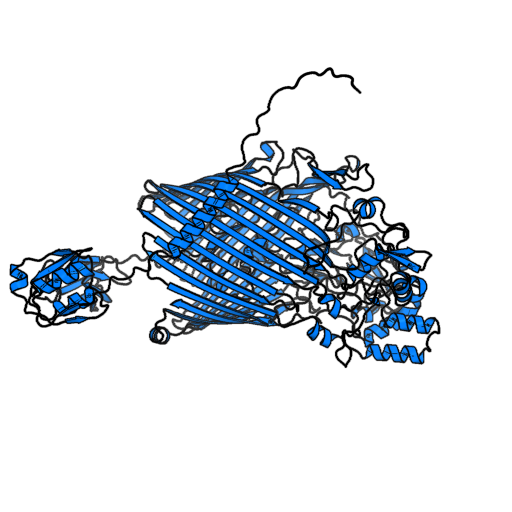43 ? -8.984 19.224 -10.485 1.00 64.56 843 GLY A C 1
ATOM 6568 O O . GLY A 1 843 ? -8.639 19.532 -11.623 1.00 64.56 843 GLY A O 1
ATOM 6569 N N . SER A 1 844 ? -9.865 18.239 -10.250 1.00 71.56 844 SER A N 1
ATOM 6570 C CA . SER A 1 844 ? -10.433 17.408 -11.335 1.00 71.56 844 SER A CA 1
ATOM 6571 C C . SER A 1 844 ? -11.398 18.172 -12.245 1.00 71.56 844 SER A C 1
ATOM 6573 O O . SER A 1 844 ? -11.428 17.930 -13.445 1.00 71.56 844 SER A O 1
ATOM 6575 N N . ALA A 1 845 ? -12.185 19.091 -11.687 1.00 70.56 845 ALA A N 1
ATOM 6576 C CA . ALA A 1 845 ? -13.049 20.002 -12.432 1.00 70.56 845 ALA A CA 1
ATOM 6577 C C . ALA A 1 845 ? -13.269 21.288 -11.625 1.00 70.56 845 ALA A C 1
ATOM 6579 O O . ALA A 1 845 ? -13.033 21.321 -10.415 1.00 70.56 845 ALA A O 1
ATOM 6580 N N . ALA A 1 846 ? -13.737 22.339 -12.291 1.00 71.31 846 ALA A N 1
ATOM 6581 C CA . ALA A 1 846 ? -14.084 23.612 -11.671 1.00 71.31 846 ALA A CA 1
ATOM 6582 C C . ALA A 1 846 ? -15.271 24.263 -12.399 1.00 71.31 846 ALA A C 1
ATOM 6584 O O . ALA A 1 846 ? -15.674 23.816 -13.467 1.00 71.31 846 ALA A O 1
ATOM 6585 N N . SER A 1 847 ? -15.835 25.341 -11.846 1.00 73.81 847 SER A N 1
ATOM 6586 C CA . SER A 1 847 ? -16.827 26.156 -12.576 1.00 73.81 847 SER A CA 1
ATOM 6587 C C . SER A 1 847 ? -16.227 27.014 -13.685 1.00 73.81 847 SER A C 1
ATOM 6589 O O . SER A 1 847 ? -16.976 27.544 -14.496 1.00 73.81 847 SER A O 1
ATOM 6591 N N . TYR A 1 848 ? -14.907 27.172 -13.698 1.00 79.69 848 TYR A N 1
ATOM 6592 C CA . TYR A 1 848 ? -14.169 27.984 -14.657 1.00 79.69 848 TYR A CA 1
ATOM 6593 C C . TYR A 1 848 ? -12.954 27.200 -15.131 1.00 79.69 848 TYR A C 1
ATOM 6595 O O . TYR A 1 848 ? -12.468 26.328 -14.407 1.00 79.69 848 TYR A O 1
ATOM 6603 N N . ASP A 1 849 ? -12.450 27.535 -16.312 1.00 84.94 849 ASP A N 1
ATOM 6604 C CA . ASP A 1 849 ? -11.192 26.978 -16.785 1.00 84.94 849 ASP A CA 1
ATOM 6605 C C . ASP A 1 849 ? -10.059 27.432 -15.857 1.00 84.94 849 ASP A C 1
ATOM 6607 O O . ASP A 1 849 ? -9.904 28.616 -15.542 1.00 84.94 849 ASP A O 1
ATOM 6611 N N . ILE A 1 850 ? -9.276 26.472 -15.377 1.00 80.31 850 ILE A N 1
ATOM 6612 C CA . ILE A 1 850 ? -8.133 26.719 -14.507 1.00 80.31 850 ILE A CA 1
ATOM 6613 C C . ILE A 1 850 ? -6.888 26.747 -15.376 1.00 80.31 850 ILE A C 1
ATOM 6615 O O . ILE A 1 850 ? -6.518 25.736 -15.969 1.00 80.31 850 ILE A O 1
ATOM 6619 N N . PHE A 1 851 ? -6.213 27.889 -15.422 1.00 83.31 851 PHE A N 1
ATOM 6620 C CA . PHE A 1 851 ? -4.937 28.034 -16.111 1.00 83.31 851 PHE A CA 1
ATOM 6621 C C . PHE A 1 851 ? -3.771 27.694 -15.180 1.00 83.31 851 PHE A C 1
ATOM 6623 O O . PHE A 1 851 ? -3.780 28.052 -14.002 1.00 83.31 851 PHE A O 1
ATOM 6630 N N . LYS A 1 852 ? -2.738 27.048 -15.723 1.00 81.62 852 LYS A N 1
ATOM 6631 C CA . LYS A 1 852 ? -1.428 26.909 -15.081 1.00 81.62 852 LYS A CA 1
ATOM 6632 C C . LYS A 1 852 ? -0.376 27.705 -15.853 1.00 81.62 852 LYS A C 1
ATOM 6634 O O . LYS A 1 852 ? -0.416 27.706 -17.089 1.00 81.62 852 LYS A O 1
ATOM 6639 N N . PRO A 1 853 ? 0.573 28.357 -15.160 1.00 78.19 853 PRO A N 1
ATOM 6640 C CA . PRO A 1 853 ? 1.718 28.958 -15.824 1.00 78.19 853 PRO A CA 1
ATOM 6641 C C . PRO A 1 853 ? 2.536 27.876 -16.534 1.00 78.19 853 PRO A C 1
ATOM 6643 O O . PRO A 1 853 ? 2.663 26.747 -16.054 1.00 78.19 853 PRO A O 1
ATOM 6646 N N . ALA A 1 854 ? 3.070 28.215 -17.698 1.00 75.81 854 ALA A N 1
ATOM 6647 C CA . ALA A 1 854 ? 3.916 27.347 -18.493 1.00 75.81 854 ALA A CA 1
ATOM 6648 C C . ALA A 1 854 ? 5.047 28.152 -19.125 1.00 75.81 854 ALA A C 1
ATOM 6650 O O . ALA A 1 854 ? 4.846 29.289 -19.554 1.00 75.81 854 ALA A O 1
ATOM 6651 N N . THR A 1 855 ? 6.219 27.532 -19.233 1.00 72.06 855 THR A N 1
ATOM 6652 C CA . THR A 1 855 ? 7.339 28.101 -19.984 1.00 72.06 855 THR A CA 1
ATOM 6653 C C . THR A 1 855 ? 7.427 27.401 -21.336 1.00 72.06 855 THR A C 1
ATOM 6655 O O . THR A 1 855 ? 7.813 26.234 -21.414 1.00 72.06 855 THR A O 1
ATOM 6658 N N . VAL A 1 856 ? 7.028 28.085 -22.409 1.00 70.56 856 VAL A N 1
ATOM 6659 C CA . VAL A 1 856 ? 6.890 27.496 -23.750 1.00 70.56 856 VAL A CA 1
ATOM 6660 C C . VAL A 1 856 ? 7.829 28.196 -24.724 1.00 70.56 856 VAL A C 1
ATOM 6662 O O . VAL A 1 856 ? 7.797 29.408 -24.879 1.00 70.56 856 VAL A O 1
ATOM 6665 N N . ARG A 1 857 ? 8.659 27.428 -25.434 1.00 67.44 857 ARG A N 1
ATOM 6666 C CA . ARG A 1 857 ? 9.702 27.987 -26.316 1.00 67.44 857 ARG A CA 1
ATOM 6667 C C . ARG A 1 857 ? 9.189 28.740 -27.547 1.00 67.44 857 ARG A C 1
ATOM 6669 O O . ARG A 1 857 ? 9.931 29.515 -28.131 1.00 67.44 857 ARG A O 1
ATOM 6676 N N . TYR A 1 858 ? 7.955 28.477 -27.968 1.00 71.50 858 TYR A N 1
ATOM 6677 C CA . TYR A 1 858 ? 7.395 29.017 -29.210 1.00 71.50 858 TYR A CA 1
ATOM 6678 C C . TYR A 1 858 ? 6.577 30.298 -29.014 1.00 71.50 858 TYR A C 1
ATOM 6680 O O . TYR A 1 858 ? 6.018 30.802 -29.983 1.00 71.50 858 TYR A O 1
ATOM 6688 N N . VAL A 1 859 ? 6.483 30.815 -27.783 1.00 74.12 859 VAL A N 1
ATOM 6689 C CA . VAL A 1 859 ? 5.778 32.072 -27.497 1.00 74.12 859 VAL A CA 1
ATOM 6690 C C . VAL A 1 859 ? 6.770 33.202 -27.191 1.00 74.12 859 VAL A C 1
ATOM 6692 O O . VAL A 1 859 ? 7.815 32.948 -26.580 1.00 74.12 859 VAL A O 1
ATOM 6695 N N . PRO A 1 860 ? 6.471 34.458 -27.577 1.00 71.50 860 PRO A N 1
ATOM 6696 C CA . PRO A 1 860 ? 7.302 35.610 -27.233 1.00 71.50 860 PRO A CA 1
ATOM 6697 C C . PRO A 1 860 ? 7.535 35.714 -25.718 1.00 71.50 860 PRO A C 1
ATOM 6699 O O . PRO A 1 860 ? 6.599 35.631 -24.929 1.00 71.50 860 PRO A O 1
ATOM 6702 N N . GLY A 1 861 ? 8.795 35.864 -25.298 1.00 71.94 861 GLY A N 1
ATOM 6703 C CA . GLY A 1 861 ? 9.163 35.941 -23.875 1.00 71.94 861 GLY A CA 1
ATOM 6704 C C . GLY A 1 861 ? 9.112 34.609 -23.113 1.00 71.94 861 GLY A C 1
ATOM 6705 O O . GLY A 1 861 ? 9.447 34.578 -21.932 1.00 71.94 861 GLY A O 1
ATOM 6706 N N . GLY A 1 862 ? 8.735 33.506 -23.768 1.00 70.56 862 GLY A N 1
ATOM 6707 C CA . GLY A 1 862 ? 8.751 32.162 -23.194 1.00 70.56 862 GLY A CA 1
ATOM 6708 C C . GLY A 1 862 ? 7.668 31.885 -22.149 1.00 70.56 862 GLY A C 1
ATOM 6709 O O . GLY A 1 862 ? 7.630 30.777 -21.628 1.00 70.56 862 GLY A O 1
ATOM 6710 N N . GLN A 1 863 ? 6.795 32.845 -21.833 1.00 77.12 863 GLN A N 1
ATOM 6711 C CA . GLN A 1 863 ? 5.744 32.712 -20.820 1.00 77.12 863 GLN A CA 1
ATOM 6712 C C . GLN A 1 863 ? 4.386 32.456 -21.473 1.00 77.12 863 GLN A C 1
ATOM 6714 O O . GLN A 1 863 ? 3.948 33.213 -22.336 1.00 77.12 863 GLN A O 1
ATOM 6719 N N . ALA A 1 864 ? 3.706 31.402 -21.035 1.00 82.25 864 ALA A N 1
ATOM 6720 C CA . ALA A 1 864 ? 2.378 31.027 -21.495 1.00 82.25 864 ALA A CA 1
ATOM 6721 C C . ALA A 1 864 ? 1.477 30.628 -20.321 1.00 82.25 864 ALA A C 1
ATOM 6723 O O . ALA A 1 864 ? 1.935 30.318 -19.218 1.00 82.25 864 ALA A O 1
ATOM 6724 N N . LEU A 1 865 ? 0.176 30.586 -20.590 1.00 83.88 865 LEU A N 1
ATOM 6725 C CA . LEU A 1 865 ? -0.807 29.923 -19.747 1.00 83.88 865 LEU A CA 1
ATOM 6726 C C . LEU A 1 865 ? -1.345 28.723 -20.517 1.00 83.88 865 LEU A C 1
ATOM 6728 O O . LEU A 1 865 ? -1.807 28.871 -21.644 1.00 83.88 865 LEU A O 1
ATOM 6732 N N . ASN A 1 866 ? -1.300 27.548 -19.900 1.00 81.56 866 ASN A N 1
ATOM 6733 C CA . ASN A 1 866 ? -1.965 26.361 -20.423 1.00 81.56 866 ASN A CA 1
ATOM 6734 C C . ASN A 1 866 ? -3.221 26.102 -19.599 1.00 81.56 866 ASN A C 1
ATOM 6736 O O . ASN A 1 866 ? -3.190 26.228 -18.373 1.00 81.56 866 ASN A O 1
ATOM 6740 N N . ILE A 1 867 ? -4.311 25.701 -20.249 1.00 82.25 867 ILE A N 1
ATOM 6741 C CA . ILE A 1 867 ? -5.490 25.213 -19.533 1.00 82.25 867 ILE A CA 1
ATOM 6742 C C . ILE A 1 867 ? -5.082 23.922 -18.816 1.00 82.25 867 ILE A C 1
ATOM 6744 O O . ILE A 1 867 ? -4.661 22.949 -19.436 1.00 82.25 867 ILE A O 1
ATOM 6748 N N . SER A 1 868 ? -5.133 23.946 -17.489 1.00 78.31 868 SER A N 1
ATOM 6749 C CA . SER A 1 868 ? -4.853 22.802 -16.625 1.00 78.31 868 SER A CA 1
ATOM 6750 C C . SER A 1 868 ? -6.092 21.936 -16.429 1.00 78.31 868 SER A C 1
ATOM 6752 O O . SER A 1 868 ? -5.981 20.715 -16.425 1.00 78.31 868 SER A O 1
ATOM 6754 N N . THR A 1 869 ? -7.251 22.571 -16.260 1.00 79.56 869 THR A N 1
ATOM 6755 C CA . THR A 1 869 ? -8.534 21.906 -16.024 1.00 79.56 869 THR A CA 1
ATOM 6756 C C . THR A 1 869 ? -9.622 22.718 -16.708 1.00 79.56 869 THR A C 1
ATOM 6758 O O . THR A 1 869 ? -9.680 23.930 -16.515 1.00 79.56 869 THR A O 1
ATOM 6761 N N . LEU A 1 870 ? -10.478 22.066 -17.488 1.00 83.00 870 LEU A N 1
ATOM 6762 C CA . LEU A 1 870 ? -11.634 22.714 -18.105 1.00 83.00 870 LEU A CA 1
ATOM 6763 C C . LEU A 1 870 ? -12.800 22.831 -17.124 1.00 83.00 870 LEU A C 1
ATOM 6765 O O . LEU A 1 870 ? -12.946 22.035 -16.190 1.00 83.00 870 LEU A O 1
ATOM 6769 N N . SER A 1 871 ? -13.639 23.827 -17.362 1.00 83.75 871 SER A N 1
ATOM 6770 C CA . SER A 1 871 ? -14.877 24.032 -16.630 1.00 83.75 871 SER A CA 1
ATOM 6771 C C . SER A 1 871 ? -15.873 22.892 -16.869 1.00 83.75 871 SER A C 1
ATOM 6773 O O . SER A 1 871 ? -16.114 22.458 -17.992 1.00 83.75 871 SER A O 1
ATOM 6775 N N . ASN A 1 872 ? -16.470 22.406 -15.783 1.00 84.50 872 ASN A N 1
ATOM 6776 C CA . ASN A 1 872 ? -17.630 21.523 -15.801 1.00 84.50 872 ASN A CA 1
ATOM 6777 C C . ASN A 1 872 ? -18.527 21.853 -14.590 1.00 84.50 872 ASN A C 1
ATOM 6779 O O . ASN A 1 872 ? -18.318 21.313 -13.497 1.00 84.50 872 ASN A O 1
ATOM 6783 N N . PRO A 1 873 ? -19.498 22.774 -14.744 1.00 79.38 873 PRO A N 1
ATOM 6784 C CA . PRO A 1 873 ? -20.376 23.190 -13.652 1.00 79.38 873 PRO A CA 1
ATOM 6785 C C . PRO A 1 873 ? -21.400 22.119 -13.241 1.00 79.38 873 PRO A C 1
ATOM 6787 O O . PRO A 1 873 ? -21.946 22.220 -12.139 1.00 79.38 873 PRO A O 1
ATOM 6790 N N . ASP A 1 874 ? -21.623 21.105 -14.082 1.00 82.38 874 ASP A N 1
ATOM 6791 C CA . ASP A 1 874 ? -22.622 20.047 -13.888 1.00 82.38 874 ASP A CA 1
ATOM 6792 C C . ASP A 1 874 ? -22.048 18.790 -13.223 1.00 82.38 874 ASP A C 1
ATOM 6794 O O . ASP A 1 874 ? -22.756 17.802 -13.025 1.00 82.38 874 ASP A O 1
ATOM 6798 N N . LEU A 1 875 ? -20.764 18.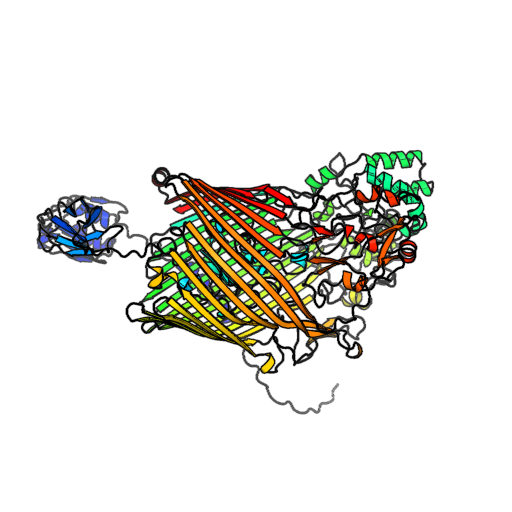806 -12.846 1.00 85.44 875 LEU A N 1
ATOM 6799 C CA . LEU A 1 875 ? -20.141 17.687 -12.150 1.00 85.44 875 LEU A CA 1
ATOM 6800 C C . LEU A 1 875 ? -20.844 17.417 -10.812 1.00 85.44 875 LEU A C 1
ATOM 6802 O O . LEU A 1 875 ? -20.896 18.286 -9.942 1.00 85.44 875 LEU A O 1
ATOM 6806 N N . THR A 1 876 ? -21.310 16.186 -10.605 1.00 86.12 876 THR A N 1
ATOM 6807 C CA . THR A 1 876 ? -21.951 15.759 -9.351 1.00 86.12 876 THR A CA 1
ATOM 6808 C C . THR A 1 876 ? -21.174 14.643 -8.653 1.00 86.12 876 THR A C 1
ATOM 6810 O O . THR A 1 876 ? -20.262 14.047 -9.218 1.00 86.12 876 THR A O 1
ATOM 6813 N N . TRP A 1 877 ? -21.513 14.361 -7.394 1.00 87.31 877 TRP A N 1
ATOM 6814 C CA . TRP A 1 877 ? -20.890 13.301 -6.593 1.00 87.31 877 TRP A CA 1
ATOM 6815 C C . TRP A 1 877 ? -21.217 11.905 -7.136 1.00 87.31 877 TRP A C 1
ATOM 6817 O O . TRP A 1 877 ? -22.361 11.651 -7.525 1.00 87.31 877 TRP A O 1
ATOM 6827 N N . GLU A 1 878 ? -20.276 10.964 -7.009 1.00 90.06 878 GLU A N 1
ATOM 6828 C CA . GLU A 1 878 ? -20.619 9.540 -7.118 1.00 90.06 878 GLU A CA 1
ATOM 6829 C C . GLU A 1 878 ? -21.568 9.171 -5.978 1.00 90.06 878 GLU A C 1
ATOM 6831 O O . GLU A 1 878 ? -21.438 9.679 -4.858 1.00 90.06 878 GLU A O 1
ATOM 6836 N N . SER A 1 879 ? -22.525 8.287 -6.241 1.00 91.31 879 SER A N 1
ATOM 6837 C CA . SER A 1 879 ? -23.566 7.935 -5.279 1.00 91.31 879 SER A CA 1
ATOM 6838 C C . SER A 1 879 ? -23.662 6.426 -5.140 1.00 91.31 879 SER A C 1
ATOM 6840 O O . SER A 1 879 ? -24.001 5.748 -6.100 1.00 91.31 879 SER A O 1
ATOM 6842 N N . THR A 1 880 ? -23.413 5.892 -3.944 1.00 93.88 880 THR A N 1
ATOM 6843 C CA . THR A 1 880 ? -23.452 4.442 -3.700 1.00 93.88 880 THR A CA 1
ATOM 6844 C C . THR A 1 880 ? -24.619 4.078 -2.790 1.00 93.88 880 THR A C 1
ATOM 6846 O O . THR A 1 880 ? -24.680 4.516 -1.643 1.00 93.88 880 THR A O 1
ATOM 6849 N N . LYS A 1 881 ? -25.544 3.263 -3.297 1.00 95.06 881 LYS A N 1
ATOM 6850 C CA . LYS A 1 881 ? -26.647 2.654 -2.543 1.00 95.06 881 LYS A CA 1
ATOM 6851 C C . LYS A 1 881 ? -26.206 1.275 -2.071 1.00 95.06 881 LYS A C 1
ATOM 6853 O O . LYS A 1 881 ? -25.831 0.446 -2.896 1.00 95.06 881 LYS A O 1
ATOM 6858 N N . THR A 1 882 ? -26.245 1.029 -0.767 1.00 95.88 882 THR A N 1
ATOM 6859 C CA . THR A 1 882 ? -25.862 -0.254 -0.166 1.00 95.88 882 THR A CA 1
ATOM 6860 C C . THR A 1 882 ? -27.060 -0.882 0.527 1.00 95.88 882 THR A C 1
ATOM 6862 O O . THR A 1 882 ? -27.660 -0.252 1.394 1.00 95.88 882 THR A O 1
ATOM 6865 N N . TYR A 1 883 ? -27.357 -2.128 0.170 1.00 96.75 883 TYR A N 1
ATOM 6866 C CA . TYR A 1 883 ? -28.286 -3.015 0.863 1.00 96.75 883 TYR A CA 1
ATOM 6867 C C . TYR A 1 883 ? -27.466 -4.096 1.562 1.00 96.75 883 TYR A C 1
ATOM 6869 O O . TYR A 1 883 ? -26.571 -4.673 0.939 1.00 96.75 883 TYR A O 1
ATOM 6877 N N . ASN A 1 884 ? -27.753 -4.379 2.829 1.00 97.25 884 ASN A N 1
ATOM 6878 C CA . ASN A 1 884 ? -27.092 -5.446 3.576 1.00 97.25 884 ASN A CA 1
ATOM 6879 C C . ASN A 1 884 ? -28.121 -6.213 4.407 1.00 97.25 884 ASN A C 1
ATOM 6881 O O . ASN A 1 884 ? -28.941 -5.603 5.087 1.00 97.25 884 ASN A O 1
ATOM 6885 N N . VAL A 1 885 ? -28.034 -7.538 4.407 1.00 97.75 885 VAL A N 1
ATOM 6886 C CA . VAL A 1 885 ? -28.774 -8.418 5.319 1.00 97.75 885 VAL A CA 1
ATOM 6887 C C . VAL A 1 885 ? -27.760 -9.325 5.992 1.00 97.75 885 VAL A C 1
ATOM 6889 O O . VAL A 1 885 ? -26.917 -9.900 5.313 1.00 97.75 885 VAL A O 1
ATOM 6892 N N . GLY A 1 886 ? -27.808 -9.430 7.314 1.00 96.88 886 GLY A N 1
ATOM 6893 C CA . GLY A 1 886 ? -26.851 -10.214 8.076 1.00 96.88 886 GLY A CA 1
ATOM 6894 C C . GLY A 1 886 ? -27.504 -11.049 9.165 1.00 96.88 886 GLY A C 1
ATOM 6895 O O . GLY A 1 886 ? -28.538 -10.672 9.715 1.00 96.88 886 GLY A O 1
ATOM 6896 N N . ILE A 1 887 ? -26.867 -12.170 9.482 1.00 96.94 887 ILE A N 1
ATOM 6897 C CA . ILE A 1 887 ? -27.204 -13.027 10.617 1.00 96.94 887 ILE A CA 1
ATOM 6898 C C . ILE A 1 887 ? -25.976 -13.082 11.519 1.00 96.94 887 ILE A C 1
ATOM 6900 O O . ILE A 1 887 ? -24.884 -13.385 11.043 1.00 96.94 887 ILE A O 1
ATOM 6904 N N . ASP A 1 888 ? -26.161 -12.792 12.803 1.00 95.00 888 ASP A N 1
ATOM 6905 C CA . ASP A 1 888 ? -25.161 -12.992 13.850 1.00 95.00 888 ASP A CA 1
ATOM 6906 C C . ASP A 1 888 ? -25.610 -14.190 14.704 1.00 95.00 888 ASP A C 1
ATOM 6908 O O . ASP A 1 888 ? -26.781 -14.259 15.087 1.00 95.00 888 ASP A O 1
ATOM 6912 N N . PHE A 1 889 ? -24.711 -15.122 15.022 1.00 94.62 889 PHE A N 1
ATOM 6913 C CA . PHE A 1 889 ? -25.059 -16.304 15.815 1.00 94.62 889 PHE A CA 1
ATOM 6914 C C . PHE A 1 889 ? -23.942 -16.743 16.768 1.00 94.62 889 PHE A C 1
ATOM 6916 O O . PHE A 1 889 ? -22.761 -16.462 16.553 1.00 94.62 889 PHE A O 1
ATOM 6923 N N . GLY A 1 890 ? -24.340 -17.458 17.814 1.00 95.06 890 GLY A N 1
ATOM 6924 C CA . GLY A 1 890 ? -23.495 -18.142 18.783 1.00 95.06 890 GLY A CA 1
ATOM 6925 C C . GLY A 1 890 ? -24.240 -19.371 19.287 1.00 95.06 890 GLY A C 1
ATOM 6926 O O . GLY A 1 890 ? -25.391 -19.259 19.705 1.00 95.06 890 GLY A O 1
ATOM 6927 N N . ILE A 1 891 ? -23.625 -20.543 19.170 1.00 94.31 891 ILE A N 1
ATOM 6928 C CA . ILE A 1 891 ? -24.236 -21.825 19.520 1.00 94.31 891 ILE A CA 1
ATOM 6929 C C . ILE A 1 891 ? -23.269 -22.684 20.333 1.00 94.31 891 ILE A C 1
ATOM 6931 O O . ILE A 1 891 ? -22.044 -22.515 20.273 1.00 94.31 891 ILE A O 1
ATOM 6935 N N . LEU A 1 892 ? -23.834 -23.661 21.045 1.00 90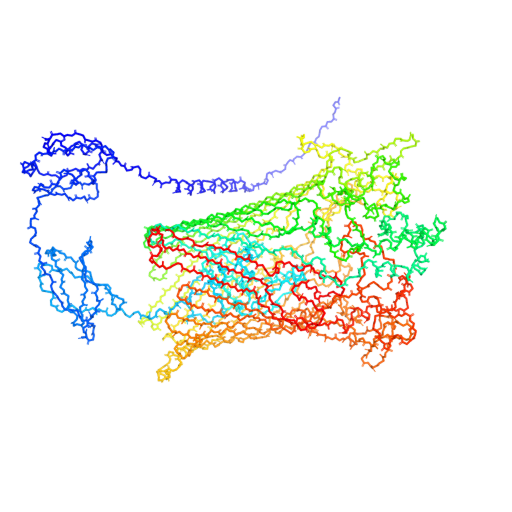.75 892 LEU A N 1
ATOM 6936 C CA . LEU A 1 892 ? -23.116 -24.643 21.854 1.00 90.75 892 LEU A CA 1
ATOM 6937 C C . LEU A 1 892 ? -22.237 -23.994 22.934 1.00 90.75 892 LEU A C 1
ATOM 6939 O O . LEU A 1 892 ? -21.080 -24.377 23.089 1.00 90.75 892 LEU A O 1
ATOM 6943 N N . ARG A 1 893 ? -22.770 -23.025 23.687 1.00 86.94 893 ARG A N 1
ATOM 6944 C CA . ARG A 1 893 ? -22.031 -22.200 24.663 1.00 86.94 893 ARG A CA 1
ATOM 6945 C C . ARG A 1 893 ? -20.985 -21.309 24.000 1.00 86.94 893 ARG A C 1
ATOM 6947 O O . ARG A 1 893 ? -19.854 -21.215 24.471 1.00 86.94 893 ARG A O 1
ATOM 6954 N N . ASN A 1 894 ? -21.354 -20.692 22.876 1.00 84.94 894 ASN A N 1
ATOM 6955 C CA . ASN A 1 894 ? -20.486 -19.893 22.006 1.00 84.94 894 ASN A CA 1
ATOM 6956 C C . ASN A 1 894 ? -19.238 -20.637 21.506 1.00 84.94 894 ASN A C 1
ATOM 6958 O O . ASN A 1 894 ? -18.271 -20.009 21.068 1.00 84.94 894 ASN A O 1
ATOM 6962 N N . ARG A 1 895 ? -19.247 -21.977 21.528 1.00 89.50 895 ARG A N 1
ATOM 6963 C CA . ARG A 1 895 ? -18.158 -22.766 20.944 1.00 89.50 895 ARG A CA 1
ATOM 6964 C C . ARG A 1 895 ? -18.095 -22.612 19.438 1.00 89.50 895 ARG A C 1
ATOM 6966 O O . ARG A 1 895 ? -17.012 -22.741 18.891 1.00 89.50 895 ARG A O 1
ATOM 6973 N N . LEU A 1 896 ? -19.214 -22.311 18.787 1.00 93.56 896 LEU A N 1
ATOM 6974 C CA . LEU A 1 896 ? -19.240 -21.845 17.410 1.00 93.56 896 LEU A CA 1
ATOM 6975 C C . LEU A 1 896 ? -19.996 -20.522 17.370 1.00 93.56 896 LEU A C 1
ATOM 6977 O O . LEU A 1 896 ? -21.143 -20.446 17.802 1.00 93.56 896 LEU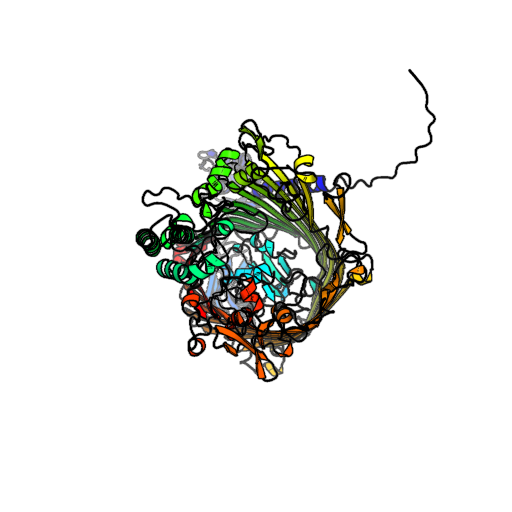 A O 1
ATOM 6981 N N . SER A 1 897 ? -19.362 -19.474 16.865 1.00 93.94 897 SER A N 1
ATOM 6982 C CA . SER A 1 897 ? -19.977 -18.155 16.738 1.00 93.94 897 SER A CA 1
ATOM 6983 C C . SER A 1 897 ? -19.522 -17.472 15.462 1.00 93.94 897 SER A C 1
ATOM 6985 O O . SER A 1 897 ? -18.480 -17.805 14.901 1.00 93.94 897 SER A O 1
ATOM 6987 N N . GLY A 1 898 ? -20.308 -16.526 14.967 1.00 93.19 898 GLY A N 1
ATOM 6988 C CA . GLY A 1 898 ? -19.969 -15.882 13.712 1.00 93.19 898 GLY A CA 1
ATOM 6989 C C . GLY A 1 898 ? -21.021 -14.929 13.188 1.00 93.19 898 GLY A C 1
ATOM 6990 O O . GLY A 1 898 ? -22.005 -14.601 13.857 1.00 93.19 898 GLY A O 1
ATOM 6991 N N . SER A 1 899 ? -20.782 -14.483 11.962 1.00 95.25 899 SER A N 1
ATOM 6992 C CA . SER A 1 899 ? -21.739 -13.734 11.172 1.00 95.25 899 SER A CA 1
ATOM 6993 C C . SER A 1 899 ? -21.655 -14.088 9.692 1.00 95.25 899 SER A C 1
ATOM 6995 O O . SER A 1 899 ? -20.597 -14.435 9.162 1.00 95.25 899 SER A O 1
ATOM 6997 N N . VAL A 1 900 ? -22.796 -13.967 9.023 1.00 97.38 900 VAL A N 1
ATOM 6998 C CA . VAL A 1 900 ? -22.912 -14.042 7.566 1.00 97.38 900 VAL A CA 1
ATOM 6999 C C . VAL A 1 900 ? -23.606 -12.774 7.098 1.00 97.38 900 VAL A C 1
ATOM 7001 O O . VAL A 1 900 ? -24.688 -12.457 7.583 1.00 97.38 900 VAL A O 1
ATOM 7004 N N . ASP A 1 901 ? -22.989 -12.042 6.178 1.00 97.25 901 ASP A N 1
ATOM 7005 C CA . ASP A 1 901 ? -23.522 -10.821 5.577 1.00 97.25 901 ASP A CA 1
ATOM 7006 C C . ASP A 1 901 ? -23.723 -11.021 4.077 1.00 97.25 901 ASP A C 1
ATOM 7008 O O . ASP A 1 901 ? -22.770 -11.329 3.371 1.00 97.25 901 ASP A O 1
ATOM 7012 N N . LEU A 1 902 ? -24.924 -10.761 3.572 1.00 97.69 902 LEU A N 1
ATOM 7013 C CA . LEU A 1 902 ? -25.231 -10.624 2.151 1.00 97.69 902 LEU A CA 1
ATOM 7014 C C . LEU A 1 902 ? -25.325 -9.139 1.807 1.00 97.69 902 LEU A C 1
ATOM 7016 O O . LEU A 1 902 ? -25.962 -8.377 2.539 1.00 97.69 902 LEU A O 1
ATOM 7020 N N . TYR A 1 903 ? -24.732 -8.715 0.690 1.00 97.12 903 TYR A N 1
ATOM 7021 C CA . TYR A 1 903 ? -24.755 -7.309 0.292 1.00 97.12 903 TYR A CA 1
ATOM 7022 C C . TYR A 1 903 ? -24.936 -7.086 -1.210 1.00 97.12 903 TYR A C 1
ATOM 7024 O O . TYR A 1 903 ? -24.514 -7.881 -2.053 1.00 97.12 903 TYR A O 1
ATOM 7032 N N . LEU A 1 904 ? -25.526 -5.932 -1.530 1.00 97.12 904 LEU A N 1
ATOM 7033 C CA . LEU A 1 904 ? -25.626 -5.364 -2.871 1.00 97.12 904 LEU A CA 1
ATOM 7034 C C . LEU A 1 904 ? -25.261 -3.878 -2.801 1.00 97.12 904 LEU A C 1
ATOM 7036 O O . LEU A 1 904 ? -25.922 -3.106 -2.106 1.00 97.12 904 LEU A O 1
ATOM 7040 N N . LYS A 1 905 ? -24.219 -3.473 -3.527 1.00 95.69 905 LYS A N 1
ATOM 7041 C CA . LYS A 1 905 ? -23.787 -2.081 -3.671 1.00 95.69 905 LYS A CA 1
ATOM 7042 C C . LYS A 1 905 ? -23.974 -1.647 -5.116 1.00 95.69 905 LYS A C 1
ATOM 7044 O O . LYS A 1 905 ? -23.359 -2.224 -6.005 1.00 95.69 905 LYS A O 1
ATOM 7049 N N . ASN A 1 906 ? -24.781 -0.620 -5.340 1.00 96.31 906 ASN A N 1
ATOM 7050 C CA . ASN A 1 906 ? -24.970 -0.005 -6.650 1.00 96.31 906 ASN A CA 1
ATOM 7051 C C . ASN A 1 906 ? -24.404 1.410 -6.610 1.00 96.31 906 ASN A C 1
ATOM 7053 O O . ASN A 1 906 ? -24.874 2.232 -5.820 1.00 96.31 906 ASN A O 1
ATOM 7057 N N . THR A 1 907 ? -23.398 1.679 -7.435 1.00 94.69 907 THR A N 1
ATOM 7058 C CA . THR A 1 907 ? -22.767 2.993 -7.544 1.00 94.69 907 THR A CA 1
ATOM 7059 C C . THR A 1 907 ? -23.157 3.637 -8.862 1.00 94.69 907 THR A C 1
ATOM 7061 O O . THR A 1 907 ? -22.847 3.111 -9.928 1.00 94.69 907 THR A O 1
ATOM 7064 N N . ASP A 1 908 ? -23.808 4.789 -8.768 1.00 93.19 908 ASP A N 1
ATOM 7065 C CA . ASP A 1 908 ? -24.231 5.630 -9.881 1.00 93.19 908 ASP A CA 1
ATOM 7066 C C . ASP A 1 908 ? -23.315 6.864 -9.983 1.00 93.19 908 ASP A C 1
ATOM 7068 O O . ASP A 1 908 ? -22.679 7.266 -9.000 1.00 93.19 908 ASP A O 1
ATOM 7072 N N . ASN A 1 909 ? -23.295 7.506 -11.155 1.00 90.44 909 ASN A N 1
ATOM 7073 C CA . ASN A 1 909 ? -22.551 8.741 -11.426 1.00 90.44 909 ASN A CA 1
ATOM 7074 C C . ASN A 1 909 ? -21.038 8.636 -11.167 1.00 90.44 909 ASN A C 1
ATOM 7076 O O . ASN A 1 909 ? -20.438 9.592 -10.678 1.00 90.44 909 ASN A O 1
ATOM 7080 N N . LEU A 1 910 ? -20.420 7.497 -11.498 1.00 90.56 910 LEU A N 1
ATOM 7081 C CA . LEU A 1 910 ? -18.968 7.283 -11.419 1.00 90.56 910 LEU A CA 1
ATOM 7082 C C . LEU A 1 910 ? -18.208 8.458 -12.033 1.00 90.56 910 LEU A C 1
ATOM 7084 O O . LEU A 1 910 ? -18.613 8.952 -13.074 1.00 90.56 910 LEU A O 1
ATOM 7088 N N . LEU A 1 911 ? -17.110 8.898 -11.431 1.00 87.12 911 LEU A N 1
ATOM 7089 C CA . LEU A 1 911 ? -16.315 10.019 -11.922 1.00 87.12 911 LEU A CA 1
ATOM 7090 C C . LEU A 1 911 ? -15.170 9.527 -12.813 1.00 87.12 911 LEU A C 1
ATOM 7092 O O . LEU A 1 911 ? -14.506 8.531 -12.507 1.00 87.12 911 LEU A O 1
ATOM 7096 N N . GLY A 1 912 ? -14.912 10.244 -13.905 1.00 86.56 912 GLY A N 1
ATOM 7097 C CA . GLY A 1 912 ? -13.815 9.946 -14.823 1.00 86.56 912 GLY A CA 1
ATOM 7098 C C . GLY A 1 912 ? -13.745 10.903 -16.009 1.00 86.56 912 GLY A C 1
ATOM 7099 O O . GLY A 1 912 ? -14.446 11.908 -16.050 1.00 86.56 912 GLY A O 1
ATOM 7100 N N . LEU A 1 913 ? -12.895 10.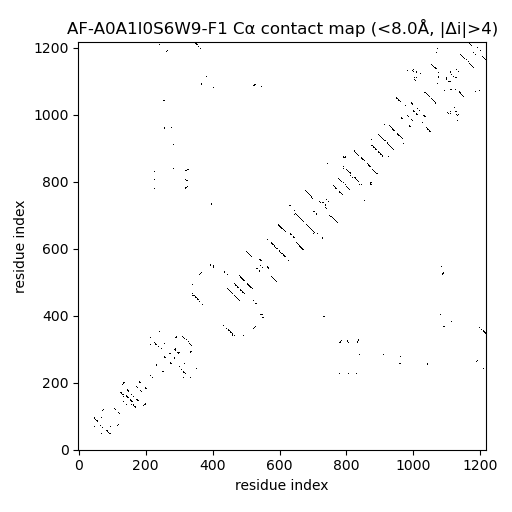587 -16.984 1.00 81.88 913 LEU A N 1
ATOM 7101 C CA . LEU A 1 913 ? -12.777 11.362 -18.219 1.00 81.88 913 LEU A CA 1
ATOM 7102 C C . LEU A 1 913 ? -13.892 10.978 -19.205 1.00 81.88 913 LEU A C 1
ATOM 7104 O O . LEU A 1 913 ? -13.951 9.840 -19.667 1.00 81.88 913 LEU A O 1
ATOM 7108 N N . LEU A 1 914 ? -14.756 11.938 -19.523 1.00 80.75 914 LEU A N 1
ATOM 7109 C CA . LEU A 1 914 ? -15.719 11.895 -20.619 1.00 80.75 914 LEU A CA 1
ATOM 7110 C C . LEU A 1 914 ? -15.050 12.411 -21.894 1.00 80.75 914 LEU A C 1
ATOM 7112 O O . LEU A 1 914 ? -14.498 13.513 -21.872 1.00 80.75 914 LEU A O 1
ATOM 7116 N N . PRO A 1 915 ? -15.105 11.690 -23.019 1.00 76.69 915 PRO A N 1
ATOM 7117 C CA . PRO A 1 915 ? -14.680 12.266 -24.280 1.00 76.69 915 PRO A CA 1
ATOM 7118 C C . PRO A 1 915 ? -15.626 13.382 -24.707 1.00 76.69 915 PRO A C 1
ATOM 7120 O O . PRO A 1 915 ? -16.836 13.320 -24.490 1.00 76.69 915 PRO A O 1
ATOM 7123 N N . VAL A 1 916 ? -15.062 14.386 -25.361 1.00 79.62 916 VAL A N 1
ATOM 7124 C CA . VAL A 1 916 ? -15.817 15.460 -26.010 1.00 79.62 916 VAL A CA 1
ATOM 7125 C C . VAL A 1 916 ? -15.321 15.618 -27.437 1.00 79.62 916 VAL A C 1
ATOM 7127 O O . VAL A 1 916 ? -14.281 15.072 -27.806 1.00 79.62 916 VAL A O 1
ATOM 7130 N N . ASN A 1 917 ? -16.070 16.349 -28.258 1.00 82.12 917 ASN A N 1
ATOM 7131 C CA . ASN A 1 917 ? -15.633 16.660 -29.612 1.00 82.12 917 ASN A CA 1
ATOM 7132 C C . ASN A 1 917 ? -14.275 17.398 -29.558 1.00 82.12 917 ASN A C 1
ATOM 7134 O O . ASN A 1 917 ? -14.225 18.468 -28.950 1.00 82.12 917 ASN A O 1
ATOM 7138 N N . PRO A 1 918 ? -13.203 16.889 -30.205 1.00 83.75 918 PRO A N 1
ATOM 7139 C CA . PRO A 1 918 ? -11.892 17.542 -30.231 1.00 83.75 918 PRO A CA 1
ATOM 7140 C C . PRO A 1 918 ? -11.907 19.000 -30.708 1.00 83.75 918 PRO A C 1
ATOM 7142 O O . PRO A 1 918 ? -11.017 19.767 -30.343 1.00 83.75 918 PRO A O 1
ATOM 7145 N N . LEU A 1 919 ? -12.933 19.413 -31.467 1.00 84.88 919 LEU A N 1
ATOM 7146 C CA . LEU A 1 919 ? -13.157 20.809 -31.865 1.00 84.88 919 LEU A CA 1
ATOM 7147 C C . LEU A 1 919 ? -13.369 21.761 -30.674 1.00 84.88 919 LEU A C 1
ATOM 7149 O O . LEU A 1 919 ? -13.202 22.965 -30.829 1.00 84.88 919 LEU A O 1
ATOM 7153 N N . ALA A 1 920 ? -13.680 21.242 -29.483 1.00 79.81 920 ALA A N 1
ATOM 7154 C CA . ALA A 1 920 ? -13.720 22.008 -28.239 1.00 79.81 920 ALA A CA 1
ATOM 7155 C C . ALA A 1 920 ? -12.318 22.372 -27.696 1.00 79.81 920 ALA A C 1
ATOM 7157 O O . ALA A 1 920 ? -12.212 22.979 -26.634 1.00 79.81 920 ALA A O 1
ATOM 7158 N N . GLY A 1 921 ? -11.236 21.980 -28.382 1.00 81.19 921 GLY A N 1
ATOM 7159 C CA . GLY A 1 921 ? -9.851 22.233 -27.964 1.00 81.19 921 GLY A CA 1
ATOM 7160 C C . GLY A 1 921 ? -9.279 21.188 -26.996 1.00 81.19 921 GLY A C 1
ATOM 7161 O O . GLY A 1 921 ? -8.134 21.308 -26.568 1.00 81.19 921 GLY A O 1
ATOM 7162 N N . THR A 1 922 ? -10.047 20.145 -26.672 1.00 82.06 922 THR A N 1
ATOM 7163 C CA . THR A 1 922 ? -9.627 18.981 -25.877 1.00 82.06 922 THR A CA 1
ATOM 7164 C C . THR A 1 922 ? -10.308 17.718 -26.400 1.00 82.06 922 THR A C 1
ATOM 7166 O O . THR A 1 922 ? -11.399 17.788 -26.957 1.00 82.06 922 THR A O 1
ATOM 7169 N N . SER A 1 923 ? -9.713 16.547 -26.177 1.00 81.38 923 SER A N 1
ATOM 7170 C CA . SER A 1 923 ? -10.336 15.251 -26.481 1.00 81.38 923 SER A CA 1
ATOM 7171 C C . SER A 1 923 ? -11.196 14.698 -25.337 1.00 81.38 923 SER A C 1
ATOM 7173 O O . SER A 1 923 ? -11.959 13.757 -25.550 1.00 81.38 923 SER A O 1
ATOM 7175 N N . SER A 1 924 ? -11.087 15.251 -24.122 1.00 82.81 924 SER A N 1
ATOM 7176 C CA . SER A 1 924 ? -11.882 14.823 -22.963 1.00 82.81 924 SER A CA 1
ATOM 7177 C C . SER A 1 924 ? -12.020 15.901 -21.882 1.00 82.81 924 SER A C 1
ATOM 7179 O O . SER A 1 924 ? -11.192 16.809 -21.779 1.00 82.81 924 SER A O 1
ATOM 7181 N N . ILE A 1 925 ? -13.066 15.778 -21.064 1.00 83.56 925 ILE A N 1
ATOM 7182 C CA . ILE A 1 925 ? -13.326 16.564 -19.851 1.00 83.56 925 ILE A CA 1
ATOM 7183 C C . ILE A 1 925 ? -13.600 15.620 -18.677 1.00 83.56 925 ILE A C 1
ATOM 7185 O O . ILE A 1 925 ? -14.064 14.502 -18.873 1.00 83.56 925 ILE A O 1
ATOM 7189 N N . TYR A 1 926 ? -13.359 16.048 -17.441 1.00 85.50 926 TYR A N 1
ATOM 7190 C CA . TYR A 1 926 ? -13.725 15.242 -16.272 1.00 85.50 926 TYR A CA 1
ATOM 7191 C C . TYR A 1 926 ? -15.230 15.370 -15.980 1.00 85.50 926 TYR A C 1
ATOM 7193 O O . TYR A 1 926 ? -15.750 16.483 -15.913 1.00 85.50 926 TYR A O 1
ATOM 7201 N N . GLY A 1 927 ? -15.936 14.253 -15.802 1.00 87.12 927 GLY A N 1
ATOM 7202 C CA . GLY A 1 927 ? -17.395 14.189 -15.689 1.00 87.12 927 GLY A CA 1
ATOM 7203 C C . GLY A 1 927 ? -17.917 12.910 -15.028 1.00 87.12 927 GLY A C 1
ATOM 7204 O O . GLY A 1 927 ? -17.141 12.066 -14.576 1.00 87.12 927 GLY A O 1
ATOM 7205 N N . ASN A 1 928 ? -19.244 12.761 -14.967 1.00 88.44 928 ASN A N 1
ATOM 7206 C CA . ASN A 1 928 ? -19.897 11.538 -14.495 1.00 88.44 928 ASN A CA 1
ATOM 7207 C C . ASN A 1 928 ? -20.015 10.528 -15.661 1.00 88.44 928 ASN A C 1
ATOM 7209 O O . ASN A 1 928 ? -20.792 10.728 -16.590 1.00 88.44 928 ASN A O 1
ATOM 7213 N N . VAL A 1 929 ? -19.216 9.460 -15.621 1.00 87.38 929 VAL A N 1
ATOM 7214 C CA . VAL A 1 929 ? -18.934 8.512 -16.710 1.00 87.38 929 VAL A CA 1
ATOM 7215 C C . VAL A 1 929 ? -19.663 7.173 -16.618 1.00 87.38 929 VAL A C 1
ATOM 7217 O O . VAL A 1 929 ? -19.429 6.343 -17.480 1.00 87.38 929 VAL A O 1
ATOM 7220 N N . GLY A 1 930 ? -20.485 6.867 -15.612 1.00 89.81 930 GLY A N 1
ATOM 7221 C CA . GLY A 1 930 ? -21.176 5.567 -15.607 1.00 89.81 930 GLY A CA 1
ATOM 7222 C C . GLY A 1 930 ? -21.693 5.073 -14.265 1.00 89.81 930 GLY A C 1
ATOM 7223 O O . GLY A 1 930 ? -21.822 5.836 -13.309 1.00 89.81 930 GLY A O 1
ATOM 7224 N N . SER A 1 931 ? -21.979 3.773 -14.205 1.00 93.69 931 SER A N 1
ATOM 7225 C CA . SER A 1 931 ? -22.473 3.076 -13.015 1.00 93.69 931 SER A CA 1
ATOM 7226 C C . SER A 1 931 ? -21.941 1.643 -12.923 1.00 93.69 931 SER A C 1
ATOM 7228 O O . SER A 1 931 ? -21.681 0.979 -13.932 1.00 93.69 931 SER A O 1
ATOM 7230 N N . LEU A 1 932 ? -21.808 1.121 -11.704 1.00 94.94 932 LEU A N 1
ATOM 7231 C CA . LEU A 1 932 ? -21.358 -0.246 -11.433 1.00 94.94 932 LEU A CA 1
ATOM 7232 C C . LEU A 1 932 ? -22.122 -0.886 -10.275 1.00 94.94 932 LEU A C 1
ATOM 7234 O O . LEU A 1 932 ? -22.764 -0.206 -9.476 1.00 94.94 932 LEU A O 1
ATOM 7238 N N . THR A 1 933 ? -22.037 -2.207 -10.178 1.00 96.50 933 THR A N 1
ATOM 7239 C CA . THR A 1 933 ? -22.626 -2.988 -9.090 1.00 96.50 933 THR A CA 1
ATOM 7240 C C . THR A 1 933 ? -21.615 -3.974 -8.512 1.00 96.50 933 THR A C 1
ATOM 7242 O O . THR A 1 933 ? -20.848 -4.593 -9.251 1.00 96.50 933 THR A O 1
ATOM 7245 N N . ASN A 1 934 ? -21.620 -4.120 -7.189 1.00 96.31 934 ASN A N 1
ATOM 7246 C CA . ASN A 1 934 ? -20.938 -5.179 -6.452 1.00 96.31 934 ASN A CA 1
ATOM 7247 C C . ASN A 1 934 ? -21.982 -5.973 -5.672 1.00 96.31 934 ASN A C 1
ATOM 7249 O O . ASN A 1 934 ? -22.778 -5.394 -4.931 1.00 96.31 934 ASN A O 1
ATOM 7253 N N . LYS A 1 935 ? -21.976 -7.296 -5.809 1.00 96.88 935 LYS A N 1
ATOM 7254 C CA . LYS A 1 935 ? -22.840 -8.186 -5.028 1.00 96.88 935 LYS A CA 1
ATOM 7255 C C . LYS A 1 935 ? -22.049 -9.367 -4.505 1.00 96.88 935 LYS A C 1
ATOM 7257 O O . LYS A 1 935 ? -21.202 -9.907 -5.220 1.00 96.88 935 LYS A O 1
ATOM 7262 N N . GLY A 1 936 ? -22.344 -9.778 -3.284 1.00 97.44 936 GLY A N 1
ATOM 7263 C CA . GLY A 1 936 ? -21.508 -10.757 -2.623 1.00 97.44 936 GLY A CA 1
ATOM 7264 C C . GLY A 1 936 ? -21.967 -11.124 -1.228 1.00 97.44 936 GLY A C 1
ATOM 7265 O O . GLY A 1 936 ? -23.040 -10.712 -0.777 1.00 97.44 936 GLY A O 1
ATOM 7266 N N . PHE A 1 937 ? -21.123 -11.901 -0.560 1.00 97.38 937 PHE A N 1
ATOM 7267 C CA . PHE A 1 937 ? -21.305 -12.249 0.836 1.00 97.38 937 PHE A CA 1
ATOM 7268 C C . PHE A 1 937 ? -19.983 -12.267 1.597 1.00 97.38 937 PHE A C 1
ATOM 7270 O O . PHE A 1 937 ? -18.930 -12.525 1.019 1.00 97.38 937 PHE A O 1
ATOM 7277 N N . ASP A 1 938 ? -20.061 -12.011 2.899 1.00 97.56 938 ASP A N 1
ATOM 7278 C CA . ASP A 1 938 ? -18.954 -12.120 3.844 1.00 97.56 938 ASP A CA 1
ATOM 7279 C C . ASP A 1 938 ? -19.326 -13.128 4.939 1.00 97.56 938 ASP A C 1
ATOM 7281 O O . ASP A 1 938 ? -20.429 -13.072 5.479 1.00 97.56 938 ASP A O 1
ATOM 7285 N N . ILE A 1 939 ? -18.399 -14.013 5.296 1.00 97.25 939 ILE A N 1
ATOM 7286 C CA . ILE A 1 939 ? -18.528 -14.973 6.395 1.00 97.25 939 ILE A CA 1
ATOM 7287 C C . ILE A 1 939 ? -17.389 -14.722 7.381 1.00 97.25 939 ILE A C 1
ATOM 7289 O O . ILE A 1 939 ? -16.219 -14.693 6.995 1.00 97.25 939 ILE A O 1
ATOM 7293 N N . ALA A 1 940 ? -17.743 -14.562 8.652 1.00 95.81 940 ALA A N 1
ATOM 7294 C CA . ALA A 1 940 ? -16.829 -14.599 9.783 1.00 95.81 940 ALA A CA 1
ATOM 7295 C C . ALA A 1 940 ? -17.261 -15.751 10.686 1.00 95.81 940 ALA A C 1
ATOM 7297 O O . ALA A 1 940 ? -18.378 -15.735 11.196 1.00 95.81 940 ALA A O 1
ATOM 7298 N N . LEU A 1 941 ? -16.408 -16.745 10.888 1.00 95.56 941 LEU A N 1
ATOM 7299 C CA . LEU A 1 941 ? -16.705 -17.892 11.736 1.00 95.56 941 LEU A CA 1
ATOM 7300 C C . LEU A 1 941 ? -15.566 -18.098 12.722 1.00 95.56 941 LEU A C 1
ATOM 7302 O O . LEU A 1 941 ? -14.409 -18.155 12.321 1.00 95.56 941 LEU A O 1
ATOM 7306 N N . SER A 1 942 ? -15.893 -18.261 13.993 1.00 93.94 942 SER A N 1
ATOM 7307 C CA . SER A 1 942 ? -14.950 -18.579 15.055 1.00 93.94 942 SER A CA 1
ATOM 7308 C C . SER A 1 942 ? -15.427 -19.812 15.809 1.00 93.94 942 SER A C 1
ATOM 7310 O O . SER A 1 942 ? -16.591 -19.912 16.196 1.00 93.94 942 SER A O 1
ATOM 7312 N N . SER A 1 943 ? -14.510 -20.750 16.022 1.00 93.88 943 SER A N 1
ATOM 7313 C CA . SER A 1 943 ? -14.740 -22.005 16.727 1.00 93.88 943 SER A CA 1
ATOM 7314 C C . SER A 1 943 ? -13.754 -22.159 17.885 1.00 93.88 943 SER A C 1
ATOM 7316 O O . SER A 1 943 ? -12.556 -21.936 17.712 1.00 93.88 943 SER A O 1
ATOM 7318 N N . LEU A 1 944 ? -14.243 -22.577 19.053 1.00 93.44 944 LEU A N 1
ATOM 7319 C CA . LEU A 1 944 ? -13.454 -23.064 20.184 1.00 93.44 944 LEU A CA 1
ATOM 7320 C C . LEU A 1 944 ? -13.462 -24.598 20.164 1.00 93.44 944 LEU A C 1
ATOM 7322 O O . LEU A 1 944 ? -14.292 -25.261 20.802 1.00 93.44 944 LEU A O 1
ATOM 7326 N N . ASN A 1 945 ? -12.524 -25.161 19.405 1.00 93.00 945 ASN A N 1
ATOM 7327 C CA . ASN A 1 945 ? -12.452 -26.591 19.106 1.00 93.00 945 ASN A CA 1
ATOM 7328 C C . ASN A 1 945 ? -12.138 -27.425 20.349 1.00 93.00 945 ASN A C 1
ATOM 7330 O O . ASN A 1 945 ? -12.749 -28.471 20.559 1.00 93.00 945 ASN A O 1
ATOM 7334 N N . ILE A 1 946 ? -11.209 -26.957 21.189 1.00 93.62 946 ILE A N 1
ATOM 7335 C CA . ILE A 1 946 ? -10.819 -27.613 22.443 1.00 93.62 946 ILE A CA 1
ATOM 7336 C C . ILE A 1 946 ? -10.598 -26.548 23.518 1.00 93.62 946 ILE A C 1
ATOM 7338 O O . ILE A 1 946 ? -9.913 -25.557 23.275 1.00 93.62 946 ILE A O 1
ATOM 7342 N N . ASP A 1 947 ? -11.136 -26.793 24.711 1.00 90.06 947 ASP A N 1
ATOM 7343 C CA . ASP A 1 947 ? -10.801 -26.076 25.941 1.00 90.06 947 ASP A CA 1
ATOM 7344 C C . ASP A 1 947 ? -10.672 -27.093 27.084 1.00 90.06 947 ASP A C 1
ATOM 7346 O O . ASP A 1 947 ? -11.660 -27.560 27.647 1.00 90.06 947 ASP A O 1
ATOM 7350 N N . ALA A 1 948 ? -9.437 -27.515 27.354 1.00 88.31 948 ALA A N 1
ATOM 7351 C CA . ALA A 1 948 ? -9.090 -28.517 28.362 1.00 88.31 948 ALA A CA 1
ATOM 7352 C C . ALA A 1 948 ? -8.336 -27.888 29.553 1.00 88.31 948 ALA A C 1
ATOM 7354 O O . ALA A 1 948 ? -7.528 -28.545 30.218 1.00 88.31 948 ALA A O 1
ATOM 7355 N N . GLY A 1 949 ? -8.527 -26.584 29.790 1.00 86.75 949 GLY A N 1
ATOM 7356 C CA . GLY A 1 949 ? -7.897 -25.810 30.862 1.00 86.75 949 GLY A CA 1
ATOM 7357 C C . GLY A 1 949 ? -6.422 -25.476 30.613 1.00 86.75 949 GLY A C 1
ATOM 7358 O O . GLY A 1 949 ? -6.052 -24.309 30.544 1.00 86.75 949 GLY A O 1
ATOM 7359 N N . LYS A 1 950 ? -5.551 -26.485 30.470 1.00 89.56 950 LYS A N 1
ATOM 7360 C CA . LYS A 1 950 ? -4.113 -26.275 30.177 1.00 89.56 950 LYS A CA 1
ATOM 7361 C C . LYS A 1 950 ? -3.818 -26.122 28.690 1.00 89.56 950 LYS A C 1
ATOM 7363 O O . LYS A 1 950 ? -2.782 -25.553 28.351 1.00 89.56 950 LYS A O 1
ATOM 7368 N N . PHE A 1 951 ? -4.683 -26.683 27.850 1.00 93.38 951 PHE A N 1
ATOM 7369 C CA . PHE A 1 951 ? -4.602 -26.623 26.400 1.00 93.38 951 PHE A CA 1
ATOM 7370 C C . PHE A 1 951 ? -5.901 -26.051 25.840 1.00 93.38 951 PHE A C 1
ATOM 7372 O O . PHE A 1 951 ? -6.978 -26.515 26.219 1.00 93.38 951 PHE A O 1
ATOM 7379 N N . SER A 1 952 ? -5.796 -25.088 24.929 1.00 92.88 952 SER A N 1
ATOM 7380 C CA . SER A 1 952 ? -6.937 -24.612 24.150 1.00 92.88 952 SER A CA 1
ATOM 7381 C C . SER A 1 952 ? -6.580 -24.497 22.675 1.00 92.88 952 SER A C 1
ATOM 7383 O O . SER A 1 952 ? -5.439 -24.207 22.315 1.00 92.88 952 SER A O 1
ATOM 7385 N N . TRP A 1 953 ? -7.566 -24.743 21.819 1.00 95.25 953 TRP A N 1
ATOM 7386 C CA . TRP A 1 953 ? -7.454 -24.589 20.375 1.00 95.25 953 TRP A CA 1
ATOM 7387 C C . TRP A 1 953 ? -8.689 -23.877 19.844 1.00 95.25 953 TRP A C 1
ATOM 7389 O O . TRP A 1 953 ? -9.812 -24.360 20.010 1.00 95.25 953 TRP A O 1
ATOM 7399 N N . SER A 1 954 ? -8.466 -22.755 19.169 1.00 93.56 954 SER A N 1
ATOM 7400 C CA . SER A 1 954 ? -9.489 -22.034 18.425 1.00 93.56 954 SER A CA 1
ATOM 7401 C C . SER A 1 954 ? -9.128 -21.893 16.948 1.00 93.56 954 SER A C 1
ATOM 7403 O O . SER A 1 954 ? -7.956 -21.896 16.557 1.00 93.56 954 SER A O 1
ATOM 7405 N N . THR A 1 955 ? -10.160 -21.766 16.121 1.00 95.50 955 THR A N 1
ATOM 7406 C CA . THR A 1 955 ? -10.048 -21.527 14.681 1.00 95.50 955 THR A CA 1
ATOM 7407 C C . THR A 1 955 ? -10.936 -20.358 14.296 1.00 95.50 955 THR A C 1
ATOM 7409 O O . THR A 1 955 ? -12.095 -20.312 14.697 1.00 95.50 955 THR A O 1
ATOM 7412 N N . THR A 1 956 ? -10.423 -19.453 13.470 1.00 94.50 956 THR A N 1
ATOM 7413 C CA . THR A 1 956 ? -11.194 -18.371 12.855 1.00 94.50 956 THR A CA 1
ATOM 7414 C C . THR A 1 956 ? -11.083 -18.467 11.338 1.00 94.50 956 THR A C 1
ATOM 7416 O O . THR A 1 956 ? -9.982 -18.490 10.794 1.00 94.50 956 THR A O 1
ATOM 7419 N N . LEU A 1 957 ? -12.224 -18.513 10.656 1.00 96.25 957 LEU A N 1
ATOM 7420 C CA . LEU A 1 957 ? -12.359 -18.445 9.206 1.00 96.25 957 LEU A CA 1
ATOM 7421 C C . LEU A 1 957 ? -12.978 -17.098 8.830 1.00 96.25 957 LEU A C 1
ATOM 7423 O O . LEU A 1 957 ? -14.107 -16.792 9.211 1.00 96.25 957 LEU A O 1
ATOM 7427 N N . ASN A 1 958 ? -12.257 -16.330 8.025 1.00 96.56 958 ASN A N 1
ATOM 7428 C CA . ASN A 1 958 ? -12.772 -15.153 7.343 1.00 96.56 958 ASN A CA 1
ATOM 7429 C C . ASN A 1 958 ? -12.834 -15.452 5.852 1.00 96.56 958 ASN A C 1
ATOM 7431 O O . ASN A 1 958 ? -11.836 -15.856 5.263 1.00 96.56 958 ASN A O 1
ATOM 7435 N N . MET A 1 959 ? -13.982 -15.233 5.227 1.00 96.75 959 MET A N 1
ATOM 7436 C CA . MET A 1 959 ? -14.186 -15.537 3.815 1.00 96.75 959 MET A CA 1
ATOM 7437 C C . MET A 1 959 ? -15.099 -14.496 3.181 1.00 96.75 959 MET A C 1
ATOM 7439 O O . MET A 1 959 ? -16.034 -14.008 3.809 1.00 96.75 959 MET A O 1
ATOM 7443 N N . SER A 1 960 ? -14.832 -14.145 1.930 1.00 97.19 960 SER A N 1
ATOM 7444 C CA . SER A 1 960 ? -15.678 -13.247 1.154 1.00 97.19 960 SER A CA 1
ATOM 7445 C C . SER A 1 960 ? -15.742 -13.679 -0.299 1.00 97.19 960 SER A C 1
ATOM 7447 O O . SER A 1 960 ? -14.767 -14.195 -0.849 1.00 97.19 960 SER A O 1
ATOM 7449 N N . TYR A 1 961 ? -16.902 -13.440 -0.897 1.00 97.25 961 TYR A N 1
ATOM 7450 C CA . TYR A 1 961 ? -17.166 -13.554 -2.320 1.00 97.25 961 TYR A CA 1
ATOM 7451 C C . TYR A 1 961 ? -17.690 -12.215 -2.820 1.00 97.25 961 TYR A C 1
ATOM 7453 O O . TYR A 1 961 ? -18.676 -11.714 -2.277 1.00 97.25 961 TYR A O 1
ATOM 7461 N N . ASN A 1 962 ? -17.089 -11.655 -3.870 1.00 96.38 962 ASN A N 1
ATOM 7462 C CA . ASN A 1 962 ? -17.572 -10.426 -4.493 1.00 96.38 962 ASN A CA 1
ATOM 7463 C C . ASN A 1 962 ? -17.579 -10.521 -6.019 1.00 96.38 962 ASN A C 1
ATOM 7465 O O . ASN A 1 962 ? -16.547 -10.747 -6.648 1.00 96.38 962 ASN A O 1
ATOM 7469 N N . LYS A 1 963 ? -18.731 -10.233 -6.628 1.00 95.25 963 LYS A N 1
ATOM 7470 C CA . LYS A 1 963 ? -18.881 -10.113 -8.079 1.00 95.25 963 LYS A CA 1
ATOM 7471 C C . LYS A 1 963 ? -19.159 -8.664 -8.465 1.00 95.25 963 LYS A C 1
ATOM 7473 O O . LYS A 1 963 ? -20.199 -8.111 -8.106 1.00 95.25 963 LYS A O 1
ATOM 7478 N N . ASN A 1 964 ? -18.242 -8.084 -9.236 1.00 94.69 964 ASN A N 1
ATOM 7479 C CA . ASN A 1 964 ? -18.355 -6.741 -9.801 1.00 94.69 964 ASN A CA 1
ATOM 7480 C C . ASN A 1 964 ? -18.959 -6.778 -11.220 1.00 94.69 964 ASN A C 1
ATOM 7482 O O . ASN A 1 964 ? -18.746 -7.742 -11.958 1.00 94.69 964 ASN A O 1
ATOM 7486 N N . LYS A 1 965 ? -19.699 -5.737 -11.614 1.00 94.81 965 LYS A N 1
ATOM 7487 C CA . LYS A 1 965 ? -20.161 -5.523 -12.994 1.00 94.81 965 LYS A CA 1
ATOM 7488 C C . LYS A 1 965 ? -20.311 -4.031 -13.301 1.00 94.81 965 LYS A C 1
ATOM 7490 O O . LYS A 1 965 ? -20.995 -3.319 -12.569 1.00 94.81 965 LYS A O 1
ATOM 7495 N N . LEU A 1 966 ? -19.754 -3.577 -14.422 1.00 93.00 966 LEU A N 1
ATOM 7496 C CA . LEU A 1 966 ? -20.050 -2.270 -15.011 1.00 93.00 966 LEU A CA 1
ATOM 7497 C C . LEU A 1 966 ? -21.423 -2.321 -15.689 1.00 93.00 966 LEU A C 1
ATOM 7499 O O . LEU A 1 966 ? -21.661 -3.150 -16.568 1.00 93.00 966 LEU A O 1
ATOM 7503 N N . THR A 1 967 ? -22.344 -1.463 -15.257 1.00 92.75 967 THR A N 1
ATOM 7504 C CA . THR A 1 967 ? -23.745 -1.450 -15.726 1.00 92.75 967 THR A CA 1
ATOM 7505 C C . THR A 1 967 ? -24.023 -0.328 -16.714 1.00 92.75 967 THR A C 1
ATOM 7507 O O . THR A 1 967 ? -24.879 -0.484 -17.577 1.00 92.75 967 THR A O 1
ATOM 7510 N N . ASN A 1 968 ? -23.270 0.766 -16.621 1.00 89.12 968 ASN A N 1
ATOM 7511 C CA . ASN A 1 968 ? -23.264 1.849 -17.587 1.00 89.12 968 ASN A CA 1
ATOM 7512 C C . ASN A 1 968 ? -21.845 2.409 -17.676 1.00 89.12 968 ASN A C 1
ATOM 7514 O O . ASN A 1 968 ? -21.134 2.483 -16.672 1.00 89.12 968 ASN A O 1
ATOM 7518 N N . LEU A 1 969 ? -21.446 2.814 -18.870 1.00 83.12 969 LEU A N 1
ATOM 7519 C CA . LEU A 1 969 ? -20.225 3.551 -19.112 1.00 83.12 969 LEU A CA 1
ATOM 7520 C C . LEU A 1 969 ? -20.537 4.552 -20.229 1.00 83.12 969 LEU A C 1
ATOM 7522 O O . LEU A 1 969 ? -20.876 4.157 -21.344 1.00 83.12 969 LEU A O 1
ATOM 7526 N N . GLY A 1 970 ? -20.475 5.840 -19.903 1.00 68.00 970 GLY A N 1
ATOM 7527 C CA . GLY A 1 970 ? -20.551 6.943 -20.847 1.00 68.00 970 GLY A CA 1
ATOM 7528 C C . GLY A 1 970 ? -19.532 6.718 -21.954 1.00 68.00 970 GLY A C 1
ATOM 7529 O O . GLY A 1 970 ? -18.433 6.236 -21.678 1.00 68.00 970 GLY A O 1
ATOM 7530 N N . LEU A 1 971 ? -19.960 6.995 -23.190 1.00 56.91 971 LEU A N 1
ATOM 7531 C CA . LEU A 1 971 ? -19.267 6.692 -24.445 1.00 56.91 971 LEU A CA 1
ATOM 7532 C C . LEU A 1 971 ? -17.747 6.696 -24.253 1.00 56.91 971 LEU A C 1
ATOM 7534 O O . LEU A 1 971 ? -17.159 7.749 -24.044 1.00 56.91 971 LEU A O 1
ATOM 7538 N N . ILE A 1 972 ? -17.100 5.529 -24.300 1.00 55.44 972 ILE A N 1
ATOM 7539 C CA . ILE A 1 972 ? -15.648 5.482 -24.487 1.00 55.44 972 ILE A CA 1
ATOM 7540 C C . ILE A 1 972 ? -15.379 6.164 -25.835 1.00 55.44 972 ILE A C 1
ATOM 7542 O O . ILE A 1 972 ? -16.110 5.917 -26.793 1.00 55.44 972 ILE A O 1
ATOM 7546 N N . ALA A 1 973 ? -14.348 7.013 -25.904 1.00 48.53 973 ALA A N 1
ATOM 7547 C CA . ALA A 1 973 ? -13.985 7.899 -27.027 1.00 48.53 973 ALA A CA 1
ATOM 7548 C C . ALA A 1 973 ? -13.903 7.229 -28.413 1.00 48.53 973 ALA A C 1
ATOM 7550 O O . ALA A 1 973 ? -13.753 7.890 -29.438 1.00 48.53 973 ALA A O 1
ATOM 7551 N N . THR A 1 974 ? -13.970 5.906 -28.463 1.00 56.62 974 THR A N 1
ATOM 7552 C CA . THR A 1 974 ? -14.107 5.122 -29.678 1.00 56.62 974 THR A CA 1
ATOM 7553 C C . THR A 1 974 ? -14.998 3.932 -29.332 1.00 56.62 974 THR A C 1
ATOM 7555 O O . THR A 1 974 ? -14.648 3.189 -28.409 1.00 56.62 974 THR A O 1
ATOM 7558 N N . PRO A 1 975 ? -16.136 3.723 -30.022 1.00 66.31 975 PRO A N 1
ATOM 7559 C CA . PRO A 1 975 ? -16.860 2.465 -29.929 1.00 66.31 975 PRO A CA 1
ATOM 7560 C C . PRO A 1 975 ? -15.862 1.328 -30.134 1.00 66.31 975 PRO A C 1
ATOM 7562 O O . PRO A 1 975 ? -15.113 1.335 -31.119 1.00 66.31 975 PRO A O 1
ATOM 7565 N N . ILE A 1 976 ? -15.807 0.395 -29.180 1.00 77.75 976 ILE A N 1
ATOM 7566 C CA . ILE A 1 976 ? -14.951 -0.782 -29.306 1.00 77.75 976 ILE A CA 1
ATOM 7567 C C . ILE A 1 976 ? -15.496 -1.557 -30.504 1.00 77.75 976 ILE A C 1
ATOM 7569 O O . ILE A 1 976 ? -16.558 -2.164 -30.430 1.00 77.75 976 ILE A O 1
ATOM 7573 N N . SER A 1 977 ? -14.798 -1.449 -31.626 1.00 85.69 977 SER A N 1
ATOM 7574 C CA . SER A 1 977 ? -15.195 -1.995 -32.929 1.00 85.69 977 SER A CA 1
ATOM 7575 C C . SER A 1 977 ? -14.213 -3.056 -33.411 1.00 85.69 977 SER A C 1
ATOM 7577 O O . SER A 1 977 ? -14.491 -3.766 -34.374 1.00 85.69 977 SER A O 1
ATOM 7579 N N . ARG A 1 978 ? -13.080 -3.197 -32.714 1.00 88.62 978 ARG A N 1
ATOM 7580 C CA . ARG A 1 978 ? -12.060 -4.213 -32.962 1.00 88.62 978 ARG A CA 1
ATOM 7581 C C . ARG A 1 978 ? -11.644 -4.918 -31.673 1.00 88.62 978 ARG A C 1
ATOM 7583 O O . ARG A 1 978 ? -11.722 -4.356 -30.580 1.00 88.62 978 ARG A O 1
ATOM 7590 N N . GLY A 1 979 ? -11.147 -6.139 -31.812 1.00 88.88 979 GLY A N 1
ATOM 7591 C CA . GLY A 1 979 ? -10.672 -6.975 -30.714 1.00 88.88 979 GLY A CA 1
ATOM 7592 C C . GLY A 1 979 ? -9.433 -6.419 -30.005 1.00 88.88 979 GLY A C 1
ATOM 7593 O O . GLY A 1 979 ? -9.350 -6.483 -28.780 1.00 88.88 979 GLY A O 1
ATOM 7594 N N . ASP A 1 980 ? -8.505 -5.782 -30.728 1.00 87.00 980 ASP A N 1
ATOM 7595 C CA . ASP A 1 980 ? -7.303 -5.155 -30.149 1.00 87.00 980 ASP A CA 1
ATOM 7596 C C . ASP A 1 980 ? -7.636 -3.996 -29.196 1.00 87.00 980 ASP A C 1
ATOM 7598 O O . ASP A 1 980 ? -6.930 -3.768 -28.211 1.00 87.00 980 ASP A O 1
ATOM 7602 N N . GLN A 1 981 ? -8.739 -3.289 -29.451 1.00 88.19 981 GLN A N 1
ATOM 7603 C CA . GLN A 1 981 ? -9.244 -2.249 -28.555 1.00 88.19 981 GLN A CA 1
ATOM 7604 C C . GLN A 1 981 ? -9.790 -2.853 -27.255 1.00 88.19 981 GLN A C 1
ATOM 7606 O O . GLN A 1 981 ? -9.578 -2.291 -26.182 1.00 88.19 981 GLN A O 1
ATOM 7611 N N . LEU A 1 982 ? -10.444 -4.017 -27.337 1.00 87.88 982 LEU A N 1
ATOM 7612 C CA . LEU A 1 982 ? -10.981 -4.727 -26.176 1.00 87.88 982 LEU A CA 1
ATOM 7613 C C . LEU A 1 982 ? -9.861 -5.271 -25.270 1.00 87.88 982 LEU A C 1
ATOM 7615 O O . LEU A 1 982 ? -9.950 -5.160 -24.052 1.00 87.88 982 LEU A O 1
ATOM 7619 N N . LEU A 1 983 ? -8.768 -5.780 -25.854 1.00 87.62 983 LEU A N 1
ATOM 7620 C CA . LEU A 1 983 ? -7.594 -6.278 -25.117 1.00 87.62 983 LEU A CA 1
ATOM 7621 C C . LEU A 1 983 ? -6.930 -5.241 -24.212 1.00 87.62 983 LEU A C 1
ATOM 7623 O O . LEU A 1 983 ? -6.294 -5.598 -23.222 1.00 87.62 983 LEU A O 1
ATOM 7627 N N . ASN A 1 984 ? -6.987 -3.972 -24.605 1.00 83.12 984 ASN A N 1
ATOM 7628 C CA . ASN A 1 984 ? -6.308 -2.881 -23.913 1.00 83.12 984 ASN A CA 1
ATOM 7629 C C . ASN A 1 984 ? -7.233 -2.127 -22.954 1.00 83.12 984 ASN A C 1
ATOM 7631 O O . ASN A 1 984 ? -6.810 -1.137 -22.358 1.00 83.12 984 ASN A O 1
ATOM 7635 N N . ASN A 1 985 ? -8.480 -2.579 -22.793 1.00 81.50 985 ASN A N 1
ATOM 7636 C CA . ASN A 1 985 ? -9.459 -1.908 -21.959 1.00 81.50 985 ASN A CA 1
ATOM 7637 C C . ASN A 1 985 ? -9.853 -2.754 -20.744 1.00 81.50 985 ASN A C 1
ATOM 7639 O O . ASN A 1 985 ? -10.542 -3.763 -20.856 1.00 81.50 985 ASN A O 1
ATOM 7643 N N . SER A 1 986 ? -9.464 -2.283 -19.561 1.00 80.00 986 SER A N 1
ATOM 7644 C CA . SER A 1 986 ? -9.820 -2.905 -18.283 1.00 80.00 986 SER A CA 1
ATOM 7645 C C . SER A 1 986 ? -11.259 -2.606 -17.834 1.00 80.00 986 SER A C 1
ATOM 7647 O O . SER A 1 986 ? -11.712 -3.182 -16.847 1.00 80.00 986 SER A O 1
ATOM 7649 N N . TYR A 1 987 ? -11.986 -1.707 -18.510 1.00 86.44 987 TYR A N 1
ATOM 7650 C CA . TYR A 1 987 ? -13.362 -1.325 -18.172 1.00 86.44 987 TYR A CA 1
ATOM 7651 C C . TYR A 1 987 ? -14.268 -1.457 -19.394 1.00 86.44 987 TYR A C 1
ATOM 7653 O O . TYR A 1 987 ? -14.324 -0.583 -20.258 1.00 86.44 987 TYR A O 1
ATOM 7661 N N . VAL A 1 988 ? -15.011 -2.560 -19.446 1.00 87.62 988 VAL A N 1
ATOM 7662 C CA . VAL A 1 988 ? -15.923 -2.871 -20.549 1.00 87.62 988 VAL A CA 1
ATOM 7663 C C . VAL A 1 988 ? -17.346 -2.992 -20.015 1.00 87.62 988 VAL A C 1
ATOM 7665 O O . VAL A 1 988 ? -17.595 -3.684 -19.026 1.00 87.62 988 VAL A O 1
ATOM 7668 N N . LEU A 1 989 ? -18.289 -2.310 -20.671 1.00 89.19 989 LEU A N 1
ATOM 7669 C CA . LEU A 1 989 ? -19.709 -2.355 -20.324 1.00 89.19 989 LEU A CA 1
ATOM 7670 C C . LEU A 1 989 ? -20.205 -3.806 -20.255 1.00 89.19 989 LEU A C 1
ATOM 7672 O O . LEU A 1 989 ? -19.894 -4.608 -21.127 1.00 89.19 989 LEU A O 1
ATOM 7676 N N . ASN A 1 990 ? -21.011 -4.126 -19.242 1.00 90.75 990 ASN A N 1
ATOM 7677 C CA . ASN A 1 990 ? -21.540 -5.460 -18.939 1.00 90.75 990 ASN A CA 1
ATOM 7678 C C . ASN A 1 990 ? -20.539 -6.503 -18.425 1.00 90.75 990 ASN A C 1
ATOM 7680 O O . ASN A 1 990 ? -20.977 -7.586 -18.026 1.00 90.75 990 ASN A O 1
ATOM 7684 N N . TYR A 1 991 ? -19.254 -6.172 -18.320 1.00 92.75 991 TYR A N 1
ATOM 7685 C CA . TYR A 1 991 ? -18.242 -7.024 -17.701 1.00 92.75 991 TYR A CA 1
ATOM 7686 C C . TYR A 1 991 ? -17.843 -6.486 -16.323 1.00 92.75 991 TYR A C 1
ATOM 7688 O O . TYR A 1 991 ? -18.133 -5.330 -15.990 1.00 92.75 991 TYR A O 1
ATOM 7696 N N . PRO A 1 992 ? -17.215 -7.310 -15.470 1.00 92.38 992 PRO A N 1
ATOM 7697 C CA . PRO A 1 992 ? -16.548 -6.794 -14.285 1.00 92.38 992 PRO A CA 1
ATOM 7698 C C . PRO A 1 992 ? -15.493 -5.749 -14.665 1.00 92.38 992 PRO A C 1
ATOM 7700 O O . PRO A 1 992 ? -14.876 -5.835 -15.728 1.00 92.38 992 PRO A O 1
ATOM 7703 N N . ALA A 1 993 ? -15.238 -4.791 -13.776 1.00 88.56 993 ALA A N 1
ATOM 7704 C CA . ALA A 1 993 ? -14.001 -4.029 -13.844 1.00 88.56 993 ALA A CA 1
ATOM 7705 C C . ALA A 1 993 ? -12.805 -4.991 -13.817 1.00 88.56 993 ALA A C 1
ATOM 7707 O O . ALA A 1 993 ? -12.876 -6.056 -13.198 1.00 88.56 993 ALA A O 1
ATOM 7708 N N . PHE A 1 994 ? -11.715 -4.602 -14.475 1.00 86.94 994 PHE A N 1
ATOM 7709 C CA . PHE A 1 994 ? -10.496 -5.403 -14.576 1.00 86.94 994 PHE A CA 1
ATOM 7710 C C . PHE A 1 994 ? -10.679 -6.719 -15.346 1.00 86.94 994 PHE A C 1
ATOM 7712 O O . PHE A 1 994 ? -10.025 -7.724 -15.054 1.00 86.94 994 PHE A O 1
ATOM 7719 N N . ALA A 1 995 ? -11.584 -6.707 -16.328 1.00 90.56 995 ALA A N 1
ATOM 7720 C CA . ALA A 1 995 ? -11.816 -7.823 -17.233 1.00 90.56 995 ALA A CA 1
ATOM 7721 C C . ALA A 1 995 ? -10.578 -8.123 -18.089 1.00 90.56 995 ALA A C 1
ATOM 7723 O O . ALA A 1 995 ? -9.949 -7.217 -18.633 1.00 90.56 995 ALA A O 1
ATOM 7724 N N . VAL A 1 996 ? -10.263 -9.410 -18.235 1.00 91.75 996 VAL A N 1
ATOM 7725 C CA . VAL A 1 996 ? -9.188 -9.903 -19.097 1.00 91.75 996 VAL A CA 1
ATOM 7726 C C . VAL A 1 996 ? -9.809 -10.536 -20.333 1.00 91.75 996 VAL A C 1
ATOM 7728 O O . VAL A 1 996 ? -10.430 -11.602 -20.265 1.00 91.75 996 VAL A O 1
ATOM 7731 N N . PHE A 1 997 ? -9.627 -9.864 -21.466 1.00 93.50 997 PHE A N 1
ATOM 7732 C CA . PHE A 1 997 ? -9.938 -10.397 -22.784 1.00 93.50 997 PHE A CA 1
ATOM 7733 C C . PHE A 1 997 ? -8.673 -10.935 -23.445 1.00 93.50 997 PHE A C 1
ATOM 7735 O O . PHE A 1 997 ? -7.580 -10.406 -23.229 1.00 93.50 997 PHE A O 1
ATOM 7742 N N . THR A 1 998 ? -8.836 -11.970 -24.260 1.00 95.19 998 THR A N 1
ATOM 7743 C CA . THR A 1 998 ? -7.766 -12.604 -25.032 1.00 95.19 998 THR A CA 1
ATOM 7744 C C . THR A 1 998 ? -8.244 -12.947 -26.432 1.00 95.19 998 THR A C 1
ATOM 7746 O O . THR A 1 998 ? -9.441 -13.107 -26.675 1.00 95.19 998 THR A O 1
ATOM 7749 N N . TYR A 1 999 ? -7.307 -13.122 -27.356 1.00 96.38 999 TYR A N 1
ATOM 7750 C CA . TYR A 1 999 ? -7.616 -13.786 -28.615 1.00 96.38 999 TYR A CA 1
ATOM 7751 C C . TYR A 1 999 ? -7.929 -15.268 -28.378 1.00 96.38 999 TYR A C 1
ATOM 7753 O O . TYR A 1 999 ? -7.341 -15.894 -27.494 1.00 96.38 999 TYR A O 1
ATOM 7761 N N . ARG A 1 1000 ? -8.835 -15.835 -29.180 1.00 96.38 1000 ARG A N 1
ATOM 7762 C CA . ARG A 1 1000 ? -9.048 -17.285 -29.254 1.00 96.38 1000 ARG A CA 1
ATOM 7763 C C . ARG A 1 1000 ? -7.940 -17.894 -30.105 1.00 96.38 1000 ARG A C 1
ATOM 7765 O O . ARG A 1 1000 ? -8.041 -17.899 -31.334 1.00 96.38 1000 ARG A O 1
ATOM 7772 N N . TYR A 1 1001 ? -6.858 -18.327 -29.471 1.00 97.25 1001 TYR A N 1
ATOM 7773 C CA . TYR A 1 1001 ? -5.677 -18.788 -30.186 1.00 97.25 1001 TYR A CA 1
ATOM 7774 C C . TYR A 1 1001 ? -5.960 -20.111 -30.909 1.00 97.25 1001 TYR A C 1
ATOM 7776 O O . TYR A 1 1001 ? -6.611 -21.000 -30.363 1.00 97.25 1001 TYR A O 1
ATOM 7784 N N . ALA A 1 1002 ? -5.508 -20.235 -32.158 1.00 97.00 1002 ALA A N 1
ATOM 7785 C CA . ALA A 1 1002 ? -5.801 -21.384 -33.018 1.00 97.00 1002 ALA A CA 1
ATOM 7786 C C . ALA A 1 1002 ? -4.557 -22.196 -33.413 1.00 97.00 1002 ALA A C 1
ATOM 7788 O O . ALA A 1 1002 ? -4.665 -23.073 -34.265 1.00 97.00 1002 ALA A O 1
ATOM 7789 N N . GLY A 1 1003 ? -3.409 -21.926 -32.787 1.00 96.75 1003 GLY A N 1
ATOM 7790 C CA . GLY A 1 1003 ? -2.126 -22.530 -33.141 1.00 96.75 1003 GLY A CA 1
ATOM 7791 C C . GLY A 1 1003 ? -1.328 -21.684 -34.133 1.00 96.75 1003 GLY A C 1
ATOM 7792 O O . GLY A 1 1003 ? -1.643 -20.516 -34.388 1.00 96.75 1003 GLY A O 1
ATOM 7793 N N . LEU A 1 1004 ? -0.263 -22.283 -34.657 1.00 97.69 1004 LEU A N 1
ATOM 7794 C CA . LEU A 1 1004 ? 0.564 -21.714 -35.716 1.00 97.69 1004 LEU A CA 1
ATOM 7795 C C . LEU A 1 1004 ? 0.142 -22.289 -37.071 1.00 97.69 1004 LEU A C 1
ATOM 7797 O O . LEU A 1 1004 ? -0.300 -23.434 -37.151 1.00 97.69 1004 LEU A O 1
ATOM 7801 N N . ASP A 1 1005 ? 0.320 -21.515 -38.138 1.00 95.88 1005 ASP A N 1
ATOM 7802 C CA . ASP A 1 1005 ? 0.260 -22.070 -39.489 1.00 95.88 1005 ASP A CA 1
ATOM 7803 C C . ASP A 1 1005 ? 1.561 -22.803 -39.871 1.00 95.88 1005 ASP A C 1
ATOM 7805 O O . ASP A 1 1005 ? 2.548 -22.789 -39.134 1.00 95.88 1005 ASP A O 1
ATOM 7809 N N . ALA A 1 1006 ? 1.587 -23.398 -41.067 1.00 95.19 1006 ALA A N 1
ATOM 7810 C CA . ALA A 1 1006 ? 2.760 -24.095 -41.608 1.00 95.19 1006 ALA A CA 1
ATOM 7811 C C . ALA A 1 1006 ? 3.985 -23.189 -41.854 1.00 95.19 1006 ALA A C 1
ATOM 7813 O O . ALA A 1 1006 ? 5.040 -23.690 -42.228 1.00 95.19 1006 ALA A O 1
ATOM 7814 N N . SER A 1 1007 ? 3.857 -21.870 -41.679 1.00 95.00 1007 SER A N 1
ATOM 7815 C CA . SER A 1 1007 ? 4.954 -20.899 -41.718 1.00 95.00 1007 SER A CA 1
ATOM 7816 C C . SER A 1 1007 ? 5.335 -20.410 -40.316 1.00 95.00 1007 SER A C 1
ATOM 7818 O O . SER A 1 1007 ? 6.112 -19.465 -40.200 1.00 95.00 1007 SER A O 1
ATOM 7820 N N . GLY A 1 1008 ? 4.779 -20.982 -39.245 1.00 96.06 1008 GLY A N 1
ATOM 7821 C CA . GLY A 1 1008 ? 5.046 -20.571 -37.868 1.00 96.06 1008 GLY A CA 1
ATOM 7822 C C . GLY A 1 1008 ? 4.428 -19.223 -37.478 1.00 96.06 1008 GLY A C 1
ATOM 7823 O O . GLY A 1 1008 ? 4.908 -18.580 -36.533 1.00 96.06 1008 GLY A O 1
ATOM 7824 N N . ASP A 1 1009 ? 3.413 -18.754 -38.211 1.00 96.44 1009 ASP A N 1
ATOM 7825 C CA . ASP A 1 1009 ? 2.692 -17.515 -37.924 1.00 96.44 1009 ASP A CA 1
ATOM 7826 C C . ASP A 1 1009 ? 1.465 -17.784 -37.025 1.00 96.44 1009 ASP A C 1
ATOM 7828 O O . ASP A 1 1009 ? 0.673 -18.680 -37.320 1.00 96.44 1009 ASP A O 1
ATOM 7832 N N . PRO A 1 1010 ? 1.256 -16.992 -35.955 1.00 97.25 1010 PRO A N 1
ATOM 7833 C CA . PRO A 1 1010 ? 0.101 -17.125 -35.064 1.00 97.25 1010 PRO A CA 1
ATOM 7834 C C . PRO A 1 1010 ? -1.248 -16.958 -35.759 1.00 97.25 1010 PRO A C 1
ATOM 7836 O O . PRO A 1 1010 ? -1.465 -15.977 -36.476 1.00 97.25 1010 PRO A O 1
ATOM 7839 N N . GLN A 1 1011 ? -2.180 -17.862 -35.463 1.00 97.19 1011 GLN A N 1
ATOM 7840 C CA . GLN A 1 1011 ? -3.551 -17.821 -35.961 1.00 97.19 1011 GLN A CA 1
ATOM 7841 C C . GLN A 1 1011 ? -4.561 -17.651 -34.823 1.00 97.19 1011 GLN A C 1
ATOM 7843 O O . GLN A 1 1011 ? -4.340 -18.071 -33.684 1.00 97.19 1011 GLN A O 1
ATOM 7848 N N . ILE A 1 1012 ? -5.708 -17.062 -35.149 1.00 97.38 1012 ILE A N 1
ATOM 7849 C CA . ILE A 1 1012 ? -6.869 -16.959 -34.262 1.00 97.38 1012 ILE A CA 1
ATOM 7850 C C . ILE A 1 1012 ? -8.087 -17.595 -34.913 1.00 97.38 1012 ILE A C 1
ATOM 7852 O O . ILE A 1 1012 ? -8.187 -17.659 -36.140 1.00 97.38 1012 ILE A O 1
ATOM 7856 N N . ARG A 1 1013 ? -9.030 -18.036 -34.084 1.00 97.25 1013 ARG A N 1
ATOM 7857 C CA . ARG A 1 1013 ? -10.338 -18.520 -34.525 1.00 97.25 1013 ARG A CA 1
ATOM 7858 C C . ARG A 1 1013 ? -11.400 -17.466 -34.235 1.00 97.25 1013 ARG A C 1
ATOM 7860 O O . ARG A 1 1013 ? -11.629 -17.138 -33.075 1.00 97.25 1013 ARG A O 1
ATOM 7867 N N . LEU A 1 1014 ? -12.048 -16.971 -35.280 1.00 95.94 1014 LEU A N 1
ATOM 7868 C CA . LEU A 1 1014 ? -13.142 -16.008 -35.176 1.00 95.94 1014 LEU A CA 1
ATOM 7869 C C . LEU A 1 1014 ? -14.428 -16.681 -34.659 1.00 95.94 1014 LEU A C 1
ATOM 7871 O O . LEU A 1 1014 ? -14.512 -17.910 -34.540 1.00 95.94 1014 LEU A O 1
ATOM 7875 N N . ALA A 1 1015 ? -15.436 -15.880 -34.324 1.00 93.69 1015 ALA A N 1
ATOM 7876 C CA . ALA A 1 1015 ? -16.719 -16.338 -33.802 1.00 93.69 1015 ALA A CA 1
ATOM 7877 C C . ALA A 1 1015 ? -17.503 -17.198 -34.809 1.00 93.69 1015 ALA A C 1
ATOM 7879 O O . ALA A 1 1015 ? -18.199 -18.122 -34.395 1.00 93.69 1015 ALA A O 1
ATOM 7880 N N . ASP A 1 1016 ? -17.330 -16.952 -36.111 1.00 94.25 1016 ASP A N 1
ATOM 7881 C CA . ASP A 1 1016 ? -17.901 -17.745 -37.213 1.00 94.25 1016 ASP A CA 1
ATOM 7882 C C . ASP A 1 1016 ? -17.188 -19.098 -37.440 1.00 94.25 1016 ASP A C 1
ATOM 7884 O O . ASP A 1 1016 ? -17.582 -19.881 -38.303 1.00 94.25 1016 ASP A O 1
ATOM 7888 N N . GLY A 1 1017 ? -16.135 -19.386 -36.666 1.00 94.00 1017 GLY A N 1
ATOM 7889 C CA . GLY A 1 1017 ? -15.327 -20.600 -36.766 1.00 94.00 1017 GLY A CA 1
ATOM 7890 C C . GLY A 1 1017 ? -14.149 -20.505 -37.740 1.00 94.00 1017 GLY A C 1
ATOM 7891 O O . GLY A 1 1017 ? -13.300 -21.401 -37.730 1.00 94.00 1017 GLY A O 1
ATOM 7892 N N . LYS A 1 1018 ? -14.034 -19.430 -38.532 1.00 96.75 1018 LYS A N 1
ATOM 7893 C CA . LYS A 1 1018 ? -12.928 -19.224 -39.473 1.00 96.75 1018 LYS A CA 1
ATOM 7894 C C . LYS A 1 1018 ? -11.610 -19.033 -38.726 1.00 96.75 1018 LYS A C 1
ATOM 7896 O O . LYS A 1 1018 ? -11.499 -18.204 -37.824 1.00 96.75 1018 LYS A O 1
ATOM 7901 N N . VAL A 1 1019 ? -10.582 -19.768 -39.144 1.00 97.19 1019 VAL A N 1
ATOM 7902 C CA . VAL A 1 1019 ? -9.204 -19.569 -38.677 1.00 97.19 1019 VAL A CA 1
ATOM 7903 C C . VAL A 1 1019 ? -8.492 -18.594 -39.611 1.00 97.19 1019 VAL A C 1
ATOM 7905 O O . VAL A 1 1019 ? -8.584 -18.709 -40.833 1.00 97.19 1019 VAL A O 1
ATOM 7908 N N . THR A 1 1020 ? -7.808 -17.600 -39.051 1.00 95.56 1020 THR A N 1
ATOM 7909 C CA . THR A 1 1020 ? -7.123 -16.558 -39.823 1.00 95.56 1020 THR A CA 1
ATOM 7910 C C . THR A 1 1020 ? -5.884 -16.037 -39.102 1.00 95.56 1020 THR A C 1
ATOM 7912 O O . THR A 1 1020 ? -5.797 -16.077 -37.877 1.00 95.56 1020 THR A O 1
ATOM 7915 N N . LYS A 1 1021 ? -4.936 -15.509 -39.880 1.00 93.81 1021 LYS A N 1
ATOM 7916 C CA . LYS A 1 1021 ? -3.766 -14.753 -39.402 1.00 93.81 1021 LYS A CA 1
ATOM 7917 C C . LYS A 1 1021 ? -3.746 -13.299 -39.876 1.00 93.81 1021 LYS A C 1
ATOM 7919 O O . LYS A 1 1021 ? -2.763 -12.594 -39.673 1.00 93.81 1021 LYS A O 1
ATOM 7924 N N . ALA A 1 1022 ? -4.806 -12.867 -40.560 1.00 92.25 1022 ALA A N 1
ATOM 7925 C CA . ALA A 1 1022 ? -4.898 -11.520 -41.098 1.00 92.25 1022 ALA A CA 1
ATOM 7926 C C . ALA A 1 1022 ? -4.885 -10.483 -39.965 1.00 92.25 1022 ALA A C 1
ATOM 7928 O O . ALA A 1 1022 ? -5.539 -10.665 -38.942 1.00 92.25 1022 ALA A O 1
ATOM 7929 N N . ASN A 1 1023 ? -4.149 -9.391 -40.159 1.00 89.31 1023 ASN A N 1
ATOM 7930 C CA . ASN A 1 1023 ? -3.945 -8.374 -39.131 1.00 89.31 1023 ASN A CA 1
ATOM 7931 C C . ASN A 1 1023 ? -5.231 -7.602 -38.804 1.00 89.31 1023 ASN A C 1
ATOM 7933 O O . ASN A 1 1023 ? -5.961 -7.196 -39.705 1.00 89.31 1023 ASN A O 1
ATOM 7937 N N . ASN A 1 1024 ? -5.452 -7.325 -37.513 1.00 84.19 1024 ASN A N 1
ATOM 7938 C CA . ASN A 1 1024 ? -6.539 -6.475 -36.997 1.00 84.19 1024 ASN A CA 1
ATOM 7939 C C . ASN A 1 1024 ? -7.958 -6.858 -37.470 1.00 84.19 1024 ASN A C 1
ATOM 7941 O O . ASN A 1 1024 ? -8.843 -6.005 -37.485 1.00 84.19 1024 ASN A O 1
ATOM 7945 N N . VAL A 1 1025 ? -8.190 -8.123 -37.847 1.00 91.56 1025 VAL A N 1
ATOM 7946 C CA . VAL A 1 1025 ? -9.511 -8.572 -38.331 1.00 91.56 1025 VAL A CA 1
ATOM 7947 C C . VAL A 1 1025 ? -10.469 -8.965 -37.214 1.00 91.56 1025 VAL A C 1
ATOM 7949 O O . VAL A 1 1025 ? -11.676 -8.975 -37.435 1.00 91.56 1025 VAL A O 1
ATOM 7952 N N . ALA A 1 1026 ? -9.932 -9.296 -36.035 1.00 93.31 1026 ALA A N 1
ATOM 7953 C CA . ALA A 1 1026 ? -10.724 -9.680 -34.877 1.00 93.31 1026 ALA A CA 1
ATOM 7954 C C . ALA A 1 1026 ? -11.642 -8.529 -34.461 1.00 93.31 1026 ALA A C 1
ATOM 7956 O O . ALA A 1 1026 ? -11.189 -7.396 -34.267 1.00 93.31 1026 ALA A O 1
ATOM 7957 N N . LYS A 1 1027 ? -12.916 -8.839 -34.278 1.00 94.12 1027 LYS A N 1
ATOM 7958 C CA . LYS A 1 1027 ? -13.944 -7.966 -33.723 1.00 94.12 1027 LYS A CA 1
ATOM 7959 C C . LYS A 1 1027 ? -14.184 -8.303 -32.247 1.00 94.12 1027 LYS A C 1
ATOM 7961 O O . LYS A 1 1027 ? -13.700 -9.330 -31.771 1.00 94.12 1027 LYS A O 1
ATOM 7966 N N . PRO A 1 1028 ? -14.894 -7.455 -31.484 1.00 91.75 1028 PRO A N 1
ATOM 7967 C CA . PRO A 1 1028 ? -15.165 -7.714 -30.070 1.00 91.75 1028 PRO A CA 1
ATOM 7968 C C . PRO A 1 1028 ? -15.821 -9.077 -29.796 1.00 91.75 1028 PRO A C 1
ATOM 7970 O O . PRO A 1 1028 ? -15.481 -9.720 -28.808 1.00 91.75 1028 PRO A O 1
ATOM 7973 N N . GLU A 1 1029 ? -16.707 -9.541 -30.678 1.00 92.56 1029 GLU A N 1
ATOM 7974 C CA . GLU A 1 1029 ? -17.379 -10.845 -30.602 1.00 92.56 1029 GLU A CA 1
ATOM 7975 C C . GLU A 1 1029 ? -16.443 -12.053 -30.797 1.00 92.56 1029 GLU A C 1
ATOM 7977 O O . GLU A 1 1029 ? -16.759 -13.151 -30.335 1.00 92.56 1029 GLU A O 1
ATOM 7982 N N . ASP A 1 1030 ? -15.276 -11.858 -31.419 1.00 94.81 1030 ASP A N 1
ATOM 7983 C CA . ASP A 1 1030 ? -14.264 -12.906 -31.620 1.00 94.81 1030 ASP A CA 1
ATOM 7984 C C . ASP A 1 1030 ? -13.392 -13.130 -30.372 1.00 94.81 1030 ASP A C 1
ATOM 7986 O O . ASP A 1 1030 ? -12.648 -14.111 -30.276 1.00 94.81 1030 ASP A O 1
ATOM 7990 N N . MET A 1 1031 ? -13.456 -12.209 -29.409 1.00 94.69 1031 MET A N 1
ATOM 7991 C CA . MET A 1 1031 ? -12.598 -12.197 -28.230 1.00 94.69 1031 MET A CA 1
ATOM 7992 C C . MET A 1 1031 ? -13.122 -13.125 -27.134 1.00 94.69 1031 MET A C 1
ATOM 7994 O O . MET A 1 1031 ? -14.324 -13.280 -26.921 1.00 94.69 1031 MET A O 1
ATOM 7998 N N . VAL A 1 1032 ? -12.204 -13.712 -26.371 1.00 95.19 1032 VAL A N 1
ATOM 7999 C CA . VAL A 1 1032 ? -12.526 -14.592 -25.245 1.00 95.19 1032 VAL A CA 1
ATOM 8000 C C . VAL A 1 1032 ? -12.382 -13.816 -23.946 1.00 95.19 1032 VAL A C 1
ATOM 8002 O O . VAL A 1 1032 ? -11.311 -13.304 -23.630 1.00 95.19 1032 VAL A O 1
ATOM 8005 N N . PHE A 1 1033 ? -13.453 -13.749 -23.160 1.00 95.06 1033 PHE A N 1
ATOM 8006 C CA . PHE A 1 1033 ? -13.378 -13.287 -21.778 1.00 95.06 1033 PHE A CA 1
ATOM 8007 C C . PHE A 1 1033 ? -12.849 -14.423 -20.894 1.00 95.06 1033 PHE A C 1
ATOM 8009 O O . PHE A 1 1033 ? -13.527 -15.433 -20.713 1.00 95.06 1033 PHE A O 1
ATOM 8016 N N . LYS A 1 1034 ? -11.639 -14.268 -20.346 1.00 94.50 1034 LYS A N 1
ATOM 8017 C CA . LYS A 1 1034 ? -10.982 -15.303 -19.526 1.00 94.50 1034 LYS A CA 1
ATOM 8018 C C . LYS A 1 1034 ? -11.239 -15.160 -18.031 1.00 94.50 1034 LYS A C 1
ATOM 8020 O O . LYS A 1 1034 ? -11.036 -16.121 -17.298 1.00 94.50 1034 LYS A O 1
ATOM 8025 N N . GLY A 1 1035 ? -11.685 -13.992 -17.579 1.00 93.75 1035 GLY A N 1
ATOM 8026 C CA . GLY A 1 1035 ? -11.947 -13.718 -16.171 1.00 93.75 1035 GLY A CA 1
ATOM 8027 C C . GLY A 1 1035 ? -11.509 -12.316 -15.771 1.00 93.75 1035 GLY A C 1
ATOM 8028 O O . GLY A 1 1035 ? -11.460 -11.402 -16.591 1.00 93.75 1035 GLY A O 1
ATOM 8029 N N . VAL A 1 1036 ? -11.197 -12.149 -14.492 1.00 91.56 1036 VAL A N 1
ATOM 8030 C CA . VAL A 1 1036 ? -10.745 -10.885 -13.898 1.00 91.56 1036 VAL A CA 1
ATOM 8031 C C . VAL A 1 1036 ? -9.412 -11.093 -13.205 1.00 91.56 1036 VAL A C 1
ATOM 8033 O O . VAL A 1 1036 ? -9.158 -12.181 -12.696 1.00 91.56 1036 VAL A O 1
ATOM 8036 N N . TYR A 1 1037 ? -8.568 -10.066 -13.139 1.00 87.31 1037 TYR A N 1
ATOM 8037 C CA . TYR A 1 1037 ? -7.325 -10.197 -12.375 1.00 87.31 1037 TYR A CA 1
ATOM 8038 C C . TYR A 1 1037 ? -7.514 -10.002 -10.864 1.00 87.31 1037 TYR A C 1
ATOM 8040 O O . TYR A 1 1037 ? -6.682 -10.438 -10.068 1.00 87.31 1037 TYR A O 1
ATOM 8048 N N . GLN A 1 1038 ? -8.605 -9.350 -10.452 1.00 87.44 1038 GLN A N 1
ATOM 8049 C CA . GLN A 1 1038 ? -8.926 -9.164 -9.042 1.00 87.44 1038 GLN A CA 1
ATOM 8050 C C . GLN A 1 1038 ? -9.553 -10.443 -8.455 1.00 87.44 1038 GLN A C 1
ATOM 8052 O O . GLN A 1 1038 ? -10.481 -10.973 -9.067 1.00 87.44 1038 GLN A O 1
ATOM 8057 N N . PRO A 1 1039 ? -9.117 -10.920 -7.270 1.00 91.69 1039 PRO A N 1
ATOM 8058 C CA . PRO A 1 1039 ? -9.716 -12.079 -6.607 1.00 91.69 1039 PRO A CA 1
ATOM 8059 C C . PRO A 1 1039 ? -11.228 -11.935 -6.427 1.00 91.69 1039 PRO A C 1
ATOM 8061 O O . PRO A 1 1039 ? -11.716 -10.908 -5.949 1.00 91.69 1039 PRO A O 1
ATOM 8064 N N . VAL A 1 1040 ? -11.962 -12.981 -6.808 1.00 93.94 1040 VAL A N 1
ATOM 8065 C CA . VAL A 1 1040 ? -13.420 -13.072 -6.631 1.00 93.94 1040 VAL A CA 1
ATOM 8066 C C . VAL A 1 1040 ? -13.743 -13.647 -5.254 1.00 93.94 1040 VAL A C 1
ATOM 8068 O O . VAL A 1 1040 ? -14.690 -13.206 -4.602 1.00 93.94 1040 VAL A O 1
ATOM 8071 N N . TRP A 1 1041 ? -12.929 -14.605 -4.812 1.00 95.44 1041 TRP A N 1
ATOM 8072 C CA . TRP A 1 1041 ? -12.923 -15.148 -3.463 1.00 95.44 1041 TRP A CA 1
ATOM 8073 C C . TRP A 1 1041 ? -11.658 -14.705 -2.742 1.00 95.44 1041 TRP A C 1
ATOM 8075 O O . TRP A 1 1041 ? -10.566 -14.769 -3.309 1.00 95.44 1041 TRP A O 1
ATOM 8085 N N . SER A 1 1042 ? -11.794 -14.306 -1.485 1.00 95.69 1042 SER A N 1
ATOM 8086 C CA . SER A 1 1042 ? -10.664 -13.901 -0.648 1.00 95.69 1042 SER A CA 1
ATOM 8087 C C . SER A 1 1042 ? -10.937 -14.217 0.812 1.00 95.69 1042 SER A C 1
ATOM 8089 O O . SER A 1 1042 ? -12.080 -14.087 1.262 1.00 95.69 1042 SER A O 1
ATOM 8091 N N . GLY A 1 1043 ? -9.905 -14.560 1.571 1.00 95.44 1043 GLY A N 1
ATOM 8092 C CA . GLY A 1 1043 ? -10.071 -14.814 2.990 1.00 95.44 1043 GLY A CA 1
ATOM 8093 C C . GLY A 1 1043 ? -8.825 -15.336 3.683 1.00 95.44 1043 GLY A C 1
ATOM 8094 O O . GLY A 1 1043 ? -7.724 -15.346 3.131 1.00 95.44 1043 GLY A O 1
ATOM 8095 N N . GLY A 1 1044 ? -9.021 -15.774 4.920 1.00 96.00 1044 GLY A N 1
ATOM 8096 C CA . GLY A 1 1044 ? -7.987 -16.389 5.727 1.00 96.00 1044 GLY A CA 1
ATOM 8097 C C . GLY A 1 1044 ? -8.547 -17.375 6.742 1.00 96.00 1044 GLY A C 1
ATOM 8098 O O . GLY A 1 1044 ? -9.693 -17.274 7.176 1.00 96.00 1044 GLY A O 1
ATOM 8099 N N . LEU A 1 1045 ? -7.708 -18.340 7.100 1.00 96.38 1045 LEU A N 1
ATOM 8100 C CA . LEU A 1 1045 ? -7.949 -19.329 8.137 1.00 96.38 1045 LEU A CA 1
ATOM 8101 C C . LEU A 1 1045 ? -6.830 -19.215 9.173 1.00 96.38 1045 LEU A C 1
ATOM 8103 O O . LEU A 1 1045 ? -5.660 -19.467 8.875 1.00 96.38 1045 LEU A O 1
ATOM 8107 N N . SER A 1 1046 ? -7.206 -18.844 10.388 1.00 94.19 1046 SER A N 1
ATOM 8108 C CA . SER A 1 1046 ? -6.315 -18.687 11.531 1.00 94.19 1046 SER A CA 1
ATOM 8109 C C . SER A 1 1046 ? -6.576 -19.798 12.535 1.00 94.19 1046 SER A C 1
ATOM 8111 O O . SER A 1 1046 ? -7.717 -20.013 12.934 1.00 94.19 1046 SER A O 1
ATOM 8113 N N . ASN A 1 1047 ? -5.528 -20.492 12.967 1.00 95.50 1047 ASN A N 1
ATOM 8114 C CA . ASN A 1 1047 ? -5.581 -21.433 14.083 1.00 95.50 1047 ASN A CA 1
ATOM 8115 C C . ASN A 1 1047 ? -4.718 -20.911 15.221 1.00 95.50 1047 ASN A C 1
ATOM 8117 O O . ASN A 1 1047 ? -3.597 -20.468 14.978 1.00 95.50 1047 ASN A O 1
ATOM 8121 N N . MET A 1 1048 ? -5.225 -20.990 16.446 1.00 93.75 1048 MET A N 1
ATOM 8122 C CA . MET A 1 1048 ? -4.513 -20.566 17.642 1.00 93.75 1048 MET A CA 1
ATOM 8123 C C . MET A 1 1048 ? -4.539 -21.681 18.680 1.00 93.75 1048 MET A C 1
ATOM 8125 O O . MET A 1 1048 ? -5.603 -22.159 19.067 1.00 93.75 1048 MET A O 1
ATOM 8129 N N . PHE A 1 1049 ? -3.356 -22.087 19.123 1.00 95.25 1049 PHE A N 1
ATOM 8130 C CA . PHE A 1 1049 ? -3.143 -23.124 20.121 1.00 95.25 1049 PHE A CA 1
ATOM 8131 C C . PHE A 1 1049 ? -2.482 -22.502 21.345 1.00 95.25 1049 PHE A C 1
ATOM 8133 O O . PHE A 1 1049 ? -1.487 -21.796 21.206 1.00 95.25 1049 PHE A O 1
ATOM 8140 N N . HIS A 1 1050 ? -2.984 -22.801 22.537 1.00 93.81 1050 HIS A N 1
ATOM 8141 C CA . HIS A 1 1050 ? -2.358 -22.398 23.792 1.00 93.81 1050 HIS A CA 1
ATOM 8142 C C . HIS A 1 1050 ? -1.995 -23.625 24.611 1.00 93.81 1050 HIS A C 1
ATOM 8144 O O . HIS A 1 1050 ? -2.800 -24.544 24.726 1.00 93.81 1050 HIS A O 1
ATOM 8150 N N . TYR A 1 1051 ? -0.810 -23.629 25.217 1.00 94.44 1051 TYR A N 1
ATOM 8151 C CA . TYR A 1 1051 ? -0.381 -24.672 26.142 1.00 94.44 1051 TYR A CA 1
ATOM 8152 C C . TYR A 1 1051 ? 0.588 -24.129 27.196 1.00 94.44 1051 TYR A C 1
ATOM 8154 O O . TYR A 1 1051 ? 1.722 -23.793 26.875 1.00 94.44 1051 TYR A O 1
ATOM 8162 N N . LYS A 1 1052 ? 0.171 -24.071 28.471 1.00 89.25 1052 LYS A N 1
ATOM 8163 C CA . LYS A 1 1052 ? 1.033 -23.715 29.628 1.00 89.25 1052 LYS A CA 1
ATOM 8164 C C . LYS A 1 1052 ? 1.992 -22.519 29.395 1.00 89.25 1052 LYS A C 1
ATOM 8166 O O . LYS A 1 1052 ? 3.166 -22.591 29.745 1.00 89.25 1052 LYS A O 1
ATOM 8171 N N . GLY A 1 1053 ? 1.496 -21.428 28.809 1.00 87.94 1053 GLY A N 1
ATOM 8172 C CA . GLY A 1 1053 ? 2.284 -20.217 28.523 1.00 87.94 1053 GLY A CA 1
ATOM 8173 C C . GLY A 1 1053 ? 2.869 -20.142 27.108 1.00 87.94 1053 GLY A C 1
ATOM 8174 O O . GLY A 1 1053 ? 3.326 -19.074 26.711 1.00 87.94 1053 GLY A O 1
ATOM 8175 N N . PHE A 1 1054 ? 2.811 -21.223 26.328 1.00 95.31 1054 PHE A N 1
ATOM 8176 C CA . PHE A 1 1054 ? 3.033 -21.183 24.884 1.00 95.31 1054 PHE A CA 1
ATOM 8177 C C . PHE A 1 1054 ? 1.747 -20.808 24.149 1.00 95.31 1054 PHE A C 1
ATOM 8179 O O . PHE A 1 1054 ? 0.689 -21.366 24.443 1.00 95.31 1054 PHE A O 1
ATOM 8186 N N . SER A 1 1055 ? 1.869 -19.938 23.154 1.00 94.62 1055 SER A N 1
ATOM 8187 C CA . SER A 1 1055 ? 0.833 -19.623 22.174 1.00 94.62 1055 SER A CA 1
ATOM 8188 C C . SER A 1 1055 ? 1.402 -19.829 20.775 1.00 94.62 1055 SER A C 1
ATOM 8190 O O . SER A 1 1055 ? 2.383 -19.189 20.410 1.00 94.62 1055 SER A O 1
ATOM 8192 N N . LEU A 1 1056 ? 0.803 -20.716 19.987 1.00 95.69 1056 LEU A N 1
ATOM 8193 C CA . LEU A 1 1056 ? 1.153 -20.945 18.589 1.00 95.69 1056 LEU A CA 1
ATOM 8194 C C . LEU A 1 1056 ? -0.004 -20.473 17.710 1.00 95.69 1056 LEU A C 1
ATOM 8196 O O . LEU A 1 1056 ? -1.111 -20.993 17.824 1.00 95.69 1056 LEU A O 1
ATOM 8200 N N . SER A 1 1057 ? 0.250 -19.526 16.814 1.00 94.44 1057 SER A N 1
ATOM 8201 C CA . SER A 1 1057 ? -0.699 -19.122 15.778 1.00 94.44 1057 SER A CA 1
ATOM 8202 C C . SER A 1 1057 ? -0.218 -19.553 14.396 1.00 94.44 1057 SER A C 1
ATOM 8204 O O . SER A 1 1057 ? 0.964 -19.445 14.077 1.00 94.44 1057 SER A O 1
ATOM 8206 N N . VAL A 1 1058 ? -1.139 -20.061 13.578 1.00 95.88 1058 VAL A N 1
ATOM 8207 C CA . VAL A 1 1058 ? -0.909 -20.444 12.179 1.00 95.88 1058 VAL A CA 1
ATOM 8208 C C . VAL A 1 1058 ? -1.938 -19.723 11.325 1.00 95.88 1058 VAL A C 1
ATOM 8210 O O . VAL A 1 1058 ? -3.135 -19.989 11.435 1.00 95.88 1058 VAL A O 1
ATOM 8213 N N . ASN A 1 1059 ? -1.470 -18.820 10.469 1.00 94.69 1059 ASN A N 1
ATOM 8214 C CA . ASN A 1 1059 ? -2.312 -17.957 9.656 1.00 94.69 1059 ASN A CA 1
ATOM 8215 C C . ASN A 1 1059 ? -2.132 -18.273 8.172 1.00 94.69 1059 ASN A C 1
ATOM 8217 O O . ASN A 1 1059 ? -1.063 -18.076 7.589 1.00 94.69 1059 ASN A O 1
ATOM 8221 N N . THR A 1 1060 ? -3.213 -18.736 7.554 1.00 96.25 1060 THR A N 1
ATOM 8222 C CA . THR A 1 1060 ? -3.283 -19.048 6.126 1.00 96.25 1060 THR A CA 1
ATOM 8223 C C . THR A 1 1060 ? -4.180 -18.036 5.434 1.00 96.25 1060 THR A C 1
ATOM 8225 O O . THR A 1 1060 ? -5.224 -17.678 5.968 1.00 96.25 1060 THR A O 1
ATOM 8228 N N . ILE A 1 1061 ? -3.793 -17.589 4.246 1.00 95.62 1061 ILE A N 1
ATOM 8229 C CA . ILE A 1 1061 ? -4.620 -16.748 3.380 1.00 95.62 1061 ILE A CA 1
ATOM 8230 C C . ILE A 1 1061 ? -4.945 -17.483 2.085 1.00 95.62 1061 ILE A C 1
ATOM 8232 O O . ILE A 1 1061 ? -4.196 -18.369 1.665 1.00 95.62 1061 ILE A O 1
ATOM 8236 N N . PHE A 1 1062 ? -6.028 -17.084 1.430 1.00 95.62 1062 PHE A N 1
ATOM 8237 C CA . PHE A 1 1062 ? -6.361 -17.563 0.097 1.00 95.62 1062 PHE A CA 1
ATOM 8238 C C . PHE A 1 1062 ? -6.994 -16.463 -0.751 1.00 95.62 1062 PHE A C 1
ATOM 8240 O O . PHE A 1 1062 ? -7.780 -15.659 -0.253 1.00 95.62 1062 PHE A O 1
ATOM 8247 N N . ASN A 1 1063 ? -6.675 -16.481 -2.042 1.00 95.19 1063 ASN A N 1
ATOM 8248 C CA . ASN A 1 1063 ? -7.297 -15.670 -3.083 1.00 95.19 1063 ASN A CA 1
ATOM 8249 C C . ASN A 1 1063 ? -7.609 -16.593 -4.261 1.00 95.19 1063 ASN A C 1
ATOM 8251 O O . ASN A 1 1063 ? -6.739 -17.361 -4.671 1.00 95.19 1063 ASN A O 1
ATOM 8255 N N . MET A 1 1064 ? -8.845 -16.573 -4.768 1.00 95.75 1064 MET A N 1
ATOM 8256 C CA . MET A 1 1064 ? -9.280 -17.505 -5.815 1.00 95.75 1064 MET A CA 1
ATOM 8257 C C . MET A 1 1064 ? -10.232 -16.870 -6.836 1.00 95.75 1064 MET A C 1
ATOM 8259 O O . MET A 1 1064 ? -10.918 -15.877 -6.566 1.00 95.75 1064 MET A O 1
ATOM 8263 N N . GLY A 1 1065 ? -10.322 -17.502 -8.009 1.00 93.88 1065 GLY A N 1
ATOM 8264 C CA . GLY A 1 1065 ? -11.242 -17.132 -9.091 1.00 93.88 1065 GLY A CA 1
ATOM 8265 C C . GLY A 1 1065 ? -10.755 -15.982 -9.975 1.00 93.88 1065 GLY A C 1
ATOM 8266 O O . GLY A 1 1065 ? -11.517 -15.493 -10.808 1.00 93.88 1065 GLY A O 1
ATOM 8267 N N . ASN A 1 1066 ? -9.509 -15.546 -9.792 1.00 93.44 1066 ASN A N 1
ATOM 8268 C CA . ASN A 1 1066 ? -8.834 -14.579 -10.645 1.00 93.44 1066 ASN A CA 1
ATOM 8269 C C . ASN A 1 1066 ? -7.847 -15.249 -11.605 1.00 93.44 1066 ASN A C 1
ATOM 8271 O O . ASN A 1 1066 ? -7.384 -16.364 -11.382 1.00 93.44 1066 ASN A O 1
ATOM 8275 N N . VAL A 1 1067 ? -7.509 -14.534 -12.673 1.00 94.00 1067 VAL A N 1
ATOM 8276 C CA . VAL A 1 1067 ? -6.579 -14.977 -13.715 1.00 94.00 1067 VAL A CA 1
ATOM 8277 C C . VAL A 1 1067 ? -5.423 -13.995 -13.876 1.00 94.00 1067 VAL A C 1
ATOM 8279 O O . VAL A 1 1067 ? -5.518 -12.832 -13.487 1.00 94.00 1067 VAL A O 1
ATOM 8282 N N . MET A 1 1068 ? -4.329 -14.453 -14.472 1.00 92.25 1068 MET A N 1
ATOM 8283 C CA . MET A 1 1068 ? -3.184 -13.611 -14.819 1.00 92.25 1068 MET A CA 1
ATOM 8284 C C . MET A 1 1068 ? -2.560 -14.060 -16.136 1.00 92.25 1068 MET A C 1
ATOM 8286 O O . MET A 1 1068 ? -2.667 -15.227 -16.514 1.00 92.25 1068 MET A O 1
ATOM 8290 N N . TYR A 1 1069 ? -1.872 -13.150 -16.819 1.00 91.12 1069 TYR A N 1
ATOM 8291 C CA . TYR A 1 1069 ? -0.930 -13.554 -17.857 1.00 91.12 1069 TYR A CA 1
ATOM 8292 C C . TYR A 1 1069 ? 0.282 -14.242 -17.225 1.00 91.12 1069 TYR A C 1
ATOM 8294 O O . TYR A 1 1069 ? 0.753 -13.828 -16.166 1.00 91.12 1069 TYR A O 1
ATOM 8302 N N . ARG A 1 1070 ? 0.788 -15.297 -17.868 1.00 91.25 1070 ARG A N 1
ATOM 8303 C CA . ARG A 1 1070 ? 2.070 -15.899 -17.479 1.00 91.25 1070 ARG A CA 1
ATOM 8304 C C . ARG A 1 1070 ? 3.251 -15.070 -17.996 1.00 91.25 1070 ARG A C 1
ATOM 8306 O O . ARG A 1 1070 ? 3.128 -14.354 -18.992 1.00 91.25 1070 ARG A O 1
ATOM 8313 N N . ASP A 1 1071 ? 4.417 -15.244 -17.384 1.00 88.44 1071 ASP A N 1
ATOM 8314 C CA . ASP A 1 1071 ? 5.679 -14.789 -17.969 1.00 88.44 1071 ASP A CA 1
ATOM 8315 C C . ASP A 1 1071 ? 6.029 -15.672 -19.188 1.00 88.44 1071 ASP A C 1
ATOM 8317 O O . ASP A 1 1071 ? 5.906 -16.899 -19.145 1.00 88.44 1071 ASP A O 1
ATOM 8321 N N . MET A 1 1072 ? 6.442 -15.047 -20.293 1.00 90.25 1072 MET A N 1
ATOM 8322 C CA . MET A 1 1072 ? 6.748 -15.715 -21.569 1.00 90.25 1072 MET A CA 1
ATOM 8323 C C . MET A 1 1072 ? 7.690 -14.862 -22.430 1.00 90.25 1072 MET A C 1
ATOM 8325 O O . MET A 1 1072 ? 7.915 -13.687 -22.114 1.00 90.25 1072 MET A O 1
ATOM 8329 N N . ASN A 1 1073 ? 8.193 -15.404 -23.546 1.00 92.12 1073 ASN A N 1
ATOM 8330 C CA . ASN A 1 1073 ? 8.913 -14.586 -24.519 1.00 92.12 1073 ASN A CA 1
ATOM 8331 C C . ASN A 1 1073 ? 7.948 -13.649 -25.264 1.00 92.12 1073 ASN A C 1
ATOM 8333 O O . ASN A 1 1073 ? 6.921 -14.078 -25.792 1.00 92.12 1073 ASN A O 1
ATOM 8337 N N . THR A 1 1074 ? 8.308 -12.371 -25.371 1.00 89.94 1074 THR A N 1
ATOM 8338 C CA . THR A 1 1074 ? 7.546 -11.372 -26.141 1.00 89.94 1074 THR A CA 1
ATOM 8339 C C . THR A 1 1074 ? 8.303 -10.840 -27.355 1.00 89.94 1074 THR A C 1
ATOM 8341 O O . THR A 1 1074 ? 7.705 -10.177 -28.205 1.00 89.94 1074 THR A O 1
ATOM 8344 N N . GLN A 1 1075 ? 9.593 -11.160 -27.487 1.00 88.69 1075 GLN A N 1
ATOM 8345 C CA . GLN A 1 1075 ? 10.439 -10.674 -28.569 1.00 88.69 1075 GLN A CA 1
ATOM 8346 C C . GLN A 1 1075 ? 10.567 -11.726 -29.680 1.00 88.69 1075 GLN A C 1
ATOM 8348 O O . GLN A 1 1075 ? 11.370 -12.652 -29.599 1.00 88.69 1075 GLN A O 1
ATOM 8353 N N . TYR A 1 1076 ? 9.766 -11.574 -30.739 1.00 93.50 1076 TYR A N 1
ATOM 8354 C CA . TYR A 1 1076 ? 9.760 -12.452 -31.927 1.00 93.50 1076 TYR A CA 1
ATOM 8355 C C . TYR A 1 1076 ? 10.262 -11.759 -33.204 1.00 93.50 1076 TYR A C 1
ATOM 8357 O O . TYR A 1 1076 ? 10.162 -12.313 -34.301 1.00 93.50 1076 TYR A O 1
ATOM 8365 N N . SER A 1 1077 ? 10.776 -10.536 -33.075 1.00 93.44 1077 SER A N 1
ATOM 8366 C CA . SER A 1 1077 ? 11.352 -9.752 -34.168 1.00 93.44 1077 SER A CA 1
ATOM 8367 C C . SER A 1 1077 ? 12.335 -8.704 -33.657 1.00 93.44 1077 SER A C 1
ATOM 8369 O O . SER A 1 1077 ? 12.331 -8.392 -32.467 1.00 93.44 1077 SER A O 1
ATOM 8371 N N . GLY A 1 1078 ? 13.108 -8.100 -34.559 1.00 89.06 1078 GLY A N 1
ATOM 8372 C CA . GLY A 1 1078 ? 14.070 -7.043 -34.240 1.00 89.06 1078 GLY A CA 1
ATOM 8373 C C . GLY A 1 1078 ? 15.446 -7.581 -33.861 1.00 89.06 1078 GLY A C 1
ATOM 8374 O O . GLY A 1 1078 ? 15.766 -8.735 -34.122 1.00 89.06 1078 GLY A O 1
ATOM 8375 N N . SER A 1 1079 ? 16.275 -6.732 -33.258 1.00 81.88 1079 SER A N 1
ATOM 8376 C CA . SER A 1 1079 ? 17.577 -7.110 -32.701 1.00 81.88 1079 SER A CA 1
ATOM 8377 C C . SER A 1 1079 ? 17.498 -7.286 -31.184 1.00 81.88 1079 SER A C 1
ATOM 8379 O O . SER A 1 1079 ? 16.705 -6.633 -30.506 1.00 81.88 1079 SER A O 1
ATOM 8381 N N . PHE A 1 1080 ? 18.354 -8.145 -30.638 1.00 79.75 1080 PHE A N 1
ATOM 8382 C CA . PHE A 1 1080 ? 18.498 -8.364 -29.197 1.00 79.75 1080 PHE A CA 1
ATOM 8383 C C . PHE A 1 1080 ? 19.538 -7.394 -28.626 1.00 79.75 1080 PHE A C 1
ATOM 8385 O O . PHE A 1 1080 ? 20.659 -7.772 -28.291 1.00 79.75 1080 PHE A O 1
ATOM 8392 N N . ASN A 1 1081 ? 19.186 -6.108 -28.617 1.00 73.62 1081 ASN A N 1
ATOM 8393 C CA . ASN A 1 1081 ? 20.023 -5.056 -28.046 1.00 73.62 1081 ASN A CA 1
ATOM 8394 C C . ASN A 1 1081 ? 19.670 -4.836 -26.573 1.00 73.62 1081 ASN A C 1
ATOM 8396 O O . ASN A 1 1081 ? 18.526 -5.017 -26.157 1.00 73.62 1081 ASN A O 1
ATOM 8400 N N . VAL A 1 1082 ? 20.656 -4.407 -25.794 1.00 79.00 1082 VAL A N 1
ATOM 8401 C CA . VAL A 1 1082 ? 20.450 -4.000 -24.404 1.00 79.00 1082 VAL A CA 1
ATOM 8402 C C . VAL A 1 1082 ? 19.947 -2.554 -24.344 1.00 79.00 1082 VAL A C 1
ATOM 8404 O O . VAL A 1 1082 ? 20.336 -1.717 -25.155 1.00 79.00 1082 VAL A O 1
ATOM 8407 N N . GLY A 1 1083 ? 19.042 -2.255 -23.410 1.00 76.25 1083 GLY A N 1
ATOM 8408 C CA . GLY A 1 1083 ? 18.508 -0.902 -23.224 1.00 76.25 1083 GLY A CA 1
ATOM 8409 C C . GLY A 1 1083 ? 19.476 0.007 -22.462 1.00 76.25 1083 GLY A C 1
ATOM 8410 O O . GLY A 1 1083 ? 20.199 -0.475 -21.603 1.00 76.25 1083 GLY A O 1
ATOM 8411 N N . TYR A 1 1084 ? 19.459 1.319 -22.709 1.00 82.38 1084 TYR A N 1
ATOM 8412 C CA . TYR A 1 1084 ? 20.290 2.300 -21.995 1.00 82.38 1084 TYR A CA 1
ATOM 8413 C C . TYR A 1 1084 ? 20.262 2.121 -20.473 1.00 82.38 1084 TYR A C 1
ATOM 8415 O O . TYR A 1 1084 ? 19.204 2.278 -19.861 1.00 82.38 1084 TYR A O 1
ATOM 8423 N N . MET A 1 1085 ? 21.414 1.785 -19.877 1.00 86.19 1085 MET A N 1
ATOM 8424 C CA . MET A 1 1085 ? 21.568 1.516 -18.438 1.00 86.19 1085 MET A CA 1
ATOM 8425 C C . MET A 1 1085 ? 20.462 0.605 -17.846 1.00 86.19 1085 MET A C 1
ATOM 8427 O O . MET A 1 1085 ? 20.112 0.727 -16.669 1.00 86.19 1085 MET A O 1
ATOM 8431 N N . ASN A 1 1086 ? 19.885 -0.296 -18.653 1.00 87.31 1086 ASN A N 1
ATOM 8432 C CA . ASN A 1 1086 ? 18.767 -1.152 -18.261 1.00 87.31 1086 ASN A CA 1
ATOM 8433 C C . ASN A 1 1086 ? 19.233 -2.588 -17.999 1.00 87.31 1086 ASN A C 1
ATOM 8435 O O . ASN A 1 1086 ? 19.455 -3.370 -18.922 1.00 87.31 1086 ASN A O 1
ATOM 8439 N N . PHE A 1 1087 ? 19.278 -2.947 -16.718 1.00 90.00 1087 PHE A N 1
ATOM 8440 C CA . PHE A 1 1087 ? 19.701 -4.259 -16.223 1.00 90.00 1087 PHE A CA 1
ATOM 8441 C C . PHE A 1 1087 ? 18.535 -5.223 -15.943 1.00 90.00 1087 PHE A C 1
ATOM 8443 O O . PHE A 1 1087 ? 18.683 -6.190 -15.200 1.00 90.00 1087 PHE A O 1
ATOM 8450 N N . ARG A 1 1088 ? 17.356 -4.962 -16.516 1.00 88.88 1088 ARG A N 1
ATOM 8451 C CA . ARG A 1 1088 ? 16.170 -5.837 -16.440 1.00 88.88 1088 ARG A CA 1
ATOM 8452 C C . ARG A 1 1088 ? 15.687 -6.292 -17.821 1.00 88.88 1088 ARG A C 1
ATOM 8454 O O . ARG A 1 1088 ? 14.544 -6.713 -17.982 1.00 88.88 1088 ARG A O 1
ATOM 8461 N N . SER A 1 1089 ? 16.542 -6.156 -18.833 1.00 86.00 1089 SER A N 1
ATOM 8462 C CA . SER A 1 1089 ? 16.279 -6.541 -20.221 1.00 86.00 1089 SER A CA 1
ATOM 8463 C C . SER A 1 1089 ? 17.582 -6.899 -20.933 1.00 86.00 1089 SER A C 1
ATOM 8465 O O . SER A 1 1089 ? 18.636 -6.383 -20.562 1.00 86.00 1089 SER A O 1
ATOM 8467 N N . GLY A 1 1090 ? 17.506 -7.715 -21.983 1.00 87.62 1090 GLY A N 1
ATOM 8468 C CA . GLY A 1 1090 ? 18.655 -8.101 -22.810 1.00 87.62 1090 GLY A CA 1
ATOM 8469 C C . GLY A 1 1090 ? 18.838 -9.611 -22.929 1.00 87.62 1090 GLY A C 1
ATOM 8470 O O . GLY A 1 1090 ? 19.393 -10.068 -23.918 1.00 87.62 1090 GLY A O 1
ATOM 8471 N N . ASN A 1 1091 ? 18.334 -10.385 -21.969 1.00 92.12 1091 ASN A N 1
ATOM 8472 C CA . ASN A 1 1091 ? 18.207 -11.836 -22.067 1.00 92.12 1091 ASN A CA 1
ATOM 8473 C C . ASN A 1 1091 ? 16.843 -12.229 -22.651 1.00 92.12 1091 ASN A C 1
ATOM 8475 O O . ASN A 1 1091 ? 15.906 -11.428 -22.689 1.00 92.12 1091 ASN A O 1
ATOM 8479 N N . ILE A 1 1092 ? 16.737 -13.476 -23.099 1.00 92.25 1092 ILE A N 1
ATOM 8480 C CA . ILE A 1 1092 ? 15.548 -14.036 -23.735 1.00 92.25 1092 ILE A CA 1
ATOM 8481 C C . ILE A 1 1092 ? 14.984 -15.125 -22.825 1.00 92.25 1092 ILE A C 1
ATOM 8483 O O . ILE A 1 1092 ? 15.729 -15.895 -22.213 1.00 92.25 1092 ILE A O 1
ATOM 8487 N N . ASN A 1 1093 ? 13.658 -15.198 -22.740 1.00 93.44 1093 ASN A N 1
ATOM 8488 C CA . ASN A 1 1093 ? 12.989 -16.272 -22.016 1.00 93.44 1093 ASN A CA 1
ATOM 8489 C C . ASN A 1 1093 ? 13.300 -17.633 -22.671 1.00 93.44 1093 ASN A C 1
ATOM 8491 O O . ASN A 1 1093 ? 13.337 -17.734 -23.900 1.00 93.44 1093 ASN A O 1
ATOM 8495 N N . THR A 1 1094 ? 13.507 -18.677 -21.864 1.00 94.25 1094 THR A N 1
ATOM 8496 C CA . THR A 1 1094 ? 13.891 -20.017 -22.352 1.00 94.25 1094 THR A CA 1
ATOM 8497 C C . THR A 1 1094 ? 12.898 -20.618 -23.341 1.00 94.25 1094 THR A C 1
ATOM 8499 O O . THR A 1 1094 ? 13.313 -21.368 -24.217 1.00 94.25 1094 THR A O 1
ATOM 8502 N N . GLU A 1 1095 ? 11.622 -20.234 -23.278 1.00 93.50 1095 GLU A N 1
ATOM 8503 C CA . GLU A 1 1095 ? 10.579 -20.638 -24.229 1.00 93.50 1095 GLU A CA 1
ATOM 8504 C C . GLU A 1 1095 ? 10.951 -20.364 -25.697 1.00 93.50 1095 GLU A C 1
ATOM 8506 O O . GLU A 1 1095 ? 10.533 -21.090 -26.593 1.00 93.50 1095 GLU A O 1
ATOM 8511 N N . PHE A 1 1096 ? 11.765 -19.342 -25.981 1.00 95.31 1096 PHE A N 1
ATOM 8512 C CA . PHE A 1 1096 ? 12.183 -19.040 -27.354 1.00 95.31 1096 PHE A CA 1
ATOM 8513 C C . PHE A 1 1096 ? 13.034 -20.155 -27.995 1.00 95.31 1096 PHE A C 1
ATOM 8515 O O . PHE A 1 1096 ? 13.169 -20.208 -29.224 1.00 95.31 1096 PHE A O 1
ATOM 8522 N N . LEU A 1 1097 ? 13.613 -21.051 -27.188 1.00 95.56 1097 LEU A N 1
ATOM 8523 C CA . LEU A 1 1097 ? 14.312 -22.240 -27.680 1.00 95.56 1097 LEU A CA 1
ATOM 8524 C C . LEU A 1 1097 ? 13.351 -23.209 -28.382 1.00 95.56 1097 LEU A C 1
ATOM 8526 O O . LEU A 1 1097 ? 13.745 -23.819 -29.374 1.00 95.56 1097 LEU A O 1
ATOM 8530 N N . ASP A 1 1098 ? 12.091 -23.250 -27.944 1.00 95.88 1098 ASP A N 1
ATOM 8531 C CA . ASP A 1 1098 ? 11.033 -24.111 -28.480 1.00 95.88 1098 ASP A CA 1
ATOM 8532 C C . ASP A 1 1098 ? 10.280 -23.464 -29.654 1.00 95.88 1098 ASP A C 1
ATOM 8534 O O . ASP A 1 1098 ? 9.215 -23.936 -30.049 1.00 95.88 1098 ASP A O 1
ATOM 8538 N N . ARG A 1 1099 ? 10.787 -22.356 -30.213 1.00 96.19 1099 ARG A N 1
ATOM 8539 C CA . ARG A 1 1099 ? 10.160 -21.664 -31.351 1.00 96.19 1099 ARG A CA 1
ATOM 8540 C C . ARG A 1 1099 ? 10.069 -22.541 -32.592 1.00 96.19 1099 ARG A C 1
ATOM 8542 O O . ARG A 1 1099 ? 10.962 -23.338 -32.866 1.00 96.19 1099 ARG A O 1
ATOM 8549 N N . TRP A 1 1100 ? 9.050 -22.285 -33.405 1.00 97.25 1100 TRP A N 1
ATOM 8550 C CA . TRP A 1 1100 ? 8.945 -22.838 -34.750 1.00 97.25 1100 TRP A CA 1
ATOM 8551 C C . TRP A 1 1100 ? 10.184 -22.479 -35.586 1.00 97.25 1100 TRP A C 1
ATOM 8553 O O . TRP A 1 1100 ? 10.589 -21.305 -35.629 1.00 97.25 1100 TRP A O 1
ATOM 8563 N N . LYS A 1 1101 ? 10.779 -23.473 -36.257 1.00 94.94 1101 LYS A N 1
ATOM 8564 C CA . LYS A 1 1101 ? 11.941 -23.300 -37.145 1.00 94.94 1101 LYS A CA 1
ATOM 8565 C C . LYS A 1 1101 ? 11.669 -23.793 -38.567 1.00 94.94 1101 LYS A C 1
ATOM 8567 O O . LYS A 1 1101 ? 12.189 -23.191 -39.505 1.00 94.94 1101 LYS A O 1
ATOM 8572 N N . GLN A 1 1102 ? 10.873 -24.847 -38.728 1.00 95.38 1102 GLN A N 1
ATOM 8573 C CA . GLN A 1 1102 ? 10.576 -25.461 -40.023 1.00 95.38 1102 GLN A CA 1
ATOM 8574 C C . GLN A 1 1102 ? 9.143 -26.023 -40.091 1.00 95.38 1102 GLN A C 1
ATOM 8576 O O . GLN A 1 1102 ? 8.556 -26.312 -39.046 1.00 95.38 1102 GLN A O 1
ATOM 8581 N N . PRO A 1 1103 ? 8.572 -26.221 -41.299 1.00 96.19 1103 PRO A N 1
ATOM 8582 C CA . PRO A 1 1103 ? 7.242 -26.815 -41.450 1.00 96.19 1103 PRO A CA 1
ATOM 8583 C C . PRO A 1 1103 ? 7.126 -28.182 -40.760 1.00 96.19 1103 PRO A C 1
ATOM 8585 O O . PRO A 1 1103 ? 8.043 -29.000 -40.835 1.00 96.19 1103 PRO A O 1
ATOM 8588 N N . GLY A 1 1104 ? 6.000 -28.425 -40.090 1.00 93.81 1104 GLY A N 1
ATOM 8589 C CA . GLY A 1 1104 ? 5.754 -29.573 -39.215 1.00 93.81 1104 GLY A CA 1
ATOM 8590 C C . GLY A 1 1104 ? 6.008 -29.289 -37.728 1.00 93.81 1104 GLY A C 1
ATOM 8591 O O . GLY A 1 1104 ? 5.474 -30.005 -36.874 1.00 93.81 1104 GLY A O 1
ATOM 8592 N N . ASP A 1 1105 ? 6.769 -28.241 -37.386 1.00 96.44 1105 ASP A N 1
ATOM 8593 C CA . ASP A 1 1105 ? 6.972 -27.828 -35.990 1.00 96.44 1105 ASP A CA 1
ATOM 8594 C C . ASP A 1 1105 ? 5.680 -27.282 -35.360 1.00 96.44 1105 ASP A C 1
ATOM 8596 O O . ASP A 1 1105 ? 5.500 -27.387 -34.148 1.00 96.44 1105 ASP A O 1
ATOM 8600 N N . GLU A 1 1106 ? 4.740 -26.760 -36.154 1.00 94.94 1106 GLU A N 1
ATOM 8601 C CA . GLU A 1 1106 ? 3.440 -26.253 -35.687 1.00 94.94 1106 GLU A CA 1
ATOM 8602 C C . GLU A 1 1106 ? 2.583 -27.315 -34.979 1.00 94.94 1106 GLU A C 1
ATOM 8604 O O . GLU A 1 1106 ? 1.688 -26.976 -34.208 1.00 94.94 1106 GLU A O 1
ATOM 8609 N N . LEU A 1 1107 ? 2.882 -28.603 -35.186 1.00 95.06 1107 LEU A N 1
ATOM 8610 C CA . LEU A 1 1107 ? 2.240 -29.721 -34.487 1.00 95.06 1107 LEU A CA 1
ATOM 8611 C C . LEU A 1 1107 ? 2.862 -30.010 -33.110 1.00 95.06 1107 LEU A C 1
ATOM 8613 O O . LEU A 1 1107 ? 2.310 -30.790 -32.337 1.00 95.06 1107 LEU A O 1
ATOM 8617 N N . LYS A 1 1108 ? 4.025 -29.420 -32.812 1.00 95.25 1108 LYS A N 1
ATOM 8618 C CA . LYS A 1 1108 ? 4.824 -29.674 -31.602 1.00 95.25 1108 LYS A CA 1
ATOM 8619 C C . LYS A 1 1108 ? 4.960 -28.445 -30.711 1.00 95.25 1108 LYS A C 1
ATOM 8621 O O . LYS A 1 1108 ? 5.113 -28.595 -29.502 1.00 95.25 1108 LYS A O 1
ATOM 8626 N N . THR A 1 1109 ? 4.915 -27.244 -31.286 1.00 96.19 1109 THR A N 1
ATOM 8627 C CA . THR A 1 1109 ? 5.081 -25.987 -30.555 1.00 96.19 1109 THR A CA 1
ATOM 8628 C C . THR A 1 1109 ? 4.039 -24.947 -30.938 1.00 96.19 1109 THR A C 1
ATOM 8630 O O . THR A 1 1109 ? 3.568 -24.879 -32.069 1.00 96.19 1109 THR A O 1
ATOM 8633 N N . ASN A 1 1110 ? 3.725 -24.084 -29.975 1.00 96.25 1110 ASN A N 1
ATOM 8634 C CA . ASN A 1 1110 ? 2.927 -22.881 -30.186 1.00 96.25 1110 ASN A CA 1
ATOM 8635 C C . ASN A 1 1110 ? 3.783 -21.609 -30.219 1.00 96.25 1110 ASN A C 1
ATOM 8637 O O . ASN A 1 1110 ? 3.240 -20.522 -30.400 1.00 96.25 1110 ASN A O 1
ATOM 8641 N N . VAL A 1 1111 ? 5.099 -21.724 -30.027 1.00 96.62 1111 VAL A N 1
ATOM 8642 C CA . VAL A 1 1111 ? 6.005 -20.581 -29.930 1.00 96.62 1111 VAL A CA 1
ATOM 8643 C C . VAL A 1 1111 ? 6.302 -20.050 -31.342 1.00 96.62 1111 VAL A C 1
ATOM 8645 O O . VAL A 1 1111 ? 6.884 -20.771 -32.158 1.00 96.62 1111 VAL A O 1
ATOM 8648 N N . PRO A 1 1112 ? 5.921 -18.798 -31.663 1.00 96.88 1112 PRO A N 1
ATOM 8649 C CA . PRO A 1 1112 ? 6.029 -18.259 -33.017 1.00 96.88 1112 PRO A CA 1
ATOM 8650 C C . PRO A 1 1112 ? 7.461 -18.248 -33.553 1.00 96.88 1112 PRO A C 1
ATOM 8652 O O . PRO A 1 1112 ? 8.415 -18.016 -32.806 1.00 96.88 1112 PRO A O 1
ATOM 8655 N N . ARG A 1 1113 ? 7.615 -18.363 -34.878 1.00 95.56 1113 ARG A N 1
ATOM 8656 C CA . ARG A 1 1113 ? 8.929 -18.201 -35.524 1.00 95.56 1113 ARG A CA 1
ATOM 8657 C C . ARG A 1 1113 ? 9.534 -16.819 -35.255 1.00 95.56 1113 ARG A C 1
ATOM 8659 O O . ARG A 1 1113 ? 8.814 -15.846 -35.009 1.00 95.56 1113 ARG A O 1
ATOM 8666 N N . PHE A 1 1114 ? 10.845 -16.680 -35.401 1.00 95.62 1114 PHE A N 1
ATOM 8667 C CA . PHE A 1 1114 ? 11.514 -15.379 -35.331 1.00 95.62 1114 PHE A CA 1
ATOM 8668 C C . PHE A 1 1114 ? 11.592 -14.699 -36.707 1.00 95.62 1114 PHE A C 1
ATOM 8670 O O . PHE A 1 1114 ? 11.914 -15.344 -37.701 1.00 95.62 1114 PHE A O 1
ATOM 8677 N N . VAL A 1 1115 ? 11.323 -13.390 -36.767 1.00 94.81 1115 VAL A N 1
ATOM 8678 C CA . VAL A 1 1115 ? 11.429 -12.582 -37.995 1.00 94.81 1115 VAL A CA 1
ATOM 8679 C C . VAL A 1 1115 ? 12.242 -11.329 -37.713 1.00 94.81 1115 VAL A C 1
ATOM 8681 O O . VAL A 1 1115 ? 11.743 -10.388 -37.107 1.00 94.81 1115 VAL A O 1
ATOM 8684 N N . ALA A 1 1116 ? 13.489 -11.292 -38.177 1.00 93.50 1116 ALA A N 1
ATOM 8685 C CA . ALA A 1 1116 ? 14.437 -10.233 -37.834 1.00 93.50 1116 ALA A CA 1
ATOM 8686 C C . ALA A 1 1116 ? 13.935 -8.806 -38.112 1.00 93.50 1116 ALA A C 1
ATOM 8688 O O . ALA A 1 1116 ? 14.127 -7.931 -37.275 1.00 93.50 1116 ALA A O 1
ATOM 8689 N N . ASN A 1 1117 ? 13.272 -8.562 -39.247 1.00 93.00 1117 ASN A N 1
ATOM 8690 C CA . ASN A 1 1117 ? 12.743 -7.242 -39.594 1.00 93.00 1117 ASN A CA 1
ATOM 8691 C C . ASN A 1 1117 ? 11.351 -7.019 -38.953 1.00 93.00 1117 ASN A C 1
ATOM 8693 O O . ASN A 1 1117 ? 10.390 -7.674 -39.368 1.00 93.00 1117 ASN A O 1
ATOM 8697 N N . PRO A 1 1118 ? 11.191 -6.086 -37.989 1.00 91.94 1118 PRO A N 1
ATOM 8698 C CA . PRO A 1 1118 ? 9.908 -5.820 -37.335 1.00 91.94 1118 PRO A CA 1
ATOM 8699 C C . PRO A 1 1118 ? 8.819 -5.323 -38.290 1.00 91.94 1118 PRO A C 1
ATOM 8701 O O . PRO A 1 1118 ? 7.650 -5.660 -38.106 1.00 91.94 1118 PRO A O 1
ATOM 8704 N N . SER A 1 1119 ? 9.176 -4.559 -39.326 1.00 92.12 1119 SER A N 1
ATOM 8705 C CA . SER A 1 1119 ? 8.229 -4.081 -40.342 1.00 92.12 1119 SER A CA 1
ATOM 8706 C C . SER A 1 1119 ? 7.705 -5.240 -41.186 1.00 92.12 1119 SER A C 1
ATOM 8708 O O . SER A 1 1119 ? 6.504 -5.358 -41.396 1.00 92.12 1119 SER A O 1
ATOM 8710 N N . THR A 1 1120 ? 8.583 -6.158 -41.598 1.00 91.81 1120 THR A N 1
ATOM 8711 C CA . THR A 1 1120 ? 8.168 -7.383 -42.298 1.00 91.81 1120 THR A CA 1
ATOM 8712 C C . THR A 1 1120 ? 7.325 -8.280 -41.395 1.00 91.81 1120 THR A C 1
ATOM 8714 O O . THR A 1 1120 ? 6.282 -8.766 -41.822 1.00 91.81 1120 THR A O 1
ATOM 8717 N N . SER A 1 1121 ? 7.736 -8.461 -40.134 1.00 93.12 1121 SER A N 1
ATOM 8718 C CA . SER A 1 1121 ? 6.983 -9.243 -39.147 1.00 93.12 1121 SER A CA 1
ATOM 8719 C C . SER A 1 1121 ? 5.572 -8.679 -38.966 1.00 93.12 1121 SER A C 1
ATOM 8721 O O . SER A 1 1121 ? 4.602 -9.404 -39.132 1.00 93.12 1121 SER A O 1
ATOM 8723 N N . SER A 1 1122 ? 5.441 -7.379 -38.695 1.00 91.62 1122 SER A N 1
ATOM 8724 C CA . SER A 1 1122 ? 4.135 -6.736 -38.492 1.00 91.62 1122 SER A CA 1
ATOM 8725 C C . SER A 1 1122 ? 3.265 -6.697 -39.751 1.00 91.62 1122 SER A C 1
ATOM 8727 O O . SER A 1 1122 ? 2.047 -6.753 -39.632 1.00 91.62 1122 SER A O 1
ATOM 8729 N N . ALA A 1 1123 ? 3.848 -6.656 -40.953 1.00 91.38 1123 ALA A N 1
ATOM 8730 C CA . ALA A 1 1123 ? 3.088 -6.733 -42.202 1.00 91.38 1123 ALA A CA 1
ATOM 8731 C C . ALA A 1 1123 ? 2.526 -8.139 -42.483 1.00 91.38 1123 ALA A C 1
ATOM 8733 O O . ALA A 1 1123 ? 1.432 -8.258 -43.027 1.00 91.38 1123 ALA A O 1
ATOM 8734 N N . GLN A 1 1124 ? 3.259 -9.197 -42.121 1.00 89.69 1124 GLN A N 1
ATOM 8735 C CA . GLN A 1 1124 ? 2.897 -10.585 -42.443 1.00 89.69 1124 GLN A CA 1
ATOM 8736 C C . GLN A 1 1124 ? 2.019 -11.262 -41.384 1.00 89.69 1124 GLN A C 1
ATOM 8738 O O . GLN A 1 1124 ? 1.272 -12.183 -41.714 1.00 89.69 1124 GLN A O 1
ATOM 8743 N N . ARG A 1 1125 ? 2.147 -10.858 -40.114 1.00 92.50 1125 ARG A N 1
ATOM 8744 C CA . ARG A 1 1125 ? 1.549 -11.562 -38.975 1.00 92.50 1125 ARG A CA 1
ATOM 8745 C C . ARG A 1 1125 ? 1.313 -10.646 -37.778 1.00 92.50 1125 ARG A C 1
ATOM 8747 O O . ARG A 1 1125 ? 1.987 -9.635 -37.592 1.00 92.50 1125 ARG A O 1
ATOM 8754 N N . THR A 1 1126 ? 0.442 -11.093 -36.880 1.00 93.44 1126 THR A N 1
ATOM 8755 C CA . THR A 1 1126 ? 0.196 -10.450 -35.586 1.00 93.44 1126 THR A CA 1
ATOM 8756 C C . THR A 1 1126 ? 0.691 -11.351 -34.451 1.00 93.44 1126 THR A C 1
ATOM 8758 O O . THR A 1 1126 ? 0.011 -12.281 -34.033 1.00 93.44 1126 THR A O 1
ATOM 8761 N N . THR A 1 1127 ? 1.881 -11.082 -33.902 1.00 93.94 1127 THR A N 1
ATOM 8762 C CA . THR A 1 1127 ? 2.448 -11.887 -32.794 1.00 93.94 1127 THR A CA 1
ATOM 8763 C C . THR A 1 1127 ? 1.649 -11.774 -31.496 1.00 93.94 1127 THR A C 1
ATOM 8765 O O . THR A 1 1127 ? 1.708 -12.674 -30.657 1.00 93.94 1127 THR A O 1
ATOM 8768 N N . SER A 1 1128 ? 0.846 -10.714 -31.341 1.00 93.00 1128 SER A N 1
ATOM 8769 C CA . SER A 1 1128 ? -0.067 -10.574 -30.206 1.00 93.00 1128 SER A CA 1
ATOM 8770 C C . SER A 1 1128 ? -1.209 -11.590 -30.212 1.00 93.00 1128 SER A C 1
ATOM 8772 O O . SER A 1 1128 ? -1.770 -11.836 -29.151 1.00 93.00 1128 SER A O 1
ATOM 8774 N N . TYR A 1 1129 ? -1.499 -12.252 -31.338 1.00 95.31 1129 TYR A N 1
ATOM 8775 C CA . TYR A 1 1129 ? -2.412 -13.401 -31.377 1.00 95.31 1129 TYR A CA 1
ATOM 8776 C C . TYR A 1 1129 ? -1.921 -14.552 -30.503 1.00 95.31 1129 TYR A C 1
ATOM 8778 O O . TYR A 1 1129 ? -2.730 -15.192 -29.838 1.00 95.31 1129 TYR A O 1
ATOM 8786 N N . TYR A 1 1130 ? -0.602 -14.742 -30.427 1.00 95.31 1130 TYR A N 1
ATOM 8787 C CA . TYR A 1 1130 ? 0.010 -15.639 -29.457 1.00 95.31 1130 TYR A CA 1
ATOM 8788 C C . TYR A 1 1130 ? 0.115 -14.970 -28.083 1.00 95.31 1130 TYR A C 1
ATOM 8790 O O . TYR A 1 1130 ? -0.513 -15.427 -27.133 1.00 95.31 1130 TYR A O 1
ATOM 8798 N N . THR A 1 1131 ? 0.854 -13.860 -27.946 1.00 94.19 1131 THR A N 1
ATOM 8799 C CA . THR A 1 1131 ? 1.201 -13.320 -26.610 1.00 94.19 1131 THR A CA 1
ATOM 8800 C C . THR A 1 1131 ? -0.005 -12.836 -25.799 1.00 94.19 1131 THR A C 1
ATOM 8802 O O . THR A 1 1131 ? 0.049 -12.839 -24.573 1.00 94.19 1131 THR A O 1
ATOM 8805 N N . ARG A 1 1132 ? -1.111 -12.467 -26.458 1.00 93.81 1132 ARG A N 1
ATOM 8806 C CA . ARG A 1 1132 ? -2.412 -12.141 -25.844 1.00 93.81 1132 ARG A CA 1
ATOM 8807 C C . ARG A 1 1132 ? -3.505 -13.166 -26.173 1.00 93.81 1132 ARG A C 1
ATOM 8809 O O . ARG A 1 1132 ? -4.692 -12.843 -26.144 1.00 93.81 1132 ARG A O 1
ATOM 8816 N N . GLY A 1 1133 ? -3.109 -14.389 -26.511 1.00 94.94 1133 GLY A N 1
ATOM 8817 C CA . GLY A 1 1133 ? -3.997 -15.535 -26.687 1.00 94.94 1133 GLY A CA 1
ATOM 8818 C C . GLY A 1 1133 ? -4.451 -16.135 -25.353 1.00 94.94 1133 GLY A C 1
ATOM 8819 O O . GLY A 1 1133 ? -3.778 -16.014 -24.329 1.00 94.94 1133 GLY A O 1
ATOM 8820 N N . ASP A 1 1134 ? -5.593 -16.810 -25.367 1.00 95.00 1134 ASP A N 1
ATOM 8821 C CA . ASP A 1 1134 ? -6.169 -17.531 -24.226 1.00 95.00 1134 ASP A CA 1
ATOM 8822 C C . ASP A 1 1134 ? -5.262 -18.624 -23.643 1.00 95.00 1134 ASP A C 1
ATOM 8824 O O . ASP A 1 1134 ? -5.356 -18.894 -22.443 1.00 95.00 1134 ASP A O 1
ATOM 8828 N N . ILE A 1 1135 ? -4.366 -19.198 -24.453 1.00 94.56 1135 ILE A N 1
ATOM 8829 C CA . ILE A 1 1135 ? -3.309 -20.141 -24.039 1.00 94.56 1135 ILE A CA 1
ATOM 8830 C C . ILE A 1 1135 ? -2.340 -19.549 -23.000 1.00 94.56 1135 ILE A C 1
ATOM 8832 O O . ILE A 1 1135 ? -1.702 -20.273 -22.241 1.00 94.56 1135 ILE A O 1
ATOM 8836 N N . ASN A 1 1136 ? -2.240 -18.221 -22.950 1.00 94.12 1136 ASN A N 1
ATOM 8837 C CA . ASN A 1 1136 ? -1.261 -17.490 -22.156 1.00 94.12 1136 ASN A CA 1
ATOM 8838 C C . ASN A 1 1136 ? -1.840 -16.848 -20.889 1.00 94.12 1136 ASN A C 1
ATOM 8840 O O . ASN A 1 1136 ? -1.120 -16.165 -20.154 1.00 94.12 1136 ASN A O 1
ATOM 8844 N N . VAL A 1 1137 ? -3.122 -17.101 -20.614 1.00 94.38 1137 VAL A N 1
ATOM 8845 C CA . VAL A 1 1137 ? -3.802 -16.699 -19.382 1.00 94.38 1137 VAL A CA 1
ATOM 8846 C C . VAL A 1 1137 ? -4.027 -17.920 -18.501 1.00 94.38 1137 VAL A C 1
ATOM 8848 O O . VAL A 1 1137 ? -4.668 -18.890 -18.907 1.00 94.38 1137 VAL A O 1
ATOM 8851 N N . VAL A 1 1138 ? -3.514 -17.845 -17.277 1.00 94.44 1138 VAL A N 1
ATOM 8852 C CA . VAL A 1 1138 ? -3.497 -18.933 -16.297 1.00 94.44 1138 VAL A CA 1
ATOM 8853 C C . VAL A 1 1138 ? -4.289 -18.563 -15.048 1.00 94.44 1138 VAL A C 1
ATOM 8855 O O . VAL A 1 1138 ? -4.528 -17.386 -14.768 1.00 94.44 1138 VAL A O 1
ATOM 8858 N N . ASP A 1 1139 ? -4.682 -19.579 -14.284 1.00 95.06 1139 ASP A N 1
ATOM 8859 C CA . ASP A 1 1139 ? -5.336 -19.399 -12.990 1.00 95.06 1139 ASP A CA 1
ATOM 8860 C C . ASP A 1 1139 ? -4.356 -18.781 -11.973 1.00 95.06 1139 ASP A C 1
ATOM 8862 O O . ASP A 1 1139 ? -3.250 -19.286 -11.751 1.00 95.06 1139 ASP A O 1
ATOM 8866 N N . ALA A 1 1140 ? -4.762 -17.662 -11.373 1.00 94.62 1140 ALA A N 1
ATOM 8867 C CA . ALA A 1 1140 ? -3.998 -16.919 -10.376 1.00 94.62 1140 ALA A CA 1
ATOM 8868 C C . ALA A 1 1140 ? -4.442 -17.238 -8.936 1.00 94.62 1140 ALA A C 1
ATOM 8870 O O . ALA A 1 1140 ? -4.045 -16.542 -8.001 1.00 94.62 1140 ALA A O 1
ATOM 8871 N N . SER A 1 1141 ? -5.250 -18.285 -8.750 1.00 95.56 1141 SER A N 1
ATOM 8872 C CA . SER A 1 1141 ? -5.695 -18.756 -7.443 1.00 95.56 1141 SER A CA 1
ATOM 8873 C C . SER A 1 1141 ? -4.533 -19.341 -6.644 1.00 95.56 1141 SER A C 1
ATOM 8875 O O . SER A 1 1141 ? -3.711 -20.111 -7.161 1.00 95.56 1141 SER A O 1
ATOM 8877 N N . TYR A 1 1142 ? -4.478 -18.999 -5.358 1.00 95.69 1142 TYR A N 1
ATOM 8878 C CA . TYR A 1 1142 ? -3.464 -19.502 -4.444 1.00 95.69 1142 TYR A CA 1
ATOM 8879 C C . TYR A 1 1142 ? -3.939 -19.583 -2.991 1.00 95.69 1142 TYR A C 1
ATOM 8881 O O . TYR A 1 1142 ? -4.855 -18.881 -2.557 1.00 95.69 1142 TYR A O 1
ATOM 8889 N N . ILE A 1 1143 ? -3.242 -20.424 -2.228 1.00 96.62 1143 ILE A N 1
ATOM 8890 C CA . ILE A 1 1143 ? -3.298 -20.515 -0.769 1.00 96.62 1143 ILE A CA 1
ATOM 8891 C C . ILE A 1 1143 ? -1.873 -20.317 -0.250 1.00 96.62 1143 ILE A C 1
ATOM 8893 O O . ILE A 1 1143 ? -0.928 -20.885 -0.798 1.00 96.62 1143 ILE A O 1
ATOM 8897 N N . LYS A 1 1144 ? -1.689 -19.510 0.796 1.00 95.19 1144 LYS A N 1
ATOM 8898 C CA . LYS A 1 1144 ? -0.362 -19.209 1.354 1.00 95.19 1144 LYS A CA 1
ATOM 8899 C C . LYS A 1 1144 ? -0.390 -19.249 2.877 1.00 95.19 1144 LYS A C 1
ATOM 8901 O O . LYS A 1 1144 ? -1.230 -18.590 3.488 1.00 95.19 1144 LYS A O 1
ATOM 8906 N N . ILE A 1 1145 ? 0.551 -19.967 3.498 1.00 95.62 1145 ILE A N 1
ATOM 8907 C CA . ILE A 1 1145 ? 0.833 -19.801 4.933 1.00 95.62 1145 ILE A CA 1
ATOM 8908 C C . ILE A 1 1145 ? 1.556 -18.466 5.080 1.00 95.62 1145 ILE A C 1
ATOM 8910 O O . ILE A 1 1145 ? 2.751 -18.347 4.779 1.00 95.62 1145 ILE A O 1
ATOM 8914 N N . ARG A 1 1146 ? 0.800 -17.445 5.491 1.00 92.88 1146 ARG A N 1
ATOM 8915 C CA . ARG A 1 1146 ? 1.298 -16.078 5.617 1.00 92.88 1146 ARG A CA 1
ATOM 8916 C C . ARG A 1 1146 ? 2.253 -15.972 6.791 1.00 92.88 1146 ARG A C 1
ATOM 8918 O O . ARG A 1 1146 ? 3.316 -15.374 6.637 1.00 92.88 1146 ARG A O 1
ATOM 8925 N N . ASP A 1 1147 ? 1.900 -16.577 7.920 1.00 93.69 1147 ASP A N 1
ATOM 8926 C CA . ASP A 1 1147 ? 2.753 -16.595 9.097 1.00 93.69 1147 ASP A CA 1
ATOM 8927 C C . ASP A 1 1147 ? 2.433 -17.738 10.071 1.00 93.69 1147 ASP A C 1
ATOM 8929 O O . ASP A 1 1147 ? 1.297 -18.204 10.168 1.00 93.69 1147 ASP A O 1
ATOM 8933 N N . ILE A 1 1148 ? 3.470 -18.176 10.784 1.00 95.88 1148 ILE A N 1
ATOM 8934 C CA . ILE A 1 1148 ? 3.402 -19.050 11.954 1.00 95.88 1148 ILE A CA 1
ATOM 8935 C C . ILE A 1 1148 ? 4.140 -18.331 13.079 1.00 95.88 1148 ILE A C 1
ATOM 8937 O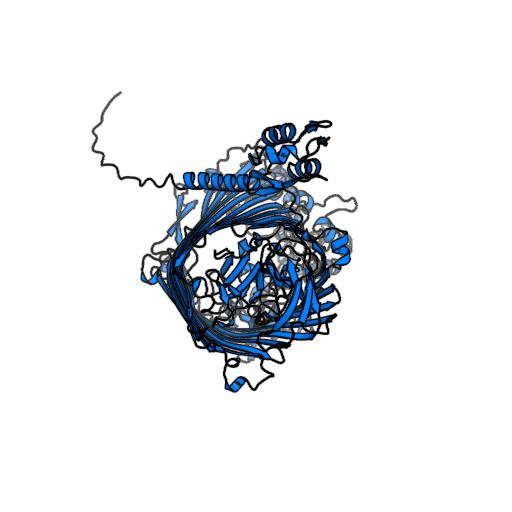 O . ILE A 1 1148 ? 5.328 -18.049 12.922 1.00 95.88 1148 ILE A O 1
ATOM 8941 N N . SER A 1 1149 ? 3.470 -18.042 14.193 1.00 95.25 1149 SER A N 1
ATOM 8942 C CA . SER A 1 1149 ? 4.067 -17.327 15.328 1.00 95.25 1149 SER A CA 1
ATOM 8943 C C . SER A 1 1149 ? 3.976 -18.156 16.600 1.00 95.25 1149 SER A C 1
ATOM 8945 O O . SER A 1 1149 ? 2.887 -18.565 16.993 1.00 95.25 1149 SER A O 1
ATOM 8947 N N . LEU A 1 1150 ? 5.113 -18.380 17.253 1.00 96.38 1150 LEU A N 1
ATOM 8948 C CA . LEU A 1 1150 ? 5.222 -18.996 18.567 1.00 96.38 1150 LEU A CA 1
ATOM 8949 C C . LEU A 1 1150 ? 5.602 -17.925 19.588 1.00 96.38 1150 LEU A C 1
ATOM 8951 O O . LEU A 1 1150 ? 6.648 -17.288 19.466 1.00 96.38 1150 LEU A O 1
ATOM 8955 N N . VAL A 1 1151 ? 4.776 -17.760 20.611 1.00 95.81 1151 VAL A N 1
ATOM 8956 C CA . VAL A 1 1151 ? 5.020 -16.874 21.748 1.00 95.81 1151 VAL A CA 1
ATOM 8957 C C . VAL A 1 1151 ? 5.147 -17.722 23.005 1.00 95.81 1151 VAL A C 1
ATOM 8959 O O . VAL A 1 1151 ? 4.346 -18.626 23.223 1.00 95.81 1151 VAL A O 1
ATOM 8962 N N . TYR A 1 1152 ? 6.144 -17.439 23.836 1.00 96.44 1152 TYR A N 1
ATOM 8963 C CA . TYR A 1 1152 ? 6.291 -18.048 25.153 1.00 96.44 1152 TYR A CA 1
ATOM 8964 C C . TYR A 1 1152 ? 6.289 -16.970 26.228 1.00 96.44 1152 TYR A C 1
ATOM 8966 O O . TYR A 1 1152 ? 7.188 -16.130 26.277 1.00 96.44 1152 TYR A O 1
ATOM 8974 N N . GLN A 1 1153 ? 5.275 -17.003 27.085 1.00 95.06 1153 GLN A N 1
ATOM 8975 C CA . GLN A 1 1153 ? 5.159 -16.160 28.266 1.00 95.06 1153 GLN A CA 1
ATOM 8976 C C . GLN A 1 1153 ? 5.815 -16.862 29.458 1.00 95.06 1153 GLN A C 1
ATOM 8978 O O . GLN A 1 1153 ? 5.456 -17.992 29.796 1.00 95.06 1153 GLN A O 1
ATOM 8983 N N . LEU A 1 1154 ? 6.750 -16.183 30.125 1.00 94.19 1154 LEU A N 1
ATOM 8984 C CA . LEU A 1 1154 ? 7.401 -16.736 31.311 1.00 94.19 1154 LEU A CA 1
ATOM 8985 C C . LEU A 1 1154 ? 6.397 -16.972 32.453 1.00 94.19 1154 LEU A C 1
ATOM 8987 O O . LEU A 1 1154 ? 5.512 -16.136 32.672 1.00 94.19 1154 LEU A O 1
ATOM 8991 N N . PRO A 1 1155 ? 6.555 -18.065 33.227 1.00 92.69 1155 PRO A N 1
ATOM 8992 C CA . PRO A 1 1155 ? 5.714 -18.338 34.385 1.00 92.69 1155 PRO A CA 1
ATOM 8993 C C . PRO A 1 1155 ? 5.787 -17.225 35.433 1.00 92.69 1155 PRO A C 1
ATOM 8995 O O . PRO A 1 1155 ? 6.851 -16.648 35.675 1.00 92.69 1155 PRO A O 1
ATOM 8998 N N . ALA A 1 1156 ? 4.666 -16.984 36.118 1.00 89.50 1156 ALA A N 1
ATOM 8999 C CA . ALA A 1 1156 ? 4.538 -15.937 37.132 1.00 89.50 1156 ALA A CA 1
ATOM 9000 C C . ALA A 1 1156 ? 5.593 -16.043 38.249 1.00 89.50 1156 ALA A C 1
ATOM 9002 O O . ALA A 1 1156 ? 6.072 -15.024 38.737 1.00 89.50 1156 ALA A O 1
ATOM 9003 N N . GLN A 1 1157 ? 6.010 -17.261 38.615 1.00 91.94 1157 GLN A N 1
ATOM 9004 C CA . GLN A 1 1157 ? 7.060 -17.481 39.611 1.00 91.94 1157 GLN A CA 1
ATOM 9005 C C . GLN A 1 1157 ? 8.395 -16.874 39.160 1.00 91.94 1157 GLN A C 1
ATOM 9007 O O . GLN A 1 1157 ? 9.026 -16.149 39.922 1.00 91.94 1157 GLN A O 1
ATOM 9012 N N . VAL A 1 1158 ? 8.794 -17.096 37.903 1.00 91.12 1158 VAL A N 1
ATOM 9013 C CA . VAL A 1 1158 ? 10.053 -16.570 37.346 1.00 91.12 1158 VAL A CA 1
ATOM 9014 C C . VAL A 1 1158 ? 9.996 -15.053 37.203 1.00 91.12 1158 VAL A C 1
ATOM 9016 O O . VAL A 1 1158 ? 10.922 -14.351 37.596 1.00 91.12 1158 VAL A O 1
ATOM 9019 N N . VAL A 1 1159 ? 8.867 -14.550 36.708 1.00 93.44 1159 VAL A N 1
ATOM 9020 C CA . VAL A 1 1159 ? 8.569 -13.117 36.585 1.00 93.44 1159 VAL A CA 1
ATOM 9021 C C . VAL A 1 1159 ? 8.673 -12.407 37.944 1.00 93.44 1159 VAL A C 1
ATOM 9023 O O . VAL A 1 1159 ? 9.344 -11.381 38.049 1.00 93.44 1159 VAL A O 1
ATOM 9026 N N . SER A 1 1160 ? 8.109 -12.998 39.003 1.00 90.94 1160 SER A N 1
ATOM 9027 C CA . SER A 1 1160 ? 8.169 -12.443 40.361 1.00 90.94 1160 SER A CA 1
ATOM 9028 C C . SER A 1 1160 ? 9.587 -12.404 40.944 1.00 90.94 1160 SER A C 1
ATOM 9030 O O . SER A 1 1160 ? 9.952 -11.406 41.558 1.00 90.94 1160 SER A O 1
ATOM 9032 N N . MET A 1 1161 ? 10.423 -13.423 40.686 1.00 92.94 1161 MET A N 1
ATOM 9033 C CA . MET A 1 1161 ? 11.835 -13.436 41.109 1.00 92.94 1161 MET A CA 1
ATOM 9034 C C . MET A 1 1161 ? 12.649 -12.308 40.461 1.00 92.94 1161 MET A C 1
ATOM 9036 O O . MET A 1 1161 ? 13.550 -11.748 41.083 1.00 92.94 1161 MET A O 1
ATOM 9040 N N . MET A 1 1162 ? 12.312 -11.943 39.222 1.00 92.06 1162 MET A N 1
ATOM 9041 C CA . MET A 1 1162 ? 12.965 -10.856 38.488 1.00 92.06 1162 MET A CA 1
ATOM 9042 C C . MET A 1 1162 ? 12.408 -9.465 38.828 1.00 92.06 1162 MET A C 1
ATOM 9044 O O . MET A 1 1162 ? 12.929 -8.481 38.314 1.00 92.06 1162 MET A O 1
ATOM 9048 N N . HIS A 1 1163 ? 11.388 -9.364 39.690 1.00 91.94 1163 HIS A N 1
ATOM 9049 C CA . HIS A 1 1163 ? 10.713 -8.106 40.039 1.00 91.94 1163 HIS A CA 1
ATOM 9050 C C . HIS A 1 1163 ? 10.140 -7.356 38.822 1.00 91.94 1163 HIS A C 1
ATOM 9052 O O . HIS A 1 1163 ? 10.169 -6.128 38.768 1.00 91.94 1163 HIS A O 1
ATOM 9058 N N . ILE A 1 1164 ? 9.611 -8.099 37.847 1.00 93.56 1164 ILE A N 1
ATOM 9059 C CA . ILE A 1 1164 ? 8.949 -7.554 36.652 1.00 93.56 1164 ILE A CA 1
ATOM 9060 C C . ILE A 1 1164 ? 7.476 -7.997 36.618 1.00 93.56 1164 ILE A C 1
ATOM 9062 O O . ILE A 1 1164 ? 7.110 -8.956 37.294 1.00 93.56 1164 ILE A O 1
ATOM 9066 N N . GLU A 1 1165 ? 6.613 -7.336 35.839 1.00 91.62 1165 GLU A N 1
ATOM 9067 C CA . GLU A 1 1165 ? 5.202 -7.749 35.689 1.00 91.62 1165 GLU A CA 1
ATOM 9068 C C . GLU A 1 1165 ? 5.019 -8.867 34.654 1.00 91.62 1165 GLU A C 1
ATOM 9070 O O . GLU A 1 1165 ? 4.083 -9.663 34.751 1.00 91.62 1165 GLU A O 1
ATOM 9075 N N . GLY A 1 1166 ? 5.888 -8.937 33.643 1.00 94.56 1166 GLY A N 1
ATOM 9076 C CA . GLY A 1 1166 ? 5.803 -9.972 32.619 1.00 94.56 1166 GLY A CA 1
ATOM 9077 C C . GLY A 1 1166 ? 6.910 -9.894 31.577 1.00 94.56 1166 GLY A C 1
ATOM 9078 O O . GLY A 1 1166 ? 7.398 -8.816 31.249 1.00 94.56 1166 GLY A O 1
ATOM 9079 N N . LEU A 1 1167 ? 7.281 -11.052 31.034 1.00 95.44 1167 LEU A N 1
ATOM 9080 C CA . LEU A 1 1167 ? 8.223 -11.171 29.925 1.00 95.44 1167 LEU A CA 1
ATOM 9081 C C . LEU A 1 1167 ? 7.775 -12.296 28.990 1.00 95.44 1167 LEU A C 1
ATOM 9083 O O . LEU A 1 1167 ? 7.473 -13.402 29.447 1.00 95.44 1167 LEU A O 1
ATOM 9087 N N . SER A 1 1168 ? 7.746 -12.015 27.693 1.00 95.25 1168 SER A N 1
ATOM 9088 C CA . SER A 1 1168 ? 7.535 -13.015 26.652 1.00 95.25 1168 SER A CA 1
ATOM 9089 C C . SER A 1 1168 ? 8.540 -12.892 25.521 1.00 95.25 1168 SER A C 1
ATOM 9091 O O . SER A 1 1168 ? 9.077 -11.821 25.238 1.00 95.25 1168 SER A O 1
ATOM 9093 N N . PHE A 1 1169 ? 8.773 -14.023 24.865 1.00 96.56 1169 PHE A N 1
ATOM 9094 C CA . PHE A 1 1169 ? 9.576 -14.127 23.656 1.00 96.56 1169 PHE A CA 1
ATOM 9095 C C . PHE A 1 1169 ? 8.689 -14.567 22.503 1.00 96.56 1169 PHE A C 1
ATOM 9097 O O . PHE A 1 1169 ? 7.825 -15.425 22.688 1.00 96.56 1169 PHE A O 1
ATOM 9104 N N . ARG A 1 1170 ? 8.921 -14.007 21.316 1.00 95.00 1170 ARG A N 1
ATOM 9105 C CA . ARG A 1 1170 ? 8.242 -14.398 20.081 1.00 95.00 1170 ARG A CA 1
ATOM 9106 C C . ARG A 1 1170 ? 9.236 -14.869 19.030 1.00 95.00 1170 ARG A C 1
ATOM 9108 O O . ARG A 1 1170 ? 10.274 -14.242 18.827 1.00 95.00 1170 ARG A O 1
ATOM 9115 N N . ALA A 1 1171 ? 8.876 -15.936 18.333 1.00 96.69 1171 ALA A N 1
ATOM 9116 C CA . ALA A 1 1171 ? 9.528 -16.407 17.123 1.00 96.69 1171 ALA A CA 1
ATOM 9117 C C . ALA A 1 1171 ? 8.465 -16.558 16.034 1.00 96.69 1171 ALA A C 1
ATOM 9119 O O . ALA A 1 1171 ? 7.439 -17.195 16.258 1.00 96.69 1171 ALA A O 1
ATOM 9120 N N . GLN A 1 1172 ? 8.688 -15.972 14.862 1.00 95.69 1172 GLN A N 1
ATOM 9121 C CA . GLN A 1 1172 ? 7.725 -16.008 13.762 1.00 95.69 1172 GLN A CA 1
ATOM 9122 C C . GLN A 1 1172 ? 8.413 -16.406 12.457 1.00 95.69 1172 GLN A C 1
ATOM 9124 O O . GLN A 1 1172 ? 9.470 -15.878 12.125 1.00 95.69 1172 GLN A O 1
ATOM 9129 N N . LEU A 1 1173 ? 7.776 -17.286 11.689 1.00 95.69 1173 LEU A N 1
ATOM 9130 C CA . LEU A 1 1173 ? 8.110 -17.589 10.298 1.00 95.69 1173 LEU A CA 1
ATOM 9131 C C . LEU A 1 1173 ? 7.047 -16.973 9.397 1.00 95.69 1173 LEU A C 1
ATOM 9133 O O . LEU A 1 1173 ? 5.863 -17.069 9.701 1.00 95.69 1173 LEU A O 1
ATOM 9137 N N . SER A 1 1174 ? 7.445 -16.345 8.295 1.00 93.25 1174 SER A N 1
ATOM 9138 C CA . SER A 1 1174 ? 6.517 -15.640 7.403 1.00 93.25 1174 SER A CA 1
ATOM 9139 C C . SER A 1 1174 ? 6.731 -15.997 5.941 1.00 93.25 1174 SER A C 1
ATOM 9141 O O . SER A 1 1174 ? 7.862 -16.237 5.526 1.00 93.25 1174 SER A O 1
ATOM 9143 N N . ASN A 1 1175 ? 5.652 -15.993 5.154 1.00 90.75 1175 ASN A N 1
ATOM 9144 C CA . ASN A 1 1175 ? 5.645 -16.372 3.737 1.00 90.75 1175 ASN A CA 1
ATOM 9145 C C . ASN A 1 1175 ? 6.337 -17.729 3.507 1.00 90.75 1175 ASN A C 1
ATOM 9147 O O . ASN A 1 1175 ? 7.299 -17.827 2.744 1.00 90.75 1175 ASN A O 1
ATOM 9151 N N . LEU A 1 1176 ? 5.898 -18.758 4.240 1.00 89.69 1176 LEU A N 1
ATOM 9152 C CA . LEU A 1 1176 ? 6.602 -20.042 4.310 1.00 89.69 1176 LEU A CA 1
ATOM 9153 C C . LEU A 1 1176 ? 6.293 -20.947 3.113 1.00 89.69 1176 LEU A C 1
ATOM 9155 O O . LEU A 1 1176 ? 7.209 -21.484 2.488 1.00 89.69 1176 LEU A O 1
ATOM 9159 N N . MET A 1 1177 ? 5.004 -21.132 2.818 1.00 93.56 1177 MET A N 1
ATOM 9160 C CA . MET A 1 1177 ? 4.525 -22.098 1.831 1.00 93.56 1177 MET A CA 1
ATOM 9161 C C . MET A 1 1177 ? 3.409 -21.498 0.982 1.00 93.56 1177 MET A C 1
ATOM 9163 O O . MET A 1 1177 ? 2.497 -20.863 1.511 1.00 93.56 1177 MET A O 1
ATOM 9167 N N . LEU A 1 1178 ? 3.500 -21.716 -0.330 1.00 93.88 1178 LEU A N 1
ATOM 9168 C CA . LEU A 1 1178 ? 2.566 -21.247 -1.348 1.00 93.88 1178 LEU A CA 1
ATOM 9169 C C . LEU A 1 1178 ? 2.096 -22.441 -2.182 1.00 93.88 1178 LEU A C 1
ATOM 9171 O O . LEU A 1 1178 ? 2.905 -23.078 -2.855 1.00 93.88 1178 LEU A O 1
ATOM 9175 N N . TRP A 1 1179 ? 0.789 -22.683 -2.188 1.00 95.75 1179 TRP A N 1
ATOM 9176 C CA . TRP A 1 1179 ? 0.121 -23.536 -3.167 1.00 95.75 1179 TRP A CA 1
ATOM 9177 C C . TRP A 1 1179 ? -0.545 -22.646 -4.206 1.00 95.75 1179 TRP A C 1
ATOM 9179 O O . TRP A 1 1179 ? -1.264 -21.715 -3.855 1.00 95.75 1179 TRP A O 1
ATOM 9189 N N . LYS A 1 1180 ? -0.307 -22.927 -5.481 1.00 94.69 1180 LYS A N 1
ATOM 9190 C CA . LYS A 1 1180 ? -0.771 -22.122 -6.613 1.00 94.69 1180 LYS A CA 1
ATOM 9191 C C . LYS A 1 1180 ? -1.382 -23.030 -7.669 1.00 94.69 1180 LYS A C 1
ATOM 9193 O O . LYS A 1 1180 ? -0.899 -24.141 -7.866 1.00 94.69 1180 LYS A O 1
ATOM 9198 N N . ALA A 1 1181 ? -2.426 -22.550 -8.336 1.00 95.69 1181 ALA A N 1
ATOM 9199 C CA . ALA A 1 1181 ? -3.112 -23.304 -9.383 1.00 95.69 1181 ALA A CA 1
ATOM 9200 C C . ALA A 1 1181 ? -2.325 -23.349 -10.709 1.00 95.69 1181 ALA A C 1
ATOM 9202 O O . ALA A 1 1181 ? -2.515 -24.258 -11.515 1.00 95.69 1181 ALA A O 1
ATOM 9203 N N . ASN A 1 1182 ? -1.422 -22.390 -10.948 1.00 93.25 1182 ASN A N 1
ATOM 9204 C CA . ASN A 1 1182 ? -0.602 -22.369 -12.158 1.00 93.25 1182 ASN A CA 1
ATOM 9205 C C . ASN A 1 1182 ? 0.602 -23.325 -12.065 1.00 93.25 1182 ASN A C 1
ATOM 9207 O O . ASN A 1 1182 ? 1.285 -23.397 -11.044 1.00 93.25 1182 ASN A O 1
ATOM 9211 N N . HIS A 1 1183 ? 0.908 -24.001 -13.174 1.00 91.25 1183 HIS A N 1
ATOM 9212 C CA . HIS A 1 1183 ? 2.041 -24.926 -13.291 1.00 91.25 1183 HIS A CA 1
ATOM 9213 C C . HIS A 1 1183 ? 3.362 -24.239 -13.689 1.00 91.25 1183 HIS A C 1
ATOM 9215 O O . HIS A 1 1183 ? 4.408 -24.877 -13.681 1.00 91.25 1183 HIS A O 1
ATOM 9221 N N . TYR A 1 1184 ? 3.340 -22.935 -13.994 1.00 88.31 1184 TYR A N 1
ATOM 9222 C CA . TYR A 1 1184 ? 4.512 -22.160 -14.432 1.00 88.31 1184 TYR A CA 1
ATOM 9223 C C . TYR A 1 1184 ? 5.404 -21.672 -13.289 1.00 88.31 1184 TYR A C 1
ATOM 9225 O O . TYR A 1 1184 ? 6.312 -20.880 -13.513 1.00 88.31 1184 TYR A O 1
ATOM 9233 N N . GLY A 1 1185 ? 5.142 -22.071 -12.044 1.00 87.31 1185 GLY A N 1
ATOM 9234 C CA . GLY A 1 1185 ? 5.978 -21.636 -10.931 1.00 87.31 1185 GLY A CA 1
ATOM 9235 C C . GLY A 1 1185 ? 5.758 -20.176 -10.508 1.00 87.31 1185 GLY A C 1
ATOM 9236 O O . GLY A 1 1185 ? 6.457 -19.715 -9.609 1.00 87.31 1185 GLY A O 1
ATOM 9237 N N . LEU A 1 1186 ? 4.744 -19.480 -11.026 1.00 89.12 1186 LEU A N 1
ATOM 9238 C CA . LEU A 1 1186 ? 4.540 -18.052 -10.778 1.00 89.12 1186 LEU A CA 1
ATOM 9239 C C . LEU A 1 1186 ? 3.786 -17.793 -9.466 1.00 89.12 1186 LEU A C 1
ATOM 9241 O O . LEU A 1 1186 ? 2.707 -18.345 -9.253 1.00 89.12 1186 LEU A O 1
ATOM 9245 N N . ASP A 1 1187 ? 4.329 -16.954 -8.583 1.00 92.00 1187 ASP A N 1
ATOM 9246 C CA . ASP A 1 1187 ? 3.606 -16.400 -7.434 1.00 92.00 1187 ASP A CA 1
ATOM 9247 C C . ASP A 1 1187 ? 2.692 -15.247 -7.897 1.00 92.00 1187 ASP A C 1
ATOM 9249 O O . ASP A 1 1187 ? 3.198 -14.213 -8.357 1.00 92.00 1187 ASP A O 1
ATOM 9253 N N . PRO A 1 1188 ? 1.356 -15.383 -7.778 1.00 91.31 1188 PRO A N 1
ATOM 9254 C CA . PRO A 1 1188 ? 0.419 -14.336 -8.180 1.00 91.31 1188 PRO A CA 1
ATOM 9255 C C . PRO A 1 1188 ? 0.613 -13.002 -7.444 1.00 91.31 1188 PRO A C 1
ATOM 9257 O O . PRO A 1 1188 ? 0.236 -11.960 -7.973 1.00 91.31 1188 PRO A O 1
ATOM 9260 N N . GLU A 1 1189 ? 1.235 -12.997 -6.257 1.00 89.62 1189 GLU A N 1
ATOM 9261 C CA . GLU A 1 1189 ? 1.523 -11.759 -5.517 1.00 89.62 1189 GLU A CA 1
ATOM 9262 C C . GLU A 1 1189 ? 2.704 -10.958 -6.086 1.00 89.62 1189 GLU A C 1
ATOM 9264 O O . GLU A 1 1189 ? 2.840 -9.782 -5.771 1.00 89.62 1189 GLU A O 1
ATOM 9269 N N . PHE A 1 1190 ? 3.547 -11.558 -6.929 1.00 88.88 1190 PHE A N 1
ATOM 9270 C CA . PHE A 1 1190 ? 4.700 -10.890 -7.556 1.00 88.88 1190 PHE A CA 1
ATOM 9271 C C . PHE A 1 1190 ? 4.567 -10.775 -9.079 1.00 88.88 1190 PHE A C 1
ATOM 9273 O O . PHE A 1 1190 ? 5.436 -10.202 -9.741 1.00 88.88 1190 PHE A O 1
ATOM 9280 N N . SER A 1 1191 ? 3.464 -11.286 -9.630 1.00 84.50 1191 SER A N 1
ATOM 9281 C CA . SER A 1 1191 ? 3.203 -11.301 -11.065 1.00 84.50 1191 SER A CA 1
ATOM 9282 C C . SER A 1 1191 ? 2.319 -10.130 -11.475 1.00 84.50 1191 SER A C 1
ATOM 9284 O O . SER A 1 1191 ? 1.326 -9.826 -10.808 1.00 84.50 1191 SER A O 1
ATOM 9286 N N . ASN A 1 1192 ? 2.658 -9.462 -12.576 1.00 80.00 1192 ASN A N 1
ATOM 9287 C CA . ASN A 1 1192 ? 1.791 -8.434 -13.143 1.00 80.00 1192 ASN A CA 1
ATOM 9288 C C . ASN A 1 1192 ? 0.680 -9.104 -13.959 1.00 80.00 1192 ASN A C 1
ATOM 9290 O O . ASN A 1 1192 ? 0.912 -9.712 -14.998 1.00 80.00 1192 ASN A O 1
ATOM 9294 N N . SER A 1 1193 ? -0.550 -8.977 -13.475 1.00 77.25 1193 SER A N 1
ATOM 9295 C CA . SER A 1 1193 ? -1.677 -9.736 -14.007 1.00 77.25 1193 SER A CA 1
ATOM 9296 C C . SER A 1 1193 ? -2.253 -9.204 -15.327 1.00 77.25 1193 SER A C 1
ATOM 9298 O O . SER A 1 1193 ? -3.055 -9.904 -15.942 1.00 77.25 1193 SER A O 1
ATOM 9300 N N . THR A 1 1194 ? -1.891 -7.991 -15.767 1.00 74.44 1194 THR A N 1
ATOM 9301 C CA . THR A 1 1194 ? -2.545 -7.304 -16.904 1.00 74.44 1194 THR A CA 1
ATOM 9302 C C . THR A 1 1194 ? -1.731 -7.293 -18.191 1.00 74.44 1194 THR A C 1
ATOM 9304 O O . THR A 1 1194 ? -2.275 -6.975 -19.249 1.00 74.44 1194 THR A O 1
ATOM 9307 N N . SER A 1 1195 ? -0.441 -7.621 -18.127 1.00 76.94 1195 SER A N 1
ATOM 9308 C CA . SER A 1 1195 ? 0.473 -7.507 -19.264 1.00 76.94 1195 SER A CA 1
ATOM 9309 C C . SER A 1 1195 ? 1.199 -8.827 -19.520 1.00 76.94 1195 SER A C 1
ATOM 9311 O O . SER A 1 1195 ? 1.774 -9.379 -18.586 1.00 76.94 1195 SER A O 1
ATOM 9313 N N . PRO A 1 1196 ? 1.218 -9.337 -20.765 1.00 78.00 1196 PRO A N 1
ATOM 9314 C CA . PRO A 1 1196 ? 1.989 -10.529 -21.093 1.00 78.00 1196 PRO A CA 1
ATOM 9315 C C . PRO A 1 1196 ? 3.496 -10.257 -21.044 1.00 78.00 1196 PRO A C 1
ATOM 9317 O O . PRO A 1 1196 ? 3.950 -9.137 -21.294 1.00 78.00 1196 PRO A O 1
ATOM 9320 N N . GLY A 1 1197 ? 4.277 -11.308 -20.795 1.00 77.44 1197 GLY A N 1
ATOM 9321 C CA . GLY A 1 1197 ? 5.737 -11.241 -20.770 1.00 77.44 1197 GLY A CA 1
ATOM 9322 C C . GLY A 1 1197 ? 6.306 -10.922 -19.394 1.00 77.44 1197 GLY A C 1
ATOM 9323 O O . GLY A 1 1197 ? 5.629 -11.031 -18.382 1.00 77.44 1197 GLY A O 1
ATOM 9324 N N . THR A 1 1198 ? 7.575 -10.528 -19.354 1.00 63.44 1198 THR A N 1
ATOM 9325 C CA . THR A 1 1198 ? 8.369 -10.420 -18.122 1.00 63.44 1198 THR A CA 1
ATOM 9326 C C . THR A 1 1198 ? 8.099 -9.114 -17.382 1.00 63.44 1198 THR A C 1
ATOM 9328 O O . THR A 1 1198 ? 8.981 -8.265 -17.258 1.00 63.44 1198 THR A O 1
ATOM 9331 N N . SER A 1 1199 ? 6.865 -8.926 -16.927 1.00 67.12 1199 SER A N 1
ATOM 9332 C CA . SER A 1 1199 ? 6.421 -7.737 -16.188 1.00 67.12 1199 SER A CA 1
ATOM 9333 C C . SER A 1 1199 ? 6.263 -7.988 -14.681 1.00 67.12 1199 SER A C 1
ATOM 9335 O O . SER A 1 1199 ? 5.953 -7.070 -13.920 1.00 67.12 1199 SER A O 1
ATOM 9337 N N . SER A 1 1200 ? 6.553 -9.215 -14.250 1.00 80.38 1200 SER A N 1
ATOM 9338 C CA . SER A 1 1200 ? 6.674 -9.644 -12.859 1.00 80.38 1200 SER A CA 1
ATOM 9339 C C . SER A 1 1200 ? 7.912 -9.031 -12.171 1.00 80.38 1200 SER A C 1
ATOM 9341 O O . SER A 1 1200 ? 8.877 -8.597 -12.823 1.00 80.38 1200 SER A O 1
ATOM 9343 N N . ILE A 1 1201 ? 7.883 -8.967 -10.837 1.00 86.38 1201 ILE A N 1
ATOM 9344 C CA . ILE A 1 1201 ? 8.995 -8.490 -9.997 1.00 86.38 1201 ILE A CA 1
ATOM 9345 C C . ILE A 1 1201 ? 9.619 -9.654 -9.221 1.00 86.38 1201 ILE A C 1
ATOM 9347 O O . ILE A 1 1201 ? 8.977 -10.677 -9.009 1.00 86.38 1201 ILE A O 1
ATOM 9351 N N . MET A 1 1202 ? 10.870 -9.495 -8.782 1.00 89.12 1202 MET A N 1
ATOM 9352 C CA . MET A 1 1202 ? 11.547 -10.514 -7.976 1.00 89.12 1202 MET A CA 1
ATOM 9353 C C . MET A 1 1202 ? 10.826 -10.710 -6.633 1.00 89.12 1202 MET A C 1
ATOM 9355 O O . MET A 1 1202 ? 10.611 -9.721 -5.920 1.00 89.12 1202 MET A O 1
ATOM 9359 N N . PRO A 1 1203 ? 10.504 -11.955 -6.243 1.00 90.38 1203 PRO A N 1
ATOM 9360 C CA . PRO A 1 1203 ? 10.021 -12.249 -4.905 1.00 90.38 1203 PRO A CA 1
ATOM 9361 C C . PRO A 1 1203 ? 11.027 -11.820 -3.835 1.00 90.38 1203 PRO A C 1
ATOM 9363 O O . PRO A 1 1203 ? 12.204 -12.181 -3.880 1.00 90.38 1203 PRO A O 1
ATOM 9366 N N . ALA A 1 1204 ? 10.544 -11.073 -2.846 1.00 88.69 1204 ALA A N 1
ATOM 9367 C CA . ALA A 1 1204 ? 11.297 -10.653 -1.666 1.00 88.69 1204 ALA A CA 1
ATOM 9368 C C . ALA A 1 1204 ? 10.547 -11.056 -0.387 1.00 88.69 1204 ALA A C 1
ATOM 9370 O O . ALA A 1 1204 ? 9.364 -11.412 -0.436 1.00 88.69 1204 ALA A O 1
ATOM 9371 N N . ASN A 1 1205 ? 11.231 -11.012 0.759 1.00 86.62 1205 ASN A N 1
ATOM 9372 C CA . ASN A 1 1205 ? 10.670 -11.300 2.087 1.00 86.62 1205 ASN A CA 1
ATOM 9373 C C . ASN A 1 1205 ? 10.009 -12.690 2.185 1.00 86.62 1205 ASN A C 1
ATOM 9375 O O . ASN A 1 1205 ? 9.019 -12.875 2.900 1.00 86.62 1205 ASN A O 1
ATOM 9379 N N . GLN A 1 1206 ? 10.527 -13.663 1.432 1.00 88.38 1206 GLN A N 1
ATOM 9380 C CA . GLN A 1 1206 ? 10.072 -15.053 1.463 1.00 88.38 1206 GLN A CA 1
ATOM 9381 C C . GLN A 1 1206 ? 10.768 -15.796 2.601 1.00 88.38 1206 GLN A C 1
ATOM 9383 O O . GLN A 1 1206 ? 11.966 -15.613 2.808 1.00 88.38 1206 GLN A O 1
ATOM 9388 N N . LYS A 1 1207 ? 10.030 -16.650 3.323 1.00 91.50 1207 LYS A N 1
ATOM 9389 C CA . LYS A 1 1207 ? 10.554 -17.432 4.458 1.00 91.50 1207 LYS A CA 1
ATOM 9390 C C . LYS A 1 1207 ? 11.258 -16.566 5.519 1.00 91.50 1207 LYS A C 1
ATOM 9392 O O . LYS A 1 1207 ? 12.257 -16.980 6.103 1.00 91.50 1207 LYS A O 1
ATOM 9397 N N . ALA A 1 1208 ? 10.747 -15.356 5.752 1.00 93.12 1208 ALA A N 1
ATOM 9398 C CA . ALA A 1 1208 ? 11.331 -14.413 6.700 1.00 93.12 1208 ALA A CA 1
ATOM 9399 C C . ALA A 1 1208 ? 11.188 -14.919 8.144 1.00 93.12 1208 ALA A C 1
ATOM 9401 O O . ALA A 1 1208 ? 10.161 -15.502 8.501 1.00 93.12 1208 ALA A O 1
ATOM 9402 N N . ILE A 1 1209 ? 12.197 -14.655 8.973 1.00 95.62 1209 ILE A N 1
ATOM 9403 C CA . ILE A 1 1209 ? 12.262 -15.095 10.370 1.00 95.62 1209 ILE A CA 1
ATOM 9404 C C . ILE A 1 1209 ? 12.261 -13.867 11.273 1.00 95.62 1209 ILE A C 1
ATOM 9406 O O . ILE A 1 1209 ? 13.131 -13.009 11.149 1.00 95.62 1209 ILE A O 1
ATOM 9410 N N . THR A 1 1210 ? 11.322 -13.786 12.209 1.00 96.38 1210 THR A N 1
ATOM 9411 C CA . THR A 1 1210 ? 11.332 -12.774 13.269 1.00 96.38 1210 THR A CA 1
ATOM 9412 C C . THR A 1 1210 ? 11.683 -13.405 14.599 1.00 96.38 1210 THR A C 1
ATOM 9414 O O . THR A 1 1210 ? 11.127 -14.441 14.957 1.00 96.38 1210 THR A O 1
ATOM 9417 N N . ILE A 1 1211 ? 12.517 -12.717 15.371 1.00 97.31 1211 ILE A N 1
ATOM 9418 C CA . ILE A 1 1211 ? 12.694 -12.961 16.801 1.00 97.31 1211 ILE A CA 1
ATOM 9419 C C . ILE A 1 1211 ? 12.397 -11.652 17.531 1.00 97.31 1211 ILE A C 1
ATOM 9421 O O . ILE A 1 1211 ? 12.822 -10.581 17.095 1.00 97.31 1211 ILE A O 1
ATOM 9425 N N . GLY A 1 1212 ? 11.649 -11.719 18.626 1.00 96.38 1212 GLY A N 1
ATOM 9426 C CA . GLY A 1 1212 ? 11.321 -10.547 19.425 1.00 96.38 1212 GLY A CA 1
ATOM 9427 C C . GLY A 1 1212 ? 11.070 -10.870 20.887 1.00 96.38 1212 GLY A C 1
ATOM 9428 O O . GLY A 1 1212 ? 10.953 -12.031 21.277 1.00 96.38 1212 GLY A O 1
ATOM 9429 N N . ALA A 1 1213 ? 10.981 -9.820 21.691 1.00 96.12 1213 ALA A N 1
ATOM 9430 C CA . ALA A 1 1213 ? 10.684 -9.905 23.110 1.00 96.12 1213 ALA A CA 1
ATOM 9431 C C . ALA A 1 1213 ? 9.762 -8.762 23.535 1.00 96.12 1213 ALA A C 1
ATOM 9433 O O . ALA A 1 1213 ? 9.845 -7.649 23.004 1.00 96.12 1213 ALA A O 1
ATOM 9434 N N . HIS A 1 1214 ? 8.916 -9.051 24.517 1.00 95.50 1214 HIS A N 1
ATOM 9435 C CA . HIS A 1 1214 ? 8.019 -8.096 25.141 1.00 95.50 1214 HIS A CA 1
ATOM 9436 C C . HIS A 1 1214 ? 8.212 -8.132 26.657 1.00 95.50 1214 HIS A C 1
ATOM 9438 O O . HIS A 1 1214 ? 7.972 -9.155 27.295 1.00 95.50 1214 HIS A O 1
ATOM 9444 N N . LEU A 1 1215 ? 8.648 -7.015 27.230 1.00 96.06 1215 LEU A N 1
ATOM 9445 C CA . LEU A 1 1215 ? 8.906 -6.840 28.656 1.00 96.06 1215 LEU A CA 1
ATOM 9446 C C . LEU A 1 1215 ? 7.915 -5.836 29.237 1.00 96.06 1215 LEU A C 1
ATOM 9448 O O . LEU A 1 1215 ? 7.642 -4.800 28.635 1.00 96.06 1215 LEU A O 1
ATOM 9452 N N . THR A 1 1216 ? 7.431 -6.120 30.439 1.00 95.06 1216 THR A N 1
ATOM 9453 C CA . THR A 1 1216 ? 6.620 -5.213 31.243 1.00 95.06 1216 THR A CA 1
ATOM 9454 C C . THR A 1 1216 ? 7.189 -5.094 32.653 1.00 95.06 1216 THR A C 1
ATOM 9456 O O . THR A 1 1216 ? 7.401 -6.111 33.317 1.00 95.06 1216 THR A O 1
ATOM 9459 N N . LEU A 1 1217 ? 7.385 -3.854 33.097 1.00 91.94 1217 LEU A N 1
ATOM 9460 C CA . LEU A 1 1217 ? 7.871 -3.449 34.414 1.00 91.94 1217 LEU A CA 1
ATOM 9461 C C . LEU A 1 1217 ? 6.803 -2.689 35.198 1.00 91.94 1217 LEU A C 1
ATOM 9463 O O . LEU A 1 1217 ? 6.104 -1.847 34.571 1.00 91.94 1217 LEU A O 1
#

Solvent-accessible surface area (backbone atoms only — not comparable to full-atom values): 61864 Å² total; per-residue (Å²): 135,91,86,84,89,86,87,83,83,89,83,79,91,77,84,77,80,88,84,82,55,65,70,62,54,48,55,54,48,51,53,48,49,52,49,49,52,52,48,58,74,67,59,70,84,73,78,73,61,50,39,68,50,76,44,75,67,37,46,59,82,64,48,54,60,51,50,29,70,58,60,73,35,46,76,46,71,54,74,80,58,54,70,67,43,72,57,39,64,47,78,43,75,67,34,47,64,69,59,53,50,54,59,71,39,55,97,39,67,37,40,74,47,79,56,94,62,33,39,37,53,42,72,55,72,84,69,71,58,37,56,35,36,36,32,29,21,32,82,86,70,47,56,36,47,65,31,37,40,27,43,70,94,55,94,59,65,37,55,17,39,83,75,4,43,34,69,40,73,68,36,59,45,81,38,40,39,34,37,42,41,98,57,34,50,79,42,76,46,70,47,76,64,47,45,64,63,52,77,43,72,40,51,60,41,80,62,68,71,80,66,75,68,51,66,43,49,65,44,84,51,75,44,47,55,91,71,52,34,42,49,65,46,59,53,62,62,67,61,43,63,66,50,67,90,56,63,39,56,72,72,50,44,64,30,48,38,50,34,52,46,70,45,69,20,59,51,23,62,77,68,49,48,34,41,27,44,64,52,86,76,58,80,62,51,86,41,46,40,38,31,27,48,75,52,39,83,46,61,70,91,53,47,58,66,47,60,56,87,47,52,63,49,54,30,38,21,69,34,40,51,40,24,44,90,56,28,47,56,24,62,33,15,30,40,26,36,34,61,63,71,38,45,64,46,71,75,36,42,37,39,43,37,39,43,22,43,22,44,59,57,42,51,68,72,66,71,42,37,53,21,43,59,45,48,51,50,49,64,76,47,37,73,55,25,44,68,65,44,36,70,65,71,51,36,52,72,42,72,86,49,96,55,24,6,52,46,70,69,59,47,45,52,50,32,36,75,72,64,76,38,53,66,68,59,37,47,54,54,49,53,53,42,26,73,35,71,24,66,65,59,47,55,65,70,52,35,35,70,15,37,41,35,41,38,35,44,32,45,32,15,37,42,86,47,41,19,28,25,36,36,42,33,44,34,44,42,38,53,36,44,63,75,43,44,38,40,36,43,35,40,40,39,36,41,40,36,34,83,51,92,45,41,37,40,34,44,33,40,44,37,28,42,39,42,37,35,36,42,43,78,70,71,69,37,49,34,16,55,35,41,58,63,61,50,51,98,88,65,50,77,39,75,42,34,30,39,29,73,36,11,86,80,44,36,63,58,50,26,68,54,62,76,46,80,74,71,30,37,71,73,63,39,24,71,28,29,36,37,40,35,43,37,40,38,38,39,38,41,37,37,39,38,38,49,79,46,96,43,30,30,39,40,40,38,42,36,41,35,44,34,42,35,42,37,40,38,40,36,31,44,79,16,56,70,45,37,51,52,32,36,22,41,18,30,62,45,98,88,75,50,63,50,64,77,43,62,91,52,36,13,41,37,34,40,38,41,37,41,36,47,33,42,39,44,36,44,33,41,39,36,46,50,68,42,80,94,53,36,35,37,40,39,37,38,41,35,42,38,41,36,42,38,36,28,41,39,37,36,42,51,50,53,19,32,31,84,88,79,70,45,59,67,92,74,65,60,64,50,35,44,54,82,29,40,73,61,21,74,42,34,60,30,94,82,65,40,25,20,58,49,66,43,48,93,66,101,72,17,58,55,67,42,78,44,63,84,38,47,82,40,41,41,41,35,43,39,38,39,39,34,41,29,41,69,72,29,44,25,41,36,41,36,44,32,39,41,34,40,69,52,32,14,87,42,66,76,37,21,44,48,81,27,37,24,38,22,35,26,38,33,52,48,72,35,81,88,36,68,84,44,80,54,56,66,37,35,32,46,27,37,33,40,16,40,24,24,37,68,70,52,67,72,53,35,23,57,49,68,38,69,36,85,40,60,38,72,91,43,83,93,29,62,45,73,41,81,70,24,61,52,32,53,81,38,58,55,24,38,32,40,31,41,38,42,35,40,40,42,18,26,63,81,51,31,40,28,39,38,43,36,41,41,41,37,42,26,39,39,28,48,33,76,32,50,48,66,55,90,76,80,39,61,54,46,55,33,63,29,25,27,35,37,30,39,38,39,29,34,40,39,38,34,52,79,42,79,68,87,57,39,36,32,36,39,38,41,20,32,21,40,43,49,54,30,24,75,40,59,54,68,60,85,59,78,76,71,31,25,74,56,47,56,75,38,45,73,42,75,76,33,31,64,46,37,40,48,20,36,35,54,62,47,34,40,75,82,25,41,33,19,31,35,42,72,90,66,53,73,47,43,68,70,88,68,49,31,55,80,28,43,37,79,77,45,24,51,62,61,30,30,39,23,11,43,36,38,41,38,37,44,87,47,36,35,41,36,42,35,32,33,37,37,29,76,13,28,22,35,46,74,49,62,77,82,47,49,43,75,88,56,35,46,68,76,40,37,68,38,47,44,51,34,47,62,60,77,56,29,29,84,56,73,72,34,44,83,78,32,73,39,53,30,76,32,32,41,48,66,60,38,60,72,72,30,37,67,56,33,48,60,41,8,50,89,38,52,40,53,44,23,36,40,32,38,48,34,38,38,43,35,42,44,62,55,68,70,62,27,54,77,69,74,36,77,39,45,33,41,38,41,33,44,23,45,68,48,77,50,59,70,42,89,82,76,69,56,54,53,34,31,22,43,88,44,63,20,84,61,50,57,67,54,58,54,56,58,16,41,33,45,33,40,40,41,33,71

Organism: NCBI:txid29529

Secondary structure (DSSP, 8-state):
-------------PPPP---SHHHHHHHHHHHHHHHHHHHHSS------EEEEEEEEE-HHHHHHHHHHHH--EEE--HHHHTTSPPEEEEEEEEEHHHHHHHHTTT-SEEEEEETTEEEEEE------EEEEEEEEETTS-B-TT-EEEETTSS-EEE--TTSEEEEEEE-TT-EEEEEETTEEEEEEE-TT-SEEEEEEEPB----------EEE-SS-EEEGGG--S-EE---HHHHHH--S-S-TGGGGTTTSTTEEE--SHHHHHTT-SEEESS---SSS--SPEEEETTEEE-GGGGGGS-GGGEEEEEEE-SHHHHGGGGGG-TT-EEEEEE----SEEEEEEEEEEEEEEE---TT-S-B--HHHHHHHHHHHHHHHHHHS-HHHHHS--SSS--PPPPHHHHHHHHHHTTSS-HHHHHHHHHHHHT---HHHIIIII---EEEEEEEEEEEEEETTEEEEEEEEEEEEE-SSTT-EEEEEEEEEEEEEE-SSSEEEEEEEEEEEEEEEE--PPP--TTS-TT--SB-TT-PBPP-GGGSSS-TTTHHHHHHHH-------HHHHHTSEEEEEEEEEEEEEEEEEEEEETTEEEEEEEEEEEEEEEEEEEE-TTSHHHHHHHHHTEEE-TTS-EEESS-SSSEEEEEEEEEEEEEEEEEEEEEEEEETTTTEEEEEEEEEEEEEEEEEEEEEEEEEEBTTTTB-----HHIIIII-EES-SS--STTSSEE-----TTTT--SEEEEEEEEEEEEEEEEEEEEEEETTTEEEEEEEEEEEETTS-S-HHHHEEEEEEEEEEEEGGGSGGGTT-TTEEEEEEEEEEEEEEEPPPTTS-BSSPEEEEEE-TTSGGGEEEEEEE-B-TT---EEEEEEEEEEEEEETTTTEEEEEEEEEEEEEEEEEEEE--GGGSSSEEEEEEEEEEEEEEEEEEEEEEEE-SSEEEEEEEEEEEEEEEEEEE---SS---SHHHHHT-S--TTS-TTEEEEE-EEEE-TTS-EEEE-TTS-EE--TT---GGGEEEEEESS-SEEEEEEEEEEETTEEEEEEEEEEES-EEEPP-----BS--PPPTT-TT-SS-BGGGGG---STTGGGT--SPPPBS-HHHHHHH--THHHHTBGGGEEE--EEEEEEEEEEEEPPHHHHHHTT-SEEEEEEEEEEEEEEES-TT---TTTS-SSSSSS------STTEEEEEEEEE-

Mean predicted aligned error: 13.02 Å

InterPro domains:
  IPR008969 Carboxypeptidase-like, regulatory domain superfamily [SSF49464] (131-212)
  IPR011662 Secretin/TonB, short N-terminal domain [PF07660] (73-122)
  IPR011662 Secretin/TonB, short N-terminal domain [SM00965] (73-124)
  IPR012910 TonB-dependent receptor, plug domain [PF07715] (240-334)
  IPR023996 TonB-dependent outer membrane protein, SusC/RagA [TIGR04056] (132-1216)
  IPR023997 TonB-dependent outer membrane protein SusC/RagA, conserved site [TIGR04057] (310-340)
  IPR036942 TonB-dependent receptor-like, beta-barrel domain superfamily [G3DSA:2.40.170.20] (452-1176)
  IPR037066 TonB-dependent receptor, plug domain superfamily [G3DSA:2.170.130.10] (202-339)
  IPR039426 TonB-dependent receptor-like [PS52016] (224-1080)

Nearest PDB structures (foldseek):
  6sm3-assembly1_B  TM=8.177E-01  e=1.454E-58  Porphyromonas gingivalis W83
  6sli-assembly1_B  TM=8.062E-01  e=2.301E-58  Porphyromonas gingivalis W83
  6sml-assembly1_B  TM=8.108E-01  e=1.508E-56  Porphyromonas gingivalis W83
  5fq7-assembly1_D  TM=7.079E-01  e=4.772E-46  Bacteroides thetaiotaomicron
  5fq8-assembly1_B  TM=7.160E-01  e=2.110E-46  Bacteroides thetaiotaomicron

Sequence (1217 aa):
MQSSAKGMCYPKKSGKPATLSVRRLLNQKVAALVLLLVLTLAGKAVMAQTISLSAKQAPLSKILPELKKQSGYQFFYNDAMLAKASPVSLDVERASLKDVLAIIFRNQPLTYAIVAKTVVVKDTAMLSQMDVVGFLKDENGKPAAGISVQEKGRSKGTFSNADGLFVLKDIDPGATLLFTGLNVETHEVRINGRSDLATITLKTKVTALNEINVAVSTGYQTISKERSAGSFSKPDMAVVADRSTSMNILQRLDGQIPGLVINNSPSASTDKNTFLIRGLNTLQSDRNPLVVVDGIAVDVSRISTINPQDVADITVLKDATAASIWGARASNGVIVINTKKGKSGKMKVTYDGFVNFQGRPQYDYFHMMNSSQYIQTMREVFDSVSLYMPYQRATTYDPLNSVYGLAPSNQILYDMKNGVISKEVGNAKLDSLGRISNTSQMGDIWYRPSLLTNHTVTVSGGTDKHAYYNSFAYTDNKSYTPGSKDNTFKLNTRQDFNFNRLLKIYVSADLTNNSTTDSRPISIDNRYLPYQLFRDDNGNSLNMPYMGYLSERERPNIEKLSKINMNYNPIDNMNTGYTKSNTFSGRFNTGITVNLYKGLKFEGVYAYVKETGKTQVYDDVSNYQQRANITNFAVANSDGTVTYNLPTKGGRYTVYNSSLDNWVVRNQLHYDKNWNNGKHQLTALAGAEAQEQRTVVNRSTVYGYDEELQTYPMLDYKLLSTTGIVGPILPTGIDRKSSRLSTSNDENGSYFGESETIPRSRFTSYYGNAAYTLLRKYSINASLRNDQSNLFGLNRSAQRKPVWSIGGKWNIANESFMHDVSWVDALAVRATYGLTGMSPKPGSAASYDIFKPATVRYVPGGQALNISTLSNPDLTWESTKTYNVGIDFGILRNRLSGSVDLYLKNTDNLLGLLPVNPLAGTSSIYGNVGSLTNKGFDIALSSLNIDAGKFSWSTTLNMSYNKNKLTNLGLIATPISRGDQLLNNSYVLNYPAFAVFTYRYAGLDASGDPQIRLADGKVTKANNVAKPEDMVFKGVYQPVWSGGLSNMFHYKGFSLSVNTIFNMGNVMYRDMNTQYSGSFNVGYMNFRSGNINTEFLDRWKQPGDELKTNVPRFVANPSTSSAQRTTSYYTRGDINVVDASYIKIRDISLVYQLPAQVVSMMHIEGLSFRAQLSNLMLWKANHYGLDPEFSNSTSPGTSSIMPANQKAITIGAHLTL

pLDDT: mean 86.78, std 13.85, range [24.12, 98.06]

Foldseek 3Di:
DDDDDDDDDDDDDDDDPPPPDPVVVVVVVVVVVVVVVVVVVVPDPPPQQFDFDFDDQAQVVVVVVSLCVRRVAAEADDPVQSVQFGGFGDGDDRHHSVVVQCRRCPPTQWHWDDDPRYIYIDGPPPQPFAKAKEAEAEPVGQGDFQKWKDFPPDPFIWTQHNRRIDIGTRHGLQTKIWTDDPFFDTDIDGNNNPNYPYYDYTYTPPPPVPPVQVWADLLVDTDGPLQDLFDKFWFDLVQLLQPDLDQQSVVSCAQRFFQWDQFLAPVCVVLQNRIFGLDAQFRPFRRHAFEAESSHTDDSVCSSLDGSNQWDTKMWGRDCQSNVVVFARDQRTYIYTYGDWFDADDKWKWKWKWKWWFFKFPQAQFQFDALLRQLVVCVVCVVQQCVQCPPCNLFDFDLVDQNFADDPSNVLVNCCVVVVDPPVVSVVVSVVLNPAFAVVVCCVQFFDTWMKIKMKMWIWHHRPFKTKIKMWMKIWTGHRGPQKTKIKIWIKIKMWGPNDPFKIKMKIKIKMKIKIKFFQRADFGPQFNGSDYQADPVRDGDWDLSLASGYPVCQVVLCQQAVFHQIDGPSVLSHQWMKIKIKMKMKMKMKMWGCPDVQKIKIKMKIKIKMKMKIKIKGFLPRNVNSVVQLQQWARDPVRDIDGLADSAGTKMKMKIKIKIKMKIKIKMWGWDADPVRQKTKIKMKIKMKMKIWMKMKMAIAGNQDPVVRDGDDHPLVAQAFVFHFQRSQHNDPVRGGHHQAQFPPPRHDNIDMDTPAPIKMKMKIKMKMWMDGRSFKIKIKMWMKMAIQQAEPPPQQRIDIWMKIKMKGWCCSDPVNPVVQFWPTKMKMKMKIKHWHGHGRPQAYQAFDWDWGQCNPDVPRTDTDRSAHHDNPAHIKMKIKIKIKMWTAGRNNQKTWMKMWMKIKIFQHWDWAADDCVVVDRTHIGRFAIKMKTWMWIWMKHFPDDPPQKTKIKIKTKMFIDMATAGGHDDSDDQFFQVVVLPDQDDHGHGRQWHKFFAWDFADQQLFTWGQAPVRDIDFDPRPHTNNRIDGPFGQAFRMWHKMWMWMGGNQKIKIWIKIKGFRHKFFDAAFPAQEADQRDGNSHNSHRTTRPLLVLGDDGGPSRVVDRHGHHRHNPVVDNNPGDCRNVQRHPVRMFTQIKMWRAKIKMKGKDDPVVCVVVVFPTKMKMKMWGREDMDGRDPNSDNSSQGDGSGGHDPGDTDISHRMMMIMMMTMD

Radius of gyration: 38.5 Å; Cα contacts (8 Å, |Δi|>4): 3103; chains: 1; bounding box: 81×100×122 Å